Protein 5T0B (pdb70)

Solvent-accessible surface area: 61042 Å² total; per-residue (Å²): 182,38,19,68,0,3,0,0,0,18,1,32,144,26,120,54,76,6,61,5,0,40,72,122,96,2,35,1,8,78,29,60,36,3,6,21,76,120,82,59,138,58,0,0,36,14,109,123,60,54,12,11,34,0,110,65,5,28,0,20,0,6,1,0,2,4,2,55,4,55,156,13,59,22,78,38,55,5,16,0,0,0,13,46,79,124,18,145,14,11,53,14,6,8,20,54,5,43,89,39,26,2,0,33,9,22,2,8,20,3,44,78,2,59,45,33,78,6,2,59,82,99,39,10,69,50,22,39,25,96,139,9,67,10,114,7,0,38,6,154,114,102,119,38,12,14,2,65,0,3,6,19,0,6,23,50,134,66,81,90,10,41,77,4,125,5,89,48,81,3,130,35,124,60,41,0,0,0,1,7,0,0,1,1,0,60,54,89,88,41,13,82,100,38,1,5,99,59,138,17,36,0,46,5,1,3,56,53,40,38,33,32,57,61,23,31,30,3,23,2,5,53,42,77,131,33,93,5,3,0,11,0,26,30,22,38,0,107,64,58,19,18,0,28,2,23,0,28,0,0,0,0,0,0,51,55,0,2,64,2,44,71,26,126,90,75,14,5,11,3,85,15,108,33,66,52,76,147,14,75,10,97,4,0,0,33,58,0,1,4,132,49,156,76,15,1,0,43,26,5,47,44,6,4,28,139,6,16,3,45,0,120,5,154,61,3,67,1,3,17,0,0,72,13,38,51,140,154,85,185,66,28,13,14,0,8,53,31,75,3,128,24,6,40,67,39,0,143,80,12,26,0,0,4,15,27,73,11,118,113,32,77,21,91,30,16,18,122,119,24,2,74,139,6,60,82,9,5,70,26,4,18,73,12,1,60,78,54,1,92,48,56,31,60,5,25,34,33,40,60,39,120,76,35,98,16,18,16,50,4,11,118,24,0,28,51,4,0,25,24,1,6,15,12,11,0,36,18,10,12,20,9,0,0,13,24,0,24,25,15,0,2,0,27,0,28,34,9,21,43,93,1,98,39,31,0,83,64,0,11,46,38,67,51,71,2,22,8,53,8,56,8,169,0,73,70,152,4,2,81,21,1,32,103,35,93,22,64,53,96,141,26,41,167,62,0,74,128,72,74,100,68,168,85,23,70,0,1,0,0,0,18,1,35,143,23,119,56,81,6,54,6,0,38,70,121,100,4,32,1,7,79,29,63,34,4,6,23,90,127,76,54,139,56,0,0,48,8,164,119,69,53,13,14,32,0,106,57,6,29,1,20,0,6,0,0,2,6,3,62,5,60,137,6,51,42,71,35,56,5,20,0,0,0,11,41,82,118,16,146,9,12,51,14,4,7,20,55,5,41,87,40,25,3,0,34,9,22,1,9,32,5,75,72,0,51,46,37,72,7,3,58,70,103,40,9,74,54,20,27,40,86,176,11,78,12,84,7,0,36,12,153,128,91,123,42,8,13,3,57,0,3,6,19,0,20,46,45,149,69,85,90,6,48,77,3,125,6,96,46,82,1,122,31,122,46,39,0,0,0,1,6,0,0,2,2,0,40,58,91,89,40,13,73,95,45,0,6,98,55,139,15,36,0,46,1,1,4,61,52,34,45,26,35,56,58,21,28,32,7,34,8,12,50,38,86,99,24,119,7,3,0,12,0,29,30,23,40,1,99,68,58,16,22,0,26,2,24,0,21,0,0,0,0,0,0,54,54,0,2,47,1,41,94,139,29,6,8,3,84,12,115,33,68,56,74,146,14,59,10,85,2,0,0,35,50,0,1,1,122,47,145,68,15,2,0,41,24,4,49,45,9,10,30,147,8,15,3,42,0,128,5,157,62,2,64,1,2,16,0,0,61,15,38,51,135,163,98,178,64,27,14,13,0,8,44,38,73,5,127,18,1,33,67,51,0,142,103,13,25,0,0,2,9,29,82,13,96,98,35,72,20,87,35,22,23,180,116,25,10,84,140,5,68,79,9,5,66,22,3,17,73,12,3,60,89,54,1,105,35,55,32,64,8,28,47,40,43,58,41,112,74,34,105,15,16,16,52,4,10,114,24,0,25,49,3,0,26,24,0,5,16,13,9,0,37,17,10,13,16,10,0,0,9,25,1,21,23,17,0,3,0,27,0,26,33,13,17,47,72,0,77,35,19,0,75,70,0,9,62,33,76,54,77,2,25,6,50,5,69,9,109,1,48,52,120,4,3,93,20,0,31,97,37,95,20,63,30,98,146,28,66,171,75,0,129,143,80,57,107,102,176,26,14,66,0,8,1,0,0,11,1,32,149,24,121,53,79,5,60,4,0,38,67,137,97,4,35,1,8,78,27,60,35,4,6,24,76,125,72,56,140,56,0,0,59,10,160,122,80,48,14,12,34,0,114,70,3,31,2,21,0,7,0,0,2,6,2,56,3,57,122,6,65,25,77,37,61,6,20,1,0,0,16,39,88,124,14,145,15,11,49,14,5,8,19,55,7,43,85,37,27,2,0,34,8,18,2,10,38,8,59,74,3,49,48,28,72,5,2,61,69,106,38,8,77,51,19,30,28,91,142,10,76,12,94,7,0,37,10,155,126,88,121,43,5,12,3,60,0,3,6,18,0,11,46,48,148,78,90,81,12,52,78,2,115,6,89,50,99,4,130,41,124,52,41,1,0,1,1,7,0,0,2,4,0,40,57,104,96,40,18,78,100,32,1,3,93,55,144,14,30,0,44,1,0,5,64,54,42,39,26,30,46,57,26,35,30,4,27,2,11,63,41,81,120,25,125,5,2,1,15,0,30,29,22,39,0,116,62,57,14,20,0,14,2,24,0,26,0,0,1,0,0,0,51,52,0,4,67,2,46,85,234,69,34,11,36,7,83,13,115,28,66,59,74,137,19,60,11,70,2,0,0,30,54,0,0,1,120,43,159,75,15,2,0,42,26,5,49,30,6,12,29,142,6,15,5,44,0,118,4,150,64,4,67,0,2,18,0,0,55,14,34,65,177,64,31,15,10,0,7,52,32,63,8,147,13,2,38,69,38,0,130,109,10,24,0,0,3,42,26,92,11,101,115,33,72,18,98,23,24,18,171,99,26,12,51,133,5,68,80,10,4,67,24,4,19,68,10,3,56,89,56,2,101,56,48,31,57,7,34,72,44,38,57,39,112,76,34,107,14,16,14,44,5,11,117,18,0,29,62,4,0,27,19,1,6,16,12,10,1,36,20,9,13,17,8,0,0,12,25,0,23,23,22,0,2,0,25,0,17,36,6,21,46,110,0,82,58,30,1,93,63,0,9,34,18,41,49,74,0,18,3,40,7,80,10,90,0,62,63,128,2,2,87,18,1,36,101,40,93,22,59,37,99,125,25,87,156,60,0,99,124,82,57,119,94

Secondary structure (DSSP, 8-state):
---EEEEEEB--S---EE--SS-S-EEBS-EEE-EE---BSSEEESSS---EE-TTB-HHHHHHT-GGGGGG-S-EE-SSEEE-TT--BS--S-S-BSSHHHHHHHHBTEEEEEEEESS-GGGS-SEESTT--BSSS--SS-SSB--TTEEE-EE-SSS----EEEEEE--SSS-EEEEEEEEE-S-HHHHHHHS-SS---EEEE-SS-EEEE---------BTTBSSEEEEEEEEE-TT-EEEEEESS-EEEE-EEEEEEE-SS---EEE--PPEEEEE-SEEETTEEE----SEE-S-S-EEES-PEE-S-S--EEE-S-B--PPP--/--SSTBTTTB---BTT--S-SEEEEEE-SS-EEEEE-HHHHHHHHHHHHHHHHHHHHHT------------TT-HHHHHHHHHHHHHHHHHHHHHHHHHHHHHHHHHHHHHHHHHHHHHHHHHHHHGGGEEE-STTEEEESS---HHHHHHHHHT---HHHHHHHHHHHHHH-/--EEEEEEB--S---EE--SS-SSEEBSSEEE-EE---BSSEEEETTB--EE-TTB-HHHHHHT-GGGGGG-S-EE-SSEEE-TT--BS--S-S-BTTHHHHHHHHHT-SEEEEEESS-GGGSTTSBSS---BTTS--SS-SSB--TTEEE-B--SSS----EEEEEE--SSS-EEEEEEEEE-SSHHHHHHHS-SS---EEEE-SS-EEEE-----PPPPBTTB-SEEEEEEEEE-TT-EEEEEESS-EEEE-EEEEEE----EEE--PPEEEEEESEEETTEE-----SEESS-S-EEES-PEE-S-S--EEE-S-B--PPP--/--SSTBTTTB---BTT--S-SEEEEEEETTEEEEEE-HHHHHHHHHHHHHHHHHHHHHT------------TT-HHHHHHHHHHHHHHHHHHHHHHHHHHHHHHHHHHHHHHHHHHHHHHHHHHHHGGGEEE-STTEEEESS---HHHHHHHHHT---HHHHHHHHHHHHT-/---EEEEEEB--S---EE--SS-SSEEBSSEEE-EE---BSSEEEETTBPPEE-TTB-HHHHHHT-GGGGGG-SEEE-SSEEE-TT--BS--S-EEETTHHHHHHHHHT-SEEEEEESS-GGGSTTSB-S---BTTS--SS-SSB--TTEEE-B--SSS----EEEEEE--SSS-EEEEEEEEE-SSHHHHHHHS-SS---EEEE-SS-EEEE------PPPBTTB-SEEEEEEEEE-TT-EEEEEESS-EEEE-EEEEEE-----EEE--PPEEEEEESEEETTEEE----SEESS-S-EEES-PEE-S-S--EEE-S-B----/-TTSTBTTTB-S-BTT--S-SEEEEEEETTEEEEEE-HHHHHHHHHHHHHHHHHHHHHT------------TT-HHHHHHHHHHHHHHHHHHHHHHHHHHHHHHHHHHHHHHHHHHHHHHHHHHHHGGGEEE-TTSEEEESS---HHHHHHHHHT---HHHHHHHHHHHHH-

B-factor: mean 40.56, std 9.71, range [7.39, 92.95]

Radius of gyration: 42.12 Å; Cα contacts (8 Å, |Δi|>4): 3521; chains: 6; bounding box: 135×70×84 Å

Sequence (1498 aa):
PGDKICIGYHANNSTTQVDTLLEKNVTVTHSVELLENQKEKRFCKIMNKAPLDLKDCTIEGWILGNPKCDLLLGDQSWSYIVERPNAQNGICYPGVLNELEELKAFIGSGERVERFEMFPKSTWAGVDTSRGVTNACPSYTIDSSFYRNLVWIVKTDSATYPVIKGTYNNTGTQPILYFWGVHHPLDTTVQDNLYGSGDKYVRMGTESMNFAKSPEIAARPAVNDQRSRIDYYWSVLRPGETLNVESNGNLIAPWYAYKFVSTNKKGAVFKSDLPIENCDATCQTITGVLRTNKTFQNVSPLWIGECPKYVKSESLRLATGLRNVPQIATGIFGAIAGFIEGGWTGMIDGWYGYHHENSQGSGYAADRESTQKAIDGITNKVNSIINKMNTQFEAVDHEFSNLERRIGNLNKRMEDGFLDVWTYNAELLVLLENERTLDLHDANVKNLYEKVKSQLRDNANDLGNGCFEFWHKCDNECMESVKNGTYDYPKYQKESKLNRQGIGDKICIGYHANNSTTQVDTLLEKNVTVTHSVELLENQKEKRFCKIMNKAPLDLKDCTIEGWILGNPKCDLLLGDQSWSYIVERPNAQNGICYPGVLNELEELKAFIGSGERVERFEMFPKSTWAGVDTSRGVTNACPSYTIDSSFYRNLVWIVKTDSATYPVIKGTYNNTGTQPILYFWGVHHPLDTTVQDNLYGSGDKYVRMGTESMNFAKSPEIAARPAVNDQRSRIDYYWSVLRPGETLNVESNGNLIAPWYAYKFVSKGAVFKSDLPIENCDATCQTITGVLRTNKTFQNVSPLWIGECPKYVKSESLRLATGLRNVPQIATGIFGAIAGFIEGGWTGMIDGWYGYHHENSQGSGYAADRESTQKAIDGITNKVNSIINKMNTQFEAVDHEFSNLERRIGNLNKRMEDGFLDVWTYNAELLVLLENERTLDLHDANVKNLYEKVKSQLRDNANDLGNGCFEFWHKCDNECMESVKNGTYDYPKYQKESKLNRQGPGDKICIGYHANNSTTQVDTLLEKNVTVTHSVELLENQKEKRFCKIMNKAPLDLKDCTIEGWILGNPKCDLLLGDQSWSYIVERPNAQNGICYPGVLNELEELKAFIGSGERVERFEMFPKSTWAGVDTSRGVTNACPSYTIDSSFYRNLVWIVKTDSATYPVIKGTYNNTGTQPILYFWGVHHPLDTTVQDNLYGSGDKYVRMGTESMNFAKSPEIAARPAVNDQRSRIDYYWSVLRPGETLNVESNGNLIAPWYAYKFVSKKGAVFKSDLPIENCDATCQTITGVLRTNKTFQNVSPLWIGECPKYVKSESLRLATGLRNVPQGIFGAIAGFIEGGWTGMIDGWYGYHHENSQGSGYAADRESTQKAIDGITNKVNSIINKMNTQFEAVDHEFSNLERRIGNLNKRMEDGFLDVWTYNAELLVLLENERTLDLHDANVKNLYEKVKSQLRDNANDLGNGCFEFWHKCDNECMESVKNGTYDYPKYQKESKLNRQG

Foldseek 3Di:
DDDDDDDDDDFDPFLDFQADPVGGGFTFRDWDWQADADFDQFAEAAPLWAAAEQDLEDPQQQQQAQLQRCVNPFKDFHQEYEAEPRRDGHDQFAADAPPVVVVVVVVFQFGIKGKDWQDAPVQWPQWDQPVQWAQSRDHPPGRIGGHPFWTQIFHDPPQADDKGKGKGWAQDQFKKKWKKKFKAEQDVVVVSVTHHHDWKWKWKDKPPDTDIDTHDHHFQDADSNGRIYMHMYIDIAHHGMMMMIIIRDRIGGGTMIIGTHGDPWPGYYAHDDHYHDHHYAQKAASRRGDDDDHQEYQHDPGITHDDHHHDPDPIDMGHPGGRHDDDDDD/DVLQQDCHLQNDDDPQADPFLAWDWDQAPVGTGIYHLVVLRVVLVVVVVVVVVVVCVVLVDDDDQDDDDDDPVCPPVVVVSVCVVVVVVVVVVVVVVVVVVVVVVVSVVSSSVSRSVLLVLLCVLCPQQWDDDTNSDTHGLAHQDPVQVVCSSVSNHDCVVCVVSSVVSVVVD/DDDDDDDDDFDDFLDAQADPVGGGFTFPDWDWQEDADFDQFAEDAVNFAAAEQDLEAPQQLALAQLQSVVNPFKDFHQAYEYAPNRDGHPQFADDAPPVVVVVVVQQFFGIKGKDWQDALVQWPQWDQPPPWDCSRAYPPGSIDDGPFWTFIFHDVDAAQAKGKHKGWQQDQFKKKWKKKFKAEADPVVQCRGHHDDWKWKWKDKPPDTDIDTHDHHFCPADSHGRIHMHMYIDIAHNGMMMMIIIRDRMTGGTMIIRTHGNGYYAHDDHYYDHHYAQKAASRRGDDDDRQEYCHDPGIDGDDHHHDPDPIDMGHDGGRHDDDDDD/DVLQQDCGLQNHDDPQQDPFLEWDWDQAVVGIGTYHLCVLRVVLVVVVVVVVVVVCVVLPDDDDQDDDDDDPVCPPVVVVSVCVVVVVVVVSVVVVVVVVVVVVVVSVVSSSVSNSVLLVLLCVLCPQQWDDDINSDTHGLAHADPVQVVCSSVNNHDNVVCVVSSVVSVVD/DDDDDDDDDDFDDFQDADADPVGGRFTFRDWDWQEDADFDQFAEAAPNWAAAEQDLEAVQLQAQAQLASCVSDFKDFHPAAEDEPNRDGHPQFAADEPPVVVVVVVQLQFGIKGKDWQAAPVQWPQWDQPPQWDQSRAHPPGSIDGGPFWTQIFHDPDDFFDKTKHKGWAQDPFKKKWKKKFKAEQDVVCVPRGGNPDWKKKWKDKPPDTDIDTYDHHQCPADSHGRIYMHMYMDIAGHGMMMMIIIRHRITGGTMIIRTHGAGGYYQHDDHYHDHHYAQKAASRRGDDDPRQEYCHDPGIDGDDHHHDPDPIDMGHPGGRHDDD/DVLQADCHLQNHDDPQADPFLAWDWDQAPVGIGTDHLVVLRVVLVVVVVVVVVVVCVVLVDDDDQDPDDDDPVCPPVVVVSVCVVVVVVVVVVVVVVVCVVVVVVVSVVVSSVSNVVLLVLLCVLCPQQWDDDSHSDTHGLAHADPVQVVCSSVSNHDCVVCVVSSVVSVPD

CATH classification: 2.10.77.10 (+1 more: 3.90.209.20)

Organism: NCBI:txid119212

Nearest PDB structures (foldseek):
  4yya-assembly1_B  TM=9.988E-01  e=2.240E-27  H6N1 subtype
  5bny-assembly1_F  TM=9.929E-01  e=6.220E-26  Influenza A virus (A/chicken/Guangdong/S1311/2010(H6N6))
  3ku3-assembly1_B  TM=9.770E-01  e=2.039E-25  Influenza A virus (A/Japan/305-/1957(H2N2))
  4mhi-assembly1_B  TM=9.736E-01  e=5.271E-25  Influenza A virus (A/goose/Guangdong/1/1996(H5N1))
  3s11-assembly1_D  TM=9.728E-01  e=1.728E-24  Influenza A virus

Structure (mmCIF, N/CA/C/O backbone):
data_5T0B
#
_entry.id   5T0B
#
_cell.length_a   185.522
_cell.length_b   98.927
_cell.length_c   133.664
_cell.angle_alpha   90.00
_cell.angle_beta   126.63
_cell.angle_gamma   90.00
#
_symmetry.space_group_name_H-M   'C 1 2 1'
#
loop_
_entity.id
_entity.type
_entity.pdbx_description
1 polymer Hemagglutinin
2 polymer 'Hemagglutinin HA2 chain'
3 branched 'N-acetyl-alpha-neuraminic acid-(2-6)-beta-D-galactopyranose-(1-4)-2-acetamido-2-deoxy-beta-D-glucopyranose'
4 non-polymer 2-acetamido-2-deoxy-beta-D-glucopyranose
5 water water
#
loop_
_atom_site.group_PDB
_atom_site.id
_atom_site.type_symbol
_atom_site.label_atom_id
_atom_site.label_alt_id
_atom_site.label_comp_id
_atom_site.label_asym_id
_atom_site.label_entity_id
_atom_site.label_seq_id
_atom_site.pdbx_PDB_ins_code
_atom_site.Cartn_x
_atom_site.Cartn_y
_atom_site.Cartn_z
_atom_site.occupancy
_atom_site.B_iso_or_equiv
_atom_site.auth_seq_id
_atom_site.auth_comp_id
_atom_site.auth_asym_id
_atom_site.auth_atom_id
_atom_site.pdbx_PDB_model_num
ATOM 1 N N . PRO A 1 3 ? 228.190 7.056 128.569 1.00 68.75 1 PRO A N 1
ATOM 2 C CA . PRO A 1 3 ? 226.755 6.908 128.861 1.00 70.50 1 PRO A CA 1
ATOM 3 C C . PRO A 1 3 ? 226.394 5.456 129.203 1.00 61.23 1 PRO A C 1
ATOM 4 O O . PRO A 1 3 ? 226.877 4.532 128.546 1.00 60.18 1 PRO A O 1
ATOM 8 N N . GLY A 1 4 ? 225.562 5.265 130.224 1.00 53.05 2 GLY A N 1
ATOM 9 C CA . GLY A 1 4 ? 225.210 3.936 130.700 1.00 46.52 2 GLY A CA 1
ATOM 10 C C . GLY A 1 4 ? 224.036 3.285 129.972 1.00 39.99 2 GLY A C 1
ATOM 11 O O . GLY A 1 4 ? 223.095 3.966 129.589 1.00 41.81 2 GLY A O 1
ATOM 12 N N . ASP A 1 5 ? 224.108 1.969 129.763 1.00 36.91 3 ASP A N 1
ATOM 13 C CA . ASP A 1 5 ? 223.057 1.229 129.054 1.00 36.55 3 ASP A CA 1
ATOM 14 C C . ASP A 1 5 ? 221.695 1.355 129.755 1.00 36.26 3 ASP A C 1
ATOM 15 O O . ASP A 1 5 ? 221.644 1.263 130.986 1.00 35.12 3 ASP A O 1
ATOM 20 N N . LYS A 1 6 ? 220.608 1.564 128.985 1.00 33.79 4 LYS A N 1
ATOM 21 C CA . LYS A 1 6 ? 219.248 1.851 129.539 1.00 32.58 4 LYS A CA 1
ATOM 22 C C . LYS A 1 6 ? 218.288 0.778 129.031 1.00 31.98 4 LYS A C 1
ATOM 23 O O . LYS A 1 6 ? 218.406 0.298 127.910 1.00 28.36 4 LYS A O 1
ATOM 29 N N . ILE A 1 7 ? 217.346 0.386 129.874 1.00 28.89 5 ILE A N 1
ATOM 30 C CA . ILE A 1 7 ? 216.106 -0.229 129.377 1.00 27.30 5 ILE A CA 1
ATOM 31 C C . ILE A 1 7 ? 214.929 0.430 130.097 1.00 29.74 5 ILE A C 1
ATOM 32 O O . ILE A 1 7 ? 214.984 0.677 131.310 1.00 29.03 5 ILE A O 1
ATOM 37 N N . CYS A 1 8 ? 213.901 0.777 129.311 1.00 29.16 6 CYS A N 1
ATOM 38 C CA . CYS A 1 8 ? 212.724 1.508 129.787 1.00 31.66 6 CYS A CA 1
ATOM 39 C C . CYS A 1 8 ? 211.462 0.710 129.482 1.00 33.83 6 CYS A C 1
ATOM 40 O O . CYS A 1 8 ? 211.398 0.002 128.484 1.00 32.43 6 CYS A O 1
ATOM 43 N N . ILE A 1 9 ? 210.458 0.856 130.332 1.00 33.74 7 ILE A N 1
ATOM 44 C CA . ILE A 1 9 ? 209.181 0.195 130.124 1.00 29.84 7 ILE A CA 1
ATOM 45 C C . ILE A 1 9 ? 208.150 1.270 129.781 1.00 33.34 7 ILE A C 1
ATOM 46 O O . ILE A 1 9 ? 208.147 2.337 130.400 1.00 32.87 7 ILE A O 1
ATOM 51 N N . GLY A 1 10 ? 207.306 1.014 128.778 1.00 31.51 8 GLY A N 1
ATOM 52 C CA . GLY A 1 10 ? 206.386 2.030 128.298 1.00 31.12 8 GLY A CA 1
ATOM 53 C C . GLY A 1 10 ? 205.246 1.489 127.449 1.00 34.17 8 GLY A C 1
ATOM 54 O O . GLY A 1 10 ? 204.976 0.290 127.462 1.00 32.41 8 GLY A O 1
ATOM 55 N N . TYR A 1 11 ? 204.552 2.380 126.751 1.00 30.88 9 TYR A N 1
ATOM 56 C CA . TYR A 1 11 ? 203.348 1.995 126.035 1.00 30.99 9 TYR A CA 1
ATOM 57 C C . TYR A 1 11 ? 203.215 2.695 124.698 1.00 31.26 9 TYR A C 1
ATOM 58 O O . TYR A 1 11 ? 203.847 3.711 124.435 1.00 31.79 9 TYR A O 1
ATOM 67 N N . HIS A 1 12 ? 202.391 2.092 123.852 1.00 33.14 10 HIS A N 1
ATOM 68 C CA . HIS A 1 12 ? 202.093 2.578 122.531 1.00 32.20 10 HIS A CA 1
ATOM 69 C C . HIS A 1 12 ? 201.379 3.926 122.555 1.00 31.26 10 HIS A C 1
ATOM 70 O O . HIS A 1 12 ? 200.536 4.161 123.410 1.00 29.01 10 HIS A O 1
ATOM 77 N N . ALA A 1 13 ? 201.738 4.786 121.605 1.00 31.39 11 ALA A N 1
ATOM 78 C CA . ALA A 1 13 ? 201.002 6.002 121.305 1.00 33.78 11 ALA A CA 1
ATOM 79 C C . ALA A 1 13 ? 200.941 6.088 119.786 1.00 32.69 11 ALA A C 1
ATOM 80 O O . ALA A 1 13 ? 201.728 5.452 119.102 1.00 35.00 11 ALA A O 1
ATOM 82 N N . ASN A 1 14 ? 199.990 6.842 119.263 1.00 34.25 12 ASN A N 1
ATOM 83 C CA . ASN A 1 14 ? 199.838 7.013 117.821 1.00 35.12 12 ASN A CA 1
ATOM 84 C C . ASN A 1 14 ? 199.203 8.378 117.491 1.00 35.35 12 ASN A C 1
ATOM 85 O O . ASN A 1 14 ? 199.141 9.261 118.353 1.00 33.22 12 ASN A O 1
ATOM 90 N N . ASN A 1 15 ? 198.857 8.604 116.229 1.00 38.41 13 ASN A N 1
ATOM 91 C CA . ASN A 1 15 ? 198.303 9.906 115.830 1.00 39.89 13 ASN A CA 1
ATOM 92 C C . ASN A 1 15 ? 196.782 9.988 116.007 1.00 41.55 13 ASN A C 1
ATOM 93 O O . ASN A 1 15 ? 196.158 10.955 115.558 1.00 41.41 13 ASN A O 1
ATOM 98 N N . SER A 1 16 ? 196.171 8.949 116.583 1.00 39.98 14 SER A N 1
ATOM 99 C CA . SER A 1 16 ? 194.718 8.988 116.772 1.00 38.76 14 SER A CA 1
ATOM 100 C C . SER A 1 16 ? 194.277 10.238 117.535 1.00 37.86 14 SER A C 1
ATOM 101 O O . SER A 1 16 ? 194.895 10.617 118.541 1.00 37.11 14 SER A O 1
ATOM 104 N N . THR A 1 17 ? 193.231 10.889 117.030 1.00 35.74 15 THR A N 1
ATOM 105 C CA . THR A 1 17 ? 192.572 11.981 117.730 1.00 37.60 15 THR A CA 1
ATOM 106 C C . THR A 1 17 ? 191.162 11.571 118.208 1.00 34.48 15 THR A C 1
ATOM 107 O O . THR A 1 17 ? 190.389 12.400 118.672 1.00 34.28 15 THR A O 1
ATOM 111 N N . THR A 1 18 ? 190.824 10.295 118.070 1.00 37.28 16 THR A N 1
ATOM 112 C CA . THR A 1 18 ? 189.488 9.803 118.454 1.00 33.82 16 THR A CA 1
ATOM 113 C C . THR A 1 18 ? 189.359 9.712 119.968 1.00 34.16 16 THR A C 1
ATOM 114 O O . THR A 1 18 ? 190.266 9.206 120.650 1.00 33.57 16 THR A O 1
ATOM 118 N N . GLN A 1 19 ? 188.262 10.247 120.495 1.00 32.52 17 GLN A N 1
ATOM 119 C CA . GLN A 1 19 ? 188.042 10.292 121.939 1.00 32.98 17 GLN A CA 1
ATOM 120 C C . GLN A 1 19 ? 186.905 9.399 122.432 1.00 33.49 17 GLN A C 1
ATOM 121 O O . GLN A 1 19 ? 186.015 9.037 121.662 1.00 29.51 17 GLN A O 1
ATOM 127 N N . VAL A 1 20 ? 186.941 9.077 123.723 1.00 30.59 18 VAL A N 1
ATOM 128 C CA . VAL A 1 20 ? 185.836 8.406 124.396 1.00 29.75 18 VAL A CA 1
ATOM 129 C C . VAL A 1 20 ? 185.526 9.115 125.713 1.00 29.91 18 VAL A C 1
ATOM 130 O O . VAL A 1 20 ? 186.298 9.973 126.169 1.00 32.76 18 VAL A O 1
ATOM 134 N N . ASP A 1 21 ? 184.397 8.765 126.314 1.00 29.88 19 ASP A N 1
ATOM 135 C CA . ASP A 1 21 ? 184.059 9.216 127.653 1.00 32.15 19 ASP A CA 1
ATOM 136 C C . ASP A 1 21 ? 184.092 8.020 128.601 1.00 27.49 19 ASP A C 1
ATOM 137 O O . ASP A 1 21 ? 183.815 6.907 128.195 1.00 29.03 19 ASP A O 1
ATOM 142 N N . THR A 1 22 ? 184.441 8.256 129.854 1.00 30.20 20 THR A N 1
ATOM 143 C CA . THR A 1 22 ? 184.304 7.266 130.912 1.00 28.44 20 THR A CA 1
ATOM 144 C C . THR A 1 22 ? 183.509 7.868 132.051 1.00 30.94 20 THR A C 1
ATOM 145 O O . THR A 1 22 ? 183.227 9.074 132.045 1.00 30.36 20 THR A O 1
ATOM 149 N N . LEU A 1 23 ? 183.192 7.052 133.058 1.00 29.03 21 LEU A N 1
ATOM 150 C CA . LEU A 1 23 ? 182.513 7.558 134.252 1.00 29.64 21 LEU A CA 1
ATOM 151 C C . LEU A 1 23 ? 183.309 8.705 134.933 1.00 31.26 21 LEU A C 1
ATOM 152 O O . LEU A 1 23 ? 182.701 9.665 135.433 1.00 30.35 21 LEU A O 1
ATOM 157 N N . LEU A 1 24 ? 184.646 8.629 134.891 1.00 28.34 22 LEU A N 1
ATOM 158 C CA . LEU A 1 24 ? 185.523 9.556 135.626 1.00 32.04 22 LEU A CA 1
ATOM 159 C C . LEU A 1 24 ? 185.951 10.760 134.785 1.00 34.17 22 LEU A C 1
ATOM 160 O O . LEU A 1 24 ? 186.340 11.798 135.331 1.00 30.71 22 LEU A O 1
ATOM 165 N N . GLU A 1 25 ? 185.891 10.624 133.463 1.00 31.63 23 GLU A N 1
ATOM 166 C CA . GLU A 1 25 ? 186.533 11.601 132.580 1.00 34.42 23 GLU A CA 1
ATOM 167 C C . GLU A 1 25 ? 185.935 11.646 131.173 1.00 36.27 23 GLU A C 1
ATOM 168 O O . GLU A 1 25 ? 185.682 10.604 130.570 1.00 32.65 23 GLU A O 1
ATOM 174 N N . LYS A 1 26 ? 185.667 12.860 130.682 1.00 33.92 24 LYS A N 1
ATOM 175 C CA . LYS A 1 26 ? 185.144 13.050 129.333 1.00 35.89 24 LYS A CA 1
ATOM 176 C C . LYS A 1 26 ? 186.299 13.299 128.376 1.00 34.27 24 LYS A C 1
ATOM 177 O O . LYS A 1 26 ? 187.358 13.750 128.812 1.00 34.51 24 LYS A O 1
ATOM 183 N N . ASN A 1 27 ? 186.101 13.022 127.086 1.00 36.01 25 ASN A N 1
ATOM 184 C CA . ASN A 1 27 ? 187.092 13.366 126.064 1.00 38.71 25 ASN A CA 1
ATOM 185 C C . ASN A 1 27 ? 188.486 12.822 126.264 1.00 34.90 25 ASN A C 1
ATOM 186 O O . ASN A 1 27 ? 189.469 13.563 126.199 1.00 35.73 25 ASN A O 1
ATOM 191 N N . VAL A 1 28 ? 188.562 11.525 126.500 1.00 30.67 26 VAL A N 1
ATOM 192 C CA . VAL A 1 28 ? 189.848 10.853 126.564 1.00 31.14 26 VAL A CA 1
ATOM 193 C C . VAL A 1 28 ? 190.253 10.365 125.190 1.00 29.57 26 VAL A C 1
ATOM 194 O O . VAL A 1 28 ? 189.569 9.529 124.612 1.00 32.41 26 VAL A O 1
ATOM 198 N N . THR A 1 29 ? 191.343 10.891 124.645 1.00 29.36 27 THR A N 1
ATOM 199 C CA . THR A 1 29 ? 191.875 10.384 123.370 1.00 29.96 27 THR A CA 1
ATOM 200 C C . THR A 1 29 ? 192.510 9.010 123.556 1.00 28.56 27 THR A C 1
ATOM 201 O O . THR A 1 29 ? 193.346 8.823 124.450 1.00 26.69 27 THR A O 1
ATOM 205 N N . VAL A 1 30 ? 192.129 8.046 122.722 1.00 24.83 28 VAL A N 1
ATOM 206 C CA . VAL A 1 30 ? 192.636 6.687 122.892 1.00 26.61 28 VAL A CA 1
ATOM 207 C C . VAL A 1 30 ? 193.208 6.181 121.585 1.00 29.93 28 VAL A C 1
ATOM 208 O O . VAL A 1 30 ? 192.908 6.705 120.519 1.00 31.17 28 VAL A O 1
ATOM 212 N N . THR A 1 31 ? 194.064 5.171 121.670 1.00 29.13 29 THR A N 1
ATOM 213 C CA . THR A 1 31 ? 194.816 4.717 120.515 1.00 31.79 29 THR A CA 1
ATOM 214 C C . THR A 1 31 ? 193.968 3.872 119.578 1.00 33.49 29 THR A C 1
ATOM 215 O O . THR A 1 31 ? 194.177 3.889 118.367 1.00 33.56 29 THR A O 1
ATOM 219 N N . HIS A 1 32 ? 193.051 3.093 120.155 1.00 31.76 30 HIS A N 1
ATOM 220 C CA . HIS A 1 32 ? 192.114 2.255 119.404 1.00 31.96 30 HIS A CA 1
ATOM 221 C C . HIS A 1 32 ? 190.737 2.270 120.057 1.00 32.73 30 HIS A C 1
ATOM 222 O O . HIS A 1 32 ? 190.631 2.300 121.286 1.00 29.81 30 HIS A O 1
ATOM 229 N N . SER A 1 33 ? 189.691 2.253 119.231 1.00 31.82 31 SER A N 1
ATOM 230 C CA . SER A 1 33 ? 188.318 2.266 119.726 1.00 32.40 31 SER A CA 1
ATOM 231 C C . SER A 1 33 ? 187.374 1.702 118.653 1.00 33.49 31 SER A C 1
ATOM 232 O O . SER A 1 33 ? 187.769 1.573 117.491 1.00 30.25 31 SER A O 1
ATOM 235 N N . VAL A 1 34 ? 186.159 1.322 119.067 1.00 29.47 32 VAL A N 1
ATOM 236 C CA . VAL A 1 34 ? 185.119 0.824 118.156 1.00 30.40 32 VAL A CA 1
ATOM 237 C C . VAL A 1 34 ? 183.849 1.679 118.318 1.00 35.59 32 VAL A C 1
ATOM 238 O O . VAL A 1 34 ? 183.368 1.863 119.430 1.00 35.87 32 VAL A O 1
ATOM 242 N N . GLU A 1 35 ? 183.312 2.217 117.230 1.00 33.64 33 GLU A N 1
ATOM 243 C CA . GLU A 1 35 ? 181.983 2.818 117.293 1.00 34.24 33 GLU A CA 1
ATOM 244 C C . GLU A 1 35 ? 180.932 1.716 117.177 1.00 34.37 33 GLU A C 1
ATOM 245 O O . GLU A 1 35 ? 180.922 0.959 116.207 1.00 36.62 33 GLU A O 1
ATOM 251 N N . LEU A 1 36 ? 180.063 1.613 118.179 1.00 31.55 34 LEU A N 1
ATOM 252 C CA . LEU A 1 36 ? 179.074 0.527 118.242 1.00 29.22 34 LEU A CA 1
ATOM 253 C C . LEU A 1 36 ? 177.725 0.915 117.608 1.00 33.46 34 LEU A C 1
ATOM 254 O O . LEU A 1 36 ? 176.869 0.064 117.382 1.00 35.63 34 LEU A O 1
ATOM 259 N N . LEU A 1 37 ? 177.548 2.201 117.328 1.00 32.52 35 LEU A N 1
ATOM 260 C CA . LEU A 1 37 ? 176.265 2.743 116.880 1.00 32.75 35 LEU A CA 1
ATOM 261 C C . LEU A 1 37 ? 176.323 3.252 115.453 1.00 37.90 35 LEU A C 1
ATOM 262 O O . LEU A 1 37 ? 177.246 4.008 115.085 1.00 37.91 35 LEU A O 1
ATOM 267 N N . GLU A 1 38 ? 175.274 2.921 114.707 1.00 33.10 36 GLU A N 1
ATOM 268 C CA . GLU A 1 38 ? 175.111 3.308 113.313 1.00 34.66 36 GLU A CA 1
ATOM 269 C C . GLU A 1 38 ? 174.108 4.461 113.204 1.00 32.71 36 GLU A C 1
ATOM 270 O O . GLU A 1 38 ? 172.989 4.363 113.720 1.00 29.78 36 GLU A O 1
ATOM 276 N N . ASN A 1 39 ? 174.509 5.561 112.581 1.00 32.52 37 ASN A N 1
ATOM 277 C CA . ASN A 1 39 ? 173.606 6.676 112.336 1.00 33.90 37 ASN A CA 1
ATOM 278 C C . ASN A 1 39 ? 173.326 6.948 110.852 1.00 35.70 37 ASN A C 1
ATOM 279 O O . ASN A 1 39 ? 172.672 7.940 110.517 1.00 34.20 37 ASN A O 1
ATOM 284 N N . GLN A 1 40 ? 173.808 6.064 109.985 1.00 34.56 38 GLN A N 1
ATOM 285 C CA . GLN A 1 40 ? 173.671 6.238 108.547 1.00 37.74 38 GLN A CA 1
ATOM 286 C C . GLN A 1 40 ? 172.617 5.287 107.954 1.00 35.65 38 GLN A C 1
ATOM 287 O O . GLN A 1 40 ? 172.451 4.149 108.421 1.00 34.20 38 GLN A O 1
ATOM 293 N N . LYS A 1 41 ? 171.910 5.776 106.941 1.00 33.73 39 LYS A N 1
ATOM 294 C CA . LYS A 1 41 ? 170.802 5.064 106.315 1.00 34.72 39 LYS A CA 1
ATOM 295 C C . LYS A 1 41 ? 170.739 5.415 104.823 1.00 39.56 39 LYS A C 1
ATOM 296 O O . LYS A 1 41 ? 171.160 6.505 104.412 1.00 35.16 39 LYS A O 1
ATOM 302 N N . GLU A 1 42 ? 170.173 4.516 104.019 1.00 37.79 40 GLU A N 1
ATOM 303 C CA . GLU A 1 42 ? 169.837 4.841 102.634 1.00 36.39 40 GLU A CA 1
ATOM 304 C C . GLU A 1 42 ? 168.372 5.236 102.614 1.00 35.54 40 GLU A C 1
ATOM 305 O O . GLU A 1 42 ? 167.524 4.464 103.050 1.00 39.54 40 GLU A O 1
ATOM 311 N N . LYS A 1 43 ? 168.066 6.419 102.108 1.00 34.23 41 LYS A N 1
ATOM 312 C CA . LYS A 1 43 ? 166.715 6.928 102.188 1.00 35.78 41 LYS A CA 1
ATOM 313 C C . LYS A 1 43 ? 165.832 6.377 101.074 1.00 36.65 41 LYS A C 1
ATOM 314 O O . LYS A 1 43 ? 165.492 7.077 100.117 1.00 37.08 41 LYS A O 1
ATOM 320 N N . ARG A 1 44 ? 165.457 5.111 101.227 1.00 37.88 42 ARG A N 1
ATOM 321 C CA . ARG A 1 44 ? 164.687 4.412 100.218 1.00 38.67 42 ARG A CA 1
ATOM 322 C C . ARG A 1 44 ? 164.163 3.081 100.764 1.00 37.06 42 ARG A C 1
ATOM 323 O O . ARG A 1 44 ? 164.604 2.620 101.825 1.00 34.95 42 ARG A O 1
ATOM 331 N N . PHE A 1 45 ? 163.216 2.478 100.048 1.00 36.46 43 PHE A N 1
ATOM 332 C CA . PHE A 1 45 ? 162.721 1.158 100.413 1.00 37.86 43 PHE A CA 1
ATOM 333 C C . PHE A 1 45 ? 163.276 0.096 99.457 1.00 37.96 43 PHE A C 1
ATOM 334 O O . PHE A 1 45 ? 163.289 0.295 98.246 1.00 39.54 43 PHE A O 1
ATOM 342 N N . CYS A 1 46 ? 163.742 -1.021 100.012 1.00 35.54 44 CYS A N 1
ATOM 343 C CA . CYS A 1 46 ? 164.350 -2.097 99.225 1.00 37.09 44 CYS A CA 1
ATOM 344 C C . CYS A 1 46 ? 163.608 -3.409 99.450 1.00 38.29 44 CYS A C 1
ATOM 345 O O . CYS A 1 46 ? 162.741 -3.488 100.321 1.00 35.39 44 CYS A O 1
ATOM 348 N N . LYS A 1 47 ? 163.982 -4.438 98.688 1.00 37.95 45 LYS A N 1
ATOM 349 C CA . LYS A 1 47 ? 163.399 -5.778 98.820 1.00 40.96 45 LYS A CA 1
ATOM 350 C C . LYS A 1 47 ? 163.948 -6.474 100.044 1.00 44.71 45 LYS A C 1
ATOM 351 O O . LYS A 1 47 ? 165.092 -6.239 100.441 1.00 45.21 45 LYS A O 1
ATOM 357 N N . ILE A 1 48 ? 163.127 -7.282 100.700 1.00 43.14 46 ILE A N 1
ATOM 358 C CA . ILE A 1 48 ? 163.566 -7.825 101.975 1.00 47.52 46 ILE A CA 1
ATOM 359 C C . ILE A 1 48 ? 163.881 -9.329 101.987 1.00 54.83 46 ILE A C 1
ATOM 360 O O . ILE A 1 48 ? 164.959 -9.720 102.433 1.00 65.17 46 ILE A O 1
ATOM 365 N N . MET A 1 49 ? 162.988 -10.193 101.540 1.00 59.52 47 MET A N 1
ATOM 366 C CA . MET A 1 49 ? 163.426 -11.594 101.436 1.00 63.32 47 MET A CA 1
ATOM 367 C C . MET A 1 49 ? 163.555 -11.908 99.957 1.00 61.42 47 MET A C 1
ATOM 368 O O . MET A 1 49 ? 163.068 -12.930 99.477 1.00 63.73 47 MET A O 1
ATOM 373 N N . ASN A 1 50 ? 164.202 -10.981 99.251 1.00 56.02 48 ASN A N 1
ATOM 374 C CA . ASN A 1 50 ? 164.181 -10.935 97.797 1.00 56.02 48 ASN A CA 1
ATOM 375 C C . ASN A 1 50 ? 162.747 -10.720 97.331 1.00 54.90 48 ASN A C 1
ATOM 376 O O . ASN A 1 50 ? 162.389 -11.052 96.206 1.00 53.97 48 ASN A O 1
ATOM 381 N N . LYS A 1 51 ? 161.958 -10.100 98.202 1.00 47.25 49 LYS A N 1
ATOM 382 C CA . LYS A 1 51 ? 160.560 -9.813 97.944 1.00 47.19 49 LYS A CA 1
ATOM 383 C C . LYS A 1 51 ? 160.310 -8.332 97.939 1.00 45.60 49 LYS A C 1
ATOM 384 O O . LYS A 1 51 ? 160.615 -7.631 98.907 1.00 44.92 49 LYS A O 1
ATOM 390 N N . ALA A 1 52 ? 159.715 -7.869 96.852 1.00 42.87 50 ALA A N 1
ATOM 391 C CA . ALA A 1 52 ? 159.378 -6.473 96.711 1.00 43.15 50 ALA A CA 1
ATOM 392 C C . ALA A 1 52 ? 158.221 -6.122 97.632 1.00 45.88 50 ALA A C 1
ATOM 393 O O . ALA A 1 52 ? 157.358 -6.970 97.900 1.00 41.80 50 ALA A O 1
ATOM 395 N N . PRO A 1 53 ? 158.248 -4.893 98.178 1.00 42.05 51 PRO A N 1
ATOM 396 C CA . PRO A 1 53 ? 157.125 -4.364 98.945 1.00 39.99 51 PRO A CA 1
ATOM 397 C C . PRO A 1 53 ? 156.013 -3.925 98.005 1.00 47.25 51 PRO A C 1
ATOM 398 O O . PRO A 1 53 ? 156.247 -3.693 96.818 1.00 44.49 51 PRO A O 1
ATOM 402 N N . LEU A 1 54 ? 154.819 -3.783 98.554 1.00 40.22 52 LEU A N 1
ATOM 403 C CA . LEU A 1 54 ? 153.681 -3.345 97.798 1.00 40.16 52 LEU A CA 1
ATOM 404 C C . LEU A 1 54 ? 153.584 -1.825 97.860 1.00 38.89 52 LEU A C 1
ATOM 405 O O . LEU A 1 54 ? 153.386 -1.262 98.936 1.00 36.04 52 LEU A O 1
ATOM 410 N N . ASP A 1 55 ? 153.739 -1.164 96.714 1.00 38.85 53 ASP A N 1
ATOM 411 C CA . ASP A 1 55 ? 153.573 0.292 96.624 1.00 38.61 53 ASP A CA 1
ATOM 412 C C . ASP A 1 55 ? 152.105 0.619 96.338 1.00 41.65 53 ASP A C 1
ATOM 413 O O . ASP A 1 55 ? 151.593 0.297 95.269 1.00 41.25 53 ASP A O 1
ATOM 418 N N . LEU A 1 56 ? 151.428 1.262 97.281 1.00 38.11 54 LEU A N 1
ATOM 419 C CA . LEU A 1 56 ? 150.006 1.540 97.096 1.00 40.01 54 LEU A CA 1
ATOM 420 C C . LEU A 1 56 ? 149.786 2.843 96.315 1.00 39.85 54 LEU A C 1
ATOM 421 O O . LEU A 1 56 ? 148.681 3.101 95.847 1.00 43.25 54 LEU A O 1
ATOM 426 N N . LYS A 1 57 ? 150.843 3.649 96.175 1.00 41.59 55 LYS A N 1
ATOM 427 C CA . LYS A 1 57 ? 150.839 4.829 95.298 1.00 36.70 55 LYS A CA 1
ATOM 428 C C . LYS A 1 57 ? 149.813 5.904 95.657 1.00 38.55 55 LYS A C 1
ATOM 429 O O . LYS A 1 57 ? 149.910 6.515 96.716 1.00 38.53 55 LYS A O 1
ATOM 435 N N . ASP A 1 58 ? 148.832 6.151 94.789 1.00 38.29 56 ASP A N 1
ATOM 436 C CA . ASP A 1 58 ? 147.841 7.177 95.108 1.00 40.83 56 ASP A CA 1
ATOM 437 C C . ASP A 1 58 ? 146.606 6.558 95.789 1.00 42.51 56 ASP A C 1
ATOM 438 O O . ASP A 1 58 ? 145.588 7.228 95.926 1.00 42.41 56 ASP A O 1
ATOM 443 N N . CYS A 1 59 ? 146.699 5.288 96.196 1.00 40.99 57 CYS A N 1
ATOM 444 C CA . CYS A 1 59 ? 145.616 4.628 96.938 1.00 43.91 57 CYS A CA 1
ATOM 445 C C . CYS A 1 59 ? 145.952 4.359 98.398 1.00 40.63 57 CYS A C 1
ATOM 446 O O . CYS A 1 59 ? 147.082 4.042 98.728 1.00 43.34 57 CYS A O 1
ATOM 449 N N . THR A 1 60 ? 144.956 4.483 99.266 1.00 41.19 58 THR A N 1
ATOM 450 C CA . THR A 1 60 ? 145.096 4.083 100.660 1.00 41.32 58 THR A CA 1
ATOM 451 C C . THR A 1 60 ? 144.860 2.588 100.820 1.00 40.86 58 THR A C 1
ATOM 452 O O . THR A 1 60 ? 144.402 1.929 99.885 1.00 38.85 58 THR A O 1
ATOM 456 N N . ILE A 1 61 ? 145.159 2.040 101.996 1.00 40.36 59 ILE A N 1
ATOM 457 C CA . ILE A 1 61 ? 144.809 0.642 102.254 1.00 38.36 59 ILE A CA 1
ATOM 458 C C . ILE A 1 61 ? 143.308 0.377 102.004 1.00 36.65 59 ILE A C 1
ATOM 459 O O . ILE A 1 61 ? 142.957 -0.631 101.405 1.00 36.51 59 ILE A O 1
ATOM 464 N N . GLU A 1 62 ? 142.436 1.279 102.436 1.00 39.41 60 GLU A N 1
ATOM 465 C CA . GLU A 1 62 ? 141.001 1.117 102.172 1.00 37.09 60 GLU A CA 1
ATOM 466 C C . GLU A 1 62 ? 140.712 1.059 100.657 1.00 40.52 60 GLU A C 1
ATOM 467 O O . GLU A 1 62 ? 140.066 0.121 100.179 1.00 40.94 60 GLU A O 1
ATOM 473 N N . GLY A 1 63 ? 141.193 2.060 99.919 1.00 38.87 61 GLY A N 1
ATOM 474 C CA . GLY A 1 63 ? 140.977 2.171 98.488 1.00 35.22 61 GLY A CA 1
ATOM 475 C C . GLY A 1 63 ? 141.402 0.917 97.772 1.00 36.76 61 GLY A C 1
ATOM 476 O O . GLY A 1 63 ? 140.678 0.411 96.897 1.00 40.37 61 GLY A O 1
ATOM 477 N N . TRP A 1 64 ? 142.565 0.399 98.170 1.00 34.94 62 TRP A N 1
ATOM 478 C CA . TRP A 1 64 ? 143.101 -0.852 97.645 1.00 37.28 62 TRP A CA 1
ATOM 479 C C . TRP A 1 64 ? 142.167 -2.065 97.853 1.00 39.06 62 TRP A C 1
ATOM 480 O O . TRP A 1 64 ? 141.709 -2.655 96.876 1.00 41.85 62 TRP A O 1
ATOM 491 N N . ILE A 1 65 ? 141.920 -2.491 99.093 1.00 41.40 63 ILE A N 1
ATOM 492 C CA . ILE A 1 65 ? 141.231 -3.779 99.264 1.00 42.57 63 ILE A CA 1
ATOM 493 C C . ILE A 1 65 ? 139.728 -3.742 99.053 1.00 37.65 63 ILE A C 1
ATOM 494 O O . ILE A 1 65 ? 139.131 -4.798 98.979 1.00 42.66 63 ILE A O 1
ATOM 499 N N . LEU A 1 66 ? 139.129 -2.549 98.999 1.00 40.26 64 LEU A N 1
ATOM 500 C CA . LEU A 1 66 ? 137.712 -2.363 98.634 1.00 42.75 64 LEU A CA 1
ATOM 501 C C . LEU A 1 66 ? 137.548 -2.354 97.114 1.00 43.70 64 LEU A C 1
ATOM 502 O O . LEU A 1 66 ? 136.430 -2.471 96.585 1.00 42.02 64 LEU A O 1
ATOM 507 N N . GLY A 1 67 ? 138.660 -2.114 96.422 1.00 40.89 65 GLY A N 1
ATOM 508 C CA . GLY A 1 67 ? 138.661 -1.982 94.974 1.00 38.98 65 GLY A CA 1
ATOM 509 C C . GLY A 1 67 ? 138.079 -0.658 94.491 1.00 43.28 65 GLY A C 1
ATOM 510 O O . GLY A 1 67 ? 137.297 -0.656 93.530 1.00 49.60 65 GLY A O 1
ATOM 511 N N . ASN A 1 68 ? 138.408 0.455 95.156 1.00 42.47 66 ASN A N 1
ATOM 512 C CA . ASN A 1 68 ? 138.185 1.798 94.586 1.00 42.28 66 ASN A CA 1
ATOM 513 C C . ASN A 1 68 ? 138.493 1.752 93.091 1.00 45.44 66 ASN A C 1
ATOM 514 O O . ASN A 1 68 ? 139.556 1.272 92.712 1.00 44.26 66 ASN A O 1
ATOM 519 N N . PRO A 1 69 ? 137.544 2.194 92.233 1.00 49.89 67 PRO A N 1
ATOM 520 C CA . PRO A 1 69 ? 137.746 2.055 90.780 1.00 49.12 67 PRO A CA 1
ATOM 521 C C . PRO A 1 69 ? 139.066 2.700 90.302 1.00 50.30 67 PRO A C 1
ATOM 522 O O . PRO A 1 69 ? 139.728 2.161 89.417 1.00 53.48 67 PRO A O 1
ATOM 526 N N . LYS A 1 70 ? 139.451 3.828 90.891 1.00 49.11 68 LYS A N 1
ATOM 527 C CA . LYS A 1 70 ? 140.717 4.483 90.531 1.00 50.19 68 LYS A CA 1
ATOM 528 C C . LYS A 1 70 ? 141.966 3.715 90.989 1.00 50.27 68 LYS A C 1
ATOM 529 O O . LYS A 1 70 ? 143.093 4.160 90.764 1.00 46.01 68 LYS A O 1
ATOM 535 N N . CYS A 1 71 ? 141.766 2.581 91.654 1.00 46.28 69 CYS A N 1
ATOM 536 C CA . CYS A 1 71 ? 142.887 1.792 92.142 1.00 44.88 69 CYS A CA 1
ATOM 537 C C . CYS A 1 71 ? 143.122 0.518 91.327 1.00 47.90 69 CYS A C 1
ATOM 538 O O . CYS A 1 71 ? 143.740 -0.424 91.835 1.00 48.73 69 CYS A O 1
ATOM 541 N N . ASP A 1 72 ? 142.670 0.474 90.076 1.00 46.65 70 ASP A N 1
ATOM 542 C CA . ASP A 1 72 ? 142.766 -0.784 89.317 1.00 51.35 70 ASP A CA 1
ATOM 543 C C . ASP A 1 72 ? 144.190 -1.228 89.002 1.00 46.66 70 ASP A C 1
ATOM 544 O O . ASP A 1 72 ? 144.397 -2.350 88.565 1.00 47.95 70 ASP A O 1
ATOM 549 N N . LEU A 1 73 ? 145.159 -0.363 89.259 1.00 50.90 71 LEU A N 1
ATOM 550 C CA . LEU A 1 73 ? 146.554 -0.701 89.045 1.00 50.86 71 LEU A CA 1
ATOM 551 C C . LEU A 1 73 ? 146.932 -1.836 89.982 1.00 51.52 71 LEU A C 1
ATOM 552 O O . LEU A 1 73 ? 147.691 -2.727 89.623 1.00 51.33 71 LEU A O 1
ATOM 557 N N . LEU A 1 74 ? 146.397 -1.776 91.196 1.00 49.14 72 LEU A N 1
ATOM 558 C CA . LEU A 1 74 ? 146.655 -2.771 92.231 1.00 49.25 72 LEU A CA 1
ATOM 559 C C . LEU A 1 74 ? 145.707 -3.968 92.210 1.00 48.94 72 LEU A C 1
ATOM 560 O O . LEU A 1 74 ? 145.874 -4.901 92.977 1.00 45.24 72 LEU A O 1
ATOM 565 N N . LEU A 1 75 ? 144.723 -3.941 91.322 1.00 50.10 73 LEU A N 1
ATOM 566 C CA . LEU A 1 75 ? 143.735 -5.007 91.239 1.00 48.47 73 LEU A CA 1
ATOM 567 C C . LEU A 1 75 ? 144.355 -6.358 90.948 1.00 49.76 73 LEU A C 1
ATOM 568 O O . LEU A 1 75 ? 145.301 -6.466 90.182 1.00 53.19 73 LEU A O 1
ATOM 573 N N . GLY A 1 76 ? 143.803 -7.393 91.568 1.00 45.67 74 GLY A N 1
ATOM 574 C CA . GLY A 1 76 ? 144.303 -8.734 91.367 1.00 46.59 74 GLY A CA 1
ATOM 575 C C . GLY A 1 76 ? 145.164 -9.279 92.484 1.00 50.04 74 GLY A C 1
ATOM 576 O O . GLY A 1 76 ? 145.143 -8.794 93.606 1.00 51.14 74 GLY A O 1
ATOM 577 N N . ASP A 1 77 ? 145.899 -10.331 92.166 1.00 47.82 75 ASP A N 1
ATOM 578 C CA . ASP A 1 77 ? 146.776 -10.974 93.118 1.00 46.98 75 ASP A CA 1
ATOM 579 C C . ASP A 1 77 ? 147.944 -10.078 93.486 1.00 51.11 75 ASP A C 1
ATOM 580 O O . ASP A 1 77 ? 148.455 -9.334 92.658 1.00 51.05 75 ASP A O 1
ATOM 585 N N . GLN A 1 78 ? 148.350 -10.148 94.745 1.00 48.20 76 GLN A N 1
ATOM 586 C CA . GLN A 1 78 ? 149.468 -9.362 95.223 1.00 48.59 76 GLN A CA 1
ATOM 587 C C . GLN A 1 78 ? 150.301 -10.140 96.229 1.00 45.51 76 GLN A C 1
ATOM 588 O O . GLN A 1 78 ? 149.765 -10.859 97.056 1.00 44.50 76 GLN A O 1
ATOM 594 N N . SER A 1 79 ? 151.614 -9.977 96.156 1.00 43.43 77 SER A N 1
ATOM 595 C CA . SER A 1 79 ? 152.541 -10.587 97.101 1.00 42.64 77 SER A CA 1
ATOM 596 C C . SER A 1 79 ? 153.513 -9.497 97.561 1.00 44.70 77 SER A C 1
ATOM 597 O O . SER A 1 79 ? 153.896 -8.649 96.761 1.00 46.92 77 SER A O 1
ATOM 600 N N . TRP A 1 80 ? 153.888 -9.495 98.840 1.00 43.77 78 TRP A N 1
ATOM 601 C CA . TRP A 1 80 ? 154.725 -8.423 99.386 1.00 42.04 78 TRP A CA 1
ATOM 602 C C . TRP A 1 80 ? 155.400 -8.828 100.685 1.00 42.36 78 TRP A C 1
ATOM 603 O O . TRP A 1 80 ? 154.898 -9.682 101.421 1.00 42.37 78 TRP A O 1
ATOM 614 N N . SER A 1 81 ? 156.528 -8.180 100.954 1.00 39.93 79 SER A N 1
ATOM 615 C CA . SER A 1 81 ? 157.310 -8.357 102.172 1.00 40.28 79 SER A CA 1
ATOM 616 C C . SER A 1 81 ? 156.909 -7.301 103.197 1.00 41.95 79 SER A C 1
ATOM 617 O O . SER A 1 81 ? 157.042 -7.494 104.401 1.00 45.74 79 SER A O 1
ATOM 620 N N . TYR A 1 82 ? 156.484 -6.153 102.690 1.00 37.06 80 TYR A N 1
ATOM 621 C CA . TYR A 1 82 ? 155.842 -5.121 103.489 1.00 40.44 80 TYR A CA 1
ATOM 622 C C . TYR A 1 82 ? 155.047 -4.191 102.589 1.00 38.52 80 TYR A C 1
ATOM 623 O O . TYR A 1 82 ? 155.164 -4.259 101.376 1.00 38.01 80 TYR A O 1
ATOM 632 N N . ILE A 1 83 ? 154.223 -3.346 103.196 1.00 34.31 81 ILE A N 1
ATOM 633 C CA . ILE A 1 83 ? 153.406 -2.400 102.463 1.00 38.66 81 ILE A CA 1
ATOM 634 C C . ILE A 1 83 ? 153.851 -0.938 102.666 1.00 35.91 81 ILE A C 1
ATOM 635 O O . ILE A 1 83 ? 154.088 -0.519 103.793 1.00 37.80 81 ILE A O 1
ATOM 640 N N . VAL A 1 84 ? 153.950 -0.162 101.585 1.00 34.02 82 VAL A N 1
ATOM 641 C CA . VAL A 1 84 ? 154.205 1.275 101.713 1.00 31.68 82 VAL A CA 1
ATOM 642 C C . VAL A 1 84 ? 153.001 2.120 101.297 1.00 39.82 82 VAL A C 1
ATOM 643 O O . VAL A 1 84 ? 152.513 2.035 100.161 1.00 36.99 82 VAL A O 1
ATOM 647 N N . GLU A 1 85 ? 152.511 2.934 102.230 1.00 36.95 83 GLU A N 1
ATOM 648 C CA . GLU A 1 85 ? 151.339 3.768 101.972 1.00 39.52 83 GLU A CA 1
ATOM 649 C C . GLU A 1 85 ? 151.738 5.239 101.965 1.00 36.89 83 GLU A C 1
ATOM 650 O O . GLU A 1 85 ? 152.298 5.725 102.945 1.00 36.85 83 GLU A O 1
ATOM 656 N N . ARG A 1 86 ? 151.448 5.945 100.869 1.00 36.76 84 ARG A N 1
ATOM 657 C CA . ARG A 1 86 ? 151.860 7.347 100.739 1.00 38.37 84 ARG A CA 1
ATOM 658 C C . ARG A 1 86 ? 150.967 8.260 101.563 1.00 42.85 84 ARG A C 1
ATOM 659 O O . ARG A 1 86 ? 149.756 8.118 101.548 1.00 41.85 84 ARG A O 1
ATOM 667 N N . PRO A 1 87 ? 151.573 9.191 102.313 1.00 46.04 85 PRO A N 1
ATOM 668 C CA . PRO A 1 87 ? 150.852 10.072 103.238 1.00 45.91 85 PRO A CA 1
ATOM 669 C C . PRO A 1 87 ? 149.785 10.935 102.570 1.00 50.85 85 PRO A C 1
ATOM 670 O O . PRO A 1 87 ? 148.900 11.437 103.261 1.00 50.86 85 PRO A O 1
ATOM 674 N N . ASN A 1 88 ? 149.841 11.105 101.255 1.00 47.30 86 ASN A N 1
ATOM 675 C CA . ASN A 1 88 ? 148.833 11.949 100.636 1.00 53.20 86 ASN A CA 1
ATOM 676 C C . ASN A 1 88 ? 148.032 11.268 99.522 1.00 48.26 86 ASN A C 1
ATOM 677 O O . ASN A 1 88 ? 147.423 11.941 98.692 1.00 48.44 86 ASN A O 1
ATOM 682 N N . ALA A 1 89 ? 147.998 9.935 99.546 1.00 45.16 87 ALA A N 1
ATOM 683 C CA . ALA A 1 89 ? 147.145 9.163 98.638 1.00 45.85 87 ALA A CA 1
ATOM 684 C C . ALA A 1 89 ? 145.730 9.722 98.691 1.00 42.51 87 ALA A C 1
ATOM 685 O O . ALA A 1 89 ? 145.262 10.096 99.755 1.00 43.63 87 ALA A O 1
ATOM 687 N N . GLN A 1 90 ? 145.080 9.826 97.534 1.00 45.81 88 GLN A N 1
ATOM 688 C CA . GLN A 1 90 ? 143.791 10.509 97.421 1.00 46.04 88 GLN A CA 1
ATOM 689 C C . GLN A 1 90 ? 142.605 9.536 97.407 1.00 46.42 88 GLN A C 1
ATOM 690 O O . GLN A 1 90 ? 141.515 9.854 97.868 1.00 46.25 88 GLN A O 1
ATOM 696 N N . ASN A 1 91 ? 142.841 8.351 96.864 1.00 46.85 89 ASN A N 1
ATOM 697 C CA . ASN A 1 91 ? 141.789 7.384 96.599 1.00 47.64 89 ASN A CA 1
ATOM 698 C C . ASN A 1 91 ? 141.606 6.387 97.712 1.00 44.12 89 ASN A C 1
ATOM 699 O O . ASN A 1 91 ? 142.299 5.359 97.782 1.00 40.44 89 ASN A O 1
ATOM 704 N N . GLY A 1 92 ? 140.649 6.683 98.575 1.00 40.33 90 GLY A N 1
ATOM 705 C CA . GLY A 1 92 ? 140.340 5.783 99.661 1.00 44.19 90 GLY A CA 1
ATOM 706 C C . GLY A 1 92 ? 138.892 5.361 99.586 1.00 40.75 90 GLY A C 1
ATOM 707 O O . GLY A 1 92 ? 138.467 4.703 98.647 1.00 36.50 90 GLY A O 1
ATOM 708 N N . ILE A 1 93 ? 138.145 5.718 100.614 1.00 43.50 91 ILE A N 1
ATOM 709 C CA . ILE A 1 93 ? 136.714 5.480 100.632 1.00 43.23 91 ILE A CA 1
ATOM 710 C C . ILE A 1 93 ? 136.085 6.630 99.881 1.00 42.66 91 ILE A C 1
ATOM 711 O O . ILE A 1 93 ? 136.190 7.779 100.314 1.00 44.16 91 ILE A O 1
ATOM 716 N N . CYS A 1 94 ? 135.461 6.335 98.743 1.00 45.21 92 CYS A N 1
ATOM 717 C CA . CYS A 1 94 ? 134.955 7.391 97.858 1.00 42.64 92 CYS A CA 1
ATOM 718 C C . CYS A 1 94 ? 133.480 7.720 98.116 1.00 43.58 92 CYS A C 1
ATOM 719 O O . CYS A 1 94 ? 133.079 8.890 98.057 1.00 43.29 92 CYS A O 1
ATOM 722 N N . TYR A 1 95 ? 132.679 6.701 98.424 1.00 43.39 93 TYR A N 1
ATOM 723 C CA . TYR A 1 95 ? 131.328 6.941 98.905 1.00 43.22 93 TYR A CA 1
ATOM 724 C C . TYR A 1 95 ? 131.398 7.062 100.420 1.00 38.88 93 TYR A C 1
ATOM 725 O O . TYR A 1 95 ? 131.832 6.122 101.080 1.00 40.74 93 TYR A O 1
ATOM 734 N N . PRO A 1 96 ? 130.980 8.210 100.976 1.00 40.49 94 PRO A N 1
ATOM 735 C CA . PRO A 1 96 ? 131.284 8.490 102.387 1.00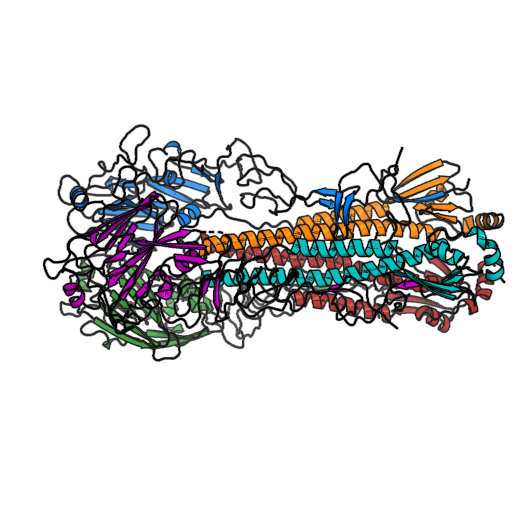 42.06 94 PRO A CA 1
ATOM 736 C C . PRO A 1 96 ? 130.649 7.493 103.349 1.00 46.37 94 PRO A C 1
ATOM 737 O O . PRO A 1 96 ? 129.538 6.964 103.090 1.00 40.63 94 PRO A O 1
ATOM 741 N N . GLY A 1 97 ? 131.347 7.263 104.460 1.00 39.26 95 GLY A N 1
ATOM 742 C CA . GLY A 1 97 ? 130.947 6.273 105.438 1.00 38.46 95 GLY A CA 1
ATOM 743 C C . GLY A 1 97 ? 132.148 5.720 106.162 1.00 38.90 95 GLY A C 1
ATOM 744 O O . GLY A 1 97 ? 133.271 6.072 105.840 1.00 44.08 95 GLY A O 1
ATOM 745 N N . VAL A 1 98 ? 131.897 4.897 107.167 1.00 35.71 96 VAL A N 1
ATOM 746 C CA . VAL A 1 98 ? 132.931 4.309 108.027 1.00 40.98 96 VAL A CA 1
ATOM 747 C C . VAL A 1 98 ? 133.288 2.866 107.660 1.00 40.41 96 VAL A C 1
ATOM 748 O O . VAL A 1 98 ? 132.395 2.034 107.476 1.00 38.53 96 VAL A O 1
ATOM 752 N N . LEU A 1 99 ? 134.582 2.558 107.557 1.00 39.70 97 LEU A N 1
ATOM 753 C CA . LEU A 1 99 ? 135.008 1.160 107.480 1.00 36.57 97 LEU A CA 1
ATOM 754 C C . LEU A 1 99 ? 135.167 0.630 108.912 1.00 39.31 97 LEU A C 1
ATOM 755 O O . LEU A 1 99 ? 136.164 0.913 109.574 1.00 35.55 97 LEU A O 1
ATOM 760 N N . ASN A 1 100 ? 134.199 -0.163 109.387 1.00 38.56 98 ASN A N 1
ATOM 761 C CA . ASN A 1 100 ? 134.179 -0.537 110.800 1.00 36.31 98 ASN A CA 1
ATOM 762 C C . ASN A 1 100 ? 135.358 -1.433 111.205 1.00 31.81 98 ASN A C 1
ATOM 763 O O . ASN A 1 100 ? 135.861 -2.211 110.401 1.00 33.84 98 ASN A O 1
ATOM 768 N N . GLU A 1 101 ? 135.828 -1.238 112.437 1.00 30.79 99 GLU A N 1
ATOM 769 C CA . GLU A 1 101 ? 137.041 -1.881 112.966 1.00 30.27 99 GLU A CA 1
ATOM 770 C C . GLU A 1 101 ? 138.214 -1.727 111.983 1.00 30.00 99 GLU A C 1
ATOM 771 O O . GLU A 1 101 ? 138.836 -2.701 111.549 1.00 26.70 99 GLU A O 1
ATOM 777 N N . LEU A 1 102 ? 138.521 -0.476 111.650 1.00 32.36 100 LEU A N 1
ATOM 778 C CA . LEU A 1 102 ? 139.514 -0.185 110.620 1.00 31.24 100 LEU A CA 1
ATOM 779 C C . LEU A 1 102 ? 140.910 -0.517 111.097 1.00 30.46 100 LEU A C 1
ATOM 780 O O . LEU A 1 102 ? 141.742 -1.031 110.336 1.00 31.26 100 LEU A O 1
ATOM 785 N N . GLU A 1 103 ? 141.176 -0.228 112.366 1.00 28.53 101 GLU A N 1
ATOM 786 C CA . GLU A 1 103 ? 142.546 -0.330 112.863 1.00 30.42 101 GLU A CA 1
ATOM 787 C C . GLU A 1 103 ? 142.909 -1.788 112.902 1.00 29.94 101 GLU A C 1
ATOM 788 O O . GLU A 1 103 ? 144.024 -2.214 112.617 1.00 26.72 101 GLU A O 1
ATOM 794 N N . GLU A 1 104 ? 141.920 -2.575 113.277 1.00 29.66 102 GLU A N 1
ATOM 795 C CA . GLU A 1 104 ? 142.151 -3.976 113.408 1.00 29.89 102 GLU A CA 1
ATOM 796 C C . GLU A 1 104 ? 142.220 -4.664 112.014 1.00 29.41 102 GLU A C 1
ATOM 797 O O . GLU A 1 104 ? 142.912 -5.654 111.837 1.00 32.28 102 GLU A O 1
ATOM 803 N N . LEU A 1 105 ? 141.588 -4.087 110.997 1.00 31.65 103 LEU A N 1
ATOM 804 C CA . LEU A 1 105 ? 141.770 -4.550 109.611 1.00 29.74 103 LEU A CA 1
ATOM 805 C C . LEU A 1 105 ? 143.175 -4.203 109.089 1.00 32.31 103 LEU A C 1
ATOM 806 O O . LEU A 1 105 ? 143.834 -5.024 108.437 1.00 31.44 103 LEU A O 1
ATOM 811 N N . LYS A 1 106 ? 143.634 -2.986 109.354 1.00 29.97 104 LYS A N 1
ATOM 812 C CA . LYS A 1 106 ? 144.964 -2.572 108.906 1.00 33.06 104 LYS A CA 1
ATOM 813 C C . LYS A 1 106 ? 146.002 -3.521 109.593 1.00 34.48 104 LYS A C 1
ATOM 814 O O . LYS A 1 106 ? 146.916 -4.047 108.945 1.00 31.61 104 LYS A O 1
ATOM 820 N N . ALA A 1 107 ? 145.794 -3.817 110.872 1.00 31.73 105 ALA A N 1
ATOM 821 C CA . ALA A 1 107 ? 146.650 -4.780 111.588 1.00 34.61 105 ALA A CA 1
ATOM 822 C C . ALA A 1 107 ? 146.596 -6.190 110.973 1.00 39.25 105 ALA A C 1
ATOM 823 O O . ALA A 1 107 ? 147.604 -6.885 110.956 1.00 33.95 105 ALA A O 1
ATOM 825 N N . PHE A 1 108 ? 145.408 -6.637 110.551 1.00 33.25 106 PHE A N 1
ATOM 826 C CA . PHE A 1 108 ? 145.289 -7.942 109.897 1.00 37.59 106 PHE A CA 1
ATOM 827 C C . PHE A 1 108 ? 145.997 -7.968 108.538 1.00 37.88 106 PHE A C 1
ATOM 828 O O . PHE A 1 108 ? 146.728 -8.921 108.230 1.00 36.67 106 PHE A O 1
ATOM 836 N N . ILE A 1 109 ? 145.823 -6.917 107.737 1.00 34.25 107 ILE A N 1
ATOM 837 C CA . ILE A 1 109 ? 146.472 -6.875 106.417 1.00 34.85 107 ILE A CA 1
ATOM 838 C C . ILE A 1 109 ? 148.016 -6.847 106.517 1.00 38.32 107 ILE A C 1
ATOM 839 O O . ILE A 1 109 ? 148.699 -7.590 105.795 1.00 35.63 107 ILE A O 1
ATOM 844 N N . GLY A 1 110 ? 148.574 -6.050 107.433 1.00 38.45 108 GLY A N 1
ATOM 845 C CA . GLY A 1 110 ? 149.983 -6.227 107.778 1.00 38.30 108 GLY A CA 1
ATOM 846 C C . GLY A 1 110 ? 149.894 -7.574 108.474 1.00 48.10 108 GLY A C 1
ATOM 847 O O . GLY A 1 110 ? 148.894 -7.820 109.105 1.00 51.22 108 GLY A O 1
ATOM 848 N N . SER A 1 111 ? 150.918 -8.405 108.406 1.00 50.57 109 SER A N 1
ATOM 849 C CA . SER A 1 111 ? 150.888 -9.827 108.873 1.00 54.19 109 SER A CA 1
ATOM 850 C C . SER A 1 111 ? 150.361 -10.758 107.794 1.00 46.79 109 SER A C 1
ATOM 851 O O . SER A 1 111 ? 150.311 -11.957 107.994 1.00 49.17 109 SER A O 1
ATOM 854 N N . GLY A 1 112 ? 150.064 -10.209 106.624 1.00 45.75 110 GLY A N 1
ATOM 855 C CA . GLY A 1 112 ? 149.752 -11.006 105.455 1.00 44.64 110 GLY A CA 1
ATOM 856 C C . GLY A 1 112 ? 150.931 -10.855 104.506 1.00 47.79 110 GLY A C 1
ATOM 857 O O . GLY A 1 112 ? 151.631 -9.856 104.574 1.00 43.07 110 GLY A O 1
ATOM 858 N N . GLU A 1 113 ? 151.236 -11.884 103.726 1.00 47.20 111 GLU A N 1
ATOM 859 C CA . GLU A 1 113 ? 152.301 -11.771 102.727 1.00 45.57 111 GLU A CA 1
ATOM 860 C C . GLU A 1 113 ? 151.791 -11.883 101.283 1.00 47.21 111 GLU A C 1
ATOM 861 O O . GLU A 1 113 ? 152.541 -11.655 100.334 1.00 45.64 111 GLU A O 1
ATOM 867 N N . ARG A 1 114 ? 150.515 -12.223 101.123 1.00 42.31 112 ARG A N 1
ATOM 868 C CA . ARG A 1 114 ? 149.941 -12.429 99.792 1.00 47.32 112 ARG A CA 1
ATOM 869 C C . ARG A 1 114 ? 148.411 -12.587 99.798 1.00 43.92 112 ARG A C 1
ATOM 870 O O . ARG A 1 114 ? 147.852 -13.170 100.724 1.00 41.20 112 ARG A O 1
ATOM 878 N N . VAL A 1 115 ? 147.751 -12.063 98.763 1.00 44.61 113 VAL A N 1
ATOM 879 C CA . VAL A 1 115 ? 146.316 -12.264 98.559 1.00 44.68 113 VAL A CA 1
ATOM 880 C C . VAL A 1 115 ? 145.997 -12.697 97.128 1.00 48.33 113 VAL A C 1
ATOM 881 O O . VAL A 1 115 ? 146.677 -12.279 96.177 1.00 44.30 113 VAL A O 1
ATOM 885 N N . GLU A 1 116 ? 144.985 -13.559 96.989 1.00 44.12 114 GLU A N 1
ATOM 886 C CA . GLU A 1 116 ? 144.462 -13.936 95.669 1.00 44.86 114 GLU A CA 1
ATOM 887 C C . GLU A 1 116 ? 143.036 -13.441 95.515 1.00 44.42 114 GLU A C 1
ATOM 888 O O . GLU A 1 116 ? 142.143 -13.871 96.252 1.00 41.23 114 GLU A O 1
ATOM 894 N N . ARG A 1 117 ? 142.813 -12.556 94.551 1.00 44.27 115 ARG A N 1
ATOM 895 C CA . ARG A 1 117 ? 141.480 -12.024 94.336 1.00 43.96 115 ARG A CA 1
ATOM 896 C C . ARG A 1 117 ? 140.650 -13.071 93.594 1.00 49.05 115 ARG A C 1
ATOM 897 O O . ARG A 1 117 ? 141.180 -13.839 92.787 1.00 51.72 115 ARG A O 1
ATOM 905 N N . PHE A 1 118 ? 139.359 -13.123 93.894 1.00 44.82 116 PHE A N 1
ATOM 906 C CA . PHE A 1 118 ? 138.482 -14.080 93.241 1.00 46.10 116 PHE A CA 1
ATOM 907 C C . PHE A 1 118 ? 137.043 -13.684 93.454 1.00 48.55 116 PHE A C 1
ATOM 908 O O . PHE A 1 118 ? 136.693 -13.001 94.428 1.00 47.78 116 PHE A O 1
ATOM 916 N N . GLU A 1 119 ? 136.198 -14.107 92.524 1.00 47.19 117 GLU A N 1
ATOM 917 C CA . GLU A 1 119 ? 134.790 -13.844 92.644 1.00 46.72 117 GLU A CA 1
ATOM 918 C C . GLU A 1 119 ? 134.187 -14.745 93.702 1.00 47.63 117 GLU A C 1
ATOM 919 O O . GLU A 1 119 ? 134.202 -15.976 93.572 1.00 45.47 117 GLU A O 1
ATOM 925 N N . MET A 1 120 ? 133.655 -14.138 94.757 1.00 45.79 118 MET A N 1
ATOM 926 C CA . MET A 1 120 ? 133.097 -14.928 95.850 1.00 50.73 118 MET A CA 1
ATOM 927 C C . MET A 1 120 ? 131.591 -15.127 95.650 1.00 48.90 118 MET A C 1
ATOM 928 O O . MET A 1 120 ? 131.104 -16.245 95.709 1.00 48.89 118 MET A O 1
ATOM 933 N N . PHE A 1 121 ? 130.870 -14.035 95.412 1.00 48.03 119 PHE A N 1
ATOM 934 C CA . PHE A 1 121 ? 129.451 -14.102 95.086 1.00 51.61 119 PHE A CA 1
ATOM 935 C C . PHE A 1 121 ? 129.183 -13.533 93.692 1.00 50.73 119 PHE A C 1
ATOM 936 O O . PHE A 1 121 ? 129.251 -12.315 93.492 1.00 46.83 119 PHE A O 1
ATOM 944 N N . PRO A 1 122 ? 128.814 -14.412 92.735 1.00 53.53 120 PRO A N 1
ATOM 945 C CA . PRO A 1 122 ? 128.468 -13.965 91.378 1.00 49.77 120 PRO A CA 1
ATOM 946 C C . PRO A 1 122 ? 127.229 -13.090 91.416 1.00 49.78 120 PRO A C 1
ATOM 947 O O . PRO A 1 122 ? 126.408 -13.266 92.312 1.00 50.56 120 PRO A O 1
ATOM 951 N N . LYS A 1 123 ? 127.085 -12.163 90.476 1.00 47.83 121 LYS A N 1
ATOM 952 C CA . LYS A 1 123 ? 125.918 -11.289 90.477 1.00 52.61 121 LYS A CA 1
ATOM 953 C C . LYS A 1 123 ? 124.592 -12.065 90.418 1.00 55.04 121 LYS A C 1
ATOM 954 O O . LYS A 1 123 ? 123.569 -11.605 90.929 1.00 52.35 121 LYS A O 1
ATOM 960 N N . SER A 1 124 ? 124.647 -13.258 89.838 1.00 50.20 122 SER A N 1
ATOM 961 C CA . SER A 1 124 ? 123.496 -14.138 89.697 1.00 53.15 122 SER A CA 1
ATOM 962 C C . SER A 1 124 ? 122.938 -14.622 91.040 1.00 52.35 122 SER A C 1
ATOM 963 O O . SER A 1 124 ? 121.785 -15.042 91.121 1.00 54.79 122 SER A O 1
ATOM 966 N N . THR A 1 125 ? 123.766 -14.556 92.082 1.00 52.83 123 THR A N 1
ATOM 967 C CA . THR A 1 125 ? 123.455 -15.097 93.404 1.00 46.64 123 THR A CA 1
ATOM 968 C C . THR A 1 125 ? 122.181 -14.479 93.943 1.00 46.10 123 THR A C 1
ATOM 969 O O . THR A 1 125 ? 121.376 -15.136 94.597 1.00 47.52 123 THR A O 1
ATOM 973 N N . TRP A 1 126 ? 122.008 -13.200 93.663 1.00 44.14 124 TRP A N 1
ATOM 974 C CA . TRP A 1 126 ? 120.884 -12.462 94.192 1.00 46.13 124 TRP A CA 1
ATOM 975 C C . TRP A 1 126 ? 119.777 -12.463 93.152 1.00 52.61 124 TRP A C 1
ATOM 976 O O . TRP A 1 126 ? 120.018 -12.165 91.980 1.00 47.50 124 TRP A O 1
ATOM 987 N N . ALA A 1 127 ? 118.575 -12.822 93.600 1.00 53.36 125 ALA A N 1
ATOM 988 C CA . ALA A 1 127 ? 117.460 -13.089 92.710 1.00 49.42 125 ALA A CA 1
ATOM 989 C C . ALA A 1 127 ? 116.366 -12.043 92.859 1.00 49.39 125 ALA A C 1
ATOM 990 O O . ALA A 1 127 ? 115.952 -11.714 93.973 1.00 50.59 125 ALA A O 1
ATOM 992 N N . GLY A 1 128 ? 115.873 -11.547 91.733 1.00 52.10 126 GLY A N 1
ATOM 993 C CA . GLY A 1 128 ? 114.781 -10.595 91.763 1.00 54.55 126 GLY A CA 1
ATOM 994 C C . GLY A 1 128 ? 115.193 -9.173 92.053 1.00 53.06 126 GLY A C 1
ATOM 995 O O . GLY A 1 128 ? 114.356 -8.347 92.423 1.00 53.48 126 GLY A O 1
ATOM 996 N N . VAL A 1 129 ? 116.484 -8.885 91.904 1.00 53.94 127 VAL A N 1
ATOM 997 C CA . VAL A 1 129 ? 116.984 -7.537 92.151 1.00 51.24 127 VAL A CA 1
ATOM 998 C C . VAL A 1 129 ? 117.897 -7.084 91.015 1.00 52.04 127 VAL A C 1
ATOM 999 O O . VAL A 1 129 ? 118.395 -7.906 90.243 1.00 49.48 127 VAL A O 1
ATOM 1003 N N . ASP A 1 130 ? 118.115 -5.774 90.916 1.00 49.00 128 ASP A N 1
ATOM 1004 C CA . ASP A 1 130 ? 118.938 -5.230 89.845 1.00 49.33 128 ASP A CA 1
ATOM 1005 C C . ASP A 1 130 ? 120.395 -5.067 90.315 1.00 52.83 128 ASP A C 1
ATOM 1006 O O . ASP A 1 130 ? 120.688 -4.327 91.246 1.00 47.66 128 ASP A O 1
ATOM 1011 N N . THR A 1 131 ? 121.282 -5.834 89.702 1.00 52.26 129 THR A N 1
ATOM 1012 C CA . THR A 1 131 ? 122.703 -5.706 89.940 1.00 54.57 129 THR A CA 1
ATOM 1013 C C . THR A 1 131 ? 123.401 -4.470 89.363 1.00 56.92 129 THR A C 1
ATOM 1014 O O . THR A 1 131 ? 124.328 -3.933 89.969 1.00 58.81 129 THR A O 1
ATOM 1018 N N . SER A 1 132 ? 122.910 -3.973 88.237 1.00 54.01 130 SER A N 1
ATOM 1019 C CA . SER A 1 132 ? 123.740 -3.135 87.371 1.00 50.80 130 SER A CA 1
ATOM 1020 C C . SER A 1 132 ? 123.503 -1.634 87.454 1.00 53.12 130 SER A C 1
ATOM 1021 O O . SER A 1 132 ? 124.062 -0.907 86.650 1.00 54.69 130 SER A O 1
ATOM 1024 N N . ARG A 1 133 ? 122.589 -1.186 88.315 1.00 51.46 131 ARG A N 1
ATOM 1025 C CA . ARG A 1 133 ? 122.342 0.245 88.504 1.00 55.45 131 ARG A CA 1
ATOM 1026 C C . ARG A 1 133 ? 123.219 0.785 89.674 1.00 53.55 131 ARG A C 1
ATOM 1027 O O . ARG A 1 133 ? 123.245 1.986 89.949 1.00 51.87 131 ARG A O 1
ATOM 1035 N N . GLY A 1 134 ? 123.990 -0.098 90.312 1.00 53.98 132 GLY A N 1
ATOM 1036 C CA . GLY A 1 134 ? 124.714 0.246 91.538 1.00 48.15 132 GLY A CA 1
ATOM 1037 C C . GLY A 1 134 ? 126.024 0.984 91.336 1.00 48.64 132 GLY A C 1
ATOM 1038 O O . GLY A 1 134 ? 127.128 0.437 91.502 1.00 52.03 132 GLY A O 1
ATOM 1039 N N . VAL A 1 135 ? 125.882 2.258 91.000 1.00 49.47 133 VAL A N 1
ATOM 1040 C CA . VAL A 1 135 ? 126.980 3.140 90.655 1.00 47.84 133 VAL A CA 1
ATOM 1041 C C . VAL A 1 135 ? 126.806 4.581 91.191 1.00 54.40 133 VAL A C 1
ATOM 1042 O O . VAL A 1 135 ? 125.675 5.010 91.462 1.00 53.87 133 VAL A O 1
ATOM 1046 N N . THR A 1 136 ? 127.905 5.331 91.354 1.00 50.75 134 THR A N 1
ATOM 1047 C CA . THR A 1 136 ? 127.788 6.687 91.897 1.00 49.93 134 THR A CA 1
ATOM 1048 C C . THR A 1 136 ? 128.803 7.699 91.357 1.00 50.36 134 THR A C 1
ATOM 1049 O O . THR A 1 136 ? 129.877 7.339 90.880 1.00 47.23 134 THR A O 1
ATOM 1053 N N . ASN A 1 137 ? 128.410 8.970 91.432 1.00 50.82 135 ASN A N 1
ATOM 1054 C CA . ASN A 1 137 ? 129.244 10.129 91.109 1.00 53.57 135 ASN A CA 1
ATOM 1055 C C . ASN A 1 137 ? 130.424 10.276 92.070 1.00 53.59 135 ASN A C 1
ATOM 1056 O O . ASN A 1 137 ? 131.438 10.888 91.734 1.00 51.06 135 ASN A O 1
ATOM 1061 N N . ALA A 1 138 ? 130.236 9.785 93.291 1.00 50.49 136 ALA A N 1
ATOM 1062 C CA . ALA A 1 138 ? 131.279 9.785 94.302 1.00 50.37 136 ALA A CA 1
ATOM 1063 C C . ALA A 1 138 ? 132.471 8.902 93.904 1.00 50.37 136 ALA A C 1
ATOM 1064 O O . ALA A 1 138 ? 133.606 9.244 94.225 1.00 50.72 136 ALA A O 1
ATOM 1066 N N . CYS A 1 139 ? 132.203 7.727 93.329 1.00 45.31 137 CYS A N 1
ATOM 1067 C CA . CYS A 1 139 ? 133.244 6.790 92.895 1.00 46.03 137 CYS A CA 1
ATOM 1068 C C . CYS A 1 139 ? 133.626 6.711 91.412 1.00 47.54 137 CYS A C 1
ATOM 1069 O O . CYS A 1 139 ? 133.466 5.657 90.794 1.00 47.00 137 CYS A O 1
ATOM 1072 N N . PRO A 1 140 ? 134.179 7.788 90.839 1.00 45.98 138 PRO A N 1
ATOM 1073 C CA . PRO A 1 140 ? 134.561 7.600 89.443 1.00 46.64 138 PRO A CA 1
ATOM 1074 C C . PRO A 1 140 ? 135.740 6.681 89.254 1.00 51.85 138 PRO A C 1
ATOM 1075 O O . PRO A 1 140 ? 136.605 6.565 90.122 1.00 52.34 138 PRO A O 1
ATOM 1079 N N . SER A 1 141 ? 135.729 5.949 88.153 1.00 51.75 139 SER A N 1
ATOM 1080 C CA . SER A 1 141 ? 136.956 5.372 87.643 1.00 51.17 139 SER A CA 1
ATOM 1081 C C . SER A 1 141 ? 137.689 6.501 86.925 1.00 54.67 139 SER A C 1
ATOM 1082 O O . SER A 1 141 ? 137.201 7.639 86.878 1.00 53.62 139 SER A O 1
ATOM 1085 N N . TYR A 1 142 ? 138.851 6.208 86.360 1.00 55.83 140 TYR A N 1
ATOM 1086 C CA . TYR A 1 142 ? 139.550 7.229 85.591 1.00 58.16 140 TYR A CA 1
ATOM 1087 C C . TYR A 1 142 ? 138.822 7.402 84.262 1.00 63.09 140 TYR A C 1
ATOM 1088 O O . TYR A 1 142 ? 138.662 8.516 83.767 1.00 67.94 140 TYR A O 1
ATOM 1097 N N . THR A 1 143 ? 138.419 6.286 83.673 1.00 61.76 141 THR A N 1
ATOM 1098 C CA . THR A 1 143 ? 137.624 6.295 82.455 1.00 59.87 141 THR A CA 1
ATOM 1099 C C . THR A 1 143 ? 136.148 6.742 82.577 1.00 63.77 141 THR A C 1
ATOM 1100 O O . THR A 1 143 ? 135.667 7.480 81.724 1.00 65.74 141 THR A O 1
ATOM 1104 N N . ILE A 1 144 ? 135.429 6.310 83.611 1.00 60.15 142 ILE A N 1
ATOM 1105 C CA . ILE A 1 144 ? 133.971 6.492 83.657 1.00 56.63 142 ILE A CA 1
ATOM 1106 C C . ILE A 1 144 ? 133.570 7.340 84.872 1.00 55.79 142 ILE A C 1
ATOM 1107 O O . ILE A 1 144 ? 134.057 7.130 85.975 1.00 57.00 142 ILE A O 1
ATOM 1112 N N . ASP A 1 145 ? 132.699 8.320 84.661 1.00 52.30 143 ASP A N 1
ATOM 1113 C CA . ASP A 1 145 ? 132.321 9.261 85.722 1.00 54.18 143 ASP A CA 1
ATOM 1114 C C . ASP A 1 145 ? 131.597 8.640 86.900 1.00 57.08 143 ASP A C 1
ATOM 1115 O O . ASP A 1 145 ? 131.743 9.069 88.047 1.00 56.47 143 ASP A O 1
ATOM 1120 N N . SER A 1 146 ? 130.747 7.680 86.601 1.00 54.42 144 SER A N 1
ATOM 1121 C CA . SER A 1 146 ? 130.002 7.019 87.637 1.00 54.46 144 SER A CA 1
ATOM 1122 C C . SER A 1 146 ? 130.362 5.541 87.659 1.00 56.32 144 SER A C 1
ATOM 1123 O O . SER A 1 146 ? 130.209 4.849 86.651 1.00 57.38 144 SER A O 1
ATOM 1126 N N . SER A 1 147 ? 130.809 5.056 88.817 1.00 52.25 145 SER A N 1
ATOM 1127 C CA . SER A 1 147 ? 131.319 3.691 88.969 1.00 49.63 145 SER A CA 1
ATOM 1128 C C . SER A 1 147 ? 131.161 3.265 90.433 1.00 46.94 145 SER A C 1
ATOM 1129 O O . SER A 1 147 ? 130.471 3.938 91.208 1.00 44.55 145 SER A O 1
ATOM 1132 N N . PHE A 1 148 ? 131.693 2.095 90.781 1.00 45.35 146 PHE A N 1
ATOM 1133 C CA . PHE A 1 148 ? 131.619 1.608 92.157 1.00 45.43 146 PHE A CA 1
ATOM 1134 C C . PHE A 1 148 ? 132.808 0.718 92.453 1.00 44.26 146 PHE A C 1
ATOM 1135 O O . PHE A 1 148 ? 133.494 0.287 91.533 1.00 47.10 146 PHE A O 1
ATOM 1143 N N . TYR A 1 149 ? 133.031 0.420 93.732 1.00 39.92 147 TYR A N 1
ATOM 1144 C CA . TYR A 1 149 ? 134.134 -0.457 94.146 1.00 43.90 147 TYR A CA 1
ATOM 1145 C C . TYR A 1 149 ? 134.109 -1.784 93.403 1.00 43.33 147 TYR A C 1
ATOM 1146 O O . TYR A 1 149 ? 133.042 -2.368 93.218 1.00 45.69 147 TYR A O 1
ATOM 1155 N N . ARG A 1 150 ? 135.278 -2.268 93.000 1.00 38.15 148 ARG A N 1
ATOM 1156 C CA . ARG A 1 150 ? 135.368 -3.505 92.245 1.00 40.48 148 ARG A CA 1
ATOM 1157 C C . ARG A 1 150 ? 134.975 -4.740 93.065 1.00 46.83 148 ARG A C 1
ATOM 1158 O O . ARG A 1 150 ? 134.723 -5.806 92.503 1.00 47.43 148 ARG A O 1
ATOM 1166 N N . ASN A 1 151 ? 134.946 -4.621 94.390 1.00 44.16 149 ASN A N 1
ATOM 1167 C CA . ASN A 1 151 ? 134.745 -5.807 95.232 1.00 44.75 149 ASN A CA 1
ATOM 1168 C C . ASN A 1 151 ? 133.360 -5.912 95.864 1.00 43.64 149 ASN A C 1
ATOM 1169 O O . ASN A 1 151 ? 133.090 -6.828 96.651 1.00 42.87 149 ASN A O 1
ATOM 1174 N N . LEU A 1 152 ? 132.489 -4.975 95.513 1.00 42.42 150 LEU A N 1
ATOM 1175 C CA . LEU A 1 152 ? 131.173 -4.881 96.109 1.00 43.83 150 LEU A CA 1
ATOM 1176 C C . LEU A 1 152 ? 130.121 -4.663 95.005 1.00 46.17 150 LEU A C 1
ATOM 1177 O O . LEU A 1 152 ? 130.416 -4.076 93.962 1.00 43.26 150 LEU A O 1
ATOM 1182 N N . VAL A 1 153 ? 128.912 -5.167 95.226 1.00 46.98 151 VAL A N 1
ATOM 1183 C CA . VAL A 1 153 ? 127.784 -4.835 94.356 1.00 45.35 151 VAL A CA 1
ATOM 1184 C C . VAL A 1 153 ? 126.758 -4.053 95.153 1.00 44.29 151 VAL A C 1
ATOM 1185 O O . VAL A 1 153 ? 126.299 -4.514 96.200 1.00 43.48 151 VAL A O 1
ATOM 1189 N N . TRP A 1 154 ? 126.447 -2.849 94.683 1.00 37.51 152 TRP A N 1
ATOM 1190 C CA . TRP A 1 154 ? 125.376 -2.054 95.241 1.00 39.06 152 TRP A CA 1
ATOM 1191 C C . TRP A 1 154 ? 124.050 -2.508 94.637 1.00 45.71 152 TRP A C 1
ATOM 1192 O O . TRP A 1 154 ? 123.688 -2.073 93.543 1.00 43.64 152 TRP A O 1
ATOM 1203 N N . ILE A 1 155 ? 123.334 -3.367 95.353 1.00 44.18 153 ILE A N 1
ATOM 1204 C CA . ILE A 1 155 ? 122.088 -3.937 94.842 1.00 46.16 153 ILE A CA 1
ATOM 1205 C C . ILE A 1 155 ? 120.889 -2.999 95.012 1.00 46.98 153 ILE A C 1
ATOM 1206 O O . ILE A 1 155 ? 120.723 -2.324 96.039 1.00 42.82 153 ILE A O 1
ATOM 1211 N N . VAL A 1 156 ? 120.079 -2.932 93.964 1.00 48.18 154 VAL A N 1
ATOM 1212 C CA . VAL A 1 156 ? 118.919 -2.060 93.922 1.00 48.92 154 VAL A CA 1
ATOM 1213 C C . VAL A 1 156 ? 117.672 -2.864 93.517 1.00 53.80 154 VAL A C 1
ATOM 1214 O O . VAL A 1 156 ? 117.763 -3.864 92.803 1.00 54.67 154 VAL A O 1
ATOM 1218 N N . LYS A 1 157 ? 116.522 -2.459 94.036 1.00 56.03 155 LYS A N 1
ATOM 1219 C CA . LYS A 1 157 ? 115.239 -3.024 93.630 1.00 54.21 155 LYS A CA 1
ATOM 1220 C C . LYS A 1 157 ? 115.023 -2.818 92.128 1.00 56.24 155 LYS A C 1
ATOM 1221 O O . LYS A 1 157 ? 115.456 -1.815 91.561 1.00 52.93 155 LYS A O 1
ATOM 1227 N N . THR A 1 158 ? 114.375 -3.778 91.478 1.00 63.16 156 THR A N 1
ATOM 1228 C CA . THR A 1 158 ? 114.064 -3.658 90.054 1.00 63.66 156 THR A CA 1
ATOM 1229 C C . THR A 1 158 ? 112.830 -2.769 89.823 1.00 64.31 156 THR A C 1
ATOM 1230 O O . THR A 1 158 ? 112.333 -2.151 90.761 1.00 61.38 156 THR A O 1
ATOM 1234 N N . ASP A 1 159 ? 112.337 -2.706 88.585 1.00 70.47 157 ASP A N 1
ATOM 1235 C CA . ASP A 1 159 ? 111.167 -1.875 88.272 1.00 70.41 157 ASP A CA 1
ATOM 1236 C C . ASP A 1 159 ? 109.969 -2.354 89.081 1.00 70.06 157 ASP A C 1
ATOM 1237 O O . ASP A 1 159 ? 109.101 -1.557 89.447 1.00 73.51 157 ASP A O 1
ATOM 1242 N N . SER A 1 160 ? 109.912 -3.661 89.327 1.00 68.86 158 SER A N 1
ATOM 1243 C CA . SER A 1 160 ? 108.936 -4.208 90.258 1.00 69.91 158 SER A CA 1
ATOM 1244 C C . SER A 1 160 ? 109.109 -3.584 91.626 1.00 72.08 158 SER A C 1
ATOM 1245 O O . SER A 1 160 ? 110.231 -3.441 92.109 1.00 70.76 158 SER A O 1
ATOM 1248 N N . ALA A 1 161 ? 107.988 -3.268 92.268 1.00 71.46 159 ALA A N 1
ATOM 1249 C CA . ALA A 1 161 ? 107.989 -2.472 93.490 1.00 67.92 159 ALA A CA 1
ATOM 1250 C C . ALA A 1 161 ? 108.808 -3.144 94.573 1.00 69.57 159 ALA A C 1
ATOM 1251 O O . ALA A 1 161 ? 109.401 -2.465 95.405 1.00 72.03 159 ALA A O 1
ATOM 1253 N N . THR A 1 162 ? 108.790 -4.474 94.605 1.00 65.81 160 THR A N 1
ATOM 1254 C CA . THR A 1 162 ? 109.353 -5.195 95.740 1.00 63.83 160 THR A CA 1
ATOM 1255 C C . THR A 1 162 ? 110.829 -5.591 95.596 1.00 60.40 160 THR A C 1
ATOM 1256 O O . THR A 1 162 ? 111.245 -6.204 94.607 1.00 58.26 160 THR A O 1
ATOM 1260 N N . TYR A 1 163 ? 111.608 -5.214 96.598 1.00 60.49 161 TYR A N 1
ATOM 1261 C CA . TYR A 1 163 ? 112.916 -5.793 96.837 1.00 56.02 161 TYR A CA 1
ATOM 1262 C C . TYR A 1 163 ? 112.649 -7.092 97.594 1.00 54.42 161 TYR A C 1
ATOM 1263 O O . TYR A 1 163 ? 112.182 -7.052 98.732 1.00 54.41 161 TYR A O 1
ATOM 1272 N N . PRO A 1 164 ? 112.898 -8.248 96.958 1.00 52.52 162 PRO A N 1
ATOM 1273 C CA . PRO A 1 164 ? 112.630 -9.542 97.600 1.00 54.41 162 PRO A CA 1
ATOM 1274 C C . PRO A 1 164 ? 113.662 -9.915 98.663 1.00 56.77 162 PRO A C 1
ATOM 1275 O O . PRO A 1 164 ? 114.662 -9.202 98.822 1.00 57.90 162 PRO A O 1
ATOM 1279 N N . VAL A 1 165 ? 113.424 -11.007 99.389 1.00 50.82 163 VAL A N 1
ATOM 1280 C CA . VAL A 1 165 ? 114.472 -11.568 100.228 1.00 53.03 163 VAL A CA 1
ATOM 1281 C C . VAL A 1 165 ? 115.484 -12.219 99.316 1.00 55.89 163 VAL A C 1
ATOM 1282 O O . VAL A 1 165 ? 115.115 -12.975 98.408 1.00 56.36 163 VAL A O 1
ATOM 1286 N N . ILE A 1 166 ? 116.758 -11.931 99.560 1.00 49.58 164 ILE A N 1
ATOM 1287 C CA . ILE A 1 166 ? 117.821 -12.515 98.777 1.00 47.65 164 ILE A CA 1
ATOM 1288 C C . ILE A 1 166 ? 118.760 -13.219 99.729 1.00 49.84 164 ILE A C 1
ATOM 1289 O O . ILE A 1 166 ? 118.937 -12.811 100.875 1.00 50.62 164 ILE A O 1
ATOM 1294 N N . LYS A 1 167 ? 119.326 -14.312 99.255 1.00 47.22 165 LYS A N 1
ATOM 1295 C CA . LYS A 1 167 ? 120.136 -15.166 100.082 1.00 47.67 165 LYS A CA 1
ATOM 1296 C C . LYS A 1 167 ? 121.358 -15.517 99.294 1.00 46.98 165 LYS A C 1
ATOM 1297 O O . LYS A 1 167 ? 121.302 -15.604 98.073 1.00 47.72 165 LYS A O 1
ATOM 1303 N N . GLY A 1 168 ? 122.452 -15.765 99.997 1.00 50.12 166 GLY A N 1
ATOM 1304 C CA . GLY A 1 168 ? 123.689 -16.156 99.354 1.00 49.29 166 GLY A CA 1
ATOM 1305 C C . GLY A 1 168 ? 124.494 -17.021 100.287 1.00 47.87 166 GLY A C 1
ATOM 1306 O O . GLY A 1 168 ? 124.552 -16.770 101.487 1.00 50.40 166 GLY A O 1
ATOM 1307 N N . THR A 1 169 ? 125.113 -18.053 99.737 1.00 45.41 167 THR A N 1
ATOM 1308 C CA . THR A 1 169 ? 125.927 -18.933 100.535 1.00 44.54 167 THR A CA 1
ATOM 1309 C C . THR A 1 169 ? 127.277 -19.062 99.858 1.00 46.10 167 THR A C 1
ATOM 1310 O O . THR A 1 169 ? 127.370 -19.050 98.635 1.00 47.68 167 THR A O 1
ATOM 1314 N N . TYR A 1 170 ? 128.324 -19.146 100.668 1.00 46.58 168 TYR A N 1
ATOM 1315 C CA . TYR A 1 170 ? 129.657 -19.460 100.180 1.00 44.62 168 TYR A CA 1
ATOM 1316 C C . TYR A 1 170 ? 130.332 -20.333 101.207 1.00 45.66 168 TYR A C 1
ATOM 1317 O O . TYR A 1 170 ? 130.390 -19.981 102.384 1.00 47.15 168 TYR A O 1
ATOM 1326 N N . ASN A 1 171 ? 130.787 -21.500 100.763 1.00 46.25 169 ASN A N 1
ATOM 1327 C CA . ASN A 1 171 ? 131.427 -22.472 101.633 1.00 45.66 169 ASN A CA 1
ATOM 1328 C C . ASN A 1 171 ? 132.915 -22.539 101.346 1.00 50.53 169 ASN A C 1
ATOM 1329 O O . ASN A 1 171 ? 133.307 -22.784 100.209 1.00 50.17 169 ASN A O 1
ATOM 1334 N N . ASN A 1 172 ? 133.744 -22.359 102.375 1.00 50.25 170 ASN A N 1
ATOM 1335 C CA . ASN A 1 172 ? 135.177 -22.363 102.166 1.00 47.67 170 ASN A CA 1
ATOM 1336 C C . ASN A 1 172 ? 135.735 -23.780 102.298 1.00 50.07 170 ASN A C 1
ATOM 1337 O O . ASN A 1 172 ? 135.996 -24.257 103.394 1.00 52.26 170 ASN A O 1
ATOM 1342 N N . THR A 1 173 ? 135.985 -24.418 101.163 1.00 51.17 171 THR A N 1
ATOM 1343 C CA . THR A 1 173 ? 136.563 -25.754 101.129 1.00 51.22 171 THR A CA 1
ATOM 1344 C C . THR A 1 173 ? 138.081 -25.675 100.945 1.00 54.26 171 THR A C 1
ATOM 1345 O O . THR A 1 173 ? 138.767 -26.685 100.845 1.00 56.62 171 THR A O 1
ATOM 1349 N N . GLY A 1 174 ? 138.578 -24.444 100.897 1.00 53.25 172 GLY A N 1
ATOM 1350 C CA . GLY A 1 174 ? 139.988 -24.132 100.743 1.00 53.61 172 GLY A CA 1
ATOM 1351 C C . GLY A 1 174 ? 140.822 -24.306 101.998 1.00 51.86 172 GLY A C 1
ATOM 1352 O O . GLY A 1 174 ? 140.299 -24.567 103.084 1.00 52.66 172 GLY A O 1
ATOM 1353 N N . THR A 1 175 ? 142.134 -24.214 101.827 1.00 50.40 173 THR A N 1
ATOM 1354 C CA . THR A 1 175 ? 143.072 -24.278 102.937 1.00 52.52 173 THR A CA 1
ATOM 1355 C C . THR A 1 175 ? 143.379 -22.893 103.523 1.00 51.70 173 THR A C 1
ATOM 1356 O O . THR A 1 175 ? 144.166 -22.776 104.458 1.00 50.58 173 THR A O 1
ATOM 1360 N N . GLN A 1 176 ? 142.790 -21.843 102.952 1.00 54.22 174 GLN A N 1
ATOM 1361 C CA . GLN A 1 176 ? 143.153 -20.479 103.337 1.00 45.80 174 GLN A CA 1
ATOM 1362 C C . GLN A 1 176 ? 141.967 -19.652 103.773 1.00 45.68 174 GLN A C 1
ATOM 1363 O O . GLN A 1 176 ? 140.851 -19.813 103.261 1.00 44.84 174 GLN A O 1
ATOM 1369 N N . PRO A 1 177 ? 142.206 -18.755 104.731 1.00 46.22 175 PRO A N 1
ATOM 1370 C CA . PRO A 1 177 ? 141.131 -17.875 105.159 1.00 39.94 175 PRO A CA 1
ATOM 1371 C C . PRO A 1 177 ? 140.821 -16.931 104.012 1.00 41.58 175 PRO A C 1
ATOM 1372 O O . PRO A 1 177 ? 141.729 -16.586 103.233 1.00 42.73 175 PRO A O 1
ATOM 1376 N N . ILE A 1 178 ? 139.566 -16.519 103.918 1.00 38.09 176 ILE A N 1
ATOM 1377 C CA . ILE A 1 178 ? 139.126 -15.547 102.942 1.00 38.77 176 ILE A CA 1
ATOM 1378 C C . ILE A 1 178 ? 138.801 -14.224 103.622 1.00 37.46 176 ILE A C 1
ATOM 1379 O O . ILE A 1 178 ? 137.968 -14.165 104.521 1.00 36.91 176 ILE A O 1
ATOM 1384 N N . LEU A 1 179 ? 139.485 -13.164 103.202 1.00 38.89 177 LEU A N 1
ATOM 1385 C CA . LEU A 1 179 ? 139.174 -11.813 103.662 1.00 35.95 177 LEU A CA 1
ATOM 1386 C C . LEU A 1 179 ? 138.101 -11.229 102.736 1.00 35.97 177 LEU A C 1
ATOM 1387 O O . LEU A 1 179 ? 138.301 -11.200 101.538 1.00 38.76 177 LEU A O 1
ATOM 1392 N N . TYR A 1 180 ? 136.952 -10.801 103.263 1.00 37.64 178 TYR A N 1
ATOM 1393 C CA . TYR A 1 180 ? 135.879 -10.280 102.411 1.00 38.32 178 TYR A CA 1
ATOM 1394 C C . TYR A 1 180 ? 135.156 -9.078 103.023 1.00 38.11 178 TYR A C 1
ATOM 1395 O O . TYR A 1 180 ? 135.238 -8.829 104.229 1.00 37.04 178 TYR A O 1
ATOM 1404 N N . PHE A 1 181 ? 134.433 -8.341 102.185 1.00 36.39 179 PHE A N 1
ATOM 1405 C CA . PHE A 1 181 ? 133.812 -7.089 102.600 1.00 38.71 179 PHE A CA 1
ATOM 1406 C C . PHE A 1 181 ? 132.353 -7.024 102.200 1.00 36.44 179 PHE A C 1
ATOM 1407 O O . PHE A 1 181 ? 131.945 -7.645 101.231 1.00 39.78 179 PHE A O 1
ATOM 1415 N N . TRP A 1 182 ? 131.578 -6.248 102.943 1.00 36.64 180 TRP A N 1
ATOM 1416 C CA . TRP A 1 182 ? 130.204 -5.957 102.556 1.00 37.08 180 TRP A CA 1
ATOM 1417 C C . TRP A 1 182 ? 129.842 -4.601 103.122 1.00 37.12 180 TRP A C 1
ATOM 1418 O O . TRP A 1 182 ? 130.692 -3.930 103.726 1.00 39.18 180 TRP A O 1
ATOM 1429 N N . GLY A 1 183 ? 128.600 -4.179 102.935 1.00 35.74 181 GLY A N 1
ATOM 1430 C CA . GLY A 1 183 ? 128.172 -2.906 103.470 1.00 37.44 181 GLY A CA 1
ATOM 1431 C C . GLY A 1 183 ? 126.682 -2.772 103.712 1.00 38.42 181 GLY A C 1
ATOM 1432 O O . GLY A 1 183 ? 125.898 -3.613 103.293 1.00 40.55 181 GLY A O 1
ATOM 1433 N N . VAL A 1 184 ? 126.303 -1.709 104.409 1.00 36.34 182 VAL A N 1
ATOM 1434 C CA . VAL A 1 184 ? 124.908 -1.363 104.610 1.00 40.76 182 VAL A CA 1
ATOM 1435 C C . VAL A 1 184 ? 124.704 0.102 104.259 1.00 42.40 182 VAL A C 1
ATOM 1436 O O . VAL A 1 184 ? 125.353 0.987 104.836 1.00 41.93 182 VAL A O 1
ATOM 1440 N N . HIS A 1 185 ? 123.819 0.359 103.303 1.00 43.82 183 HIS A N 1
ATOM 1441 C CA . HIS A 1 185 ? 123.596 1.715 102.808 1.00 40.83 183 HIS A CA 1
ATOM 1442 C C . HIS A 1 185 ? 122.552 2.448 103.646 1.00 41.60 183 HIS A C 1
ATOM 1443 O O . HIS A 1 185 ? 121.473 1.920 103.930 1.00 41.61 183 HIS A O 1
ATOM 1450 N N . HIS A 1 186 ? 122.892 3.675 104.036 1.00 42.43 184 HIS A N 1
ATOM 1451 C CA . HIS A 1 186 ? 122.033 4.556 104.820 1.00 41.23 184 HIS A CA 1
ATOM 1452 C C . HIS A 1 186 ? 121.596 5.785 104.029 1.00 41.63 184 HIS A C 1
ATOM 1453 O O . HIS A 1 186 ? 122.335 6.780 103.985 1.00 38.97 184 HIS A O 1
ATOM 1460 N N . PRO A 1 187 ? 120.418 5.727 103.374 1.00 45.11 185 PRO A N 1
ATOM 1461 C CA . PRO A 1 187 ? 119.934 6.897 102.633 1.00 39.79 185 PRO A CA 1
ATOM 1462 C C . PRO A 1 187 ? 119.741 8.133 103.499 1.00 43.17 185 PRO A C 1
ATOM 1463 O O . PRO A 1 187 ? 119.466 8.017 104.692 1.00 41.95 185 PRO A O 1
ATOM 1467 N N . LEU A 1 188 ? 119.921 9.299 102.888 1.00 41.51 186 LEU A N 1
ATOM 1468 C CA . LEU A 1 188 ? 119.634 10.586 103.507 1.00 44.96 186 LEU A CA 1
ATOM 1469 C C . LEU A 1 188 ? 118.137 10.705 103.783 1.00 47.24 186 LEU A C 1
ATOM 1470 O O . LEU A 1 188 ? 117.723 11.347 104.753 1.00 47.26 186 LEU A O 1
ATOM 1475 N N . ASP A 1 189 ? 117.354 10.090 102.891 1.00 48.01 187 ASP A N 1
ATOM 1476 C CA . ASP A 1 189 ? 115.894 10.216 102.768 1.00 50.69 187 ASP A CA 1
ATOM 1477 C C . ASP A 1 189 ? 115.072 8.939 102.882 1.00 46.00 187 ASP A C 1
ATOM 1478 O O . ASP A 1 189 ? 115.522 7.873 102.497 1.00 45.57 187 ASP A O 1
ATOM 1483 N N . THR A 1 190 ? 113.851 9.067 103.398 1.00 50.84 188 THR A N 1
ATOM 1484 C CA . THR A 1 190 ? 112.893 7.967 103.301 1.00 51.24 188 THR A CA 1
ATOM 1485 C C . THR A 1 190 ? 112.420 7.898 101.852 1.00 50.75 188 THR A C 1
ATOM 1486 O O . THR A 1 190 ? 111.955 6.859 101.381 1.00 50.07 188 THR A O 1
ATOM 1490 N N . THR A 1 191 ? 112.595 9.007 101.138 1.00 49.98 189 THR A N 1
ATOM 1491 C CA . THR A 1 191 ? 112.274 9.076 99.719 1.00 49.68 189 THR A CA 1
ATOM 1492 C C . THR A 1 191 ? 113.255 8.271 98.894 1.00 48.52 189 THR A C 1
ATOM 1493 O O . THR A 1 191 ? 112.855 7.486 98.033 1.00 50.13 189 THR A O 1
ATOM 1497 N N . VAL A 1 192 ? 114.548 8.483 99.147 1.00 49.65 190 VAL A N 1
ATOM 1498 C CA . VAL A 1 192 ? 115.593 7.718 98.479 1.00 44.46 190 VAL A CA 1
ATOM 1499 C C . VAL A 1 192 ? 115.511 6.255 98.920 1.00 44.20 190 VAL A C 1
ATOM 1500 O O . VAL A 1 192 ? 115.699 5.332 98.116 1.00 44.91 190 VAL A O 1
ATOM 1504 N N . GLN A 1 193 ? 115.216 6.044 100.199 1.00 43.23 191 GLN A N 1
ATOM 1505 C CA . GLN A 1 193 ? 114.963 4.690 100.687 1.00 45.91 191 GLN A CA 1
ATOM 1506 C C . GLN A 1 193 ? 113.829 4.019 99.893 1.00 49.87 191 GLN A C 1
ATOM 1507 O O . GLN A 1 193 ? 114.001 2.913 99.382 1.00 48.62 191 GLN A O 1
ATOM 1513 N N . ASP A 1 194 ? 112.687 4.695 99.760 1.00 49.71 192 ASP A N 1
ATOM 1514 C CA . ASP A 1 194 ? 111.577 4.101 99.002 1.00 53.49 192 ASP A CA 1
ATOM 1515 C C . ASP A 1 194 ? 111.997 3.844 97.561 1.00 51.08 192 ASP A C 1
ATOM 1516 O O . ASP A 1 194 ? 111.765 2.774 96.995 1.00 50.56 192 ASP A O 1
ATOM 1521 N N . ASN A 1 195 ? 112.668 4.834 96.994 1.00 51.02 193 ASN A N 1
ATOM 1522 C CA . ASN A 1 195 ? 113.056 4.790 95.604 1.00 50.39 193 ASN A CA 1
ATOM 1523 C C . ASN A 1 195 ? 113.962 3.596 95.268 1.00 51.40 193 ASN A C 1
ATOM 1524 O O . ASN A 1 195 ? 113.733 2.900 94.276 1.00 49.93 193 ASN A O 1
ATOM 1529 N N . LEU A 1 196 ? 114.987 3.369 96.096 1.00 51.35 194 LEU A N 1
ATOM 1530 C CA . LEU A 1 196 ? 116.017 2.336 95.856 1.00 50.19 194 LEU A CA 1
ATOM 1531 C C . LEU A 1 196 ? 115.652 0.917 96.323 1.00 51.02 194 LEU A C 1
ATOM 1532 O O . LEU A 1 196 ? 115.997 -0.070 95.682 1.00 47.05 194 LEU A O 1
ATOM 1537 N N . TYR A 1 197 ? 114.973 0.810 97.454 1.00 48.13 195 TYR A N 1
ATOM 1538 C CA . TYR A 1 197 ? 114.686 -0.505 97.992 1.00 53.59 195 TYR A CA 1
ATOM 1539 C C . TYR A 1 197 ? 113.175 -0.631 98.144 1.00 54.82 195 TYR A C 1
ATOM 1540 O O . TYR A 1 197 ? 112.429 0.169 97.580 1.00 58.61 195 TYR A O 1
ATOM 1549 N N . GLY A 1 198 ? 112.704 -1.629 98.873 1.00 53.52 196 GLY A N 1
ATOM 1550 C CA . GLY A 1 198 ? 111.267 -1.774 99.006 1.00 64.55 196 GLY A CA 1
ATOM 1551 C C . GLY A 1 198 ? 110.671 -0.680 99.873 1.00 63.47 196 GLY A C 1
ATOM 1552 O O . GLY A 1 198 ? 111.283 0.363 100.089 1.00 58.23 196 GLY A O 1
ATOM 1553 N N . SER A 1 199 ? 109.465 -0.934 100.370 1.00 63.79 197 SER A N 1
ATOM 1554 C CA . SER A 1 199 ? 108.889 -0.145 101.446 1.00 57.47 197 SER A CA 1
ATOM 1555 C C . SER A 1 199 ? 109.072 -0.998 102.707 1.00 57.01 197 SER A C 1
ATOM 1556 O O . SER A 1 199 ? 109.457 -2.164 102.605 1.00 60.28 197 SER A O 1
ATOM 1559 N N . GLY A 1 200 ? 108.815 -0.438 103.883 1.00 52.92 198 GLY A N 1
ATOM 1560 C CA . GLY A 1 200 ? 108.867 -1.209 105.115 1.00 54.05 198 GLY A CA 1
ATOM 1561 C C . GLY A 1 200 ? 110.241 -1.571 105.665 1.00 58.43 198 GLY A C 1
ATOM 1562 O O . GLY A 1 200 ? 111.274 -1.181 105.112 1.00 58.39 198 GLY A O 1
ATOM 1563 N N . ASP A 1 201 ? 110.238 -2.318 106.771 1.00 52.67 199 ASP A N 1
ATOM 1564 C CA . ASP A 1 201 ? 111.436 -2.567 107.577 1.00 54.04 199 ASP A CA 1
ATOM 1565 C C . ASP A 1 201 ? 112.491 -3.404 106.830 1.00 53.83 199 ASP A C 1
ATOM 1566 O O . ASP A 1 201 ? 112.188 -4.484 106.349 1.00 54.98 199 ASP A O 1
ATOM 1571 N N . LYS A 1 202 ? 113.736 -2.927 106.761 1.00 52.01 200 LYS A N 1
ATOM 1572 C CA . LYS A 1 202 ? 114.783 -3.668 106.048 1.00 48.80 200 LYS A CA 1
ATOM 1573 C C . LYS A 1 202 ? 115.899 -4.164 106.972 1.00 49.34 200 LYS A C 1
ATOM 1574 O O . LYS A 1 202 ? 116.072 -3.642 108.070 1.00 47.51 200 LYS A O 1
ATOM 1580 N N . TYR A 1 203 ? 116.631 -5.191 106.529 1.00 45.62 201 TYR A N 1
ATOM 1581 C CA . TYR A 1 203 ? 117.688 -5.807 107.332 1.00 45.98 201 TYR A CA 1
ATOM 1582 C C . TYR A 1 203 ? 118.780 -6.434 106.479 1.00 43.42 201 TYR A C 1
ATOM 1583 O O . TYR A 1 203 ? 118.562 -6.799 105.330 1.00 47.50 201 TYR A O 1
ATOM 1592 N N . VAL A 1 204 ? 119.956 -6.561 107.079 1.00 43.93 202 VAL A N 1
ATOM 1593 C CA . VAL A 1 204 ? 121.066 -7.296 106.518 1.00 42.36 202 VAL A CA 1
ATOM 1594 C C . VAL A 1 204 ? 121.552 -8.273 107.571 1.00 45.33 202 VAL A C 1
ATOM 1595 O O . VAL A 1 204 ? 122.019 -7.867 108.635 1.00 47.52 202 VAL A O 1
ATOM 1599 N N . ARG A 1 205 ? 121.407 -9.561 107.299 1.00 41.31 203 ARG A N 1
ATOM 1600 C CA . ARG A 1 205 ? 121.794 -10.565 108.267 1.00 45.28 203 ARG A CA 1
ATOM 1601 C C . ARG A 1 205 ? 122.820 -11.476 107.623 1.00 46.24 203 ARG A C 1
ATOM 1602 O O . ARG A 1 205 ? 122.708 -11.833 106.454 1.00 48.12 203 ARG A O 1
ATOM 1610 N N . MET A 1 206 ? 123.837 -11.834 108.389 1.00 44.58 204 MET A N 1
ATOM 1611 C CA . MET A 1 206 ? 124.901 -12.670 107.874 1.00 45.25 204 MET A CA 1
ATOM 1612 C C . MET A 1 206 ? 125.389 -13.543 109.004 1.00 45.31 204 MET A C 1
ATOM 1613 O O . MET A 1 206 ? 125.494 -13.095 110.147 1.00 45.60 204 MET A O 1
ATOM 1618 N N . GLY A 1 207 ? 125.711 -14.785 108.688 1.00 44.74 205 GLY A N 1
ATOM 1619 C CA . GLY A 1 207 ? 126.181 -15.694 109.709 1.00 45.60 205 GLY A CA 1
ATOM 1620 C C . GLY A 1 207 ? 127.159 -16.706 109.166 1.00 40.94 205 GLY A C 1
ATOM 1621 O O . GLY A 1 207 ? 127.150 -17.037 107.982 1.00 44.51 205 GLY A O 1
ATOM 1622 N N . THR A 1 208 ? 128.038 -17.156 110.045 1.00 40.87 206 THR A N 1
ATOM 1623 C CA . THR A 1 208 ? 128.925 -18.279 109.798 1.00 41.59 206 THR A CA 1
ATOM 1624 C C . THR A 1 208 ? 128.779 -19.190 111.004 1.00 37.91 206 THR A C 1
ATOM 1625 O O . THR A 1 208 ? 127.929 -18.941 111.853 1.00 42.64 206 THR A O 1
ATOM 1629 N N . GLU A 1 209 ? 129.610 -20.221 111.099 1.00 40.05 207 GLU A N 1
ATOM 1630 C CA . GLU A 1 209 ? 129.559 -21.121 112.250 1.00 43.32 207 GLU A CA 1
ATOM 1631 C C . GLU A 1 209 ? 130.098 -20.482 113.528 1.00 48.65 207 GLU A C 1
ATOM 1632 O O . GLU A 1 209 ? 129.935 -21.035 114.621 1.00 50.48 207 GLU A O 1
ATOM 1638 N N . SER A 1 210 ? 130.732 -19.320 113.390 1.00 48.43 208 SER A N 1
ATOM 1639 C CA . SER A 1 210 ? 131.366 -18.649 114.521 1.00 46.56 208 SER A CA 1
ATOM 1640 C C . SER A 1 210 ? 131.053 -17.149 114.593 1.00 48.79 208 SER A C 1
ATOM 1641 O O . SER A 1 210 ? 131.473 -16.486 115.537 1.00 49.30 208 SER A O 1
ATOM 1644 N N . MET A 1 211 ? 130.346 -16.621 113.590 1.00 44.78 209 MET A N 1
ATOM 1645 C CA . MET A 1 211 ? 130.013 -15.200 113.527 1.00 44.57 209 MET A CA 1
ATOM 1646 C C . MET A 1 211 ? 128.551 -14.929 113.182 1.00 45.42 209 MET A C 1
ATOM 1647 O O . MET A 1 211 ? 127.982 -15.576 112.313 1.00 46.73 209 MET A O 1
ATOM 1652 N N . ASN A 1 212 ? 127.961 -13.932 113.838 1.00 45.59 210 ASN A N 1
ATOM 1653 C CA . ASN A 1 212 ? 126.679 -13.385 113.421 1.00 44.24 210 ASN A CA 1
ATOM 1654 C C . ASN A 1 212 ? 126.772 -11.900 113.142 1.00 46.21 210 ASN A C 1
ATOM 1655 O O . ASN A 1 212 ? 127.567 -11.196 113.752 1.00 51.69 210 ASN A O 1
ATOM 1660 N N . PHE A 1 213 ? 125.931 -11.423 112.244 1.00 44.91 211 PHE A N 1
ATOM 1661 C CA . PHE A 1 213 ? 125.836 -10.006 111.955 1.00 47.03 211 PHE A CA 1
ATOM 1662 C C . PHE A 1 213 ? 124.424 -9.641 111.593 1.00 40.17 211 PHE A C 1
ATOM 1663 O O . PHE A 1 213 ? 123.798 -10.319 110.770 1.00 41.61 211 PHE A O 1
ATOM 1671 N N . ALA A 1 214 ? 123.941 -8.543 112.171 1.00 44.69 212 ALA A N 1
ATOM 1672 C CA . ALA A 1 214 ? 122.623 -7.988 111.831 1.00 43.04 212 ALA A CA 1
ATOM 1673 C C . ALA A 1 214 ? 122.640 -6.468 111.905 1.00 43.53 212 ALA A C 1
ATOM 1674 O O . ALA A 1 214 ? 123.024 -5.914 112.933 1.00 44.77 212 ALA A O 1
ATOM 1676 N N . LYS A 1 215 ? 122.229 -5.791 110.829 1.00 44.01 213 LYS A N 1
ATOM 1677 C CA . LYS A 1 215 ? 122.121 -4.320 110.835 1.00 43.69 213 LYS A CA 1
ATOM 1678 C C . LYS A 1 215 ? 120.935 -3.884 109.988 1.00 41.04 213 LYS A C 1
ATOM 1679 O O . LYS A 1 215 ? 120.648 -4.478 108.953 1.00 43.15 213 LYS A O 1
ATOM 1685 N N . SER A 1 216 ? 120.225 -2.868 110.456 1.00 42.08 214 SER A N 1
ATOM 1686 C CA . SER A 1 216 ? 119.155 -2.241 109.687 1.00 48.08 214 SER A CA 1
ATOM 1687 C C . SER A 1 216 ? 119.535 -0.789 109.337 1.00 48.36 214 SER A C 1
ATOM 1688 O O . SER A 1 216 ? 120.417 -0.204 109.978 1.00 47.02 214 SER A O 1
ATOM 1691 N N . PRO A 1 217 ? 118.931 -0.228 108.275 1.00 43.55 215 PRO A N 1
ATOM 1692 C CA . PRO A 1 217 ? 119.307 1.130 107.870 1.00 45.66 215 PRO A CA 1
ATOM 1693 C C . PRO A 1 217 ? 118.962 2.215 108.898 1.00 48.87 215 PRO A C 1
ATOM 1694 O O . PRO A 1 217 ? 117.991 2.123 109.646 1.00 48.39 215 PRO A O 1
ATOM 1698 N N . GLU A 1 218 ? 119.808 3.234 108.932 1.00 44.62 216 GLU A N 1
ATOM 1699 C CA . GLU A 1 218 ? 119.692 4.342 109.866 1.00 47.68 216 GLU A CA 1
ATOM 1700 C C . GLU A 1 218 ? 119.572 5.600 109.024 1.00 46.86 216 GLU A C 1
ATOM 1701 O O . GLU A 1 218 ? 120.578 6.203 108.631 1.00 48.28 216 GLU A O 1
ATOM 1707 N N . ILE A 1 219 ? 118.327 5.971 108.737 1.00 46.55 217 ILE A N 1
ATOM 1708 C CA . ILE A 1 219 ? 118.005 6.979 107.735 1.00 45.26 217 ILE A CA 1
ATOM 1709 C C . ILE A 1 219 ? 118.075 8.410 108.269 1.00 47.63 217 ILE A C 1
ATOM 1710 O O . ILE A 1 219 ? 117.313 8.794 109.155 1.00 47.99 217 ILE A O 1
ATOM 1715 N N . ALA A 1 220 ? 118.996 9.191 107.707 1.00 44.69 218 ALA A N 1
ATOM 1716 C CA . ALA A 1 220 ? 119.177 10.583 108.103 1.00 44.36 218 ALA A CA 1
ATOM 1717 C C . ALA A 1 220 ? 120.124 11.323 107.157 1.00 42.51 218 ALA A C 1
ATOM 1718 O O . ALA A 1 220 ? 121.019 10.739 106.556 1.00 39.95 218 ALA A O 1
ATOM 1720 N N . ALA A 1 221 ? 119.891 12.618 107.029 1.00 42.07 219 ALA A N 1
ATOM 1721 C CA . ALA A 1 221 ? 120.734 13.485 106.232 1.00 48.66 219 ALA A CA 1
ATOM 1722 C C . ALA A 1 221 ? 122.051 13.828 106.958 1.00 46.28 219 ALA A C 1
ATOM 1723 O O . ALA A 1 221 ? 122.050 14.434 108.026 1.00 46.67 219 ALA A O 1
ATOM 1725 N N . ARG A 1 222 ? 123.168 13.444 106.361 1.00 47.07 220 ARG A N 1
ATOM 1726 C CA . ARG A 1 222 ? 124.482 13.780 106.904 1.00 46.72 220 ARG A CA 1
ATOM 1727 C C . ARG A 1 222 ? 125.124 14.904 106.092 1.00 45.12 220 ARG A C 1
ATOM 1728 O O . ARG A 1 222 ? 124.758 15.111 104.951 1.00 45.85 220 ARG A O 1
ATOM 1736 N N . PRO A 1 223 ? 126.094 15.629 106.681 1.00 47.73 221 PRO A N 1
ATOM 1737 C CA . PRO A 1 223 ? 126.792 16.682 105.926 1.00 42.71 221 PRO A CA 1
ATOM 1738 C C . PRO A 1 223 ? 127.355 16.136 104.623 1.00 46.57 221 PRO A C 1
ATOM 1739 O O . PRO A 1 223 ? 127.824 14.994 104.599 1.00 45.57 221 PRO A O 1
ATOM 1743 N N . ALA A 1 224 ? 127.283 16.913 103.547 1.00 46.03 222 ALA A N 1
ATOM 1744 C CA . ALA A 1 224 ? 127.653 16.391 102.238 1.00 48.24 222 ALA A CA 1
ATOM 1745 C C . ALA A 1 224 ? 129.143 16.083 102.182 1.00 47.65 222 ALA A C 1
ATOM 1746 O O . ALA A 1 224 ? 129.964 16.884 102.593 1.00 43.17 222 ALA A O 1
ATOM 1748 N N . VAL A 1 225 ? 129.476 14.881 101.732 1.00 49.35 223 VAL A N 1
ATOM 1749 C CA . VAL A 1 225 ? 130.854 14.523 101.435 1.00 49.35 223 VAL A CA 1
ATOM 1750 C C . VAL A 1 225 ? 130.861 13.882 100.061 1.00 48.64 223 VAL A C 1
ATOM 1751 O O . VAL A 1 225 ? 130.077 12.971 99.827 1.00 47.28 223 VAL A O 1
ATOM 1755 N N . ASN A 1 226 ? 131.732 14.339 99.163 1.00 51.40 224 ASN A N 1
ATOM 1756 C CA . ASN A 1 226 ? 131.775 13.817 97.797 1.00 50.06 224 ASN A CA 1
ATOM 1757 C C . ASN A 1 226 ? 130.388 13.960 97.162 1.00 55.62 224 ASN A C 1
ATOM 1758 O O . ASN A 1 226 ? 129.942 13.098 96.389 1.00 55.26 224 ASN A O 1
ATOM 1763 N N . ASP A 1 227 ? 129.720 15.056 97.523 1.00 51.47 225 ASP A N 1
ATOM 1764 C CA . ASP A 1 227 ? 128.366 15.371 97.086 1.00 60.20 225 ASP A CA 1
ATOM 1765 C C . ASP A 1 227 ? 127.364 14.330 97.580 1.00 59.70 225 ASP A C 1
ATOM 1766 O O . ASP A 1 227 ? 126.365 14.055 96.915 1.00 62.22 225 ASP A O 1
ATOM 1771 N N . GLN A 1 228 ? 127.645 13.731 98.735 1.00 52.36 226 GLN A N 1
ATOM 1772 C CA . GLN A 1 228 ? 126.720 12.750 99.302 1.00 53.14 226 GLN A CA 1
ATOM 1773 C C . GLN A 1 228 ? 126.336 13.071 100.755 1.00 49.75 226 GLN A C 1
ATOM 1774 O O . GLN A 1 228 ? 127.198 13.326 101.613 1.00 44.54 226 GLN A O 1
ATOM 1780 N N . ARG A 1 229 ? 125.031 13.078 101.010 1.00 45.15 227 ARG A N 1
ATOM 1781 C CA . ARG A 1 229 ? 124.501 13.233 102.357 1.00 43.68 227 ARG A CA 1
ATOM 1782 C C . ARG A 1 229 ? 124.088 11.872 102.908 1.00 42.91 227 ARG A C 1
ATOM 1783 O O . ARG A 1 229 ? 123.733 11.752 104.076 1.00 44.06 227 ARG A O 1
ATOM 1791 N N . SER A 1 230 ? 124.127 10.852 102.056 1.00 44.92 228 SER A N 1
ATOM 1792 C CA . SER A 1 230 ? 123.892 9.474 102.495 1.00 43.18 228 SER A CA 1
ATOM 1793 C C . SER A 1 230 ? 125.225 8.890 102.951 1.00 42.60 228 SER A C 1
ATOM 1794 O O . SER A 1 230 ? 126.263 9.520 102.739 1.00 39.26 228 SER A O 1
ATOM 1797 N N . ARG A 1 231 ? 125.183 7.703 103.561 1.00 36.59 229 ARG A N 1
ATOM 1798 C CA . ARG A 1 231 ? 126.399 7.004 103.992 1.00 42.79 229 ARG A CA 1
ATOM 1799 C C . ARG A 1 231 ? 126.283 5.505 103.754 1.00 42.88 229 ARG A C 1
ATOM 1800 O O . ARG A 1 231 ? 125.185 4.947 103.651 1.00 40.74 229 ARG A O 1
ATOM 1808 N N . ILE A 1 232 ? 127.441 4.879 103.646 1.00 39.63 230 ILE A N 1
ATOM 1809 C CA . ILE A 1 232 ? 127.571 3.435 103.661 1.00 40.54 230 ILE A CA 1
ATOM 1810 C C . ILE A 1 232 ? 128.433 3.007 104.865 1.00 41.80 230 ILE A C 1
ATOM 1811 O O . ILE A 1 232 ? 129.529 3.539 105.079 1.00 37.82 230 ILE A O 1
ATOM 1816 N N . ASP A 1 233 ? 127.890 2.101 105.681 1.00 39.91 231 ASP A N 1
ATOM 1817 C CA . ASP A 1 233 ? 128.671 1.385 106.687 1.00 40.64 231 ASP A CA 1
ATOM 1818 C C . ASP A 1 233 ? 129.370 0.230 106.018 1.00 39.73 231 ASP A C 1
ATOM 1819 O O . ASP A 1 233 ? 128.718 -0.694 105.514 1.00 37.90 231 ASP A O 1
ATOM 1824 N N . TYR A 1 234 ? 130.698 0.258 106.017 1.00 35.17 232 TYR A N 1
ATOM 1825 C CA . TYR A 1 234 ? 131.437 -0.840 105.412 1.00 37.52 232 TYR A CA 1
ATOM 1826 C C . TYR A 1 234 ? 131.883 -1.808 106.510 1.00 39.26 232 TYR A C 1
ATOM 1827 O O . TYR A 1 234 ? 132.179 -1.382 107.634 1.00 38.60 232 TYR A O 1
ATOM 1836 N N . TYR A 1 235 ? 131.936 -3.099 106.184 1.00 35.34 233 TYR A N 1
ATOM 1837 C CA . TYR A 1 235 ? 132.404 -4.109 107.129 1.00 33.85 233 TYR A CA 1
ATOM 1838 C C . TYR A 1 235 ? 133.380 -5.089 106.487 1.00 32.10 233 TYR A C 1
ATOM 1839 O O . TYR A 1 235 ? 133.442 -5.219 105.268 1.00 33.37 233 TYR A O 1
ATOM 1848 N N . TRP A 1 236 ? 134.157 -5.769 107.328 1.00 31.56 234 TRP A N 1
ATOM 1849 C CA . TRP A 1 236 ? 135.091 -6.781 106.881 1.00 31.44 234 TRP A CA 1
ATOM 1850 C C . TRP A 1 236 ? 135.051 -7.984 107.830 1.00 32.72 234 TRP A C 1
ATOM 1851 O O . TRP A 1 236 ? 134.610 -7.869 108.966 1.00 33.16 234 TRP A O 1
ATOM 1862 N N . SER A 1 237 ? 135.497 -9.134 107.345 1.00 31.39 235 SER A N 1
ATOM 1863 C CA . SER A 1 237 ? 135.555 -10.338 108.157 1.00 32.94 235 SER A CA 1
ATOM 1864 C C . SER A 1 237 ? 136.426 -11.373 107.481 1.00 33.98 235 SER A C 1
ATOM 1865 O O . SER A 1 237 ? 136.778 -11.233 106.315 1.00 36.64 235 SER A O 1
ATOM 1868 N N . VAL A 1 238 ? 136.759 -12.424 108.220 1.00 31.35 236 VAL A N 1
ATOM 1869 C CA . VAL A 1 238 ? 137.616 -13.470 107.708 1.00 35.04 236 VAL A CA 1
ATOM 1870 C C . VAL A 1 238 ? 136.964 -14.848 107.867 1.00 41.70 236 VAL A C 1
ATOM 1871 O O . VAL A 1 238 ? 136.741 -15.340 108.977 1.00 41.35 236 VAL A O 1
ATOM 1875 N N . LEU A 1 239 ? 136.635 -15.439 106.727 1.00 45.44 237 LEU A N 1
ATOM 1876 C CA . LEU A 1 239 ? 135.975 -16.736 106.655 1.00 42.82 237 LEU A CA 1
ATOM 1877 C C . LEU A 1 239 ? 137.035 -17.821 106.692 1.00 41.86 237 LEU A C 1
ATOM 1878 O O . LEU A 1 239 ? 137.784 -17.999 105.733 1.00 42.64 237 LEU A O 1
ATOM 1883 N N . ARG A 1 240 ? 137.133 -18.495 107.835 1.00 44.64 238 ARG A N 1
ATOM 1884 C CA . ARG A 1 240 ? 138.181 -19.480 108.094 1.00 46.72 238 ARG A CA 1
ATOM 1885 C C . ARG A 1 240 ? 138.045 -20.710 107.198 1.00 45.04 238 ARG A C 1
ATOM 1886 O O . ARG A 1 240 ? 136.967 -20.943 106.647 1.00 46.22 238 ARG A O 1
ATOM 1894 N N . PRO A 1 241 ? 139.138 -21.477 107.025 1.00 44.59 239 PRO A N 1
ATOM 1895 C CA . PRO A 1 241 ? 139.027 -22.720 106.248 1.00 49.15 239 PRO A CA 1
ATOM 1896 C C . PRO A 1 241 ? 137.975 -23.634 106.858 1.00 47.05 239 PRO A C 1
ATOM 1897 O O . PRO A 1 241 ? 137.991 -23.849 108.065 1.00 46.88 239 PRO A O 1
ATOM 1901 N N . GLY A 1 242 ? 137.046 -24.116 106.043 1.00 46.69 240 GLY A N 1
ATOM 1902 C CA . GLY A 1 242 ? 136.059 -25.060 106.519 1.00 44.78 240 GLY A CA 1
ATOM 1903 C C . GLY A 1 242 ? 134.773 -24.366 106.894 1.00 47.15 240 GLY A C 1
ATOM 1904 O O . GLY A 1 242 ? 133.759 -25.020 107.123 1.00 44.53 240 GLY A O 1
ATOM 1905 N N . GLU A 1 243 ? 134.805 -23.036 106.960 1.00 45.78 241 GLU A N 1
ATOM 1906 C CA . GLU A 1 243 ? 133.620 -22.274 107.362 1.00 46.98 241 GLU A CA 1
ATOM 1907 C C . GLU A 1 243 ? 132.714 -21.887 106.189 1.00 46.97 241 GLU A C 1
ATOM 1908 O O . GLU A 1 243 ? 133.177 -21.766 105.054 1.00 47.22 241 GLU A O 1
ATOM 1914 N N . THR A 1 244 ? 131.427 -21.700 106.487 1.00 41.61 242 THR A N 1
ATOM 1915 C CA . THR A 1 244 ? 130.408 -21.308 105.519 1.00 43.65 242 THR A CA 1
ATOM 1916 C C . THR A 1 244 ? 129.780 -19.963 105.871 1.00 43.17 242 THR A C 1
ATOM 1917 O O . THR A 1 244 ? 129.469 -19.719 107.032 1.00 42.14 242 THR A O 1
ATOM 1921 N N . LEU A 1 245 ? 129.608 -19.088 104.880 1.00 41.55 243 LEU A N 1
ATOM 1922 C CA . LEU A 1 245 ? 128.918 -17.809 105.079 1.00 42.05 243 LEU A CA 1
ATOM 1923 C C . LEU A 1 245 ? 127.507 -17.783 104.479 1.00 47.55 243 LEU A C 1
ATOM 1924 O O . LEU A 1 245 ? 127.316 -18.108 103.309 1.00 46.91 243 LEU A O 1
ATOM 1929 N N . ASN A 1 246 ? 126.520 -17.383 105.278 1.00 45.17 244 ASN A N 1
ATOM 1930 C CA . ASN A 1 246 ? 125.161 -17.178 104.778 1.00 44.96 244 ASN A CA 1
ATOM 1931 C C . ASN A 1 246 ? 124.834 -15.703 104.803 1.00 48.14 244 ASN A C 1
ATOM 1932 O O . ASN A 1 246 ? 125.066 -15.038 105.812 1.00 44.90 244 ASN A O 1
ATOM 1937 N N . VAL A 1 247 ? 124.336 -15.197 103.676 1.00 48.28 245 VAL A N 1
ATOM 1938 C CA . VAL A 1 247 ? 123.933 -13.798 103.544 1.00 46.42 245 VAL A CA 1
ATOM 1939 C C . VAL A 1 247 ? 122.437 -13.724 103.298 1.00 49.41 245 VAL A C 1
ATOM 1940 O O . VAL A 1 247 ? 121.905 -14.441 102.465 1.00 49.08 245 VAL A O 1
ATOM 1944 N N . GLU A 1 248 ? 121.749 -12.848 104.001 1.00 46.30 246 GLU A N 1
ATOM 1945 C CA . GLU A 1 248 ? 120.332 -12.718 103.755 1.00 53.41 246 GLU A CA 1
ATOM 1946 C C . GLU A 1 248 ? 119.964 -11.276 103.879 1.00 49.77 246 GLU A C 1
ATOM 1947 O O . GLU A 1 248 ? 120.377 -10.627 104.832 1.00 48.23 246 GLU A O 1
ATOM 1953 N N . SER A 1 249 ? 119.202 -10.764 102.919 1.00 49.61 247 SER A N 1
ATOM 1954 C CA . SER A 1 249 ? 118.815 -9.365 102.987 1.00 52.08 247 SER A CA 1
ATOM 1955 C C . SER A 1 249 ? 117.463 -8.982 102.378 1.00 48.20 247 SER A C 1
ATOM 1956 O O . SER A 1 249 ? 117.062 -9.450 101.319 1.00 47.96 247 SER A O 1
ATOM 1959 N N . ASN A 1 250 ? 116.831 -8.057 103.094 1.00 53.86 248 ASN A N 1
ATOM 1960 C CA . ASN A 1 250 ? 115.577 -7.375 102.791 1.00 53.72 248 ASN A CA 1
ATOM 1961 C C . ASN A 1 250 ? 115.723 -6.158 101.863 1.00 54.27 248 ASN A C 1
ATOM 1962 O O . ASN A 1 250 ? 114.794 -5.762 101.151 1.00 48.59 248 ASN A O 1
ATOM 1967 N N . GLY A 1 251 ? 116.898 -5.542 101.932 1.00 49.52 249 GLY A N 1
ATOM 1968 C CA . GLY A 1 251 ? 117.200 -4.300 101.241 1.00 47.36 249 GLY A CA 1
ATOM 1969 C C . GLY A 1 251 ? 118.453 -3.690 101.857 1.00 47.77 249 GLY A C 1
ATOM 1970 O O . GLY A 1 251 ? 118.940 -4.170 102.888 1.00 44.40 249 GLY A O 1
ATOM 1971 N N . ASN A 1 252 ? 118.975 -2.651 101.211 1.00 48.37 250 ASN A N 1
ATOM 1972 C CA . ASN A 1 252 ? 120.107 -1.864 101.713 1.00 44.20 250 ASN A CA 1
ATOM 1973 C C . ASN A 1 252 ? 121.441 -2.610 101.801 1.00 45.30 250 ASN A C 1
ATOM 1974 O O . ASN A 1 252 ? 122.410 -2.125 102.402 1.00 41.51 250 ASN A O 1
ATOM 1979 N N . LEU A 1 253 ? 121.517 -3.760 101.150 1.00 45.20 251 LEU A N 1
ATOM 1980 C CA . LEU A 1 253 ? 122.744 -4.525 101.130 1.00 43.07 251 LEU A CA 1
ATOM 1981 C C . LEU A 1 253 ? 123.719 -4.007 100.066 1.00 44.25 251 LEU A C 1
ATOM 1982 O O . LEU A 1 253 ? 123.355 -3.862 98.903 1.00 40.65 251 LEU A O 1
ATOM 1987 N N . ILE A 1 254 ? 124.964 -3.727 100.470 1.00 43.99 252 ILE A N 1
ATOM 1988 C CA . ILE A 1 254 ? 126.048 -3.619 99.497 1.00 41.30 252 ILE A CA 1
ATOM 1989 C C . ILE A 1 254 ? 126.746 -4.965 99.597 1.00 42.04 252 ILE A C 1
ATOM 1990 O O . ILE A 1 254 ? 127.431 -5.262 100.575 1.00 40.76 252 ILE A O 1
ATOM 1995 N N . ALA A 1 255 ? 126.577 -5.784 98.574 1.00 45.19 253 ALA A N 1
ATOM 1996 C CA . ALA A 1 255 ? 126.908 -7.199 98.685 1.00 44.49 253 ALA A CA 1
ATOM 1997 C C . ALA A 1 255 ? 128.374 -7.446 98.411 1.00 42.09 253 ALA A C 1
ATOM 1998 O O . ALA A 1 255 ? 128.973 -6.710 97.642 1.00 41.76 253 ALA A O 1
ATOM 2000 N N . PRO A 1 256 ? 128.940 -8.505 99.027 1.00 43.04 254 PRO A N 1
ATOM 2001 C CA . PRO A 1 256 ? 130.280 -8.979 98.689 1.00 44.22 254 PRO A CA 1
ATOM 2002 C C . PRO A 1 256 ? 130.285 -9.508 97.271 1.00 45.40 254 PRO A C 1
ATOM 2003 O O . PRO A 1 256 ? 129.398 -10.282 96.951 1.00 45.53 254 PRO A O 1
ATOM 2007 N N . TRP A 1 257 ? 131.255 -9.109 96.455 1.00 44.89 255 TRP A 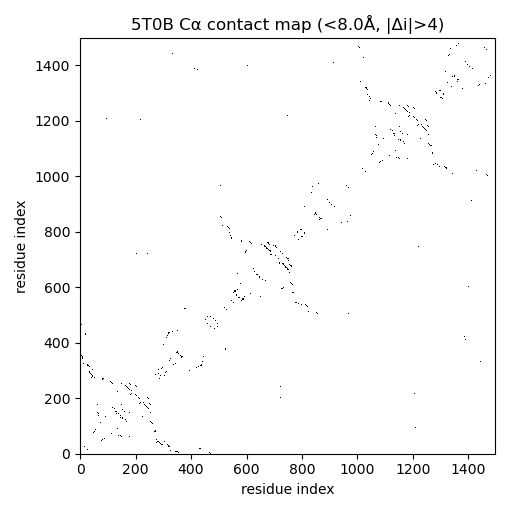N 1
ATOM 2008 C CA . TRP A 1 257 ? 131.364 -9.572 95.077 1.00 46.09 255 TRP A CA 1
ATOM 2009 C C . TRP A 1 257 ? 132.672 -10.336 94.910 1.00 44.56 255 TRP A C 1
ATOM 2010 O O . TRP A 1 257 ? 132.666 -11.566 94.821 1.00 47.05 255 TRP A O 1
ATOM 2021 N N . TYR A 1 258 ? 133.797 -9.628 94.931 1.00 43.81 256 TYR A N 1
ATOM 2022 C CA . TYR A 1 258 ? 135.105 -10.285 94.934 1.00 45.42 256 TYR A CA 1
ATOM 2023 C C . TYR A 1 258 ? 135.695 -10.246 96.334 1.00 42.26 256 TYR A C 1
ATOM 2024 O O . TYR A 1 258 ? 135.338 -9.383 97.134 1.00 43.36 256 TYR A O 1
ATOM 2033 N N . ALA A 1 259 ? 136.537 -11.226 96.645 1.00 41.60 257 ALA A N 1
ATOM 2034 C CA . ALA A 1 259 ? 137.144 -11.349 97.961 1.00 40.01 257 ALA A CA 1
ATOM 2035 C C . ALA A 1 259 ? 138.565 -11.870 97.819 1.00 42.88 257 ALA A C 1
ATOM 2036 O O . ALA A 1 259 ? 139.041 -12.088 96.705 1.00 43.84 257 ALA A O 1
ATOM 2038 N N . TYR A 1 260 ? 139.232 -12.101 98.946 1.00 36.47 258 TYR A N 1
ATOM 2039 C CA . TYR A 1 260 ? 140.636 -12.459 98.900 1.00 41.42 258 TYR A CA 1
ATOM 2040 C C . TYR A 1 260 ? 140.974 -13.696 99.697 1.00 41.39 258 TYR A C 1
ATOM 2041 O O . TYR A 1 260 ? 140.688 -13.777 100.895 1.00 40.79 258 TYR A O 1
ATOM 2050 N N . LYS A 1 261 ? 141.563 -14.670 99.020 1.00 39.88 259 LYS A N 1
ATOM 2051 C CA . LYS A 1 261 ? 142.218 -15.748 99.719 1.00 39.72 259 LYS A CA 1
ATOM 2052 C C . LYS A 1 261 ? 143.487 -15.180 100.314 1.00 42.99 259 LYS A C 1
ATOM 2053 O O . LYS A 1 261 ? 144.288 -14.544 99.623 1.00 40.29 259 LYS A O 1
ATOM 2059 N N . PHE A 1 262 ? 143.645 -15.386 101.610 1.00 41.03 260 PHE A N 1
ATOM 2060 C CA . PHE A 1 262 ? 144.644 -14.664 102.379 1.00 41.87 260 PHE A CA 1
ATOM 2061 C C . PHE A 1 262 ? 145.717 -15.586 102.904 1.00 41.20 260 PHE A C 1
ATOM 2062 O O . PHE A 1 262 ? 145.423 -16.575 103.552 1.00 44.48 260 PHE A O 1
ATOM 2070 N N . VAL A 1 263 ? 146.977 -15.266 102.653 1.00 42.62 261 VAL A N 1
ATOM 2071 C CA . VAL A 1 263 ? 148.008 -16.065 103.289 1.00 46.07 261 VAL A CA 1
ATOM 2072 C C . VAL A 1 263 ? 148.746 -15.217 104.306 1.00 47.61 261 VAL A C 1
ATOM 2073 O O . VAL A 1 263 ? 149.316 -14.167 104.000 1.00 46.92 261 VAL A O 1
ATOM 2077 N N . SER A 1 264 ? 148.719 -15.699 105.540 1.00 48.27 262 SER A N 1
ATOM 2078 C CA . SER A 1 264 ? 149.366 -15.002 106.630 1.00 50.58 262 SER A CA 1
ATOM 2079 C C . SER A 1 264 ? 150.852 -15.269 106.587 1.00 55.85 262 SER A C 1
ATOM 2080 O O . SER A 1 264 ? 151.295 -16.268 106.023 1.00 56.28 262 SER A O 1
ATOM 2083 N N . THR A 1 265 ? 151.636 -14.395 107.199 1.00 55.72 263 THR A N 1
ATOM 2084 C CA . THR A 1 265 ? 153.060 -14.498 106.989 1.00 61.07 263 THR A CA 1
ATOM 2085 C C . THR A 1 265 ? 153.767 -14.917 108.248 1.00 63.30 263 THR A C 1
ATOM 2086 O O . THR A 1 265 ? 153.288 -14.731 109.363 1.00 66.18 263 THR A O 1
ATOM 2090 N N . ASN A 1 266 ? 154.901 -15.549 108.013 1.00 66.81 264 ASN A N 1
ATOM 2091 C CA . ASN A 1 266 ? 155.853 -15.948 109.027 1.00 71.39 264 ASN A CA 1
ATOM 2092 C C . ASN A 1 266 ? 156.820 -14.826 109.463 1.00 70.78 264 ASN A C 1
ATOM 2093 O O . ASN A 1 266 ? 157.387 -14.890 110.553 1.00 73.94 264 ASN A O 1
ATOM 2098 N N . LYS A 1 267 ? 156.985 -13.803 108.626 1.00 70.61 265 LYS A N 1
ATOM 2099 C CA . LYS A 1 267 ? 157.645 -12.545 109.016 1.00 71.06 265 LYS A CA 1
ATOM 2100 C C . LYS A 1 267 ? 156.742 -11.617 109.833 1.00 71.89 265 LYS A C 1
ATOM 2101 O O . LYS A 1 267 ? 155.574 -11.925 110.069 1.00 69.86 265 LYS A O 1
ATOM 2107 N N . LYS A 1 268 ? 157.320 -10.510 110.320 1.00 73.23 266 LYS A N 1
ATOM 2108 C CA . LYS A 1 268 ? 156.630 -9.550 111.218 1.00 68.77 266 LYS A CA 1
ATOM 2109 C C . LYS A 1 268 ? 155.117 -9.233 110.947 1.00 68.88 266 LYS A C 1
ATOM 2110 O O . LYS A 1 268 ? 154.330 -9.444 111.865 1.00 72.20 266 LYS A O 1
ATOM 2116 N N . GLY A 1 269 ? 154.654 -8.799 109.765 1.00 64.18 267 GLY A N 1
ATOM 2117 C CA . GLY A 1 269 ? 155.291 -7.906 108.792 1.00 58.22 267 GLY A CA 1
ATOM 2118 C C . GLY A 1 269 ? 154.922 -6.440 109.062 1.00 54.61 267 GLY A C 1
ATOM 2119 O O . GLY A 1 269 ? 154.542 -6.105 110.179 1.00 59.49 267 GLY A O 1
ATOM 2120 N N . ALA A 1 270 ? 155.083 -5.557 108.075 1.00 51.65 268 ALA A N 1
ATOM 2121 C CA . ALA A 1 270 ? 154.964 -4.108 108.330 1.00 44.82 268 ALA A CA 1
ATOM 2122 C C . ALA A 1 270 ? 154.122 -3.280 107.325 1.00 43.07 268 ALA A C 1
ATOM 2123 O O . ALA A 1 270 ? 154.067 -3.583 106.138 1.00 41.78 268 ALA A O 1
ATOM 2125 N N . VAL A 1 271 ? 153.49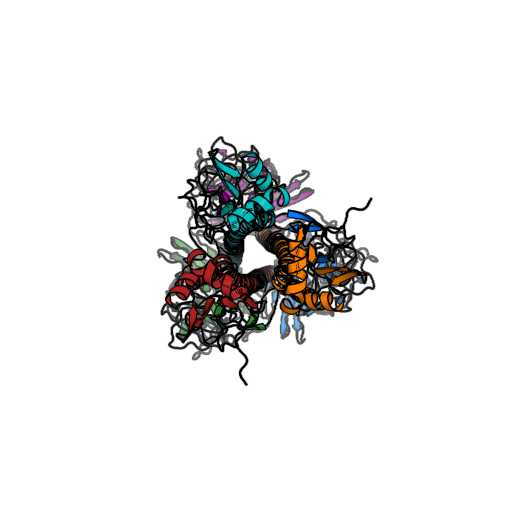0 -2.218 107.825 1.00 40.12 269 VAL A N 1
ATOM 2126 C CA . VAL A 1 271 ? 152.897 -1.167 106.988 1.00 43.13 269 VAL A CA 1
ATOM 2127 C C . VAL A 1 271 ? 153.596 0.169 107.243 1.00 40.24 269 VAL A C 1
ATOM 2128 O O . VAL A 1 271 ? 153.410 0.758 108.303 1.00 40.41 269 VAL A O 1
ATOM 2132 N N . PHE A 1 272 ? 154.392 0.655 106.283 1.00 40.13 270 PHE A N 1
ATOM 2133 C CA . PHE A 1 272 ? 155.078 1.943 106.439 1.00 39.47 270 PHE A CA 1
ATOM 2134 C C . PHE A 1 272 ? 154.339 3.102 105.757 1.00 38.78 270 PHE A C 1
ATOM 2135 O O . PHE A 1 272 ? 154.101 3.073 104.555 1.00 40.57 270 PHE A O 1
ATOM 2143 N N . LYS A 1 273 ? 154.021 4.137 106.518 1.00 37.59 271 LYS A N 1
ATOM 2144 C CA . LYS A 1 273 ? 153.460 5.356 105.950 1.00 37.43 271 LYS A CA 1
ATOM 2145 C C . LYS A 1 273 ? 154.605 6.314 105.652 1.00 38.21 271 LYS A C 1
ATOM 2146 O O . LYS A 1 273 ? 155.235 6.838 106.569 1.00 37.75 271 LYS A O 1
ATOM 2152 N N . SER A 1 274 ? 154.906 6.502 104.371 1.00 36.90 272 SER A N 1
ATOM 2153 C CA . SER A 1 274 ? 156.098 7.265 103.981 1.00 37.98 272 SER A CA 1
ATOM 2154 C C . SER A 1 274 ? 156.132 7.615 102.501 1.00 39.26 272 SER A C 1
ATOM 2155 O O . SER A 1 274 ? 155.490 6.951 101.683 1.00 40.04 272 SER A O 1
ATOM 2158 N N . ASP A 1 275 ? 156.890 8.656 102.160 1.00 40.49 273 ASP A N 1
ATOM 2159 C CA . ASP A 1 275 ? 157.041 9.052 100.761 1.00 38.51 273 ASP A CA 1
ATOM 2160 C C . ASP A 1 275 ? 158.395 8.717 100.120 1.00 42.59 273 ASP A C 1
ATOM 2161 O O . ASP A 1 275 ? 158.687 9.208 99.030 1.00 41.97 273 ASP A O 1
ATOM 2166 N N . LEU A 1 276 ? 159.210 7.888 100.777 1.00 38.29 274 LEU A N 1
ATOM 2167 C CA . LEU A 1 276 ? 160.515 7.501 100.228 1.00 37.39 274 LEU A CA 1
ATOM 2168 C C . LEU A 1 276 ? 160.358 6.617 98.983 1.00 39.31 274 LEU A C 1
ATOM 2169 O O . LEU A 1 276 ? 159.407 5.838 98.872 1.00 38.61 274 LEU A O 1
ATOM 2174 N N . PRO A 1 277 ? 161.287 6.747 98.027 1.00 40.12 275 PRO A N 1
ATOM 2175 C CA . PRO A 1 277 ? 161.294 5.909 96.817 1.00 40.12 275 PRO A CA 1
ATOM 2176 C C . PRO A 1 277 ? 161.489 4.413 97.094 1.00 37.49 275 PRO A C 1
ATOM 2177 O O . PRO A 1 277 ? 162.236 4.050 97.997 1.00 38.63 275 PRO A O 1
ATOM 2181 N N . ILE A 1 278 ? 160.805 3.568 96.329 1.00 39.51 276 ILE A N 1
ATOM 2182 C CA . ILE A 1 278 ? 161.055 2.129 96.299 1.00 42.81 276 ILE A CA 1
ATOM 2183 C C . ILE A 1 278 ? 161.924 1.846 95.087 1.00 43.26 276 ILE A C 1
ATOM 2184 O O . ILE A 1 278 ? 161.558 2.220 93.977 1.00 41.13 276 ILE A O 1
ATOM 2189 N N . GLU A 1 279 ? 163.060 1.184 95.289 1.00 40.32 277 GLU A N 1
ATOM 2190 C CA . GLU A 1 279 ? 163.994 0.933 94.188 1.00 43.79 277 GLU A CA 1
ATOM 2191 C C . GLU A 1 279 ? 164.357 -0.553 94.060 1.00 44.72 277 GLU A C 1
ATOM 2192 O O . GLU A 1 279 ? 164.041 -1.378 94.938 1.00 41.58 277 GLU A O 1
ATOM 2198 N N . ASN A 1 280 ? 164.985 -0.898 92.938 1.00 41.75 278 ASN A N 1
ATOM 2199 C CA . ASN A 1 280 ? 165.336 -2.277 92.663 1.00 44.76 278 ASN A CA 1
ATOM 2200 C C . ASN A 1 280 ? 166.621 -2.634 93.428 1.00 52.15 278 ASN A C 1
ATOM 2201 O O . ASN A 1 280 ? 167.692 -2.814 92.842 1.00 47.22 278 ASN A O 1
ATOM 2206 N N . CYS A 1 281 ? 166.503 -2.701 94.749 1.00 49.42 279 CYS A N 1
ATOM 2207 C CA . CYS A 1 281 ? 167.645 -2.974 95.615 1.00 45.56 279 CYS A CA 1
ATOM 2208 C C . CYS A 1 281 ? 167.283 -4.028 96.651 1.00 46.44 279 CYS A C 1
ATOM 2209 O O . CYS A 1 281 ? 166.095 -4.276 96.901 1.00 45.33 279 CYS A O 1
ATOM 2212 N N . ASP A 1 282 ? 168.298 -4.660 97.236 1.00 45.19 280 ASP A N 1
ATOM 2213 C CA . ASP A 1 282 ? 168.067 -5.634 98.287 1.00 48.01 280 ASP A CA 1
ATOM 2214 C C . ASP A 1 282 ? 168.545 -5.110 99.639 1.00 48.26 280 ASP A C 1
ATOM 2215 O O . ASP A 1 282 ? 169.553 -4.384 99.729 1.00 43.31 280 ASP A O 1
ATOM 2220 N N . ALA A 1 283 ? 167.811 -5.481 100.686 1.00 42.38 281 ALA A N 1
ATOM 2221 C CA . ALA A 1 283 ? 168.176 -5.109 102.044 1.00 43.93 281 ALA A CA 1
ATOM 2222 C C . ALA A 1 283 ? 167.964 -6.243 103.062 1.00 46.20 281 ALA A C 1
ATOM 2223 O O . ALA A 1 283 ? 167.164 -7.152 102.857 1.00 42.06 281 ALA A O 1
ATOM 2225 N N . THR A 1 284 ? 168.711 -6.166 104.156 1.00 41.22 282 THR A N 1
ATOM 2226 C CA . THR A 1 284 ? 168.582 -7.066 105.299 1.00 45.35 282 THR A CA 1
ATOM 2227 C C . THR A 1 284 ? 167.786 -6.374 106.410 1.00 42.67 282 THR A C 1
ATOM 2228 O O . THR A 1 284 ? 167.042 -7.007 107.169 1.00 41.35 282 THR A O 1
ATOM 2232 N N . CYS A 1 285 ? 167.961 -5.058 106.484 1.00 38.31 283 CYS A N 1
ATOM 2233 C CA . CYS A 1 285 ? 167.346 -4.224 107.510 1.00 36.23 283 CYS A CA 1
ATOM 2234 C C . CYS A 1 285 ? 166.635 -3.053 106.857 1.00 36.29 283 CYS A C 1
ATOM 2235 O O . CYS A 1 285 ? 167.275 -2.199 106.254 1.00 36.72 283 CYS A O 1
ATOM 2238 N N . GLN A 1 286 ? 165.311 -3.018 106.957 1.00 33.09 284 GLN A N 1
ATOM 2239 C CA . GLN A 1 286 ? 164.555 -1.895 106.407 1.00 33.97 284 GLN A CA 1
ATOM 2240 C C . GLN A 1 286 ? 163.809 -1.143 107.507 1.00 35.66 284 GLN A C 1
ATOM 2241 O O . GLN A 1 286 ? 162.829 -1.663 108.065 1.00 34.73 284 GLN A O 1
ATOM 2247 N N . THR A 1 287 ? 164.234 0.088 107.790 1.00 35.34 285 THR A N 1
ATOM 2248 C CA . THR A 1 287 ? 163.483 0.964 108.690 1.00 34.00 285 THR A CA 1
ATOM 2249 C C . THR A 1 287 ? 162.521 1.841 107.886 1.00 34.05 285 THR A C 1
ATOM 2250 O O . THR A 1 287 ? 162.600 1.913 106.652 1.00 34.17 285 THR A O 1
ATOM 2254 N N . ILE A 1 288 ? 161.608 2.498 108.591 1.00 33.81 286 ILE A N 1
ATOM 2255 C CA . ILE A 1 288 ? 160.608 3.330 107.932 1.00 36.52 286 ILE A CA 1
ATOM 2256 C C . ILE A 1 288 ? 161.252 4.575 107.314 1.00 36.40 286 ILE A C 1
ATOM 2257 O O . ILE A 1 288 ? 160.731 5.141 106.347 1.00 36.91 286 ILE A O 1
ATOM 2262 N N . THR A 1 289 ? 162.395 5.002 107.851 1.00 35.98 287 THR A N 1
ATOM 2263 C CA . THR A 1 289 ? 163.099 6.122 107.233 1.00 35.92 287 THR A CA 1
ATOM 2264 C C . THR A 1 289 ? 164.308 5.680 106.394 1.00 37.35 287 THR A C 1
ATOM 2265 O O . THR A 1 289 ? 165.070 6.511 105.932 1.00 35.57 287 THR A O 1
ATOM 2269 N N . GLY A 1 290 ? 164.509 4.378 106.218 1.00 36.95 288 GLY A N 1
ATOM 2270 C CA . GLY A 1 290 ? 165.563 3.945 105.324 1.00 34.70 288 GLY A CA 1
ATOM 2271 C C . GLY A 1 290 ? 166.234 2.617 105.622 1.00 36.11 288 GLY A C 1
ATOM 2272 O O . GLY A 1 290 ? 166.026 1.993 106.675 1.00 37.03 288 GLY A O 1
ATOM 2273 N N . VAL A 1 291 ? 167.046 2.174 104.666 1.00 33.67 289 VAL A N 1
ATOM 2274 C CA . VAL A 1 291 ? 167.839 0.961 104.820 1.00 35.69 289 VAL A CA 1
ATOM 2275 C C . VAL A 1 291 ? 169.041 1.178 105.717 1.00 38.40 289 VAL A C 1
ATOM 2276 O O . VAL A 1 291 ? 169.771 2.152 105.544 1.00 37.91 289 VAL A O 1
ATOM 2280 N N . LEU A 1 292 ? 169.262 0.270 106.661 1.00 38.00 290 LEU A N 1
ATOM 2281 C CA . LEU A 1 292 ? 170.561 0.218 107.321 1.00 38.18 290 LEU A CA 1
ATOM 2282 C C . LEU A 1 292 ? 171.351 -0.917 106.708 1.00 39.74 290 LEU A C 1
ATOM 2283 O O . LEU A 1 292 ? 170.848 -2.039 106.558 1.00 38.45 290 LEU A O 1
ATOM 2288 N N . ARG A 1 293 ? 172.585 -0.607 106.337 1.00 39.05 291 ARG A N 1
ATOM 2289 C CA . ARG A 1 293 ? 173.496 -1.584 105.773 1.00 44.17 291 ARG A CA 1
ATOM 2290 C C . ARG A 1 293 ? 174.723 -1.590 106.669 1.00 41.95 291 ARG A C 1
ATOM 2291 O O . ARG A 1 293 ? 175.682 -0.886 106.393 1.00 42.26 291 ARG A O 1
ATOM 2299 N N . THR A 1 294 ? 174.705 -2.377 107.741 1.00 39.06 292 THR A N 1
ATOM 2300 C CA . THR A 1 294 ? 175.719 -2.203 108.781 1.00 39.47 292 THR A CA 1
ATOM 2301 C C . THR A 1 294 ? 176.022 -3.455 109.591 1.00 41.29 292 THR A C 1
ATOM 2302 O O . THR A 1 294 ? 175.226 -4.395 109.616 1.00 39.20 292 THR A O 1
ATOM 2306 N N . ASN A 1 295 ? 177.175 -3.421 110.270 1.00 43.12 293 ASN A N 1
ATOM 2307 C CA . ASN A 1 295 ? 177.605 -4.442 111.203 1.00 43.14 293 ASN A CA 1
ATOM 2308 C C . ASN A 1 295 ? 177.369 -4.010 112.652 1.00 41.74 293 ASN A C 1
ATOM 2309 O O . ASN A 1 295 ? 177.450 -4.831 113.561 1.00 40.58 293 ASN A O 1
ATOM 2314 N N . LYS A 1 296 ? 177.087 -2.727 112.870 1.00 38.10 294 LYS A N 1
ATOM 2315 C CA . LYS A 1 296 ? 177.058 -2.202 114.230 1.00 34.98 294 LYS A CA 1
ATOM 2316 C C . LYS A 1 296 ? 175.940 -2.824 115.067 1.00 33.70 294 LYS A C 1
ATOM 2317 O O . LYS A 1 296 ? 174.998 -3.416 114.556 1.00 34.74 294 LYS A O 1
ATOM 2323 N N . THR A 1 297 ? 176.060 -2.650 116.369 1.00 33.57 295 THR A N 1
ATOM 2324 C CA . THR A 1 297 ? 175.180 -3.259 117.351 1.00 33.15 295 THR A CA 1
ATOM 2325 C C . THR A 1 297 ? 173.933 -2.450 117.647 1.00 29.92 295 THR A C 1
ATOM 2326 O O . THR A 1 297 ? 172.899 -2.993 118.021 1.00 28.59 295 THR A O 1
ATOM 2330 N N . PHE A 1 298 ? 174.073 -1.138 117.512 1.00 30.89 296 PHE A N 1
ATOM 2331 C CA . PHE A 1 298 ? 173.049 -0.174 117.877 1.00 29.91 296 PHE A CA 1
ATOM 2332 C C . PHE A 1 298 ? 172.808 0.698 116.667 1.00 31.81 296 PHE A C 1
ATOM 2333 O O . PHE A 1 298 ? 173.638 0.764 115.761 1.00 31.54 296 PHE A O 1
ATOM 2341 N N . GLN A 1 299 ? 171.652 1.336 116.628 1.00 31.95 297 GLN A N 1
ATOM 2342 C CA . GLN A 1 299 ? 171.377 2.342 115.622 1.00 30.56 297 GLN A CA 1
ATOM 2343 C C . GLN A 1 299 ? 170.469 3.400 116.242 1.00 30.09 297 GLN A C 1
ATOM 2344 O O . GLN A 1 299 ? 169.697 3.122 117.163 1.00 30.53 297 GLN A O 1
ATOM 2350 N N . ASN A 1 300 ? 170.576 4.624 115.749 1.00 32.17 298 ASN A N 1
ATOM 2351 C CA . ASN A 1 300 ? 169.697 5.711 116.163 1.00 31.10 298 ASN A CA 1
ATOM 2352 C C . ASN A 1 300 ? 168.750 6.215 115.068 1.00 32.31 298 ASN A C 1
ATOM 2353 O O . ASN A 1 300 ? 168.284 7.355 115.131 1.00 31.22 298 ASN A O 1
ATOM 2358 N N . VAL A 1 301 ? 168.642 5.462 113.978 1.00 29.97 299 VAL A N 1
ATOM 2359 C CA . VAL A 1 301 ? 167.743 5.818 112.868 1.00 33.05 299 VAL A CA 1
ATOM 2360 C C . VAL A 1 301 ? 166.216 5.735 113.057 1.00 33.33 299 VAL A C 1
ATOM 2361 O O . VAL A 1 301 ? 165.512 6.724 112.799 1.00 35.69 299 VAL A O 1
ATOM 2365 N N . SER A 1 302 ? 165.719 4.604 113.563 1.00 30.74 300 SER A N 1
ATOM 2366 C CA . SER A 1 302 ? 164.293 4.442 113.841 1.00 33.96 300 SER A CA 1
ATOM 2367 C C . SER A 1 302 ? 164.036 3.168 114.645 1.00 31.61 300 SER A C 1
ATOM 2368 O O . SER A 1 302 ? 164.689 2.150 114.430 1.00 32.53 300 SER A O 1
ATOM 2371 N N . PRO A 1 303 ? 162.987 3.183 115.476 1.00 31.60 301 PRO A N 1
ATOM 2372 C CA . PRO A 1 303 ? 162.453 2.026 116.204 1.00 34.15 301 PRO A CA 1
ATOM 2373 C C . PRO A 1 303 ? 161.550 1.147 115.340 1.00 31.66 301 PRO A C 1
ATOM 2374 O O . PRO A 1 303 ? 161.282 0.012 115.716 1.00 35.33 301 PRO A O 1
ATOM 2378 N N . LEU A 1 304 ? 161.118 1.653 114.190 1.00 32.17 302 LEU A N 1
ATOM 2379 C CA . LEU A 1 304 ? 160.179 0.917 113.329 1.00 33.43 302 LEU A CA 1
ATOM 2380 C C . LEU A 1 304 ? 160.883 0.269 112.159 1.00 35.14 302 LEU A C 1
ATOM 2381 O O . LEU A 1 304 ? 161.468 0.955 111.315 1.00 35.59 302 LEU A O 1
ATOM 2386 N N . TRP A 1 305 ? 160.833 -1.052 112.100 1.00 33.25 303 TRP A N 1
ATOM 2387 C CA . TRP A 1 305 ? 161.532 -1.746 111.038 1.00 34.43 303 TRP A CA 1
ATOM 2388 C C . TRP A 1 305 ? 161.012 -3.147 110.799 1.00 38.40 303 TRP A C 1
ATOM 2389 O O . TRP A 1 305 ? 160.267 -3.706 111.597 1.00 39.58 303 TRP A O 1
ATOM 2400 N N . ILE A 1 306 ? 161.417 -3.688 109.665 1.00 37.12 304 ILE A N 1
ATOM 2401 C CA . ILE A 1 306 ? 161.206 -5.080 109.331 1.00 41.05 304 ILE A CA 1
ATOM 2402 C C . ILE A 1 306 ? 162.562 -5.657 108.919 1.00 43.11 304 ILE A C 1
ATOM 2403 O O . ILE A 1 306 ? 163.443 -4.914 108.438 1.00 41.10 304 ILE A O 1
ATOM 2408 N N . GLY A 1 307 ? 162.759 -6.952 109.179 1.00 38.97 305 GLY A N 1
ATOM 2409 C CA . GLY A 1 307 ? 164.044 -7.601 108.978 1.00 40.77 305 GLY A CA 1
ATOM 2410 C C . GLY A 1 307 ? 164.927 -7.570 110.228 1.00 45.33 305 GLY A C 1
ATOM 2411 O O . GLY A 1 307 ? 164.453 -7.257 111.322 1.00 46.90 305 GLY A O 1
ATOM 2412 N N . GLU A 1 308 ? 166.204 -7.912 110.071 1.00 40.16 306 GLU A N 1
ATOM 2413 C CA . GLU A 1 308 ? 167.134 -7.948 111.198 1.00 39.74 306 GLU A CA 1
ATOM 2414 C C . GLU A 1 308 ? 167.889 -6.634 111.316 1.00 41.40 306 GLU A C 1
ATOM 2415 O O . GLU A 1 308 ? 168.749 -6.315 110.495 1.00 41.30 306 GLU A O 1
ATOM 2421 N N . CYS A 1 309 ? 167.569 -5.882 112.364 1.00 40.59 307 CYS A N 1
ATOM 2422 C CA . CYS A 1 309 ? 168.155 -4.576 112.562 1.00 39.87 307 CYS A CA 1
ATOM 2423 C C . CYS A 1 309 ? 168.885 -4.501 113.898 1.00 37.21 307 CYS A C 1
ATOM 2424 O O . CYS A 1 309 ? 168.599 -5.254 114.825 1.00 36.40 307 CYS A O 1
ATOM 2427 N N . PRO A 1 310 ? 169.846 -3.588 114.000 1.00 36.39 308 PRO A N 1
ATOM 2428 C CA . PRO A 1 310 ? 170.429 -3.387 115.329 1.00 33.14 308 PRO A CA 1
ATOM 2429 C C . PRO A 1 310 ? 169.421 -2.702 116.274 1.00 34.46 308 PRO A C 1
ATOM 2430 O O . PRO A 1 310 ? 168.385 -2.162 115.853 1.00 32.48 308 PRO A O 1
ATOM 2434 N N . LYS A 1 311 ? 169.716 -2.784 117.560 1.00 34.00 309 LYS A N 1
ATOM 2435 C CA . LYS A 1 311 ? 168.873 -2.211 118.590 1.00 32.88 309 LYS A CA 1
ATOM 2436 C C . LYS A 1 311 ? 168.838 -0.698 118.447 1.00 31.14 309 LYS A C 1
ATOM 2437 O O . LYS A 1 311 ? 169.882 -0.062 118.228 1.00 30.06 309 LYS A O 1
ATOM 2443 N N . TYR A 1 312 ? 167.646 -0.132 118.606 1.00 31.51 310 TYR A N 1
ATOM 2444 C CA . TYR A 1 312 ? 167.423 1.306 118.540 1.00 31.00 310 TYR A CA 1
ATOM 2445 C C . TYR A 1 312 ? 167.667 1.955 119.893 1.00 30.02 310 TYR A C 1
ATOM 2446 O O . TYR A 1 312 ? 167.178 1.481 120.917 1.00 30.52 310 TYR A O 1
ATOM 2455 N N . VAL A 1 313 ? 168.458 3.018 119.895 1.00 30.91 311 VAL A N 1
ATOM 2456 C CA . VAL A 1 313 ? 168.685 3.828 121.090 1.00 27.84 311 VAL A CA 1
ATOM 2457 C C . VAL A 1 313 ? 168.725 5.294 120.715 1.00 29.93 311 VAL A C 1
ATOM 2458 O O . VAL A 1 313 ? 168.941 5.644 119.551 1.00 31.03 311 VAL A O 1
ATOM 2462 N N . LYS A 1 314 ? 168.539 6.149 121.704 1.00 27.69 312 LYS A N 1
ATOM 2463 C CA . LYS A 1 314 ? 168.518 7.574 121.444 1.00 30.96 312 LYS A CA 1
ATOM 2464 C C . LYS A 1 314 ? 169.925 8.154 121.317 1.00 32.89 312 LYS A C 1
ATOM 2465 O O . LYS A 1 314 ? 170.076 9.295 120.902 1.00 34.16 312 LYS A O 1
ATOM 2471 N N . SER A 1 315 ? 170.940 7.356 121.653 1.00 30.67 313 SER A N 1
ATOM 2472 C CA . SER A 1 315 ? 172.319 7.841 121.701 1.00 32.37 313 SER A CA 1
ATOM 2473 C C . SER A 1 315 ? 172.814 8.444 120.397 1.00 34.72 313 SER A C 1
ATOM 2474 O O . SER A 1 315 ? 172.402 8.020 119.324 1.00 34.19 313 SER A O 1
ATOM 2477 N N . GLU A 1 316 ? 173.733 9.400 120.502 1.00 32.10 314 GLU A N 1
ATOM 2478 C CA . GLU A 1 316 ? 174.437 9.970 119.348 1.00 37.96 314 GLU A CA 1
ATOM 2479 C C . GLU A 1 316 ? 175.636 9.110 118.904 1.00 36.06 314 GLU A C 1
ATOM 2480 O O . GLU A 1 316 ? 175.938 9.010 117.719 1.00 33.59 314 GLU A O 1
ATOM 2486 N N . SER A 1 317 ? 176.308 8.506 119.883 1.00 31.86 315 SER A N 1
ATOM 2487 C CA . SER A 1 317 ? 177.530 7.717 119.664 1.00 32.66 315 SER A CA 1
ATOM 2488 C C . SER A 1 317 ? 177.737 6.772 120.828 1.00 30.20 315 SER A C 1
ATOM 2489 O O . SER A 1 317 ? 177.431 7.118 121.962 1.00 30.83 315 SER A O 1
ATOM 2492 N N . LEU A 1 318 ? 178.231 5.571 120.547 1.00 32.59 316 LEU A N 1
ATOM 2493 C CA . LEU A 1 318 ? 178.534 4.596 121.597 1.00 32.35 316 LEU A CA 1
ATOM 2494 C C . LEU A 1 318 ? 179.914 4.029 121.303 1.00 31.10 316 LEU A C 1
ATOM 2495 O O . LEU A 1 318 ? 180.060 2.919 120.831 1.00 33.02 316 LEU A O 1
ATOM 2500 N N . ARG A 1 319 ? 180.937 4.820 121.554 1.00 32.26 317 ARG A N 1
ATOM 2501 C CA . ARG A 1 319 ? 182.286 4.389 121.228 1.00 32.33 317 ARG A CA 1
ATOM 2502 C C . ARG A 1 319 ? 183.000 3.752 122.424 1.00 26.87 317 ARG A C 1
ATOM 2503 O O . ARG A 1 319 ? 183.119 4.365 123.484 1.00 25.39 317 ARG A O 1
ATOM 2511 N N . LEU A 1 320 ? 183.435 2.506 122.244 1.00 28.41 318 LEU A N 1
ATOM 2512 C CA . LEU A 1 320 ? 184.145 1.771 123.281 1.00 27.88 318 LEU A CA 1
ATOM 2513 C C . LEU A 1 320 ? 185.619 1.893 123.074 1.00 29.50 318 LEU A C 1
ATOM 2514 O O . LEU A 1 320 ? 186.105 1.618 121.981 1.00 29.83 318 LEU A O 1
ATOM 2519 N N . ALA A 1 321 ? 186.338 2.293 124.116 1.00 29.19 319 ALA A N 1
ATOM 2520 C CA . ALA A 1 321 ? 187.792 2.177 124.117 1.00 27.60 319 ALA A CA 1
ATOM 2521 C C . ALA A 1 321 ? 188.213 0.696 124.016 1.00 30.62 319 ALA A C 1
ATOM 2522 O O . ALA A 1 321 ? 187.620 -0.166 124.676 1.00 28.64 319 ALA A O 1
ATOM 2524 N N . THR A 1 322 ? 189.186 0.397 123.157 1.00 26.90 320 THR A N 1
ATOM 2525 C CA . THR A 1 322 ? 189.813 -0.928 123.115 1.00 30.22 320 THR A CA 1
ATOM 2526 C C . THR A 1 322 ? 191.319 -0.789 123.381 1.00 30.40 320 THR A C 1
ATOM 2527 O O . THR A 1 322 ? 191.928 -1.595 124.099 1.00 27.93 320 THR A O 1
ATOM 2531 N N . GLY A 1 323 ? 191.878 0.296 122.845 1.00 31.38 321 GLY A N 1
ATOM 2532 C CA . GLY A 1 323 ? 193.240 0.714 123.101 1.00 27.12 321 GLY A CA 1
ATOM 2533 C C . GLY A 1 323 ? 193.371 1.505 124.398 1.00 28.53 321 GLY A C 1
ATOM 2534 O O . GLY A 1 323 ? 192.482 1.508 125.236 1.00 27.18 321 GLY A O 1
ATOM 2535 N N . LEU A 1 324 ? 194.558 2.047 124.631 1.00 29.31 322 LEU A N 1
ATOM 2536 C CA . LEU A 1 324 ? 194.855 2.811 125.834 1.00 30.23 322 LEU A CA 1
ATOM 2537 C C . LEU A 1 324 ? 194.833 4.328 125.648 1.00 31.52 322 LEU A C 1
ATOM 2538 O O . LEU A 1 324 ? 194.631 4.844 124.546 1.00 30.78 322 LEU A O 1
ATOM 2543 N N . ARG A 1 325 ? 194.975 5.045 126.750 1.00 30.64 323 ARG A N 1
ATOM 2544 C CA . ARG A 1 325 ? 195.034 6.495 126.674 1.00 31.70 323 ARG A CA 1
ATOM 2545 C C . ARG A 1 325 ? 196.208 6.901 125.778 1.00 31.39 323 ARG A C 1
ATOM 2546 O O . ARG A 1 325 ? 197.339 6.458 125.974 1.00 32.61 323 ARG A O 1
ATOM 2554 N N . ASN A 1 326 ? 195.957 7.792 124.831 1.00 31.88 324 ASN A N 1
ATOM 2555 C CA . ASN A 1 326 ? 196.946 8.109 123.805 1.00 33.31 324 ASN A CA 1
ATOM 2556 C C . ASN A 1 326 ? 197.743 9.350 124.193 1.00 34.24 324 ASN A C 1
ATOM 2557 O O . ASN A 1 326 ? 197.209 10.446 124.227 1.00 32.78 324 ASN A O 1
ATOM 2562 N N . VAL A 1 327 ? 199.024 9.160 124.492 1.00 33.99 325 VAL A N 1
ATOM 2563 C CA . VAL A 1 327 ? 199.849 10.257 125.009 1.00 31.00 325 VAL A CA 1
ATOM 2564 C C . VAL A 1 327 ? 201.080 10.397 124.131 1.00 33.84 325 VAL A C 1
ATOM 2565 O O . VAL A 1 327 ? 202.211 10.108 124.582 1.00 31.61 325 VAL A O 1
ATOM 2569 N N . PRO A 1 328 ? 200.873 10.830 122.873 1.00 29.13 326 PRO A N 1
ATOM 2570 C CA . PRO A 1 328 ? 202.007 10.905 121.954 1.00 35.60 326 PRO A CA 1
ATOM 2571 C C . PRO A 1 328 ? 202.986 12.008 122.362 1.00 37.49 326 PRO A C 1
ATOM 2572 O O . PRO A 1 328 ? 202.623 12.923 123.096 1.00 39.91 326 PRO A O 1
ATOM 2576 N N . GLN A 1 329 ? 204.228 11.871 121.926 1.00 33.93 327 GLN A N 1
ATOM 2577 C CA . GLN A 1 329 ? 205.253 12.881 122.179 1.00 42.67 327 GLN A CA 1
ATOM 2578 C C . GLN A 1 329 ? 204.922 14.212 121.526 1.00 42.02 327 GLN A C 1
ATOM 2579 O O . GLN A 1 329 ? 204.559 14.269 120.351 1.00 45.35 327 GLN A O 1
ATOM 2585 N N . ILE A 1 330 ? 205.062 15.293 122.286 1.00 45.74 328 ILE A N 1
ATOM 2586 C CA . ILE A 1 330 ? 204.958 16.621 121.694 1.00 47.26 328 ILE A CA 1
ATOM 2587 C C . ILE A 1 330 ? 206.176 16.870 120.829 1.00 48.85 328 ILE A C 1
ATOM 2588 O O . ILE A 1 330 ? 207.312 16.786 121.304 1.00 47.78 328 ILE A O 1
ATOM 2593 N N . ALA A 1 331 ? 205.953 17.240 119.578 1.00 47.15 329 ALA A N 1
ATOM 2594 C CA . ALA A 1 331 ? 207.077 17.512 118.707 1.00 46.37 329 ALA A CA 1
ATOM 2595 C C . ALA A 1 331 ? 206.973 18.972 118.361 1.00 49.53 329 ALA A C 1
ATOM 2596 O O . ALA A 1 331 ? 205.929 19.596 118.563 1.00 45.46 329 ALA A O 1
ATOM 2598 N N . THR A 1 332 ? 208.055 19.529 117.856 1.00 47.44 330 THR A N 1
ATOM 2599 C CA . THR A 1 332 ? 208.021 20.945 117.629 1.00 48.56 330 THR A CA 1
ATOM 2600 C C . THR A 1 332 ? 208.819 21.276 116.356 1.00 45.08 330 THR A C 1
ATOM 2601 O O . THR A 1 332 ? 208.526 22.252 115.652 1.00 47.69 330 THR A O 1
ATOM 2605 N N . GLY B 2 1 ? 196.319 7.367 136.459 1.00 7.39 1 GLY B N 1
ATOM 2606 C CA . GLY B 2 1 ? 195.278 6.394 136.089 1.00 37.28 1 GLY B CA 1
ATOM 2607 C C . GLY B 2 1 ? 195.116 5.569 137.355 1.00 32.83 1 GLY B C 1
ATOM 2608 O O . GLY B 2 1 ? 195.757 5.941 138.319 1.00 36.70 1 GLY B O 1
ATOM 2609 N N . ILE B 2 2 ? 194.262 4.548 137.455 1.00 32.59 2 ILE B N 1
ATOM 2610 C CA . ILE B 2 2 ? 194.172 3.901 138.784 1.00 31.10 2 ILE B CA 1
ATOM 2611 C C . ILE B 2 2 ? 195.497 3.211 139.242 1.00 36.13 2 ILE B C 1
ATOM 2612 O O . ILE B 2 2 ? 195.795 3.144 140.438 1.00 34.33 2 ILE B O 1
ATOM 2617 N N . PHE B 2 3 ? 196.227 2.594 138.313 1.00 30.18 3 PHE B N 1
ATOM 2618 C CA . PHE B 2 3 ? 197.476 1.949 138.680 1.00 30.66 3 PHE B CA 1
ATOM 2619 C C . PHE B 2 3 ? 198.679 2.915 138.596 1.00 31.87 3 PHE B C 1
ATOM 2620 O O . PHE B 2 3 ? 199.771 2.551 139.006 1.00 35.21 3 PHE B O 1
ATOM 2628 N N . GLY B 2 4 ? 198.464 4.120 138.067 1.00 31.84 4 GLY B N 1
ATOM 2629 C CA . GLY B 2 4 ? 199.444 5.213 138.157 1.00 32.37 4 GLY B CA 1
ATOM 2630 C C . GLY B 2 4 ? 200.625 5.199 137.199 1.00 32.16 4 GLY B C 1
ATOM 2631 O O . GLY B 2 4 ? 201.554 5.993 137.347 1.00 36.71 4 GLY B O 1
ATOM 2632 N N . ALA B 2 5 ? 200.579 4.330 136.200 1.00 30.27 5 ALA B N 1
ATOM 2633 C CA . ALA B 2 5 ? 201.661 4.192 135.253 1.00 27.52 5 ALA B CA 1
ATOM 2634 C C . ALA B 2 5 ? 201.431 5.022 134.004 1.00 32.79 5 ALA B C 1
ATOM 2635 O O . ALA B 2 5 ? 202.239 5.901 133.710 1.00 29.51 5 ALA B O 1
ATOM 2637 N N . ILE B 2 6 ? 200.341 4.741 133.275 1.00 29.51 6 ILE B N 1
ATOM 2638 C CA . ILE B 2 6 ? 200.022 5.494 132.069 1.00 28.03 6 ILE B CA 1
ATOM 2639 C C . ILE B 2 6 ? 199.636 6.922 132.458 1.00 31.26 6 ILE B C 1
ATOM 2640 O O . ILE B 2 6 ? 198.834 7.143 133.376 1.00 28.08 6 ILE B O 1
ATOM 2645 N N . ALA B 2 7 ? 200.259 7.884 131.780 1.00 31.33 7 ALA B N 1
ATOM 2646 C CA . ALA B 2 7 ? 200.113 9.302 132.091 1.00 32.34 7 ALA B CA 1
ATOM 2647 C C . ALA B 2 7 ? 200.391 9.545 133.569 1.00 33.95 7 ALA B C 1
ATOM 2648 O O . ALA B 2 7 ? 199.743 10.380 134.209 1.00 33.68 7 ALA B O 1
ATOM 2650 N N . GLY B 2 8 ? 201.387 8.832 134.092 1.00 28.24 8 GLY B N 1
ATOM 2651 C CA . GLY B 2 8 ? 201.657 8.807 135.519 1.00 29.79 8 GLY B CA 1
ATOM 2652 C C . GLY B 2 8 ? 203.150 8.805 135.731 1.00 30.59 8 GLY B C 1
ATOM 2653 O O . GLY B 2 8 ? 203.817 9.714 135.249 1.00 31.20 8 GLY B O 1
ATOM 2654 N N . PHE B 2 9 ? 203.698 7.789 136.392 1.00 29.73 9 PHE B N 1
ATOM 2655 C CA . PHE B 2 9 ? 205.152 7.761 136.616 1.00 31.63 9 PHE B CA 1
ATOM 2656 C C . PHE B 2 9 ? 205.887 7.485 135.301 1.00 34.41 9 PHE B C 1
ATOM 2657 O O . PHE B 2 9 ? 207.095 7.760 135.179 1.00 33.72 9 PHE B O 1
ATOM 2665 N N . ILE B 2 10 ? 205.158 6.974 134.311 1.00 28.96 10 ILE B N 1
ATOM 2666 C CA . ILE B 2 10 ? 205.650 6.965 132.931 1.00 31.67 10 ILE B CA 1
ATOM 2667 C C . ILE B 2 10 ? 204.826 8.000 132.148 1.00 31.87 10 ILE B C 1
ATOM 2668 O O . ILE B 2 10 ? 203.670 7.755 131.792 1.00 27.99 10 ILE B O 1
ATOM 2673 N N . GLU B 2 11 ? 205.434 9.161 131.899 1.00 29.00 11 GLU B N 1
ATOM 2674 C CA . GLU B 2 11 ? 204.737 10.362 131.438 1.00 33.15 11 GLU B CA 1
ATOM 2675 C C . GLU B 2 11 ? 204.050 10.239 130.096 1.00 32.90 11 GLU B C 1
ATOM 2676 O O . GLU B 2 11 ? 202.951 10.773 129.909 1.00 35.92 11 GLU B O 1
ATOM 2682 N N . GLY B 2 12 ? 204.729 9.630 129.132 1.00 29.23 12 GLY B N 1
ATOM 2683 C CA . GLY B 2 12 ? 204.232 9.640 127.764 1.00 31.64 12 GLY B CA 1
ATOM 2684 C C . GLY B 2 12 ? 204.240 8.284 127.079 1.00 34.50 12 GLY B C 1
ATOM 2685 O O . GLY B 2 12 ? 204.920 7.354 127.539 1.00 31.72 12 GLY B O 1
ATOM 2686 N N . GLY B 2 13 ? 203.510 8.173 125.966 1.00 29.94 13 GLY B N 1
ATOM 2687 C CA . GLY B 2 13 ? 203.552 6.957 125.159 1.00 31.41 13 GLY B CA 1
ATOM 2688 C C . GLY B 2 13 ? 204.652 6.989 124.079 1.00 33.20 13 GLY B C 1
ATOM 2689 O O . GLY B 2 13 ? 205.310 8.018 123.884 1.00 35.95 13 GLY B O 1
ATOM 2690 N N . TRP B 2 14 ? 204.891 5.859 123.409 1.00 33.18 14 TRP B N 1
ATOM 2691 C CA . TRP B 2 14 ? 205.880 5.795 122.323 1.00 33.52 14 TRP B CA 1
ATOM 2692 C C . TRP B 2 14 ? 205.241 5.568 120.951 1.00 35.53 14 TRP B C 1
ATOM 2693 O O . TRP B 2 14 ? 204.767 4.470 120.668 1.00 34.71 14 TRP B O 1
ATOM 2704 N N . THR B 2 15 ? 205.268 6.580 120.087 1.00 36.59 15 THR B N 1
ATOM 2705 C CA . THR B 2 15 ? 204.815 6.413 118.703 1.00 39.21 15 THR B CA 1
ATOM 2706 C C . THR B 2 15 ? 205.765 5.502 117.929 1.00 40.87 15 THR B C 1
ATOM 2707 O O . THR B 2 15 ? 205.399 4.946 116.887 1.00 39.82 15 THR B O 1
ATOM 2711 N N . GLY B 2 16 ? 206.979 5.341 118.441 1.00 39.32 16 GLY B N 1
ATOM 2712 C CA . GLY B 2 16 ? 207.965 4.517 117.764 1.00 39.12 16 GLY B CA 1
ATOM 2713 C C . GLY B 2 16 ? 207.780 3.030 118.041 1.00 41.97 16 GLY B C 1
ATOM 2714 O O . GLY B 2 16 ? 208.335 2.175 117.348 1.00 42.84 16 GLY B O 1
ATOM 2715 N N . MET B 2 17 ? 207.012 2.702 119.074 1.00 38.61 17 MET B N 1
ATOM 2716 C CA . MET B 2 17 ? 206.729 1.302 119.353 1.00 37.45 17 MET B CA 1
ATOM 2717 C C . MET B 2 17 ? 205.445 0.842 118.663 1.00 43.34 17 MET B C 1
ATOM 2718 O O . MET B 2 17 ? 204.359 0.961 119.221 1.00 41.85 17 MET B O 1
ATOM 2723 N N . ILE B 2 18 ? 205.597 0.277 117.468 1.00 47.41 18 ILE B N 1
ATOM 2724 C CA . ILE B 2 18 ? 204.503 0.085 116.499 1.00 46.65 18 ILE B CA 1
ATOM 2725 C C . ILE B 2 18 ? 203.871 -1.301 116.516 1.00 42.99 18 ILE B C 1
ATOM 2726 O O . ILE B 2 18 ? 202.866 -1.519 115.859 1.00 49.03 18 ILE B O 1
ATOM 2731 N N . ASP B 2 19 ? 204.501 -2.253 117.199 1.00 43.15 19 ASP B N 1
ATOM 2732 C CA . ASP B 2 19 ? 204.104 -3.651 117.100 1.00 42.54 19 ASP B CA 1
ATOM 2733 C C . ASP B 2 19 ? 203.397 -4.206 118.337 1.00 39.30 19 ASP B C 1
ATOM 2734 O O . ASP B 2 19 ? 203.272 -5.417 118.480 1.00 41.86 19 ASP B O 1
ATOM 2739 N N . GLY B 2 20 ? 203.022 -3.348 119.277 1.00 40.79 20 GLY B N 1
ATOM 2740 C CA . GLY B 2 20 ? 202.339 -3.824 120.471 1.00 37.36 20 GLY B CA 1
ATOM 2741 C C . GLY B 2 20 ? 201.801 -2.661 121.273 1.00 34.57 20 GLY B C 1
ATOM 2742 O O . GLY B 2 20 ? 202.160 -1.533 120.985 1.00 34.47 20 GLY B O 1
ATOM 2743 N N . TRP B 2 21 ? 200.887 -2.932 122.201 1.00 34.45 21 TRP B N 1
ATOM 2744 C CA . TRP B 2 21 ? 200.448 -1.967 123.224 1.00 33.17 21 TRP B CA 1
ATOM 2745 C C . TRP B 2 21 ? 201.472 -1.614 124.322 1.00 34.40 21 TRP B C 1
ATOM 2746 O O . TRP B 2 21 ? 201.568 -0.446 124.746 1.00 32.62 21 TRP B O 1
ATOM 2757 N N . TYR B 2 22 ? 202.195 -2.623 124.808 1.00 30.28 22 TYR B N 1
ATOM 2758 C CA . TYR B 2 22 ? 203.148 -2.456 125.891 1.00 30.03 22 TYR B CA 1
ATOM 2759 C C . TYR B 2 22 ? 204.502 -3.038 125.499 1.00 33.56 22 TYR B C 1
ATOM 2760 O O . TYR B 2 22 ? 204.580 -4.056 124.821 1.00 30.02 22 TYR B O 1
ATOM 2769 N N . GLY B 2 23 ? 205.567 -2.388 125.930 1.00 32.15 23 GLY B N 1
ATOM 2770 C CA . GLY B 2 23 ? 206.877 -2.684 125.393 1.00 32.10 23 GLY B CA 1
ATOM 2771 C C . GLY B 2 23 ? 208.066 -2.153 126.154 1.00 32.16 23 GLY B C 1
ATOM 2772 O O . GLY B 2 23 ? 207.967 -1.552 127.235 1.00 29.09 23 GLY B O 1
ATOM 2773 N N . TYR B 2 24 ? 209.219 -2.407 125.559 1.00 32.70 24 TYR B N 1
ATOM 2774 C CA . TYR B 2 24 ? 210.479 -1.893 126.063 1.00 28.54 24 TYR B CA 1
ATOM 2775 C C . TYR B 2 24 ? 211.178 -0.971 125.109 1.00 28.44 24 TYR B C 1
ATOM 2776 O O . TYR B 2 24 ? 211.153 -1.168 123.907 1.00 29.52 24 TYR B O 1
ATOM 2785 N N . HIS B 2 25 ? 211.805 0.050 125.675 1.00 31.88 25 HIS B N 1
ATOM 2786 C CA . HIS B 2 25 ? 212.801 0.825 124.963 1.00 30.30 25 HIS B CA 1
ATOM 2787 C C . HIS B 2 25 ? 214.193 0.571 125.544 1.00 32.19 25 HIS B C 1
ATOM 2788 O O . HIS B 2 25 ? 214.371 0.621 126.770 1.00 32.78 25 HIS B O 1
ATOM 2795 N N . HIS B 2 26 ? 215.191 0.342 124.690 1.00 27.64 26 HIS B N 1
ATOM 2796 C CA . HIS B 2 26 ? 216.510 0.024 125.218 1.00 31.53 26 HIS B CA 1
ATOM 2797 C C . HIS B 2 26 ? 217.571 0.871 124.525 1.00 33.75 26 HIS B C 1
ATOM 2798 O O . HIS B 2 26 ? 217.374 1.335 123.396 1.00 30.11 26 HIS B O 1
ATOM 2805 N N . GLU B 2 27 ? 218.691 1.083 125.219 1.00 30.13 27 GLU B N 1
ATOM 2806 C CA . GLU B 2 27 ? 219.863 1.679 124.614 1.00 30.42 27 GLU B CA 1
ATOM 2807 C C . GLU B 2 27 ? 221.151 1.078 125.210 1.00 33.57 27 GLU B C 1
ATOM 2808 O O . GLU B 2 27 ? 221.348 1.026 126.421 1.00 31.43 27 GLU B O 1
ATOM 2814 N N . ASN B 2 28 ? 222.001 0.601 124.328 1.00 31.58 28 ASN B N 1
ATOM 2815 C CA . ASN B 2 28 ? 223.313 0.072 124.678 1.00 35.89 28 ASN B CA 1
ATOM 2816 C C . ASN B 2 28 ? 224.364 0.401 123.610 1.00 37.05 28 ASN B C 1
ATOM 2817 O O . ASN B 2 28 ? 224.062 1.092 122.641 1.00 34.24 28 ASN B O 1
ATOM 2822 N N . SER B 2 29 ? 225.619 0.024 123.852 1.00 38.41 29 SER B N 1
ATOM 2823 C CA . SER B 2 29 ? 226.700 0.366 122.927 1.00 42.39 29 SER B CA 1
ATOM 2824 C C . SER B 2 29 ? 226.358 -0.144 121.519 1.00 39.56 29 SER B C 1
ATOM 2825 O O . SER B 2 29 ? 226.624 0.515 120.521 1.00 42.18 29 SER B O 1
ATOM 2828 N N . GLN B 2 30 ? 225.730 -1.309 121.463 1.00 36.92 30 GLN B N 1
ATOM 2829 C CA . GLN B 2 30 ? 225.259 -1.891 120.209 1.00 41.60 30 GLN B CA 1
ATOM 2830 C C . GLN B 2 30 ? 224.255 -1.002 119.467 1.00 43.14 30 GLN B C 1
ATOM 2831 O O . GLN B 2 30 ? 224.359 -0.830 118.256 1.00 43.38 30 GLN B O 1
ATOM 2837 N N . GLY B 2 31 ? 223.283 -0.446 120.180 1.00 39.13 31 GLY B N 1
ATOM 2838 C CA . GLY B 2 31 ? 222.287 0.384 119.523 1.00 39.44 31 GLY B CA 1
ATOM 2839 C C . GLY B 2 31 ? 221.091 0.686 120.402 1.00 35.72 31 GLY B C 1
ATOM 2840 O O . GLY B 2 31 ? 221.144 0.521 121.620 1.00 37.59 31 GLY B O 1
ATOM 2841 N N . SER B 2 32 ? 220.022 1.170 119.779 1.00 35.89 32 SER B N 1
ATOM 2842 C CA . SER B 2 32 ? 218.779 1.500 120.477 1.00 33.45 32 SER B CA 1
ATOM 2843 C C . SER B 2 32 ? 217.536 1.106 119.659 1.00 35.90 32 SER B C 1
ATOM 2844 O O . SER B 2 32 ? 217.596 0.982 118.442 1.00 34.40 32 SER B O 1
ATOM 2847 N N . GLY B 2 33 ? 216.413 0.892 120.336 1.00 34.01 33 GLY B N 1
ATOM 2848 C CA . GLY B 2 33 ? 215.174 0.606 119.637 1.00 34.31 33 GLY B CA 1
ATOM 2849 C C . GLY B 2 33 ? 213.989 0.384 120.564 1.00 35.31 33 GLY B C 1
ATOM 2850 O O . GLY B 2 33 ? 214.105 0.510 121.801 1.00 32.96 33 GLY B O 1
ATOM 2851 N N . TYR B 2 34 ? 212.854 0.071 119.944 1.00 33.26 34 TYR B N 1
ATOM 2852 C CA . TYR B 2 34 ? 211.623 -0.270 120.641 1.00 35.53 34 TYR B CA 1
ATOM 2853 C C . TYR B 2 34 ? 211.286 -1.722 120.335 1.00 40.29 34 TYR B C 1
ATOM 2854 O O . TYR B 2 34 ? 211.686 -2.242 119.296 1.00 38.14 34 TYR B O 1
ATOM 2863 N N . ALA B 2 35 ? 210.608 -2.391 121.258 1.00 35.71 35 ALA B N 1
ATOM 2864 C CA . ALA B 2 35 ? 210.067 -3.718 120.994 1.00 38.68 35 ALA B CA 1
ATOM 2865 C C . ALA B 2 35 ? 208.906 -4.001 121.935 1.00 38.02 35 ALA B C 1
ATOM 2866 O O . ALA B 2 35 ? 209.012 -3.808 123.149 1.00 38.08 35 ALA B O 1
ATOM 2868 N N . ALA B 2 36 ? 207.798 -4.454 121.369 1.00 38.64 36 ALA B N 1
ATOM 2869 C CA . ALA B 2 36 ? 206.610 -4.762 122.147 1.00 35.55 36 ALA B CA 1
ATOM 2870 C C . ALA B 2 36 ? 206.862 -5.953 123.018 1.00 37.36 36 ALA B C 1
ATOM 2871 O O . ALA B 2 36 ? 207.591 -6.876 122.628 1.00 33.89 36 ALA B O 1
ATOM 2873 N N . ASP B 2 37 ? 206.267 -5.952 124.200 1.00 32.90 37 ASP B N 1
ATOM 2874 C CA . ASP B 2 37 ? 206.168 -7.192 124.928 1.00 33.89 37 ASP B CA 1
ATOM 2875 C C . ASP B 2 37 ? 204.982 -7.988 124.328 1.00 38.87 37 ASP B C 1
ATOM 2876 O O . ASP B 2 37 ? 203.799 -7.640 124.523 1.00 34.07 37 ASP B O 1
ATOM 2881 N N . ARG B 2 38 ? 205.324 -9.038 123.583 1.00 37.85 38 ARG B N 1
ATOM 2882 C CA . ARG B 2 38 ? 204.363 -9.838 122.820 1.00 40.35 38 ARG B CA 1
ATOM 2883 C C . ARG B 2 38 ? 203.333 -10.509 123.713 1.00 39.58 38 ARG B C 1
ATOM 2884 O O . ARG B 2 38 ? 202.124 -10.452 123.451 1.00 38.98 38 ARG B O 1
ATOM 2892 N N . GLU B 2 39 ? 203.815 -11.131 124.779 1.00 37.96 39 GLU B N 1
ATOM 2893 C CA . GLU B 2 39 ? 202.950 -11.914 125.645 1.00 44.12 39 GLU B CA 1
ATOM 2894 C C . GLU B 2 39 ? 201.856 -11.070 126.332 1.00 39.81 39 GLU B C 1
ATOM 2895 O O . GLU B 2 39 ? 200.699 -11.466 126.324 1.00 33.38 39 GLU B O 1
ATOM 2901 N N . SER B 2 40 ? 202.214 -9.924 126.918 1.00 36.17 40 SER B N 1
ATOM 2902 C CA . SER B 2 40 ? 201.222 -9.137 127.637 1.00 37.49 40 SER B CA 1
ATOM 2903 C C . SER B 2 40 ? 200.284 -8.432 126.659 1.00 33.54 40 SER B C 1
ATOM 2904 O O . SER B 2 40 ? 199.086 -8.329 126.927 1.00 30.84 40 SER B O 1
ATOM 2907 N N . THR B 2 41 ? 200.825 -8.002 125.523 1.00 32.46 41 THR B N 1
ATOM 2908 C CA . THR B 2 41 ? 200.023 -7.371 124.478 1.00 31.45 41 THR B CA 1
ATOM 2909 C C . THR B 2 41 ? 198.964 -8.334 123.948 1.00 31.60 41 THR B C 1
ATOM 2910 O O . THR B 2 41 ? 197.803 -7.973 123.837 1.00 30.85 41 THR B O 1
ATOM 2914 N N . GLN B 2 42 ? 199.350 -9.572 123.676 1.00 32.69 42 GLN B N 1
ATOM 2915 C CA . GLN B 2 42 ? 198.412 -10.507 123.097 1.00 32.94 42 GLN B CA 1
ATOM 2916 C C . GLN B 2 42 ? 197.333 -10.965 124.088 1.00 31.50 42 GLN B C 1
ATOM 2917 O O . GLN B 2 42 ? 196.174 -11.157 123.694 1.00 31.88 42 GLN B O 1
ATOM 2923 N N . LYS B 2 43 ? 197.695 -11.086 125.360 1.00 29.88 43 LYS B N 1
ATOM 2924 C CA . LYS B 2 43 ? 196.710 -11.395 126.393 1.00 31.00 43 LYS B CA 1
ATOM 2925 C C . LYS B 2 43 ? 195.709 -10.246 126.545 1.00 29.79 43 LYS B C 1
ATOM 2926 O O . LYS B 2 43 ? 194.523 -10.490 126.728 1.00 29.15 43 LYS B O 1
ATOM 2932 N N . ALA B 2 44 ? 196.179 -9.003 126.440 1.00 27.03 44 ALA B N 1
ATOM 2933 C CA . ALA B 2 44 ? 195.260 -7.866 126.537 1.00 26.19 44 ALA B CA 1
ATOM 2934 C C . ALA B 2 44 ? 194.324 -7.810 125.332 1.00 28.50 44 ALA B C 1
ATOM 2935 O O . ALA B 2 44 ? 193.128 -7.563 125.491 1.00 28.48 44 ALA B O 1
ATOM 2937 N N . ILE B 2 45 ? 194.874 -8.021 124.139 1.00 27.75 45 ILE B N 1
ATOM 2938 C CA . ILE B 2 45 ? 194.084 -8.076 122.915 1.00 29.94 45 ILE B CA 1
ATOM 2939 C C . ILE B 2 45 ? 192.973 -9.149 123.019 1.00 32.01 45 ILE B C 1
ATOM 2940 O O . ILE B 2 45 ? 191.814 -8.874 122.717 1.00 29.02 45 ILE B O 1
ATOM 2945 N N . ASP B 2 46 ? 193.333 -10.360 123.454 1.00 31.40 46 ASP B N 1
ATOM 2946 C CA . ASP B 2 46 ? 192.329 -11.423 123.630 1.00 31.47 46 ASP B CA 1
ATOM 2947 C C . ASP B 2 46 ? 191.234 -10.994 124.638 1.00 32.83 46 ASP B C 1
ATOM 2948 O O . ASP B 2 46 ? 190.040 -11.146 124.376 1.00 28.02 46 ASP B O 1
ATOM 2953 N N . GLY B 2 47 ? 191.660 -10.463 125.786 1.00 29.88 47 GLY B N 1
ATOM 2954 C CA . GLY B 2 47 ? 190.739 -10.082 126.838 1.00 27.22 47 GLY B CA 1
ATOM 2955 C C . GLY B 2 47 ? 189.796 -8.987 126.349 1.00 31.43 47 GLY B C 1
ATOM 2956 O O . GLY B 2 47 ? 188.588 -9.066 126.544 1.00 28.19 47 GLY B O 1
ATOM 2957 N N . ILE B 2 48 ? 190.352 -7.982 125.686 1.00 29.28 48 ILE B N 1
ATOM 2958 C CA . ILE B 2 48 ? 189.548 -6.844 125.198 1.00 28.01 48 ILE B CA 1
ATOM 2959 C C . ILE B 2 48 ? 188.624 -7.280 124.057 1.00 29.34 48 ILE B C 1
ATOM 2960 O O . ILE B 2 48 ? 187.493 -6.834 123.961 1.00 27.58 48 ILE B O 1
ATOM 2965 N N . THR B 2 49 ? 189.105 -8.165 123.195 1.00 28.99 49 THR B N 1
ATOM 2966 C CA . THR B 2 49 ? 188.254 -8.672 122.115 1.00 29.24 49 THR B CA 1
ATOM 2967 C C . THR B 2 49 ? 187.075 -9.468 122.724 1.00 30.65 49 THR B C 1
ATOM 2968 O O . THR B 2 49 ? 185.925 -9.321 122.281 1.00 28.09 49 THR B O 1
ATOM 2972 N N . ASN B 2 50 ? 187.355 -10.310 123.721 1.00 28.52 50 ASN B N 1
ATOM 2973 C CA . ASN B 2 50 ? 186.283 -11.030 124.433 1.00 29.55 50 ASN B CA 1
ATOM 2974 C C . ASN B 2 50 ? 185.267 -10.052 125.026 1.00 31.56 50 ASN B C 1
ATOM 2975 O O . ASN B 2 50 ? 184.070 -10.279 124.937 1.00 30.90 50 ASN B O 1
ATOM 2980 N N . LYS B 2 51 ? 185.753 -8.961 125.630 1.00 30.44 51 LYS B N 1
ATOM 2981 C CA . LYS B 2 51 ? 184.855 -7.985 126.209 1.00 28.24 51 LYS B CA 1
ATOM 2982 C C . LYS B 2 51 ? 183.962 -7.405 125.129 1.00 29.33 51 LYS B C 1
ATOM 2983 O O . LYS B 2 51 ? 182.742 -7.319 125.290 1.00 24.93 51 LYS B O 1
ATOM 2989 N N . VAL B 2 52 ? 184.569 -7.001 124.021 1.00 28.58 52 VAL B N 1
ATOM 2990 C CA . VAL B 2 52 ? 183.762 -6.388 122.975 1.00 29.30 52 VAL B CA 1
ATOM 2991 C C . VAL B 2 52 ? 182.679 -7.373 122.457 1.00 29.60 52 VAL B C 1
ATOM 2992 O O . VAL B 2 52 ? 181.514 -6.989 122.290 1.00 28.34 52 VAL B O 1
ATOM 2996 N N . ASN B 2 53 ? 183.053 -8.635 122.242 1.00 28.39 53 ASN B N 1
ATOM 2997 C CA . ASN B 2 53 ? 182.131 -9.626 121.705 1.00 30.95 53 ASN B CA 1
ATOM 2998 C C . ASN B 2 53 ? 181.066 -10.019 122.720 1.00 31.51 53 ASN B C 1
ATOM 2999 O O . ASN B 2 53 ? 179.945 -10.309 122.350 1.00 32.54 53 ASN B O 1
ATOM 3004 N N . SER B 2 54 ? 181.420 -10.016 123.998 1.00 30.58 54 SER B N 1
ATOM 3005 C CA . SER B 2 54 ? 180.442 -10.286 125.045 1.00 34.13 54 SER B CA 1
ATOM 3006 C C . SER B 2 54 ? 179.401 -9.171 125.082 1.00 31.21 54 SER B C 1
ATOM 3007 O O . SER B 2 54 ? 178.245 -9.444 125.278 1.00 30.75 54 SER B O 1
ATOM 3010 N N . ILE B 2 55 ? 179.828 -7.918 124.943 1.00 29.83 55 ILE B N 1
ATOM 3011 C CA . ILE B 2 55 ? 178.897 -6.804 124.976 1.00 31.45 55 ILE B CA 1
ATOM 3012 C C . ILE B 2 55 ? 177.960 -6.892 123.774 1.00 31.90 55 ILE B C 1
ATOM 3013 O O . ILE B 2 55 ? 176.738 -6.798 123.906 1.00 33.74 55 ILE B O 1
ATOM 3018 N N . ILE B 2 56 ? 178.545 -7.138 122.611 1.00 29.86 56 ILE B N 1
ATOM 3019 C CA . ILE B 2 56 ? 177.780 -7.253 121.388 1.00 32.40 56 ILE B CA 1
ATOM 3020 C C . ILE B 2 56 ? 176.786 -8.403 121.506 1.00 35.53 56 ILE B C 1
ATOM 3021 O O . ILE B 2 56 ? 175.604 -8.263 121.174 1.00 29.13 56 ILE B O 1
ATOM 3026 N N . ASN B 2 57 ? 177.244 -9.517 122.058 1.00 34.45 57 ASN B N 1
ATOM 3027 C CA . ASN B 2 57 ? 176.352 -10.670 122.222 1.00 35.26 57 ASN B CA 1
ATOM 3028 C C . ASN B 2 57 ? 175.201 -10.417 123.183 1.00 34.80 57 ASN B C 1
ATOM 3029 O O . ASN B 2 57 ? 174.079 -10.811 122.909 1.00 36.49 57 ASN B O 1
ATOM 3034 N N . LYS B 2 58 ? 175.474 -9.784 124.316 1.00 30.17 58 LYS B N 1
ATOM 3035 C CA . LYS B 2 58 ? 174.418 -9.552 125.299 1.00 34.34 58 LYS B CA 1
ATOM 3036 C C . LYS B 2 58 ? 173.411 -8.502 124.811 1.00 36.84 58 LYS B C 1
ATOM 3037 O O . LYS B 2 58 ? 172.243 -8.482 125.227 1.00 36.43 58 LYS B O 1
ATOM 3043 N N . MET B 2 59 ? 173.861 -7.666 123.890 1.00 34.07 59 MET B N 1
ATOM 3044 C CA . MET B 2 59 ? 173.033 -6.596 123.336 1.00 34.83 59 MET B CA 1
ATOM 3045 C C . MET B 2 59 ? 172.321 -6.992 122.053 1.00 37.20 59 MET B C 1
ATOM 3046 O O . MET B 2 59 ? 171.781 -6.127 121.344 1.00 37.66 59 MET B O 1
ATOM 3051 N N . ASN B 2 60 ? 172.314 -8.284 121.743 1.00 34.58 60 ASN B N 1
ATOM 3052 C CA . ASN B 2 60 ? 171.870 -8.712 120.428 1.00 38.30 60 ASN B CA 1
ATOM 3053 C C . ASN B 2 60 ? 170.387 -9.093 120.366 1.00 42.52 60 ASN B C 1
ATOM 3054 O O . ASN B 2 60 ? 170.008 -9.918 119.544 1.00 43.75 60 ASN B O 1
ATOM 3059 N N . THR B 2 61 ? 169.568 -8.530 121.256 1.00 39.80 61 THR B N 1
ATOM 3060 C CA . THR B 2 61 ? 168.105 -8.627 121.140 1.00 36.49 61 THR B CA 1
ATOM 3061 C C . THR B 2 61 ? 167.527 -7.263 120.846 1.00 39.11 61 THR B C 1
ATOM 3062 O O . THR B 2 61 ? 168.127 -6.252 121.190 1.00 37.99 61 THR B O 1
ATOM 3066 N N . GLN B 2 62 ? 166.354 -7.219 120.230 1.00 39.62 62 GLN B N 1
ATOM 3067 C CA . GLN B 2 62 ? 165.759 -5.919 119.925 1.00 42.02 62 GLN B CA 1
ATOM 3068 C C . GLN B 2 62 ? 164.338 -5.796 120.432 1.00 39.88 62 GLN B C 1
ATOM 3069 O O . GLN B 2 62 ? 163.564 -6.745 120.351 1.00 42.78 62 GLN B O 1
ATOM 3075 N N . PHE B 2 63 ? 164.012 -4.639 120.994 1.00 34.92 63 PHE B N 1
ATOM 3076 C CA . PHE B 2 63 ? 162.635 -4.366 121.281 1.00 37.56 63 PHE B CA 1
ATOM 3077 C C . PHE B 2 63 ? 162.040 -3.998 119.937 1.00 42.30 63 PHE B C 1
ATOM 3078 O O . PHE B 2 63 ? 162.696 -3.355 119.113 1.00 42.00 63 PHE B O 1
ATOM 3086 N N . GLU B 2 64 ? 160.777 -4.319 119.733 1.00 39.54 64 GLU B N 1
ATOM 3087 C CA . GLU B 2 64 ? 160.183 -4.028 118.446 1.00 44.87 64 GLU B CA 1
ATOM 3088 C C . GLU B 2 64 ? 158.993 -3.105 118.600 1.00 37.78 64 GLU B C 1
ATOM 3089 O O . GLU B 2 64 ? 158.001 -3.473 119.213 1.00 38.98 64 GLU B O 1
ATOM 3095 N N . ALA B 2 65 ? 159.111 -1.904 118.068 1.00 35.97 65 ALA B N 1
ATOM 3096 C CA . ALA B 2 65 ? 157.976 -0.993 118.027 1.00 32.93 65 ALA B CA 1
ATOM 3097 C C . ALA B 2 65 ? 157.077 -1.379 116.843 1.00 35.57 65 ALA B C 1
ATOM 3098 O O . ALA B 2 65 ? 157.504 -2.091 115.930 1.00 36.18 65 ALA B O 1
ATOM 3100 N N . VAL B 2 66 ? 155.817 -0.982 116.876 1.00 32.73 66 VAL B N 1
ATOM 3101 C CA . VAL B 2 66 ? 154.940 -1.419 115.795 1.00 37.48 66 VAL B CA 1
ATOM 3102 C C . VAL B 2 66 ? 154.106 -0.270 115.238 1.00 39.23 66 VAL B C 1
ATOM 3103 O O . VAL B 2 66 ? 153.841 0.702 115.917 1.00 37.31 66 VAL B O 1
ATOM 3107 N N . ASP B 2 67 ? 153.621 -0.459 114.019 1.00 47.61 67 ASP B N 1
ATOM 3108 C CA . ASP B 2 67 ? 153.014 0.572 113.199 1.00 48.84 67 ASP B CA 1
ATOM 3109 C C . ASP B 2 67 ? 151.498 0.735 113.416 1.00 47.10 67 ASP B C 1
ATOM 3110 O O . ASP B 2 67 ? 150.832 1.396 112.621 1.00 46.01 67 ASP B O 1
ATOM 3115 N N . HIS B 2 68 ? 150.952 0.113 114.460 1.00 41.08 68 HIS B N 1
ATOM 3116 C CA . HIS B 2 68 ? 149.503 0.012 114.603 1.00 40.82 68 HIS B CA 1
ATOM 3117 C C . HIS B 2 68 ? 148.802 1.351 114.777 1.00 43.80 68 HIS B C 1
ATOM 3118 O O . HIS B 2 68 ? 149.287 2.230 115.473 1.00 37.99 68 HIS B O 1
ATOM 3125 N N . GLU B 2 69 ? 147.643 1.480 114.134 1.00 41.45 69 GLU B N 1
ATOM 3126 C CA . GLU B 2 69 ? 146.817 2.667 114.241 1.00 36.65 69 GLU B CA 1
ATOM 3127 C C . GLU B 2 69 ? 145.826 2.501 115.377 1.00 31.45 69 GLU B C 1
ATOM 3128 O O . GLU B 2 69 ? 145.441 1.364 115.721 1.00 31.18 69 GLU B O 1
ATOM 3134 N N . PHE B 2 70 ? 145.461 3.624 115.983 1.00 28.80 70 PHE B N 1
ATOM 3135 C CA . PHE B 2 70 ? 144.436 3.697 117.031 1.00 32.43 70 PHE B CA 1
ATOM 3136 C C . PHE B 2 70 ? 143.372 4.759 116.709 1.00 34.54 70 PHE B C 1
ATOM 3137 O O . PHE B 2 70 ? 143.698 5.821 116.186 1.00 34.86 70 PHE B O 1
ATOM 3145 N N . SER B 2 71 ? 142.116 4.493 117.067 1.00 32.17 71 SER B N 1
ATOM 3146 C CA . SER B 2 71 ? 141.004 5.382 116.704 1.00 32.48 71 SER B CA 1
ATOM 3147 C C . SER B 2 71 ? 140.762 6.429 117.788 1.00 31.88 71 SER B C 1
ATOM 3148 O O . SER B 2 71 ? 141.395 6.380 118.839 1.00 29.69 71 SER B O 1
ATOM 3151 N N . ASN B 2 72 ? 139.815 7.343 117.550 1.00 35.16 72 ASN B N 1
ATOM 3152 C CA . ASN B 2 72 ? 139.524 8.407 118.512 1.00 34.71 72 ASN B CA 1
ATOM 3153 C C . ASN B 2 72 ? 138.814 7.918 119.788 1.00 33.10 72 ASN B C 1
ATOM 3154 O O . ASN B 2 72 ? 138.578 8.708 120.693 1.00 36.34 72 ASN B O 1
ATOM 3159 N N . LEU B 2 73 ? 138.466 6.631 119.871 1.00 30.45 73 LEU B N 1
ATOM 3160 C CA . LEU B 2 73 ? 138.052 6.060 121.160 1.00 30.16 73 LEU B CA 1
ATOM 3161 C C . LEU B 2 73 ? 139.125 5.125 121.734 1.00 30.34 73 LEU B C 1
ATOM 3162 O O . LEU B 2 73 ? 138.820 4.253 122.565 1.00 31.84 73 LEU B O 1
ATOM 3167 N N . GLU B 2 74 ? 140.352 5.257 121.249 1.00 27.63 74 GLU B N 1
ATOM 3168 C CA . GLU B 2 74 ? 141.439 4.415 121.753 1.00 31.23 74 GLU B CA 1
ATOM 3169 C C . GLU B 2 74 ? 142.621 5.245 122.287 1.00 29.97 74 GLU B C 1
ATOM 3170 O O . GLU B 2 74 ? 143.778 4.839 122.174 1.00 31.15 74 GLU B O 1
ATOM 3176 N N . ARG B 2 75 ? 142.319 6.402 122.874 1.00 28.79 75 ARG B N 1
ATOM 3177 C CA . ARG B 2 75 ? 143.354 7.269 123.443 1.00 29.83 75 ARG B CA 1
ATOM 3178 C C . ARG B 2 75 ? 144.177 6.573 124.525 1.00 29.79 75 ARG B C 1
ATOM 3179 O O . ARG B 2 75 ? 145.407 6.671 124.537 1.00 29.48 75 ARG B O 1
ATOM 3187 N N . ARG B 2 76 ? 143.503 5.874 125.430 1.00 27.90 76 ARG B N 1
ATOM 3188 C CA . ARG B 2 76 ? 144.186 5.215 126.539 1.00 30.06 76 ARG B CA 1
ATOM 3189 C C . ARG B 2 76 ? 145.135 4.098 126.039 1.00 31.26 76 ARG B C 1
ATOM 3190 O O . ARG B 2 76 ? 146.294 4.045 126.450 1.00 28.53 76 ARG B O 1
ATOM 3198 N N . ILE B 2 77 ? 144.650 3.194 125.182 1.00 28.73 77 ILE B N 1
ATOM 3199 C CA . ILE B 2 77 ? 145.523 2.112 124.716 1.00 30.36 77 ILE B CA 1
ATOM 3200 C C . ILE B 2 77 ? 146.578 2.625 123.729 1.00 30.89 77 ILE B C 1
ATOM 3201 O O . ILE B 2 77 ? 147.670 2.071 123.664 1.00 31.73 77 ILE B O 1
ATOM 3206 N N . GLY B 2 78 ? 146.246 3.651 122.942 1.00 31.48 78 GLY B N 1
ATOM 3207 C CA . GLY B 2 78 ? 147.251 4.314 122.115 1.00 29.92 78 GLY B CA 1
ATOM 3208 C C . GLY B 2 78 ? 148.377 4.896 122.962 1.00 29.97 78 GLY B C 1
ATOM 3209 O O . GLY B 2 78 ? 149.558 4.728 122.654 1.00 31.55 78 GLY B O 1
ATOM 3210 N N . ASN B 2 79 ? 148.025 5.550 124.059 1.00 28.74 79 ASN B N 1
ATOM 3211 C CA . ASN B 2 79 ? 149.028 6.100 124.954 1.00 30.14 79 ASN B CA 1
ATOM 3212 C C . ASN B 2 79 ? 149.789 5.000 125.720 1.00 31.37 79 ASN B C 1
ATOM 3213 O O . ASN B 2 79 ? 150.967 5.158 126.061 1.00 29.73 79 ASN B O 1
ATOM 3218 N N . LEU B 2 80 ? 149.100 3.894 126.006 1.00 30.26 80 LEU B N 1
ATOM 3219 C CA . LEU B 2 80 ? 149.707 2.758 126.686 1.00 28.35 80 LEU B CA 1
ATOM 3220 C C . LEU B 2 80 ? 150.809 2.217 125.757 1.00 28.14 80 LEU B C 1
ATOM 3221 O O . LEU B 2 80 ? 151.931 1.988 126.196 1.00 31.71 80 LEU B O 1
ATOM 3226 N N . ASN B 2 81 ? 150.507 2.067 124.473 1.00 27.81 81 ASN B N 1
ATOM 3227 C CA . ASN B 2 81 ? 151.510 1.613 123.527 1.00 28.77 81 ASN B CA 1
ATOM 3228 C C . ASN B 2 81 ? 152.713 2.544 123.520 1.00 31.65 81 ASN B C 1
ATOM 3229 O O . ASN B 2 81 ? 153.863 2.094 123.545 1.00 28.25 81 ASN B O 1
ATOM 3234 N N . LYS B 2 82 ? 152.428 3.839 123.481 1.00 29.08 82 LYS B N 1
ATOM 3235 C CA . LYS B 2 82 ? 153.470 4.866 123.412 1.00 29.31 82 LYS B CA 1
ATOM 3236 C C . LYS B 2 82 ? 154.382 4.857 124.643 1.00 30.42 82 LYS B C 1
ATOM 3237 O O . LYS B 2 82 ? 155.601 4.854 124.518 1.00 31.83 82 LYS B O 1
ATOM 3243 N N . ARG B 2 83 ? 153.788 4.823 125.827 1.00 29.35 83 ARG B N 1
ATOM 3244 C CA . ARG B 2 83 ? 154.543 4.847 127.059 1.00 31.04 83 ARG B CA 1
ATOM 3245 C C . ARG B 2 83 ? 155.347 3.569 127.241 1.00 31.58 83 ARG B C 1
ATOM 3246 O O . ARG B 2 83 ? 156.431 3.583 127.823 1.00 31.48 83 ARG B O 1
ATOM 3254 N N . MET B 2 84 ? 154.821 2.473 126.707 1.00 29.56 84 MET B N 1
ATOM 3255 C CA . MET B 2 84 ? 155.493 1.194 126.764 1.00 31.57 84 MET B CA 1
ATOM 3256 C C . MET B 2 84 ? 156.722 1.195 125.848 1.00 30.99 84 MET B C 1
ATOM 3257 O O . MET B 2 84 ? 157.798 0.827 126.276 1.00 29.96 84 MET B O 1
ATOM 3262 N N . GLU B 2 85 ? 156.555 1.586 124.585 1.00 29.41 85 GLU B N 1
ATOM 3263 C CA . GLU B 2 85 ? 157.669 1.570 123.646 1.00 29.70 85 GLU B CA 1
ATOM 3264 C C . GLU B 2 85 ? 158.808 2.529 124.032 1.00 34.62 85 GLU B C 1
ATOM 3265 O O . GLU B 2 85 ? 159.980 2.172 123.903 1.00 28.27 85 GLU B O 1
ATOM 3271 N N . ASP B 2 86 ? 158.433 3.733 124.471 1.00 32.28 86 ASP B N 1
ATOM 3272 C CA . ASP B 2 86 ? 159.333 4.756 124.979 1.00 32.37 86 ASP B CA 1
ATOM 3273 C C . ASP B 2 86 ? 160.015 4.285 126.251 1.00 33.57 86 ASP B C 1
ATOM 3274 O O . ASP B 2 86 ? 161.171 4.650 126.533 1.00 32.96 86 ASP B O 1
ATOM 3279 N N . GLY B 2 87 ? 159.266 3.539 127.060 1.00 30.84 87 GLY B N 1
ATOM 3280 C CA . GLY B 2 87 ? 159.790 2.999 128.303 1.00 27.80 87 GLY B CA 1
ATOM 3281 C C . GLY B 2 87 ? 160.949 2.053 128.024 1.00 28.94 87 GLY B C 1
ATOM 3282 O O . GLY B 2 87 ? 162.011 2.183 128.629 1.00 27.59 87 GLY B O 1
ATOM 3283 N N . PHE B 2 88 ? 160.762 1.111 127.101 1.00 25.73 88 PHE B N 1
ATOM 3284 C CA . PHE B 2 88 ? 161.849 0.212 126.720 1.00 29.88 88 PHE B CA 1
ATOM 3285 C C . PHE B 2 88 ? 162.988 0.943 125.993 1.00 28.20 88 PHE B C 1
ATOM 3286 O O . PHE B 2 88 ? 164.165 0.630 126.195 1.00 26.74 88 PHE B O 1
ATOM 3294 N N . LEU B 2 89 ? 162.648 1.925 125.166 1.00 30.73 89 LEU B N 1
ATOM 3295 C CA . LEU B 2 89 ? 163.674 2.785 124.548 1.00 31.87 89 LEU B CA 1
ATOM 3296 C C . LEU B 2 89 ? 164.566 3.457 125.602 1.00 28.92 89 LEU B C 1
ATOM 3297 O O . LEU B 2 89 ? 165.795 3.478 125.473 1.00 30.82 89 LEU B O 1
ATOM 3302 N N . ASP B 2 90 ? 163.956 3.990 126.653 1.00 27.60 90 ASP B N 1
ATOM 3303 C CA . ASP B 2 90 ? 164.717 4.688 127.674 1.00 30.61 90 ASP B CA 1
ATOM 3304 C C . ASP B 2 90 ? 165.589 3.735 128.493 1.00 29.16 90 ASP B C 1
ATOM 3305 O O . ASP B 2 90 ? 166.707 4.070 128.870 1.00 26.35 90 ASP B O 1
ATOM 3310 N N . VAL B 2 91 ? 165.054 2.560 128.790 1.00 27.66 91 VAL B N 1
ATOM 3311 C CA . VAL B 2 91 ? 165.813 1.523 129.495 1.00 26.74 91 VAL B CA 1
ATOM 3312 C C . VAL B 2 91 ? 167.031 1.092 128.696 1.00 28.38 91 VAL B C 1
ATOM 3313 O O . VAL B 2 91 ? 168.134 1.045 129.229 1.00 26.55 91 VAL B O 1
ATOM 3317 N N . TRP B 2 92 ? 166.849 0.792 127.411 1.00 27.47 92 TRP B N 1
ATOM 3318 C CA . TRP B 2 92 ? 167.999 0.338 126.615 1.00 26.85 92 TRP B CA 1
ATOM 3319 C C . TRP B 2 92 ? 169.012 1.430 126.289 1.00 27.66 92 TRP B C 1
ATOM 3320 O O . TRP B 2 92 ? 170.220 1.169 126.193 1.00 29.73 92 TRP B O 1
ATOM 3331 N N . THR B 2 93 ? 168.538 2.657 126.101 1.00 28.32 93 THR B N 1
ATOM 3332 C CA . THR B 2 93 ? 169.451 3.784 125.945 1.00 26.68 93 THR B CA 1
ATOM 3333 C C . THR B 2 93 ? 170.311 3.940 127.215 1.00 27.13 93 THR B C 1
ATOM 3334 O O . THR B 2 93 ? 171.525 4.113 127.145 1.00 27.25 93 THR B O 1
ATOM 3338 N N . TYR B 2 94 ? 169.656 3.863 128.371 1.00 26.75 94 TYR B N 1
ATOM 3339 C CA . TYR B 2 94 ? 170.341 3.909 129.638 1.00 26.50 94 TYR B CA 1
ATOM 3340 C C . TYR B 2 94 ? 171.365 2.761 129.772 1.00 29.83 94 TYR B C 1
ATOM 3341 O O . TYR B 2 94 ? 172.537 2.987 130.124 1.00 26.23 94 TYR B O 1
ATOM 3350 N N . ASN B 2 95 ? 170.940 1.536 129.497 1.00 27.94 95 ASN B N 1
ATOM 3351 C CA . ASN B 2 95 ? 171.863 0.392 129.611 1.00 26.83 95 ASN B CA 1
ATOM 3352 C C . ASN B 2 95 ? 173.133 0.568 128.752 1.00 27.52 95 ASN B C 1
ATOM 3353 O O . ASN B 2 95 ? 174.243 0.405 129.223 1.00 27.91 95 ASN B O 1
ATOM 3358 N N . ALA B 2 96 ? 172.939 0.910 127.490 1.00 27.00 96 ALA B N 1
ATOM 3359 C CA . ALA B 2 96 ? 174.024 1.044 126.546 1.00 28.35 96 ALA B CA 1
ATOM 3360 C C . ALA B 2 96 ? 174.975 2.177 126.937 1.00 27.89 96 ALA B C 1
ATOM 3361 O O . ALA B 2 96 ? 176.195 1.970 127.004 1.00 25.75 96 ALA B O 1
ATOM 3363 N N . GLU B 2 97 ? 174.433 3.371 127.182 1.00 26.58 97 GLU B N 1
ATOM 3364 C CA . GLU B 2 97 ? 175.275 4.508 127.519 1.00 28.92 97 GLU B CA 1
ATOM 3365 C C . GLU B 2 97 ? 176.025 4.326 128.846 1.00 30.14 97 GLU B C 1
ATOM 3366 O O . GLU B 2 97 ? 177.197 4.705 128.943 1.00 29.66 97 GLU B O 1
ATOM 3372 N N . LEU B 2 98 ? 175.356 3.777 129.861 1.00 28.40 98 LEU B N 1
ATOM 3373 C CA . LEU B 2 98 ? 176.004 3.574 131.152 1.00 30.06 98 LEU B CA 1
ATOM 3374 C C . LEU B 2 98 ? 177.080 2.510 131.056 1.00 29.79 98 LEU B C 1
ATOM 3375 O O . LEU B 2 98 ? 178.206 2.711 131.562 1.00 28.93 98 LEU B O 1
ATOM 3380 N N . LEU B 2 99 ? 176.759 1.413 130.364 1.00 28.79 99 LEU B N 1
ATOM 3381 C CA . LEU B 2 99 ? 177.723 0.331 130.129 1.00 29.72 99 LEU B CA 1
ATOM 3382 C C . LEU B 2 99 ? 178.990 0.859 129.437 1.00 28.17 99 LEU B C 1
ATOM 3383 O O . LEU B 2 99 ? 180.107 0.536 129.844 1.00 28.06 99 LEU B O 1
ATOM 3388 N N . VAL B 2 100 ? 178.826 1.657 128.389 1.00 28.28 100 VAL B N 1
ATOM 3389 C CA . VAL B 2 100 ? 179.996 2.182 127.662 1.00 29.07 100 VAL B CA 1
ATOM 3390 C C . VAL B 2 100 ? 180.909 3.078 128.539 1.00 31.13 100 VAL B C 1
ATOM 3391 O O . VAL B 2 100 ? 182.128 2.929 128.507 1.00 28.62 100 VAL B O 1
ATOM 3395 N N . LEU B 2 101 ? 180.317 3.933 129.375 1.00 26.92 101 LEU B N 1
ATOM 3396 C CA . LEU B 2 101 ? 181.088 4.788 130.287 1.00 30.23 101 LEU B CA 1
ATOM 3397 C C . LEU B 2 101 ? 181.889 3.973 131.311 1.00 30.20 101 LEU B C 1
ATOM 3398 O O . LEU B 2 101 ? 183.046 4.294 131.636 1.00 26.97 101 LEU B O 1
ATOM 3403 N N . LEU B 2 102 ? 181.234 2.960 131.863 1.00 27.38 102 LEU B N 1
ATOM 3404 C CA . LEU B 2 102 ? 181.831 2.078 132.864 1.00 26.19 102 LEU B CA 1
ATOM 3405 C C . LEU B 2 102 ? 182.957 1.196 132.278 1.00 29.29 102 LEU B C 1
ATOM 3406 O O . LEU B 2 102 ? 184.061 1.076 132.845 1.00 27.98 102 LEU B O 1
ATOM 3411 N N . GLU B 2 103 ? 182.692 0.590 131.135 1.00 27.20 103 GLU B N 1
ATOM 3412 C CA . GLU B 2 103 ? 183.676 -0.309 130.548 1.00 29.55 103 GLU B CA 1
ATOM 3413 C C . GLU B 2 103 ? 184.876 0.460 130.007 1.00 27.99 103 GLU B C 1
ATOM 3414 O O . GLU B 2 103 ? 185.980 -0.045 130.030 1.00 27.45 103 GLU B O 1
ATOM 3420 N N . ASN B 2 104 ? 184.646 1.672 129.523 1.00 28.44 104 ASN B N 1
ATOM 3421 C CA . ASN B 2 104 ? 185.747 2.525 129.086 1.00 29.72 104 ASN B CA 1
ATOM 3422 C C . ASN B 2 104 ? 186.692 2.886 130.226 1.00 28.30 104 ASN B C 1
ATOM 3423 O O . ASN B 2 104 ? 187.900 2.807 130.063 1.00 28.39 104 ASN B O 1
ATOM 3428 N N . GLU B 2 105 ? 186.125 3.224 131.381 1.00 27.81 105 GLU B N 1
ATOM 3429 C CA . GLU B 2 105 ? 186.894 3.451 132.584 1.00 26.11 105 GLU B CA 1
ATOM 3430 C C . GLU B 2 105 ? 187.722 2.199 132.915 1.00 29.42 105 GLU B C 1
ATOM 3431 O O . GLU B 2 105 ? 188.924 2.283 133.179 1.00 24.33 105 GLU B O 1
ATOM 3437 N N . ARG B 2 106 ? 187.069 1.039 132.916 1.00 26.52 106 ARG B N 1
ATOM 3438 C CA . ARG B 2 106 ? 187.751 -0.196 133.320 1.00 27.21 106 ARG B CA 1
ATOM 3439 C C . ARG B 2 106 ? 188.772 -0.676 132.279 1.00 25.10 106 ARG B C 1
ATOM 3440 O O . ARG B 2 106 ? 189.803 -1.249 132.627 1.00 27.52 106 ARG B O 1
ATOM 3448 N N . THR B 2 107 ? 188.510 -0.429 131.005 1.00 25.58 107 THR B N 1
ATOM 3449 C CA . THR B 2 107 ? 189.452 -0.820 129.960 1.00 25.83 107 THR B CA 1
ATOM 3450 C C . THR B 2 107 ? 190.732 0.006 130.040 1.00 26.76 107 THR B C 1
ATOM 3451 O O . THR B 2 107 ? 191.846 -0.544 129.882 1.00 25.54 107 THR B O 1
ATOM 3455 N N . LEU B 2 108 ? 190.587 1.301 130.321 1.00 24.87 108 LEU B N 1
ATOM 3456 C CA . LEU B 2 108 ? 191.773 2.155 130.476 1.00 26.51 108 LEU B CA 1
ATOM 3457 C C . LEU B 2 108 ? 192.586 1.710 131.701 1.00 24.99 108 LEU B C 1
ATOM 3458 O O . LEU B 2 108 ? 193.806 1.691 131.655 1.00 23.35 108 LEU B O 1
ATOM 3463 N N . ASP B 2 109 ? 191.902 1.316 132.778 1.00 27.53 109 ASP B N 1
ATOM 3464 C CA . ASP B 2 109 ? 192.583 0.830 133.985 1.00 26.54 109 ASP B CA 1
ATOM 3465 C C . ASP B 2 109 ? 193.349 -0.458 133.716 1.00 27.98 109 ASP B C 1
ATOM 3466 O O . ASP B 2 109 ? 194.472 -0.668 134.214 1.00 29.03 109 ASP B O 1
ATOM 3471 N N . LEU B 2 110 ? 192.729 -1.349 132.953 1.00 27.13 110 LEU B N 1
ATOM 3472 C CA . LEU B 2 110 ? 193.375 -2.624 132.606 1.00 29.45 110 LEU B CA 1
ATOM 3473 C C . LEU B 2 110 ? 194.731 -2.421 131.874 1.00 26.85 110 LEU B C 1
ATOM 3474 O O . LEU B 2 110 ? 195.698 -3.103 132.134 1.00 26.84 110 LEU B O 1
ATOM 3479 N N . HIS B 2 111 ? 194.762 -1.500 130.925 1.00 24.69 111 HIS B N 1
ATOM 3480 C CA . HIS B 2 111 ? 195.994 -1.143 130.247 1.00 28.47 111 HIS B CA 1
ATOM 3481 C C . HIS B 2 111 ? 197.042 -0.598 131.224 1.00 27.80 111 HIS B C 1
ATOM 3482 O O . HIS B 2 111 ? 198.225 -0.911 131.139 1.00 27.19 111 HIS B O 1
ATOM 3489 N N . ASP B 2 112 ? 196.580 0.248 132.136 1.00 26.06 112 ASP B N 1
ATOM 3490 C CA . ASP B 2 112 ? 197.438 0.893 133.128 1.00 27.59 112 ASP B CA 1
ATOM 3491 C C . ASP B 2 112 ? 198.104 -0.185 133.991 1.00 30.34 112 ASP B C 1
ATOM 3492 O O . ASP B 2 112 ? 199.316 -0.143 134.282 1.00 26.53 112 ASP B O 1
ATOM 3497 N N . ALA B 2 113 ? 197.293 -1.167 134.383 1.00 29.87 113 ALA B N 1
ATOM 3498 C CA . ALA B 2 113 ? 197.752 -2.316 135.140 1.00 27.25 113 ALA B CA 1
ATOM 3499 C C . ALA B 2 113 ? 198.798 -3.127 134.394 1.00 27.68 113 ALA B C 1
ATOM 3500 O O . ALA B 2 113 ? 199.773 -3.559 134.978 1.00 30.62 113 ALA B O 1
ATOM 3502 N N . ASN B 2 114 ? 198.571 -3.382 133.118 1.00 29.07 114 ASN B N 1
ATOM 3503 C CA . ASN B 2 114 ? 199.504 -4.209 132.359 1.00 31.79 114 ASN B CA 1
ATOM 3504 C C . ASN B 2 114 ? 200.868 -3.530 132.205 1.00 29.27 114 ASN B C 1
ATOM 3505 O O . ASN B 2 114 ? 201.910 -4.181 132.237 1.00 28.09 114 ASN B O 1
ATOM 3510 N N . VAL B 2 115 ? 200.859 -2.214 132.061 1.00 27.10 115 VAL B N 1
ATOM 3511 C CA . VAL B 2 115 ? 202.117 -1.444 132.022 1.00 25.11 115 VAL B CA 1
ATOM 3512 C C . VAL B 2 115 ? 202.855 -1.515 133.372 1.00 28.55 115 VAL B C 1
ATOM 3513 O O . VAL B 2 115 ? 204.049 -1.798 133.437 1.00 30.86 115 VAL B O 1
ATOM 3517 N N . LYS B 2 116 ? 202.129 -1.254 134.449 1.00 29.08 116 LYS B N 1
ATOM 3518 C CA . LYS B 2 116 ? 202.698 -1.307 135.781 1.00 29.32 116 LYS B CA 1
ATOM 3519 C C . LYS B 2 116 ? 203.311 -2.663 136.144 1.00 28.47 116 LYS B C 1
ATOM 3520 O O . LYS B 2 116 ? 204.370 -2.731 136.761 1.00 29.11 116 LYS B O 1
ATOM 3526 N N . ASN B 2 117 ? 202.616 -3.735 135.778 1.00 28.42 117 ASN B N 1
ATOM 3527 C CA . ASN B 2 117 ? 203.061 -5.089 136.036 1.00 30.68 117 ASN B CA 1
ATOM 3528 C C . ASN B 2 117 ? 204.300 -5.414 135.207 1.00 30.43 117 ASN B C 1
ATOM 3529 O O . ASN B 2 117 ? 205.196 -6.099 135.671 1.00 31.07 117 ASN B O 1
ATOM 3534 N N . LEU B 2 118 ? 204.344 -4.908 133.978 1.00 30.62 118 LEU B N 1
ATOM 3535 C CA . LEU B 2 118 ? 205.513 -5.087 133.140 1.00 31.94 118 LEU B CA 1
ATOM 3536 C C . LEU B 2 118 ? 206.703 -4.349 133.768 1.00 32.75 118 LEU B C 1
ATOM 3537 O O . LEU B 2 118 ? 207.827 -4.851 133.763 1.00 32.40 118 LEU B O 1
ATOM 3542 N N . TYR B 2 119 ? 206.445 -3.155 134.301 1.00 29.85 119 TYR B N 1
ATOM 3543 C CA . TYR B 2 119 ? 207.498 -2.391 134.949 1.00 30.73 119 TYR B CA 1
ATOM 3544 C C . TYR B 2 119 ? 207.984 -3.126 136.202 1.00 33.86 119 TYR B C 1
ATOM 3545 O O . TYR B 2 119 ? 209.176 -3.222 136.429 1.00 31.53 119 TYR B O 1
ATOM 3554 N N . GLU B 2 120 ? 207.059 -3.644 137.005 1.00 32.25 120 GLU B N 1
ATOM 3555 C CA . GLU B 2 120 ? 207.430 -4.328 138.233 1.00 31.29 120 GLU B CA 1
ATOM 3556 C C . GLU B 2 120 ? 208.151 -5.637 137.960 1.00 35.71 120 GLU B C 1
ATOM 3557 O O . GLU B 2 120 ? 209.007 -6.043 138.746 1.00 36.67 120 GLU B O 1
ATOM 3563 N N . LYS B 2 121 ? 207.843 -6.262 136.825 1.00 33.03 121 LYS B N 1
ATOM 3564 C CA . LYS B 2 121 ? 208.500 -7.493 136.426 1.00 35.95 121 LYS B CA 1
ATOM 3565 C C . LYS B 2 121 ? 209.999 -7.255 136.164 1.00 40.78 121 LYS B C 1
ATOM 3566 O O . LYS B 2 121 ? 210.849 -8.054 136.577 1.00 36.54 121 LYS B O 1
ATOM 3572 N N . VAL B 2 122 ? 210.313 -6.146 135.494 1.00 36.79 122 VAL B N 1
ATOM 3573 C CA . VAL B 2 122 ? 211.705 -5.811 135.180 1.00 38.06 122 VAL B CA 1
ATOM 3574 C C . VAL B 2 122 ? 212.428 -5.393 136.438 1.00 38.28 122 VAL B C 1
ATOM 3575 O O . VAL B 2 122 ? 213.512 -5.910 136.762 1.00 33.85 122 VAL B O 1
ATOM 3579 N N . LYS B 2 123 ? 211.798 -4.468 137.156 1.00 35.34 123 LYS B N 1
ATOM 3580 C CA . LYS B 2 123 ? 212.346 -3.938 138.391 1.00 38.50 123 LYS B CA 1
ATOM 3581 C C . LYS B 2 123 ? 212.826 -5.049 139.324 1.00 41.90 123 LYS B C 1
ATOM 3582 O O . LYS B 2 123 ? 213.928 -4.976 139.883 1.00 41.21 123 LYS B O 1
ATOM 3588 N N . SER B 2 124 ? 212.017 -6.087 139.477 1.00 42.10 124 SER B N 1
ATOM 3589 C CA . SER B 2 124 ? 212.358 -7.148 140.425 1.00 46.01 124 SER B CA 1
ATOM 3590 C C . SER B 2 124 ? 213.438 -8.139 139.914 1.00 44.05 124 SER B C 1
ATOM 3591 O O . SER B 2 124 ? 214.131 -8.771 140.720 1.00 48.90 124 SER B O 1
ATOM 3594 N N . GLN B 2 125 ? 213.623 -8.242 138.597 1.00 40.97 125 GLN B N 1
ATOM 3595 C CA . GLN B 2 125 ? 214.758 -8.994 138.021 1.00 41.52 125 GLN B CA 1
ATOM 3596 C C . GLN B 2 125 ? 216.089 -8.254 138.226 1.00 42.42 125 GLN B C 1
ATOM 3597 O O . GLN B 2 125 ? 217.135 -8.860 138.513 1.00 37.33 125 GLN B O 1
ATOM 3603 N N . LEU B 2 126 ? 216.050 -6.943 138.018 1.00 37.38 126 LEU B N 1
ATOM 3604 C CA . LEU B 2 126 ? 217.268 -6.140 138.003 1.00 37.55 126 LEU B CA 1
ATOM 3605 C C . LEU B 2 126 ? 217.806 -5.845 139.403 1.00 44.36 126 LEU B C 1
ATOM 3606 O O . LEU B 2 126 ? 219.008 -5.617 139.559 1.00 34.82 126 LEU B O 1
ATOM 3611 N N . ARG B 2 127 ? 216.920 -5.822 140.401 1.00 43.32 127 ARG B N 1
ATOM 3612 C CA . ARG B 2 127 ? 217.352 -5.565 141.765 1.00 42.63 127 ARG B CA 1
ATOM 3613 C C . ARG B 2 127 ? 218.244 -4.340 141.783 1.00 42.63 127 ARG B C 1
ATOM 3614 O O . ARG B 2 127 ? 217.893 -3.307 141.220 1.00 40.06 127 ARG B O 1
ATOM 3622 N N . ASP B 2 128 ? 219.438 -4.468 142.369 1.00 44.55 128 ASP B N 1
ATOM 3623 C CA . ASP B 2 128 ? 220.349 -3.331 142.398 1.00 43.31 128 ASP B CA 1
ATOM 3624 C C . ASP B 2 128 ? 221.483 -3.424 141.361 1.00 40.21 128 ASP B C 1
ATOM 3625 O O . ASP B 2 128 ? 222.458 -2.696 141.457 1.00 42.64 128 ASP B O 1
ATOM 3630 N N . ASN B 2 129 ? 221.350 -4.293 140.364 1.00 38.40 129 ASN B N 1
ATOM 3631 C CA . ASN B 2 129 ? 222.242 -4.234 139.205 1.00 39.08 129 ASN B CA 1
ATOM 3632 C C . ASN B 2 129 ? 221.905 -3.066 138.284 1.00 41.27 129 ASN B C 1
ATOM 3633 O O . ASN B 2 129 ? 222.618 -2.807 137.309 1.00 38.18 129 ASN B O 1
ATOM 3638 N N . ALA B 2 130 ? 220.821 -2.360 138.601 1.00 39.11 130 ALA B N 1
ATOM 3639 C CA . ALA B 2 130 ? 220.443 -1.183 137.838 1.00 35.81 130 ALA B CA 1
ATOM 3640 C C . ALA B 2 130 ? 219.898 -0.057 138.726 1.00 38.26 130 ALA B C 1
ATOM 3641 O O . ALA B 2 130 ? 219.453 -0.262 139.862 1.00 39.53 130 ALA B O 1
ATOM 3643 N N . ASN B 2 131 ? 219.981 1.152 138.202 1.00 33.69 131 ASN B N 1
ATOM 3644 C CA . ASN B 2 131 ? 219.560 2.323 138.931 1.00 36.39 131 ASN B CA 1
ATOM 3645 C C . ASN B 2 131 ? 218.247 2.852 138.357 1.00 38.51 131 ASN B C 1
ATOM 3646 O O . ASN B 2 131 ? 218.109 2.965 137.141 1.00 37.20 131 ASN B O 1
ATOM 3651 N N . ASP B 2 132 ? 217.310 3.236 139.213 1.00 37.12 132 ASP B N 1
ATOM 3652 C CA . ASP B 2 132 ? 216.096 3.823 138.681 1.00 41.74 132 ASP B CA 1
ATOM 3653 C C . ASP B 2 132 ? 216.411 5.260 138.292 1.00 44.66 132 ASP B C 1
ATOM 3654 O O . ASP B 2 132 ? 216.748 6.100 139.130 1.00 40.55 132 ASP B O 1
ATOM 3659 N N . LEU B 2 133 ? 216.332 5.519 136.994 1.00 40.07 133 LEU B N 1
ATOM 3660 C CA . LEU B 2 133 ? 216.194 6.866 136.508 1.00 40.57 133 LEU B CA 1
ATOM 3661 C C . LEU B 2 133 ? 214.701 7.083 136.642 1.00 43.26 133 LEU B C 1
ATOM 3662 O O . LEU B 2 133 ? 213.959 6.177 136.965 1.00 52.38 133 LEU B O 1
ATOM 3667 N N . GLY B 2 134 ? 214.214 8.260 136.408 1.00 48.26 134 GLY B N 1
ATOM 3668 C CA . GLY B 2 134 ? 212.768 8.381 136.466 1.00 40.68 134 GLY B CA 1
ATOM 3669 C C . GLY B 2 134 ? 212.082 7.812 135.225 1.00 35.87 134 GLY B C 1
ATOM 3670 O O . GLY B 2 134 ? 212.709 7.166 134.376 1.00 32.97 134 GLY B O 1
ATOM 3671 N N . ASN B 2 135 ? 210.758 7.909 135.211 1.00 33.81 135 ASN B N 1
ATOM 3672 C CA . ASN B 2 135 ? 209.986 7.644 133.998 1.00 33.28 135 ASN B CA 1
ATOM 3673 C C . ASN B 2 135 ? 210.011 6.212 133.483 1.00 33.60 135 ASN B C 1
ATOM 3674 O O . ASN B 2 135 ? 209.921 5.981 132.276 1.00 35.42 135 ASN B O 1
ATOM 3679 N N . GLY B 2 136 ? 210.120 5.260 134.400 1.00 32.33 136 GLY B N 1
ATOM 3680 C CA . GLY B 2 136 ? 210.064 3.850 134.045 1.00 32.89 136 GLY B CA 1
ATOM 3681 C C . GLY B 2 136 ? 211.337 3.340 133.372 1.00 33.00 136 GLY B C 1
ATOM 3682 O O . GLY B 2 136 ? 211.338 2.247 132.796 1.00 29.91 136 GLY B O 1
ATOM 3683 N N . CYS B 2 137 ? 212.423 4.109 133.499 1.00 34.05 137 CYS B N 1
ATOM 3684 C CA . CYS B 2 137 ? 213.718 3.784 132.903 1.00 29.91 137 CYS B CA 1
ATOM 3685 C C . CYS B 2 137 ? 214.731 3.309 133.952 1.00 37.02 137 CYS B C 1
ATOM 3686 O O . CYS B 2 137 ? 214.829 3.878 135.050 1.00 34.59 137 CYS B O 1
ATOM 3689 N N . PHE B 2 138 ? 215.488 2.278 133.584 1.00 33.88 138 PHE B N 1
ATOM 3690 C CA . PHE B 2 138 ? 216.612 1.765 134.380 1.00 34.71 138 PHE B CA 1
ATOM 3691 C C . PHE B 2 138 ? 217.953 1.917 133.675 1.00 32.70 138 PHE B C 1
ATOM 3692 O O . PHE B 2 138 ? 218.117 1.482 132.541 1.00 29.49 138 PHE B O 1
ATOM 3700 N N . GLU B 2 139 ? 218.921 2.536 134.341 1.00 35.18 139 GLU B N 1
ATOM 3701 C CA . GLU B 2 139 ? 220.293 2.497 133.844 1.00 34.57 139 GLU B CA 1
ATOM 3702 C C . GLU B 2 139 ? 221.084 1.356 134.500 1.00 32.00 139 GLU B C 1
ATOM 3703 O O . GLU B 2 139 ? 221.168 1.278 135.719 1.00 35.01 139 GLU B O 1
ATOM 3709 N N . PHE B 2 140 ? 221.638 0.462 133.691 1.00 30.55 140 PHE B N 1
ATOM 3710 C CA . PHE B 2 140 ? 222.338 -0.695 134.237 1.00 33.63 140 PHE B CA 1
ATOM 3711 C C . PHE B 2 140 ? 223.640 -0.251 134.884 1.00 35.98 140 PHE B C 1
ATOM 3712 O O . PHE B 2 140 ? 224.269 0.696 134.416 1.00 32.21 140 PHE B O 1
ATOM 3720 N N . TRP B 2 141 ? 224.031 -0.944 135.949 1.00 35.87 141 TRP B N 1
ATOM 3721 C CA . TRP B 2 141 ? 225.315 -0.682 136.583 1.00 42.38 141 TRP B CA 1
ATOM 3722 C C . TRP B 2 141 ? 226.420 -1.517 135.926 1.00 41.14 141 TRP B C 1
ATOM 3723 O O . TRP B 2 141 ? 227.553 -1.523 136.378 1.00 42.09 141 TRP B O 1
ATOM 3734 N N . HIS B 2 142 ? 226.074 -2.216 134.851 1.00 37.52 142 HIS B N 1
ATOM 3735 C CA . HIS B 2 142 ? 227.032 -3.044 134.124 1.00 37.78 142 HIS B CA 1
ATOM 3736 C C . HIS B 2 142 ? 226.785 -2.915 132.630 1.00 38.25 142 HIS B C 1
ATOM 3737 O O . HIS B 2 142 ? 225.794 -2.303 132.225 1.00 35.48 142 HIS B O 1
ATOM 3744 N N . LYS B 2 143 ? 227.680 -3.463 131.809 1.00 37.33 143 LYS B N 1
ATOM 3745 C CA . LYS B 2 143 ? 227.428 -3.481 130.371 1.00 35.25 143 LYS B CA 1
ATOM 3746 C C . LYS B 2 143 ? 226.332 -4.485 130.064 1.00 37.55 143 LYS B C 1
ATOM 3747 O O . LYS B 2 143 ? 226.374 -5.629 130.510 1.00 37.07 143 LYS B O 1
ATOM 3753 N N . CYS B 2 144 ? 225.353 -4.063 129.281 1.00 36.96 144 CYS B N 1
ATOM 3754 C CA . CYS B 2 144 ? 224.237 -4.930 128.978 1.00 36.55 144 CYS B CA 1
ATOM 3755 C C . CYS B 2 144 ? 224.061 -5.002 127.473 1.00 34.20 144 CYS B C 1
ATOM 3756 O O . CYS B 2 144 ? 223.446 -4.131 126.879 1.00 35.55 144 CYS B O 1
ATOM 3759 N N . ASP B 2 145 ? 224.616 -6.030 126.844 1.00 35.53 145 ASP B N 1
ATOM 3760 C CA . ASP B 2 145 ? 224.504 -6.126 125.406 1.00 37.69 145 ASP B CA 1
ATOM 3761 C C . ASP B 2 145 ? 223.115 -6.638 125.006 1.00 39.35 145 ASP B C 1
ATOM 3762 O O . ASP B 2 145 ? 222.247 -6.834 125.861 1.00 40.77 145 ASP B O 1
ATOM 3767 N N . ASN B 2 146 ? 222.932 -6.890 123.716 1.00 38.84 146 ASN B N 1
ATOM 3768 C CA . ASN B 2 146 ? 221.648 -7.315 123.180 1.00 41.30 146 ASN B CA 1
ATOM 3769 C C . ASN B 2 146 ? 221.114 -8.616 123.815 1.00 44.65 146 ASN B C 1
ATOM 3770 O O . ASN B 2 146 ? 219.906 -8.744 124.049 1.00 40.89 146 ASN B O 1
ATOM 3775 N N . GLU B 2 147 ? 222.000 -9.571 124.101 1.00 39.32 147 GLU B N 1
ATOM 3776 C CA . GLU B 2 147 ? 221.557 -10.834 124.696 1.00 45.06 147 GLU B CA 1
ATOM 3777 C C . GLU B 2 147 ? 221.135 -10.615 126.144 1.00 41.39 147 GLU B C 1
ATOM 3778 O O . GLU B 2 147 ? 220.232 -11.284 126.656 1.00 42.40 147 GLU B O 1
ATOM 3784 N N . CYS B 2 148 ? 221.796 -9.677 126.805 1.00 38.10 148 CYS B N 1
ATOM 3785 C CA . CYS B 2 148 ? 221.416 -9.301 128.154 1.00 39.33 148 CYS B CA 1
ATOM 3786 C C . CYS B 2 148 ? 220.065 -8.563 128.162 1.00 37.00 148 CYS B C 1
ATOM 3787 O O . CYS B 2 148 ? 219.207 -8.843 129.000 1.00 36.40 148 CYS B O 1
ATOM 3790 N N . MET B 2 149 ? 219.880 -7.650 127.214 1.00 37.16 149 MET B N 1
ATOM 3791 C CA . MET B 2 149 ? 218.595 -6.949 127.062 1.00 36.30 149 MET B CA 1
ATOM 3792 C C . MET B 2 149 ? 217.461 -7.940 126.833 1.00 39.97 149 MET B C 1
ATOM 3793 O O . MET B 2 149 ? 216.405 -7.865 127.463 1.00 35.40 149 MET B O 1
ATOM 3798 N N . GLU B 2 150 ? 217.684 -8.860 125.911 1.00 39.45 150 GLU B N 1
ATOM 3799 C CA . GLU B 2 150 ? 216.660 -9.835 125.584 1.00 44.09 150 GLU B CA 1
ATOM 3800 C C . GLU B 2 150 ? 216.314 -10.672 126.819 1.00 39.31 150 GLU B C 1
ATOM 3801 O O . GLU B 2 150 ? 215.148 -10.979 127.054 1.00 40.27 150 GLU B O 1
ATOM 3807 N N . SER B 2 151 ? 217.315 -11.006 127.626 1.00 40.77 151 SER B N 1
ATOM 3808 C CA . SER B 2 151 ? 217.071 -11.830 128.807 1.00 39.84 151 SER B CA 1
ATOM 3809 C C . SER B 2 151 ? 216.169 -11.088 129.796 1.00 38.56 151 SER B C 1
ATOM 3810 O O . SER B 2 151 ? 215.340 -11.709 130.453 1.00 38.83 151 SER B O 1
ATOM 3813 N N . VAL B 2 152 ? 216.318 -9.764 129.892 1.00 35.80 152 VAL B N 1
ATOM 3814 C CA . VAL B 2 152 ? 215.421 -8.951 130.718 1.00 33.19 152 VAL B CA 1
ATOM 3815 C C . VAL B 2 152 ? 213.987 -9.054 130.170 1.00 36.22 152 VAL B C 1
ATOM 3816 O O . VAL B 2 152 ? 213.034 -9.304 130.924 1.00 35.67 152 VAL B O 1
ATOM 3820 N N . LYS B 2 153 ? 213.846 -8.875 128.856 1.00 34.33 153 LYS B N 1
ATOM 3821 C CA . LYS B 2 153 ? 212.541 -8.921 128.224 1.00 36.52 153 LYS B CA 1
ATOM 3822 C C . LYS B 2 153 ? 211.956 -10.333 128.333 1.00 39.27 153 LYS B C 1
ATOM 3823 O O . LYS B 2 153 ? 210.753 -10.476 128.487 1.00 41.70 153 LYS B O 1
ATOM 3829 N N . ASN B 2 154 ? 212.816 -11.355 128.249 1.00 40.15 154 ASN B N 1
ATOM 3830 C CA . ASN B 2 154 ? 212.413 -12.761 128.333 1.00 38.51 154 ASN B CA 1
ATOM 3831 C C . ASN B 2 154 ? 212.012 -13.209 129.715 1.00 39.53 154 ASN B C 1
ATOM 3832 O O . ASN B 2 154 ? 211.325 -14.201 129.865 1.00 43.40 154 ASN B O 1
ATOM 3837 N N . GLY B 2 155 ? 212.479 -12.506 130.733 1.00 36.49 155 GLY B N 1
ATOM 3838 C CA . GLY B 2 155 ? 212.283 -12.955 132.102 1.00 37.55 155 GLY B CA 1
ATOM 3839 C C . GLY B 2 155 ? 213.450 -13.818 132.601 1.00 46.43 155 GLY B C 1
ATOM 3840 O O . GLY B 2 155 ? 213.397 -14.389 133.707 1.00 41.41 155 GLY B O 1
ATOM 3841 N N . THR B 2 156 ? 214.515 -13.908 131.804 1.00 38.96 156 THR B N 1
ATOM 3842 C CA . THR B 2 156 ? 215.618 -14.812 132.143 1.00 43.78 156 THR B CA 1
ATOM 3843 C C . THR B 2 156 ? 216.877 -14.082 132.625 1.00 45.45 156 THR B C 1
ATOM 3844 O O . THR B 2 156 ? 217.968 -14.657 132.611 1.00 43.80 156 THR B O 1
ATOM 3848 N N . TYR B 2 157 ? 216.735 -12.834 133.083 1.00 42.81 157 TYR B N 1
ATOM 3849 C CA . TYR B 2 157 ? 217.908 -12.038 133.452 1.00 39.71 157 TYR B CA 1
ATOM 3850 C C . TYR B 2 157 ? 218.728 -12.660 134.592 1.00 40.62 157 TYR B C 1
ATOM 3851 O O . TYR B 2 157 ? 218.194 -13.100 135.613 1.00 36.72 157 TYR B O 1
ATOM 3860 N N . ASP B 2 158 ? 220.044 -12.667 134.409 1.00 39.35 158 ASP B N 1
ATOM 3861 C CA . ASP B 2 158 ? 220.952 -13.336 135.350 1.00 38.53 158 ASP B CA 1
ATOM 3862 C C . ASP B 2 158 ? 221.642 -12.374 136.291 1.00 40.52 158 ASP B C 1
ATOM 3863 O O . ASP B 2 158 ? 222.743 -11.891 136.007 1.00 43.30 158 ASP B O 1
ATOM 3868 N N . TYR B 2 159 ? 220.994 -12.080 137.414 1.00 38.45 159 TYR B N 1
ATOM 3869 C CA . TYR B 2 159 ? 221.541 -11.129 138.386 1.00 38.72 159 TYR B CA 1
ATOM 3870 C C . TYR B 2 159 ? 222.905 -11.544 139.005 1.00 45.78 159 TYR B C 1
ATOM 3871 O O . TYR B 2 159 ? 223.798 -10.697 139.122 1.00 40.40 159 TYR B O 1
ATOM 3880 N N . PRO B 2 160 ? 223.069 -12.830 139.409 1.00 45.08 160 PRO B N 1
ATOM 3881 C CA . PRO B 2 160 ? 224.388 -13.222 139.937 1.00 45.01 160 PRO B CA 1
ATOM 3882 C C . PRO B 2 160 ? 225.515 -12.986 138.935 1.00 42.33 160 PRO B C 1
ATOM 3883 O O . PRO B 2 160 ? 226.567 -12.481 139.320 1.00 42.83 160 PRO B O 1
ATOM 3887 N N . LYS B 2 161 ? 225.270 -13.320 137.670 1.00 40.67 161 LYS B N 1
ATOM 3888 C CA . LYS B 2 161 ? 226.250 -13.131 136.610 1.00 41.64 161 LYS B CA 1
ATOM 3889 C C . LYS B 2 161 ? 226.847 -11.720 136.584 1.00 46.28 161 LYS B C 1
ATOM 3890 O O . LYS B 2 161 ? 228.040 -11.558 136.327 1.00 44.43 161 LYS B O 1
ATOM 3896 N N . TYR B 2 162 ? 226.027 -10.704 136.861 1.00 43.64 162 TYR B N 1
ATOM 3897 C CA . TYR B 2 162 ? 226.482 -9.323 136.760 1.00 42.50 162 TYR B CA 1
ATOM 3898 C C . TYR B 2 162 ? 226.688 -8.624 138.107 1.00 43.95 162 TYR B C 1
ATOM 3899 O O . TYR B 2 162 ? 227.048 -7.442 138.160 1.00 39.59 162 TYR B O 1
ATOM 3908 N N . GLN B 2 163 ? 226.473 -9.346 139.199 1.00 43.52 163 GLN B N 1
ATOM 3909 C CA . GLN B 2 163 ? 226.437 -8.683 140.501 1.00 45.29 163 GLN B CA 1
ATOM 3910 C C . GLN B 2 163 ? 227.783 -8.086 140.919 1.00 47.24 163 GLN B C 1
ATOM 3911 O O . GLN B 2 163 ? 227.817 -7.021 141.548 1.00 47.36 163 GLN B O 1
ATOM 3917 N N . LYS B 2 164 ? 228.888 -8.745 140.563 1.00 50.08 164 LYS B N 1
ATOM 3918 C CA . LYS B 2 164 ? 230.220 -8.209 140.899 1.00 52.51 164 LYS B CA 1
ATOM 3919 C C . LYS B 2 164 ? 230.500 -6.916 140.118 1.00 47.79 164 LYS B C 1
ATOM 3920 O O . LYS B 2 164 ? 230.810 -5.889 140.720 1.00 49.83 164 LYS B O 1
ATOM 3926 N N . GLU B 2 165 ? 230.352 -6.965 138.794 1.00 44.81 165 GLU B N 1
ATOM 3927 C CA . GLU B 2 165 ? 230.570 -5.798 137.934 1.00 46.95 165 GLU B CA 1
ATOM 3928 C C . GLU B 2 165 ? 229.730 -4.593 138.372 1.00 47.65 165 GLU B C 1
ATOM 3929 O O . GLU B 2 165 ? 230.244 -3.476 138.498 1.00 47.32 165 GLU B O 1
ATOM 3935 N N . SER B 2 166 ? 228.450 -4.819 138.651 1.00 42.01 166 SER B N 1
ATOM 3936 C CA . SER B 2 166 ? 227.570 -3.702 138.992 1.00 43.31 166 SER B CA 1
ATOM 3937 C C . SER B 2 166 ? 227.906 -3.144 140.390 1.00 48.37 166 SER B C 1
ATOM 3938 O O . SER B 2 166 ? 227.805 -1.934 140.635 1.00 46.20 166 SER B O 1
ATOM 3941 N N . LYS B 2 167 ? 228.359 -4.007 141.296 1.00 51.45 167 LYS B N 1
ATOM 3942 C CA . LYS B 2 167 ? 228.721 -3.534 142.630 1.00 52.45 167 LYS B CA 1
ATOM 3943 C C . LYS B 2 167 ? 229.954 -2.619 142.598 1.00 53.31 167 LYS B C 1
ATOM 3944 O O . LYS B 2 167 ? 229.973 -1.585 143.263 1.00 53.25 167 LYS B O 1
ATOM 3950 N N . LEU B 2 168 ? 230.952 -2.971 141.792 1.00 51.10 168 LEU B N 1
ATOM 3951 C CA . LEU B 2 168 ? 232.162 -2.162 141.696 1.00 52.88 168 LEU B CA 1
ATOM 3952 C C . LEU B 2 168 ? 231.863 -0.784 141.130 1.00 57.05 168 LEU B C 1
ATOM 3953 O O . LEU B 2 168 ? 232.359 0.222 141.637 1.00 56.84 168 LEU B O 1
ATOM 3958 N N . ASN B 2 169 ? 231.041 -0.742 140.081 1.00 58.26 169 ASN B N 1
ATOM 3959 C CA . ASN B 2 169 ? 230.681 0.516 139.438 1.00 53.22 169 ASN B CA 1
ATOM 3960 C C . ASN B 2 169 ? 229.815 1.396 140.318 1.00 55.34 169 ASN B C 1
ATOM 3961 O O . ASN B 2 169 ? 229.960 2.621 140.325 1.00 61.82 169 ASN B O 1
ATOM 3966 N N . ARG B 2 170 ? 228.920 0.763 141.066 1.00 55.92 170 ARG B N 1
ATOM 3967 C CA . ARG B 2 170 ? 228.040 1.469 141.990 1.00 54.40 170 ARG B CA 1
ATOM 3968 C C . ARG B 2 170 ? 228.838 2.171 143.084 1.00 60.37 170 ARG B C 1
ATOM 3969 O O . ARG B 2 170 ? 228.432 3.225 143.570 1.00 67.37 170 ARG B O 1
ATOM 3977 N N . GLN B 2 171 ? 229.974 1.586 143.462 1.00 64.52 171 GLN B N 1
ATOM 3978 C CA . GLN B 2 171 ? 230.866 2.195 144.450 1.00 66.31 171 GLN B CA 1
ATOM 3979 C C . GLN B 2 171 ? 231.477 3.476 143.917 1.00 69.89 171 GLN B C 1
ATOM 3980 O O . GLN B 2 171 ? 231.317 4.548 144.506 1.00 76.93 171 GLN B O 1
ATOM 3986 N N . GLY B 2 172 ? 232.176 3.342 142.789 1.00 70.57 172 GLY B N 1
ATOM 3987 C CA . GLY B 2 172 ? 232.970 4.410 142.200 1.00 70.24 172 GLY B CA 1
ATOM 3988 C C . GLY B 2 172 ? 232.296 5.757 142.014 1.00 75.45 172 GLY B C 1
ATOM 3989 O O . GLY B 2 172 ? 232.972 6.778 141.852 1.00 79.97 172 GLY B O 1
ATOM 3990 N N . ILE B 2 173 ? 230.968 5.773 142.027 1.00 71.56 173 ILE B N 1
ATOM 3991 C CA . ILE B 2 173 ? 230.242 7.024 141.865 1.00 74.27 173 ILE B CA 1
ATOM 3992 C C . ILE B 2 173 ? 230.017 7.678 143.227 1.00 77.99 173 ILE B C 1
ATOM 3993 O O . ILE B 2 173 ? 230.970 7.955 143.965 1.00 80.77 173 ILE B O 1
ATOM 3998 N N . GLY C 1 4 ? 218.638 -21.746 152.069 1.00 51.96 2 GLY C N 1
ATOM 3999 C CA . GLY C 1 4 ? 218.166 -21.162 153.316 1.00 47.04 2 GLY C CA 1
ATOM 4000 C C . GLY C 1 4 ? 216.681 -21.399 153.518 1.00 38.01 2 GLY C C 1
ATOM 4001 O O . GLY C 1 4 ? 216.015 -21.916 152.642 1.00 42.32 2 GLY C O 1
ATOM 4002 N N . ASP C 1 5 ? 216.186 -21.022 154.689 1.00 36.61 3 ASP C N 1
ATOM 4003 C CA . ASP C 1 5 ? 214.771 -21.065 155.014 1.00 40.64 3 ASP C CA 1
ATOM 4004 C C . ASP C 1 5 ? 213.962 -20.251 153.969 1.00 38.35 3 ASP C C 1
ATOM 4005 O O . ASP C 1 5 ? 214.456 -19.208 153.511 1.00 39.39 3 ASP C O 1
ATOM 4010 N N . LYS C 1 6 ? 212.814 -20.786 153.508 1.00 39.78 4 LYS C N 1
ATOM 4011 C CA . LYS C 1 6 ? 211.862 -20.090 152.571 1.00 35.32 4 LYS C CA 1
ATOM 4012 C C . LYS C 1 6 ? 210.616 -19.597 153.333 1.00 36.59 4 LYS C C 1
ATOM 4013 O O . LYS C 1 6 ? 210.163 -20.217 154.287 1.00 35.93 4 LYS C O 1
ATOM 4019 N N . ILE C 1 7 ? 210.088 -18.440 152.953 1.00 35.85 5 ILE C N 1
ATOM 4020 C CA . ILE C 1 7 ? 208.667 -18.170 153.190 1.00 34.53 5 ILE C CA 1
ATOM 4021 C C . ILE C 1 7 ? 208.111 -17.685 151.841 1.00 34.81 5 ILE C C 1
ATOM 4022 O O . ILE C 1 7 ? 208.791 -16.939 151.110 1.00 32.32 5 ILE C O 1
ATOM 4027 N N . CYS C 1 8 ? 206.938 -18.200 151.473 1.00 32.11 6 CYS C N 1
ATOM 4028 C CA . CYS C 1 8 ? 206.329 -17.927 150.171 1.00 31.52 6 CYS C CA 1
ATOM 4029 C C . CYS C 1 8 ? 204.895 -17.466 150.395 1.00 34.81 6 CYS C C 1
ATOM 4030 O O . CYS C 1 8 ? 204.270 -17.809 151.396 1.00 32.93 6 CYS C O 1
ATOM 4033 N N . ILE C 1 9 ? 204.366 -16.692 149.460 1.00 31.04 7 ILE C N 1
ATOM 4034 C CA . ILE C 1 9 ? 202.978 -16.269 149.552 1.00 31.21 7 ILE C CA 1
ATOM 4035 C C . ILE C 1 9 ? 202.239 -16.943 148.419 1.00 32.87 7 ILE C C 1
ATOM 4036 O O . ILE C 1 9 ? 202.794 -17.112 147.337 1.00 33.68 7 ILE C O 1
ATOM 4041 N N . GLY C 1 10 ? 201.004 -17.364 148.660 1.00 32.69 8 GLY C N 1
ATOM 4042 C CA . GLY C 1 10 ? 200.250 -17.970 147.588 1.00 32.82 8 GLY C CA 1
ATOM 4043 C C . GLY C 1 10 ? 198.788 -18.154 147.868 1.00 30.44 8 GLY C C 1
ATOM 4044 O O . GLY C 1 10 ? 198.231 -17.582 148.801 1.00 29.24 8 GLY C O 1
ATOM 4045 N N . TYR C 1 11 ? 198.178 -18.972 147.028 1.00 30.96 9 TYR C N 1
ATOM 4046 C CA . TYR C 1 11 ? 196.748 -19.131 147.020 1.00 29.19 9 TYR C CA 1
ATOM 4047 C C . TYR C 1 11 ? 196.291 -20.571 146.868 1.00 30.50 9 TYR C C 1
ATOM 4048 O O . TYR C 1 11 ? 197.009 -21.419 146.337 1.00 34.45 9 TYR C O 1
ATOM 4057 N N . HIS C 1 12 ? 195.073 -20.796 147.342 1.00 30.46 10 HIS C N 1
ATOM 4058 C CA . HIS C 1 12 ? 194.380 -22.071 147.322 1.00 34.35 10 HIS C CA 1
ATOM 4059 C C . HIS C 1 12 ? 194.098 -22.625 145.912 1.00 35.83 10 HIS C C 1
ATOM 4060 O O . HIS C 1 12 ? 193.786 -21.871 144.968 1.00 33.43 10 HIS C O 1
ATOM 4067 N N . ALA C 1 13 ? 194.246 -23.939 145.774 1.00 30.61 11 ALA C N 1
ATOM 4068 C CA . ALA C 1 13 ? 193.822 -24.662 144.588 1.00 32.50 11 ALA C CA 1
ATOM 4069 C C . ALA C 1 13 ? 193.112 -25.954 145.031 1.00 34.93 11 ALA C C 1
ATOM 4070 O O . ALA C 1 13 ? 193.245 -26.383 146.174 1.00 36.67 11 ALA C O 1
ATOM 4072 N N . ASN C 1 14 ? 192.334 -26.538 144.134 1.00 32.47 12 ASN C N 1
ATOM 4073 C CA . ASN C 1 14 ? 191.592 -27.764 144.424 1.00 31.73 12 ASN C CA 1
ATOM 4074 C C . ASN C 1 14 ? 191.258 -28.500 143.138 1.00 34.88 12 ASN C C 1
ATOM 4075 O O . ASN C 1 14 ? 191.805 -28.168 142.089 1.00 37.97 12 ASN C O 1
ATOM 4080 N N . ASN C 1 15 ? 190.489 -29.579 143.229 1.00 32.53 13 ASN C N 1
ATOM 4081 C CA . ASN C 1 15 ? 190.228 -30.413 142.067 1.00 33.94 13 ASN C CA 1
ATOM 4082 C C . ASN C 1 15 ? 188.954 -29.992 141.309 1.00 39.69 13 ASN C C 1
ATOM 4083 O O . ASN C 1 15 ? 188.458 -30.739 140.473 1.00 39.50 13 ASN C O 1
ATOM 4088 N N . SER C 1 16 ? 188.423 -28.802 141.608 1.00 36.13 14 SER C N 1
ATOM 4089 C CA . SER C 1 16 ? 187.258 -28.308 140.873 1.00 32.77 14 SER C CA 1
ATOM 4090 C C . SER C 1 16 ? 187.544 -28.274 139.373 1.00 31.68 14 SER C C 1
ATOM 4091 O O . SER C 1 16 ? 188.625 -27.880 138.966 1.00 33.34 14 SER C O 1
ATOM 4094 N N . THR C 1 17 ? 186.586 -28.699 138.557 1.00 34.48 15 THR C N 1
ATOM 4095 C CA . THR C 1 17 ? 186.670 -28.542 137.104 1.00 31.20 15 THR C CA 1
ATOM 4096 C C . THR C 1 17 ? 185.504 -27.673 136.610 1.00 34.16 15 THR C C 1
ATOM 4097 O O . THR C 1 17 ? 185.233 -27.605 135.417 1.00 37.18 15 THR C O 1
ATOM 4101 N N . THR C 1 18 ? 184.833 -27.005 137.545 1.00 36.00 16 THR C N 1
ATOM 4102 C CA . THR C 1 18 ? 183.688 -26.125 137.271 1.00 35.80 16 THR C CA 1
ATOM 4103 C C . THR C 1 18 ? 184.121 -24.738 136.790 1.00 34.73 16 THR C C 1
ATOM 4104 O O . THR C 1 18 ? 184.974 -24.092 137.431 1.00 30.82 16 THR C O 1
ATOM 4108 N N . GLN C 1 19 ? 183.547 -24.285 135.674 1.00 32.26 17 GLN C N 1
ATOM 4109 C CA . GLN C 1 19 ? 184.020 -23.063 135.010 1.00 32.78 17 GLN C CA 1
ATOM 4110 C C . GLN C 1 19 ? 182.974 -21.917 135.046 1.00 31.64 17 GLN C C 1
ATOM 4111 O O . GLN C 1 19 ? 181.782 -22.161 135.212 1.00 27.35 17 GLN C O 1
ATOM 4117 N N . VAL C 1 20 ? 183.452 -20.679 134.929 1.00 28.30 18 VAL C N 1
ATOM 4118 C CA . VAL C 1 20 ? 182.582 -19.514 134.789 1.00 29.38 18 VAL C CA 1
ATOM 4119 C C . VAL C 1 20 ? 183.052 -18.760 133.553 1.00 29.98 18 VAL C C 1
ATOM 4120 O O . VAL C 1 20 ? 184.140 -19.035 133.060 1.00 28.84 18 VAL C O 1
ATOM 4124 N N . ASP C 1 21 ? 182.233 -17.836 133.040 1.00 29.50 19 ASP C N 1
ATOM 4125 C CA . ASP C 1 21 ? 182.698 -16.903 132.026 1.00 29.46 19 ASP C CA 1
ATOM 4126 C C . ASP C 1 21 ? 182.823 -15.511 132.650 1.00 31.67 19 ASP C C 1
ATOM 4127 O O . ASP C 1 21 ? 182.151 -15.183 133.632 1.00 27.87 19 ASP C O 1
ATOM 4132 N N . THR C 1 22 ? 183.637 -14.694 132.008 1.00 27.87 20 THR C N 1
ATOM 4133 C CA . THR C 1 22 ? 184.000 -13.387 132.480 1.00 31.25 20 THR C CA 1
ATOM 4134 C C . THR C 1 22 ? 183.904 -12.443 131.270 1.00 30.23 20 THR C C 1
ATOM 4135 O O . THR C 1 22 ? 183.965 -12.935 130.143 1.00 29.61 20 THR C O 1
ATOM 4139 N N . LEU C 1 23 ? 183.761 -11.121 131.461 1.00 28.72 21 LEU C N 1
ATOM 4140 C CA . LEU C 1 23 ? 183.852 -10.223 130.295 1.00 31.50 21 LEU C CA 1
ATOM 4141 C C . LEU C 1 23 ? 185.165 -10.421 129.527 1.00 31.86 21 LEU C C 1
ATOM 4142 O O . LEU C 1 23 ? 185.174 -10.366 128.302 1.00 32.30 21 LEU C O 1
ATOM 4147 N N . LEU C 1 24 ? 186.267 -10.670 130.246 1.00 29.76 22 LEU C N 1
ATOM 4148 C CA . LEU C 1 24 ? 187.564 -10.812 129.605 1.00 26.72 22 LEU C CA 1
ATOM 4149 C C . LEU C 1 24 ? 187.865 -12.218 129.103 1.00 33.63 22 LEU C C 1
ATOM 4150 O O . LEU C 1 24 ? 188.679 -12.404 128.176 1.00 28.95 22 LEU C O 1
ATOM 4155 N N . GLU C 1 25 ? 187.281 -13.212 129.763 1.00 27.16 23 GLU C N 1
ATOM 4156 C CA . GLU C 1 25 ? 187.667 -14.573 129.474 1.00 29.43 23 GLU C CA 1
ATOM 4157 C C . GLU C 1 25 ? 186.523 -15.570 129.648 1.00 30.42 23 GLU C C 1
ATOM 4158 O O . GLU C 1 25 ? 185.752 -15.469 130.587 1.00 33.07 23 GLU C O 1
ATOM 4164 N N . LYS C 1 26 ? 186.517 -16.610 128.841 1.00 28.95 24 LYS C N 1
ATOM 4165 C CA . LYS C 1 26 ? 185.488 -17.632 128.934 1.00 33.41 24 LYS C CA 1
ATOM 4166 C C . LYS C 1 26 ? 186.121 -18.912 129.451 1.00 32.30 24 LYS C C 1
ATOM 4167 O O . LYS C 1 26 ? 187.325 -19.091 129.311 1.00 33.04 24 LYS C O 1
ATOM 4173 N N . ASN C 1 27 ? 185.310 -19.792 130.032 1.00 34.16 25 ASN C N 1
ATOM 4174 C CA . ASN C 1 27 ? 185.781 -21.106 130.479 1.00 36.27 25 ASN C CA 1
ATOM 4175 C C . ASN C 1 27 ? 186.918 -21.083 131.476 1.00 35.94 25 ASN C C 1
ATOM 4176 O O . ASN C 1 27 ? 187.910 -21.821 131.346 1.00 37.60 25 ASN C O 1
ATOM 4181 N N . VAL C 1 28 ? 186.749 -20.251 132.494 1.00 32.47 26 VAL C N 1
ATOM 4182 C CA . VAL C 1 28 ? 187.714 -20.141 133.565 1.00 29.84 26 VAL C CA 1
ATOM 4183 C C . VAL C 1 28 ? 187.333 -21.038 134.732 1.00 30.84 26 VAL C C 1
ATOM 4184 O O . VAL C 1 28 ? 186.333 -20.806 135.392 1.00 26.90 26 VAL C O 1
ATOM 4188 N N . THR C 1 29 ? 188.158 -22.047 134.991 1.00 29.99 27 THR C N 1
ATOM 4189 C CA . THR C 1 29 ? 187.969 -22.928 136.135 1.00 31.02 27 THR C CA 1
ATOM 4190 C C . THR C 1 29 ? 188.241 -22.188 137.442 1.00 29.06 27 THR C C 1
ATOM 4191 O O . THR C 1 29 ? 189.288 -21.555 137.586 1.00 26.64 27 THR C O 1
ATOM 4195 N N . VAL C 1 30 ? 187.299 -22.283 138.377 1.00 29.24 28 VAL C N 1
ATOM 4196 C CA . VAL C 1 30 ? 187.416 -21.633 139.669 1.00 30.45 28 VAL C CA 1
ATOM 4197 C C . VAL C 1 30 ? 187.217 -22.605 140.833 1.00 33.43 28 VAL C C 1
ATOM 4198 O O . VAL C 1 30 ? 186.489 -23.611 140.730 1.00 28.26 28 VAL C O 1
ATOM 4202 N N . THR C 1 31 ? 187.862 -22.285 141.950 1.00 30.30 29 THR C N 1
ATOM 4203 C CA . THR C 1 31 ? 187.835 -23.170 143.124 1.00 34.85 29 THR C CA 1
ATOM 4204 C C . THR C 1 31 ? 186.441 -23.350 143.722 1.00 36.45 29 THR C C 1
ATOM 4205 O O . THR C 1 31 ? 186.094 -24.444 144.177 1.00 35.38 29 THR C O 1
ATOM 4209 N N . HIS C 1 32 ? 185.682 -22.256 143.765 1.00 30.70 30 HIS C N 1
ATOM 4210 C CA . HIS C 1 32 ? 184.330 -22.241 144.313 1.00 33.09 30 HIS C CA 1
ATOM 4211 C C . HIS C 1 32 ? 183.409 -21.383 143.439 1.00 33.04 30 HIS C C 1
ATOM 4212 O O . HIS C 1 32 ? 183.853 -20.413 142.818 1.00 30.58 30 HIS C O 1
ATOM 4219 N N . SER C 1 33 ? 182.151 -21.785 143.317 1.00 32.72 31 SER C N 1
ATOM 4220 C CA . SER C 1 33 ? 181.163 -21.003 142.563 1.00 31.99 31 SER C CA 1
ATOM 4221 C C . SER C 1 33 ? 179.721 -21.390 142.947 1.00 37.87 31 SER C C 1
ATOM 4222 O O . SER C 1 33 ? 179.500 -22.467 143.510 1.00 35.84 31 SER C O 1
ATOM 4225 N N . VAL C 1 34 ? 178.758 -20.516 142.643 1.00 31.25 32 VAL C N 1
ATOM 4226 C CA . VAL C 1 34 ? 177.342 -20.796 142.863 1.00 33.15 32 VAL C CA 1
ATOM 4227 C C . VAL C 1 34 ? 176.518 -20.635 141.590 1.00 34.29 32 VAL C C 1
ATOM 4228 O O . VAL C 1 34 ? 176.507 -19.561 140.969 1.00 30.83 32 VAL C O 1
ATOM 4232 N N . GLU C 1 35 ? 175.792 -21.682 141.226 1.00 35.47 33 GLU C N 1
ATOM 4233 C CA . GLU C 1 35 ? 174.800 -21.593 140.146 1.00 35.08 33 GLU C CA 1
ATOM 4234 C C . GLU C 1 35 ? 173.536 -20.909 140.673 1.00 33.06 33 GLU C C 1
ATOM 4235 O O . GLU C 1 35 ? 172.965 -21.347 141.674 1.00 33.85 33 GLU C O 1
ATOM 4241 N N . LEU C 1 36 ? 173.090 -19.825 140.037 1.00 33.92 34 LEU C N 1
ATOM 4242 C CA . LEU C 1 36 ? 171.927 -19.091 140.555 1.00 31.21 34 LEU C CA 1
ATOM 4243 C C . LEU C 1 36 ? 170.644 -19.478 139.822 1.00 32.83 34 LEU C C 1
ATOM 4244 O O . LEU C 1 36 ? 169.562 -19.019 140.212 1.00 33.97 34 LEU C O 1
ATOM 4249 N N . LEU C 1 37 ? 170.758 -20.287 138.762 1.00 30.44 35 LEU C N 1
ATOM 4250 C CA . LEU C 1 37 ? 169.588 -20.601 137.910 1.00 29.39 35 LEU C CA 1
ATOM 4251 C C . LEU C 1 37 ? 169.097 -22.059 138.048 1.00 33.13 35 LEU C C 1
ATOM 4252 O O . LEU C 1 37 ? 169.885 -23.002 138.038 1.00 31.36 35 LEU C O 1
ATOM 4257 N N . GLU C 1 38 ? 167.779 -22.207 138.103 1.00 32.07 36 GLU C N 1
ATOM 4258 C CA . GLU C 1 38 ? 167.110 -23.498 138.156 1.00 32.43 36 GLU C CA 1
ATOM 4259 C C . GLU C 1 38 ? 166.535 -23.864 136.776 1.00 32.44 36 GLU C C 1
ATOM 4260 O O . GLU C 1 38 ? 165.794 -23.076 136.195 1.00 29.57 36 GLU C O 1
ATOM 4266 N N . ASN C 1 39 ? 166.948 -25.010 136.234 1.00 29.90 37 ASN C N 1
ATOM 4267 C CA . ASN C 1 39 ? 166.449 -25.527 134.966 1.00 33.81 37 ASN C CA 1
ATOM 4268 C C . ASN C 1 39 ? 165.626 -26.828 135.099 1.00 37.00 37 ASN C C 1
ATOM 4269 O O . ASN C 1 39 ? 165.290 -27.432 134.102 1.00 37.48 37 ASN C O 1
ATOM 4274 N N . GLN C 1 40 ? 165.323 -27.239 136.319 1.00 35.58 38 GLN C N 1
ATOM 4275 C CA . GLN C 1 40 ? 164.648 -28.511 136.571 1.00 40.96 38 GLN C CA 1
ATOM 4276 C C . GLN C 1 40 ? 163.243 -28.320 137.154 1.00 38.64 38 GLN C C 1
ATOM 4277 O O . GLN C 1 40 ? 163.021 -27.442 138.003 1.00 34.82 38 GLN C O 1
ATOM 4283 N N . LYS C 1 41 ? 162.288 -29.110 136.647 1.00 38.18 39 LYS C N 1
ATOM 4284 C CA . LYS C 1 41 ? 160.896 -29.039 137.090 1.00 37.40 39 LYS C CA 1
ATOM 4285 C C . LYS C 1 41 ? 160.238 -30.431 137.276 1.00 37.27 39 LYS C C 1
ATOM 4286 O O . LYS C 1 41 ? 160.609 -31.386 136.614 1.00 38.12 39 LYS C O 1
ATOM 4292 N N . GLU C 1 42 ? 159.243 -30.509 138.153 1.00 39.44 40 GLU C N 1
ATOM 4293 C CA . GLU C 1 42 ? 158.397 -31.707 138.322 1.00 39.96 40 GLU C CA 1
ATOM 4294 C C . GLU C 1 42 ? 157.212 -31.587 137.376 1.00 38.94 40 GLU C C 1
ATOM 4295 O O . GLU C 1 42 ? 156.376 -30.698 137.558 1.00 39.37 40 GLU C O 1
ATOM 4301 N N . LYS C 1 43 ? 157.165 -32.394 136.326 1.00 38.60 41 LYS C N 1
ATOM 4302 C CA . LYS C 1 43 ? 156.102 -32.259 135.338 1.00 39.90 41 LYS C CA 1
ATOM 4303 C C . LYS C 1 43 ? 154.712 -32.702 135.838 1.00 42.67 41 LYS C C 1
ATOM 4304 O O . LYS C 1 43 ? 154.132 -33.676 135.335 1.00 40.26 41 LYS C O 1
ATOM 4310 N N . ARG C 1 44 ? 154.191 -31.991 136.832 1.00 39.14 42 ARG C N 1
ATOM 4311 C CA . ARG C 1 44 ? 152.830 -32.223 137.330 1.00 40.50 42 ARG C CA 1
ATOM 4312 C C . ARG C 1 44 ? 152.283 -30.939 137.945 1.00 40.63 42 ARG C C 1
ATOM 4313 O O . ARG C 1 44 ? 153.041 -29.972 138.172 1.00 37.40 42 ARG C O 1
ATOM 4321 N N . PHE C 1 45 ? 150.984 -30.944 138.230 1.00 36.26 43 PHE C N 1
ATOM 4322 C CA . PHE C 1 45 ? 150.315 -29.891 138.995 1.00 38.37 43 PHE C CA 1
ATOM 4323 C C . PHE C 1 45 ? 150.128 -30.336 140.451 1.00 40.01 43 PHE C C 1
ATOM 4324 O O . PHE C 1 45 ? 149.703 -31.474 140.717 1.00 42.98 43 PHE C O 1
ATOM 4332 N N . CYS C 1 46 ? 150.446 -29.444 141.381 1.00 40.95 44 CYS C N 1
ATOM 4333 C CA . CYS C 1 46 ? 150.331 -29.705 142.811 1.00 40.77 44 CYS C CA 1
ATOM 4334 C C . CYS C 1 46 ? 149.395 -28.728 143.509 1.00 40.57 44 CYS C C 1
ATOM 4335 O O . CYS C 1 46 ? 148.877 -27.792 142.891 1.00 38.25 44 CYS C O 1
ATOM 4338 N N . LYS C 1 47 ? 149.179 -28.951 144.803 1.00 42.29 45 LYS C N 1
ATOM 4339 C CA . LYS C 1 47 ? 148.451 -28.003 145.634 1.00 40.28 45 LYS C CA 1
ATOM 4340 C C . LYS C 1 47 ? 149.321 -26.771 145.873 1.00 44.99 45 LYS C C 1
ATOM 4341 O O . LYS C 1 47 ? 150.546 -26.869 145.975 1.00 44.69 45 LYS C O 1
ATOM 4347 N N . ILE C 1 48 ? 148.680 -25.614 145.935 1.00 43.88 46 ILE C N 1
ATOM 4348 C CA . ILE C 1 48 ? 149.345 -24.380 146.301 1.00 47.70 46 ILE C CA 1
ATOM 4349 C C . ILE C 1 48 ? 148.657 -23.847 147.549 1.00 50.28 46 ILE C C 1
ATOM 4350 O O . ILE C 1 48 ? 147.447 -23.647 147.534 1.00 50.03 46 ILE C O 1
ATOM 4355 N N . MET C 1 49 ? 149.429 -23.601 148.612 1.00 56.03 47 MET C N 1
ATOM 4356 C CA . MET C 1 49 ? 148.884 -23.220 149.924 1.00 58.32 47 MET C CA 1
ATOM 4357 C C . MET C 1 49 ? 147.945 -24.313 150.454 1.00 56.88 47 MET C C 1
ATOM 4358 O O . MET C 1 49 ? 146.924 -24.021 151.074 1.00 55.94 47 MET C O 1
ATOM 4363 N N . ASN C 1 50 ? 148.280 -25.564 150.161 1.00 56.46 48 ASN C N 1
ATOM 4364 C CA . ASN C 1 50 ? 147.478 -26.718 150.567 1.00 59.81 48 ASN C CA 1
ATOM 4365 C C . ASN C 1 50 ? 146.027 -26.630 150.068 1.00 56.79 48 ASN C C 1
ATOM 4366 O O . ASN C 1 50 ? 145.093 -27.056 150.746 1.00 60.80 48 ASN C O 1
ATOM 4371 N N . LYS C 1 51 ? 145.869 -26.077 148.869 1.00 55.47 49 LYS C N 1
ATOM 4372 C CA . LYS C 1 51 ? 144.587 -25.931 148.189 1.00 43.42 49 LYS C CA 1
ATOM 4373 C C . LYS C 1 51 ? 144.690 -26.538 146.785 1.00 42.79 49 LYS C C 1
ATOM 4374 O O . LYS C 1 51 ? 145.571 -26.186 145.998 1.00 41.20 49 LYS C O 1
ATOM 4380 N N . ALA C 1 52 ? 143.788 -27.458 146.466 1.00 43.99 50 ALA C N 1
ATOM 4381 C CA . ALA C 1 52 ? 143.831 -28.157 145.176 1.00 41.85 50 ALA C CA 1
ATOM 4382 C C . ALA C 1 52 ? 143.428 -27.250 144.019 1.00 39.21 50 ALA C C 1
ATOM 4383 O O . ALA C 1 52 ? 142.694 -26.289 144.215 1.00 38.07 50 ALA C O 1
ATOM 4385 N N . PRO C 1 53 ? 143.960 -27.516 142.817 1.00 37.92 51 PRO C N 1
ATOM 4386 C CA . PRO C 1 53 ? 143.451 -26.808 141.643 1.00 36.90 51 PRO C CA 1
ATOM 4387 C C . PRO C 1 53 ? 142.129 -27.418 141.180 1.00 40.64 51 PRO C C 1
ATOM 4388 O O . PRO C 1 53 ? 141.821 -28.563 141.536 1.00 38.94 51 PRO C O 1
ATOM 4392 N N . LEU C 1 54 ? 141.370 -26.671 140.391 1.00 35.65 52 LEU C N 1
ATOM 4393 C CA . LEU C 1 54 ? 140.166 -27.211 139.765 1.00 34.44 52 LEU C CA 1
ATOM 4394 C C . LEU C 1 54 ? 140.511 -27.787 138.396 1.00 37.43 52 LEU C C 1
ATOM 4395 O O . LEU C 1 54 ? 140.934 -27.061 137.500 1.00 33.51 52 LEU C O 1
ATOM 4400 N N . ASP C 1 55 ? 140.352 -29.102 138.248 1.00 34.66 53 ASP C N 1
ATOM 4401 C CA . ASP C 1 55 ? 140.505 -29.761 136.961 1.00 33.85 53 ASP C CA 1
ATOM 4402 C C . ASP C 1 55 ? 139.170 -29.695 136.165 1.00 37.56 53 ASP C C 1
ATOM 4403 O O . ASP C 1 55 ? 138.193 -30.347 136.522 1.00 35.68 53 ASP C O 1
ATOM 4408 N N . LEU C 1 56 ? 139.141 -28.947 135.069 1.00 33.93 54 LEU C N 1
ATOM 4409 C CA . LEU C 1 56 ? 137.917 -28.867 134.258 1.00 38.43 54 LEU C CA 1
ATOM 4410 C C . LEU C 1 56 ? 137.646 -30.143 133.434 1.00 36.24 54 LEU C C 1
ATOM 4411 O O . LEU C 1 56 ? 136.559 -30.285 132.877 1.00 35.78 54 LEU C O 1
ATOM 4416 N N . LYS C 1 57 ? 138.651 -31.025 133.330 1.00 33.71 55 LYS C N 1
ATOM 4417 C CA . LYS C 1 57 ? 138.506 -32.339 132.673 1.00 36.76 55 LYS C CA 1
ATOM 4418 C C . LYS C 1 57 ? 138.107 -32.228 131.208 1.00 37.14 55 LYS C C 1
ATOM 4419 O O . LYS C 1 57 ? 138.860 -31.703 130.388 1.00 38.68 55 LYS C O 1
ATOM 4425 N N . ASP C 1 58 ? 136.950 -32.790 130.864 1.00 36.83 56 ASP C N 1
ATOM 4426 C CA . ASP C 1 58 ? 136.482 -32.774 129.484 1.00 33.68 56 ASP C CA 1
ATOM 4427 C C . ASP C 1 58 ? 135.686 -31.498 129.175 1.00 37.99 56 ASP C C 1
ATOM 4428 O O . ASP C 1 58 ? 135.126 -31.364 128.090 1.00 37.63 56 ASP C O 1
ATOM 4433 N N . CYS C 1 59 ? 135.612 -30.580 130.141 1.00 34.98 57 CYS C N 1
ATOM 4434 C CA . CYS C 1 59 ? 134.854 -29.348 129.969 1.00 33.16 57 CYS C CA 1
ATOM 4435 C C . CYS C 1 59 ? 135.744 -28.110 129.791 1.00 34.22 57 CYS C C 1
ATOM 4436 O O . CYS C 1 59 ? 136.824 -28.027 130.363 1.00 34.55 57 CYS C O 1
ATOM 4439 N N . THR C 1 60 ? 135.289 -27.157 128.991 1.00 34.78 58 THR C N 1
ATOM 4440 C CA . THR C 1 60 ? 135.954 -25.859 128.922 1.00 33.86 58 THR C CA 1
ATOM 4441 C C . THR C 1 60 ? 135.372 -24.967 130.012 1.00 33.32 58 THR C C 1
ATOM 4442 O O . THR C 1 60 ? 134.380 -25.339 130.667 1.00 30.01 58 THR C O 1
ATOM 4446 N N . ILE C 1 61 ? 135.939 -23.773 130.170 1.00 31.29 59 ILE C N 1
ATOM 4447 C CA . ILE C 1 61 ? 135.411 -22.823 131.134 1.00 27.31 59 ILE C CA 1
ATOM 4448 C C . ILE C 1 61 ? 133.952 -22.481 130.806 1.00 27.95 59 ILE C C 1
ATOM 4449 O O . ILE C 1 61 ? 133.140 -22.372 131.713 1.00 28.63 59 ILE C O 1
ATOM 4454 N N . GLU C 1 62 ? 133.629 -22.324 129.525 1.00 28.27 60 GLU C N 1
ATOM 4455 C CA . GLU C 1 62 ? 132.252 -22.060 129.075 1.00 29.43 60 GLU C CA 1
ATOM 4456 C C . GLU C 1 62 ? 131.259 -23.175 129.469 1.00 32.19 60 GLU C C 1
ATOM 4457 O O . GLU C 1 62 ? 130.154 -22.889 129.955 1.00 27.14 60 GLU C O 1
ATOM 4463 N N . GLY C 1 63 ? 131.671 -24.433 129.248 1.00 27.79 61 GLY C N 1
ATOM 4464 C CA . GLY C 1 63 ? 130.834 -25.603 129.502 1.00 29.29 61 GLY C CA 1
ATOM 4465 C C . GLY C 1 63 ? 130.588 -25.731 130.989 1.00 31.19 61 GLY C C 1
ATOM 4466 O O . GLY C 1 63 ? 129.494 -26.013 131.413 1.00 29.05 61 GLY C O 1
ATOM 4467 N N . TRP C 1 64 ? 131.630 -25.506 131.788 1.00 29.08 62 TRP C N 1
ATOM 4468 C CA . TRP C 1 64 ? 131.493 -25.480 133.242 1.00 28.52 62 TRP C CA 1
ATOM 4469 C C . TRP C 1 64 ? 130.500 -24.443 133.752 1.00 33.74 62 TRP C C 1
ATOM 4470 O O . TRP C 1 64 ? 129.501 -24.753 134.423 1.00 32.63 62 TRP C O 1
ATOM 4481 N N . ILE C 1 65 ? 130.781 -23.187 133.429 1.00 28.78 63 ILE C N 1
ATOM 4482 C CA . ILE C 1 65 ? 130.114 -22.092 134.111 1.00 30.76 63 ILE C CA 1
ATOM 4483 C C . ILE C 1 65 ? 128.712 -21.814 133.520 1.00 28.55 63 ILE C C 1
ATOM 4484 O O . ILE C 1 65 ? 127.851 -21.244 134.203 1.00 30.12 63 ILE C O 1
ATOM 4489 N N . LEU C 1 66 ? 128.468 -22.203 132.272 1.00 26.29 64 LEU C N 1
ATOM 4490 C CA . LEU C 1 66 ? 127.081 -22.149 131.772 1.00 30.70 64 LEU C CA 1
ATOM 4491 C C . LEU C 1 66 ? 126.295 -23.375 132.238 1.00 31.37 64 LEU C C 1
ATOM 4492 O O . LEU C 1 66 ? 125.065 -23.343 132.305 1.00 32.20 64 LEU C O 1
ATOM 4497 N N . GLY C 1 67 ? 127.015 -24.429 132.605 1.00 29.80 65 GLY C N 1
ATOM 4498 C CA . GLY C 1 67 ? 126.381 -25.660 133.063 1.00 29.56 65 GLY C CA 1
ATOM 4499 C C . GLY C 1 67 ? 125.919 -26.548 131.925 1.00 29.60 65 GLY C C 1
ATOM 4500 O O . GLY C 1 67 ? 124.778 -27.039 131.920 1.00 35.45 65 GLY C O 1
ATOM 4501 N N . ASN C 1 68 ? 126.790 -26.724 130.939 1.00 28.12 66 ASN C N 1
ATOM 4502 C CA . ASN C 1 68 ? 126.613 -27.755 129.925 1.00 32.89 66 ASN C CA 1
ATOM 4503 C C . ASN C 1 68 ? 126.202 -29.068 130.649 1.00 30.73 66 ASN C C 1
ATOM 4504 O O . ASN C 1 68 ? 126.817 -29.428 131.645 1.00 31.31 66 ASN C O 1
ATOM 4509 N N . PRO C 1 69 ? 125.134 -29.742 130.174 1.00 31.63 67 PRO C N 1
ATOM 4510 C CA . PRO C 1 69 ? 124.617 -30.961 130.822 1.00 34.10 67 PRO C CA 1
ATOM 4511 C C . PRO C 1 69 ? 125.678 -32.047 130.987 1.00 33.48 67 PRO C C 1
ATOM 4512 O O . PRO C 1 69 ? 125.635 -32.823 131.940 1.00 39.06 67 PRO C O 1
ATOM 4516 N N . LYS C 1 70 ? 126.642 -32.091 130.085 1.00 31.76 68 LYS C N 1
ATOM 4517 C CA . LYS C 1 70 ? 127.718 -33.073 130.217 1.00 34.94 68 LYS C CA 1
ATOM 4518 C C . LYS C 1 70 ? 128.821 -32.664 131.206 1.00 38.36 68 LYS C C 1
ATOM 4519 O O . LYS C 1 70 ? 129.790 -33.400 131.396 1.00 34.33 68 LYS C O 1
ATOM 4525 N N . CYS C 1 71 ? 128.671 -31.505 131.848 1.00 34.57 69 CYS C N 1
ATOM 4526 C CA . CYS C 1 71 ? 129.667 -31.059 132.825 1.00 31.35 69 CYS C CA 1
ATOM 4527 C C . CYS C 1 71 ? 129.148 -31.194 134.258 1.00 34.49 69 CYS C C 1
ATOM 4528 O O . CYS C 1 71 ? 129.601 -30.493 135.159 1.00 32.68 69 CYS C O 1
ATOM 4531 N N . ASP C 1 72 ? 128.175 -32.080 134.474 1.00 35.11 70 ASP C N 1
ATOM 4532 C CA . ASP C 1 72 ? 127.513 -32.123 135.775 1.00 36.15 70 ASP C CA 1
ATOM 4533 C C . ASP C 1 72 ? 128.457 -32.502 136.911 1.00 34.16 70 ASP C C 1
ATOM 4534 O O . ASP C 1 72 ? 128.169 -32.223 138.070 1.00 38.41 70 ASP C O 1
ATOM 4539 N N . LEU C 1 73 ? 129.607 -33.064 136.560 1.00 39.31 71 LEU C N 1
ATOM 4540 C CA . LEU C 1 73 ? 130.642 -33.453 137.521 1.00 46.82 71 LEU C CA 1
ATOM 4541 C C . LEU C 1 73 ? 131.115 -32.222 138.290 1.00 44.53 71 LEU C C 1
ATOM 4542 O O . LEU C 1 73 ? 131.585 -32.317 139.423 1.00 45.25 71 LEU C O 1
ATOM 4547 N N . LEU C 1 74 ? 131.076 -31.073 137.620 1.00 43.93 72 LEU C N 1
ATOM 4548 C CA . LEU C 1 74 ? 131.570 -29.817 138.194 1.00 39.15 72 LEU C CA 1
ATOM 4549 C C . LEU C 1 74 ? 130.485 -28.964 138.847 1.00 38.57 72 LEU C C 1
ATOM 4550 O O . LEU C 1 74 ? 130.778 -27.879 139.348 1.00 41.81 72 LEU C O 1
ATOM 4555 N N . LEU C 1 75 ? 129.254 -29.469 138.897 1.00 36.18 73 LEU C N 1
ATOM 4556 C CA . LEU C 1 75 ? 128.075 -28.604 139.090 1.00 40.13 73 LEU C CA 1
ATOM 4557 C C . LEU C 1 75 ? 127.959 -27.765 140.395 1.00 48.92 73 LEU C C 1
ATOM 4558 O O . LEU C 1 75 ? 127.430 -26.654 140.374 1.00 53.22 73 LEU C O 1
ATOM 4563 N N . GLY C 1 76 ? 128.417 -28.244 141.532 1.00 49.87 74 GLY C N 1
ATOM 4564 C CA . GLY C 1 76 ? 128.143 -27.492 142.761 1.00 48.81 74 GLY C CA 1
ATOM 4565 C C . GLY C 1 76 ? 129.054 -26.281 143.005 1.00 50.55 74 GLY C C 1
ATOM 4566 O O . GLY C 1 76 ? 129.362 -25.505 142.084 1.00 47.83 74 GLY C O 1
ATOM 4567 N N . ASP C 1 77 ? 129.322 -26.013 144.281 1.00 40.84 75 ASP C N 1
ATOM 4568 C CA . ASP C 1 77 ? 130.314 -25.041 144.679 1.00 44.71 75 ASP C CA 1
ATOM 4569 C C . ASP C 1 77 ? 131.728 -25.517 144.304 1.00 42.22 75 ASP C C 1
ATOM 4570 O O . ASP C 1 77 ? 131.966 -26.712 144.174 1.00 41.53 75 ASP C O 1
ATOM 4575 N N . GLN C 1 78 ? 132.654 -24.580 144.103 1.00 37.77 76 GLN C N 1
ATOM 4576 C CA . GLN C 1 78 ? 134.049 -24.912 143.825 1.00 38.03 76 GLN C CA 1
ATOM 4577 C C . GLN C 1 78 ? 134.984 -23.925 144.545 1.00 41.02 76 GLN C C 1
ATOM 4578 O O . GLN C 1 78 ? 134.696 -22.736 144.571 1.00 38.17 76 GLN C O 1
ATOM 4584 N N . SER C 1 79 ? 136.066 -24.431 145.152 1.00 39.24 77 SER C N 1
ATOM 4585 C CA . SER C 1 79 ? 137.174 -23.607 145.703 1.00 38.46 77 SER C CA 1
ATOM 4586 C C . SER C 1 79 ? 138.455 -24.015 145.029 1.00 38.22 77 SER C C 1
ATOM 4587 O O . SER C 1 79 ? 138.720 -25.193 144.950 1.00 39.32 77 SER C O 1
ATOM 4590 N N . TRP C 1 80 ? 139.252 -23.072 144.532 1.00 36.44 78 TRP C N 1
ATOM 4591 C CA . TRP C 1 80 ? 140.442 -23.473 143.797 1.00 36.44 78 TRP C CA 1
ATOM 4592 C C . TRP C 1 80 ? 141.627 -22.541 144.041 1.00 38.95 78 TRP C C 1
ATOM 4593 O O . TRP C 1 80 ? 141.464 -21.370 144.372 1.00 34.96 78 TRP C O 1
ATOM 4604 N N . SER C 1 81 ? 142.822 -23.089 143.898 1.00 37.13 79 SER C N 1
ATOM 4605 C CA . SER C 1 81 ? 144.025 -22.280 144.022 1.00 37.01 79 SER C CA 1
ATOM 4606 C C . SER C 1 81 ? 144.440 -21.801 142.646 1.00 35.98 79 SER C C 1
ATOM 4607 O O . SER C 1 81 ? 145.063 -20.748 142.500 1.00 43.15 79 SER C O 1
ATOM 4610 N N . TYR C 1 82 ? 144.081 -22.591 141.647 1.00 32.87 80 TYR C N 1
ATOM 4611 C CA . TYR C 1 82 ? 144.175 -22.226 140.240 1.00 34.74 80 TYR C CA 1
ATOM 4612 C C . TYR C 1 82 ? 143.315 -23.195 139.428 1.00 37.49 80 TYR C C 1
ATOM 4613 O O . TYR C 1 82 ? 142.861 -24.214 139.953 1.00 35.21 80 TYR C O 1
ATOM 4622 N N . ILE C 1 83 ? 143.078 -22.857 138.161 1.00 36.23 81 ILE C N 1
ATOM 4623 C CA . ILE C 1 83 ? 142.239 -23.657 137.278 1.00 34.48 81 ILE C CA 1
ATOM 4624 C C . ILE C 1 83 ? 143.070 -24.379 136.219 1.00 37.74 81 ILE C C 1
ATOM 4625 O O . ILE C 1 83 ? 143.982 -23.793 135.641 1.00 34.51 81 ILE C O 1
ATOM 4630 N N . VAL C 1 84 ? 142.786 -25.660 135.985 1.00 35.31 82 VAL C N 1
ATOM 4631 C CA . VAL C 1 84 ? 143.433 -26.371 134.895 1.00 33.27 82 VAL C CA 1
ATOM 4632 C C . VAL C 1 84 ? 142.431 -26.711 133.799 1.00 38.15 82 VAL C C 1
ATOM 4633 O O . VAL C 1 84 ? 141.475 -27.452 134.031 1.00 36.04 82 VAL C O 1
ATOM 4637 N N . GLU C 1 85 ? 142.626 -26.136 132.613 1.00 36.85 83 GLU C N 1
ATOM 4638 C CA . GLU C 1 85 ? 141.742 -26.421 131.492 1.00 37.40 83 GLU C CA 1
ATOM 4639 C C . GLU C 1 85 ? 142.465 -27.287 130.471 1.00 39.36 83 GLU C C 1
ATOM 4640 O O . GLU C 1 85 ? 143.561 -26.939 130.020 1.00 37.10 83 GLU C O 1
ATOM 4646 N N . ARG C 1 86 ? 141.863 -28.430 130.132 1.00 36.45 84 ARG C N 1
ATOM 4647 C CA . ARG C 1 86 ? 142.496 -29.383 129.232 1.00 39.85 84 ARG C CA 1
ATOM 4648 C C . ARG C 1 86 ? 142.293 -28.938 127.795 1.00 38.98 84 ARG C C 1
ATOM 4649 O O . ARG C 1 86 ? 141.195 -28.532 127.423 1.00 41.42 84 ARG C O 1
ATOM 4657 N N . PRO C 1 87 ? 143.360 -28.982 126.983 1.00 42.59 85 PRO C N 1
ATOM 4658 C CA . PRO C 1 87 ? 143.303 -28.392 125.636 1.00 43.97 85 PRO C CA 1
ATOM 4659 C C . PRO C 1 87 ? 142.241 -29.042 124.764 1.00 49.58 85 PRO C C 1
ATOM 4660 O O . PRO C 1 87 ? 141.634 -28.393 123.909 1.00 51.33 85 PRO C O 1
ATOM 4664 N N . ASN C 1 88 ? 141.994 -30.318 125.009 1.00 48.20 86 ASN C N 1
ATOM 4665 C CA . ASN C 1 88 ? 141.130 -31.089 124.135 1.00 52.47 86 ASN C CA 1
ATOM 4666 C C . ASN C 1 88 ? 139.701 -31.228 124.679 1.00 51.42 86 ASN C C 1
ATOM 4667 O O . ASN C 1 88 ? 138.900 -32.029 124.178 1.00 50.31 86 ASN C O 1
ATOM 4672 N N . ALA C 1 89 ? 139.372 -30.421 125.683 1.00 46.82 87 ALA C N 1
ATOM 4673 C CA . ALA C 1 89 ? 138.061 -30.508 126.318 1.00 41.78 87 ALA C CA 1
ATOM 4674 C C . ALA C 1 89 ? 136.987 -30.280 125.262 1.00 41.53 87 ALA C C 1
ATOM 4675 O O . ALA C 1 89 ? 137.056 -29.306 124.513 1.00 40.73 87 ALA C O 1
ATOM 4677 N N . GLN C 1 90 ? 136.011 -31.177 125.169 1.00 39.88 88 GLN C N 1
ATOM 4678 C CA . GLN C 1 90 ? 135.054 -31.043 124.072 1.00 44.99 88 GLN C CA 1
ATOM 4679 C C . GLN C 1 90 ? 133.688 -30.504 124.510 1.00 36.81 88 GLN C C 1
ATOM 4680 O O . GLN C 1 90 ? 132.888 -30.125 123.669 1.00 39.23 88 GLN C O 1
ATOM 4686 N N . ASN C 1 91 ? 133.421 -30.441 125.807 1.00 34.00 89 ASN C N 1
ATOM 4687 C CA . ASN C 1 91 ? 132.143 -29.900 126.258 1.00 34.29 89 ASN C CA 1
ATOM 4688 C C . ASN C 1 91 ? 132.183 -28.411 126.616 1.00 33.66 89 ASN C C 1
ATOM 4689 O O . ASN C 1 91 ? 132.710 -28.025 127.659 1.00 32.03 89 ASN C O 1
ATOM 4694 N N . GLY C 1 92 ? 131.593 -27.592 125.754 1.00 34.31 90 GLY C N 1
ATOM 4695 C CA . GLY C 1 92 ? 131.586 -26.148 125.943 1.00 32.43 90 GLY C CA 1
ATOM 4696 C C . GLY C 1 92 ? 130.208 -25.586 125.672 1.00 32.20 90 GLY C C 1
ATOM 4697 O O . GLY C 1 92 ? 129.241 -25.925 126.352 1.00 31.06 90 GLY C O 1
ATOM 4698 N N . ILE C 1 93 ? 130.121 -24.740 124.657 1.00 31.52 91 ILE C N 1
ATOM 4699 C CA . ILE C 1 93 ? 128.862 -24.156 124.245 1.00 32.34 91 ILE C CA 1
ATOM 4700 C C . ILE C 1 93 ? 128.236 -25.146 123.305 1.00 34.66 91 ILE C C 1
ATOM 4701 O O . ILE C 1 93 ? 128.716 -25.342 122.195 1.00 36.49 91 ILE C O 1
ATOM 4706 N N . CYS C 1 94 ? 127.194 -25.826 123.779 1.00 35.65 92 CYS C N 1
ATOM 4707 C CA . CYS C 1 94 ? 126.598 -26.910 123.021 1.00 33.44 92 CYS C CA 1
ATOM 4708 C C . CYS C 1 94 ? 125.594 -26.380 121.972 1.00 34.45 92 CYS C C 1
ATOM 4709 O O . CYS C 1 94 ? 125.680 -26.751 120.793 1.00 31.83 92 CYS C O 1
ATOM 4712 N N . TYR C 1 95 ? 124.659 -25.520 122.388 1.00 33.62 93 TYR C N 1
ATOM 4713 C CA . TYR C 1 95 ? 123.779 -24.839 121.441 1.00 31.85 93 TYR C CA 1
ATOM 4714 C C . TYR C 1 95 ? 124.522 -23.624 120.840 1.00 35.54 93 TYR C C 1
ATOM 4715 O O . TYR C 1 95 ? 124.932 -22.706 121.557 1.00 34.50 93 TYR C O 1
ATOM 4724 N N . PRO C 1 96 ? 124.731 -23.633 119.520 1.00 36.29 94 PRO C N 1
ATOM 4725 C CA . PRO C 1 96 ? 125.652 -22.675 118.888 1.00 31.16 94 PRO C CA 1
ATOM 4726 C C . PRO C 1 96 ? 125.278 -21.186 119.065 1.00 33.95 94 PRO C C 1
ATOM 4727 O O . PRO C 1 96 ? 124.101 -20.789 119.151 1.00 33.76 94 PRO C O 1
ATOM 4731 N N . GLY C 1 97 ? 126.310 -20.358 119.128 1.00 33.25 95 GLY C N 1
ATOM 4732 C CA . GLY C 1 97 ? 126.122 -18.922 119.282 1.00 33.81 95 GLY C CA 1
ATOM 4733 C C . GLY C 1 97 ? 127.300 -18.385 120.071 1.00 33.68 95 GLY C C 1
ATOM 4734 O O . GLY C 1 97 ? 128.115 -19.169 120.550 1.00 35.81 95 GLY C O 1
ATOM 4735 N N . VAL C 1 98 ? 127.350 -17.073 120.248 1.00 32.57 96 VAL C N 1
ATOM 4736 C CA . VAL C 1 98 ? 128.490 -16.391 120.868 1.00 35.11 96 VAL C CA 1
ATOM 4737 C C . VAL C 1 98 ? 128.287 -16.144 122.356 1.00 30.79 96 VAL C C 1
ATOM 4738 O O . VAL C 1 98 ? 127.235 -15.697 122.760 1.00 32.08 96 VAL C O 1
ATOM 4742 N N . LEU C 1 99 ? 129.292 -16.451 123.171 1.00 33.08 97 LEU C N 1
ATOM 4743 C CA . LEU C 1 99 ? 129.300 -15.954 124.538 1.00 31.17 97 LEU C CA 1
ATOM 4744 C C . LEU C 1 99 ? 129.978 -14.563 124.494 1.00 34.34 97 LEU C C 1
ATOM 4745 O O . LEU C 1 99 ? 131.187 -14.438 124.281 1.00 32.30 97 LEU C O 1
ATOM 4750 N N . ASN C 1 100 ? 129.173 -13.522 124.625 1.00 31.95 98 ASN C N 1
ATOM 4751 C CA . ASN C 1 100 ? 129.677 -12.182 124.428 1.00 31.32 98 ASN C CA 1
ATOM 4752 C C . ASN C 1 100 ? 130.664 -11.767 125.541 1.00 30.98 98 ASN C C 1
ATOM 4753 O O . ASN C 1 100 ? 130.544 -12.188 126.700 1.00 30.02 98 ASN C O 1
ATOM 4758 N N . GLU C 1 101 ? 131.705 -11.034 125.142 1.00 30.53 99 GLU C N 1
ATOM 4759 C CA . GLU C 1 101 ? 132.833 -10.672 126.013 1.00 26.96 99 GLU C CA 1
ATOM 4760 C C . GLU C 1 101 ? 133.438 -11.889 126.726 1.00 28.97 99 GLU C C 1
ATOM 4761 O O . GLU C 1 101 ? 133.606 -11.903 127.949 1.00 26.83 99 GLU C O 1
ATOM 4767 N N . LEU C 1 102 ? 133.728 -12.914 125.927 1.00 31.20 100 LEU C N 1
ATOM 4768 C CA . LEU C 1 102 ? 134.285 -14.183 126.402 1.00 26.99 100 LEU C CA 1
ATOM 4769 C C . LEU C 1 102 ? 135.561 -13.967 127.187 1.00 29.28 100 LEU C C 1
ATOM 4770 O O . LEU C 1 102 ? 135.733 -14.520 128.274 1.00 31.35 100 LEU C O 1
ATOM 4775 N N . GLU C 1 103 ? 136.454 -13.147 126.637 1.00 27.81 101 GLU C N 1
ATOM 4776 C CA . GLU C 1 103 ? 137.800 -13.018 127.166 1.00 31.30 101 GLU C CA 1
ATOM 4777 C C . GLU C 1 103 ? 137.799 -12.349 128.545 1.00 25.75 101 GLU C C 1
ATOM 4778 O O . GLU C 1 103 ? 138.579 -12.746 129.424 1.00 30.43 101 GLU C O 1
ATOM 4784 N N . GLU C 1 104 ? 136.950 -11.333 128.724 1.00 30.45 102 GLU C N 1
ATOM 4785 C CA . GLU C 1 104 ? 136.787 -10.657 130.019 1.00 29.55 102 GLU C CA 1
ATOM 4786 C C . GLU C 1 104 ? 136.130 -11.594 131.031 1.00 29.13 102 GLU C C 1
ATOM 4787 O O . GLU C 1 104 ? 136.453 -11.551 132.210 1.00 28.38 102 GLU C O 1
ATOM 4793 N N . LEU C 1 105 ? 135.168 -12.402 130.576 1.00 29.28 103 LEU C N 1
ATOM 4794 C CA . LEU C 1 105 ? 134.624 -13.465 131.423 1.00 31.33 103 LEU C CA 1
ATOM 4795 C C . LEU C 1 105 ? 135.741 -14.388 131.946 1.00 28.45 103 LEU C C 1
ATOM 4796 O O . LEU C 1 105 ? 135.794 -14.689 133.135 1.00 28.40 103 LEU C O 1
ATOM 4801 N N . LYS C 1 106 ? 136.594 -14.866 131.042 1.00 28.25 104 LYS C N 1
ATOM 4802 C CA . LYS C 1 106 ? 137.656 -15.802 131.410 1.00 29.37 104 LYS C CA 1
ATOM 4803 C C . LYS C 1 106 ? 138.640 -15.067 132.399 1.00 33.53 104 LYS C C 1
ATOM 4804 O O . LYS C 1 106 ? 139.093 -15.642 133.396 1.00 31.03 104 LYS C O 1
ATOM 4810 N N . ALA C 1 107 ? 138.930 -13.784 132.155 1.00 31.08 105 ALA C N 1
ATOM 4811 C CA . ALA C 1 107 ? 139.817 -13.060 133.080 1.00 31.30 105 ALA C CA 1
ATOM 4812 C C . ALA C 1 107 ? 139.123 -12.842 134.425 1.00 30.90 105 ALA C C 1
ATOM 4813 O O . ALA C 1 107 ? 139.762 -12.910 135.449 1.00 33.32 105 ALA C O 1
ATOM 4815 N N . PHE C 1 108 ? 137.814 -12.572 134.425 1.00 31.72 106 PHE C N 1
ATOM 4816 C CA . PHE C 1 108 ? 137.101 -12.390 135.691 1.00 34.23 106 PHE C CA 1
ATOM 4817 C C . PHE C 1 108 ? 137.086 -13.711 136.496 1.00 35.76 106 PHE C C 1
ATOM 4818 O O . PHE C 1 108 ? 137.365 -13.724 137.698 1.00 33.06 106 PHE C O 1
ATOM 4826 N N . ILE C 1 109 ? 136.830 -14.825 135.814 1.00 31.52 107 ILE C N 1
ATOM 4827 C CA . ILE C 1 109 ? 136.754 -16.112 136.503 1.00 35.04 107 ILE C CA 1
ATOM 4828 C C . ILE C 1 109 ? 138.129 -16.474 137.090 1.00 34.99 107 ILE C C 1
ATOM 4829 O O . ILE C 1 109 ? 138.212 -16.867 138.252 1.00 36.14 107 ILE C O 1
ATOM 4834 N N . GLY C 1 110 ? 139.204 -16.269 136.325 1.00 34.80 108 GLY C N 1
ATOM 4835 C CA . GLY C 1 110 ? 140.557 -16.543 136.817 1.00 35.29 108 GLY C CA 1
ATOM 4836 C C . GLY C 1 110 ? 140.977 -15.736 138.048 1.00 37.08 108 GLY C C 1
ATOM 4837 O O . GLY C 1 110 ? 141.834 -16.152 138.802 1.00 35.29 108 GLY C O 1
ATOM 4838 N N . SER C 1 111 ? 140.383 -14.557 138.214 1.00 36.33 109 SER C N 1
ATOM 4839 C CA . SER C 1 111 ? 140.584 -13.690 139.376 1.00 38.49 109 SER C CA 1
ATOM 4840 C C . SER C 1 111 ? 139.951 -14.242 140.666 1.00 38.77 109 SER C C 1
ATOM 4841 O O . SER C 1 111 ? 140.205 -13.736 141.756 1.00 39.52 109 SER C O 1
ATOM 4844 N N . GLY C 1 112 ? 139.012 -15.170 140.526 1.00 38.87 110 GLY C N 1
ATOM 4845 C CA . GLY C 1 112 ? 138.349 -15.790 141.662 1.00 36.41 110 GLY C CA 1
ATOM 4846 C C . GLY C 1 112 ? 139.087 -16.901 142.381 1.00 36.85 110 GLY C C 1
ATOM 4847 O O . GLY C 1 112 ? 140.045 -17.444 141.853 1.00 36.05 110 GLY C O 1
ATOM 4848 N N . GLU C 1 113 ? 138.655 -17.211 143.601 1.00 36.59 111 GLU C N 1
ATOM 4849 C CA . GLU C 1 113 ? 139.118 -18.407 144.303 1.00 37.63 111 GLU C CA 1
ATOM 4850 C C . GLU C 1 113 ? 137.982 -19.358 144.703 1.00 37.52 111 GLU C C 1
ATOM 4851 O O . GLU C 1 113 ? 138.224 -20.498 145.081 1.00 37.11 111 GLU C O 1
ATOM 4857 N N . ARG C 1 114 ? 136.752 -18.867 144.660 1.00 35.23 112 ARG C N 1
ATOM 4858 C CA . ARG C 1 114 ? 135.584 -19.693 144.992 1.00 41.93 112 ARG C CA 1
ATOM 4859 C C . ARG C 1 114 ? 134.295 -19.209 144.299 1.00 40.09 112 ARG C C 1
ATOM 4860 O O . ARG C 1 114 ? 134.168 -18.022 143.973 1.00 37.08 112 ARG C O 1
ATOM 4868 N N . VAL C 1 115 ? 133.343 -20.122 144.065 1.00 36.49 113 VAL C N 1
ATOM 4869 C CA . VAL C 1 115 ? 132.000 -19.719 143.631 1.00 38.80 113 VAL C CA 1
ATOM 4870 C C . VAL C 1 115 ? 131.002 -20.593 144.372 1.00 38.94 113 VAL C C 1
ATOM 4871 O O . VAL C 1 115 ? 131.308 -21.727 144.694 1.00 38.17 113 VAL C O 1
ATOM 4875 N N . GLU C 1 116 ? 129.834 -20.045 144.677 1.00 37.02 114 GLU C N 1
ATOM 4876 C CA . GLU C 1 116 ? 128.770 -20.836 145.277 1.00 39.38 114 GLU C CA 1
ATOM 4877 C C . GLU C 1 116 ? 127.535 -20.731 144.389 1.00 38.85 114 GLU C C 1
ATOM 4878 O O . GLU C 1 116 ? 126.973 -19.641 144.215 1.00 36.01 114 GLU C O 1
ATOM 4884 N N . ARG C 1 117 ? 127.100 -21.869 143.870 1.00 40.23 115 ARG C N 1
ATOM 4885 C CA . ARG C 1 117 ? 125.970 -21.923 142.954 1.00 37.37 115 ARG C CA 1
ATOM 4886 C C . ARG C 1 117 ? 124.661 -21.803 143.740 1.00 38.06 115 ARG C C 1
ATOM 4887 O O . ARG C 1 117 ? 124.499 -22.417 144.787 1.00 38.98 115 ARG C O 1
ATOM 4895 N N . PHE C 1 118 ? 123.733 -20.995 143.255 1.00 38.27 116 PHE C N 1
ATOM 4896 C CA . PHE C 1 118 ? 122.462 -20.839 143.950 1.00 37.92 116 PHE C CA 1
ATOM 4897 C C . PHE C 1 118 ? 121.379 -20.518 142.930 1.00 36.29 116 PHE C C 1
ATOM 4898 O O . PHE C 1 118 ? 121.681 -20.018 141.844 1.00 35.75 116 PHE C O 1
ATOM 4906 N N . GLU C 1 119 ? 120.127 -20.841 143.259 1.00 36.87 117 GLU C N 1
ATOM 4907 C CA . GLU C 1 119 ? 119.016 -20.580 142.351 1.00 37.10 117 GLU C CA 1
ATOM 4908 C C . GLU C 1 119 ? 118.667 -19.103 142.414 1.00 38.20 117 GLU C C 1
ATOM 4909 O O . GLU C 1 119 ? 118.184 -18.617 143.432 1.00 40.04 117 GLU C O 1
ATOM 4915 N N . MET C 1 120 ? 118.962 -18.376 141.348 1.00 37.83 118 MET C N 1
ATOM 4916 C CA . MET C 1 120 ? 118.735 -16.941 141.349 1.00 38.16 118 MET C CA 1
ATOM 4917 C C . MET C 1 120 ? 117.277 -16.627 141.010 1.00 40.18 118 MET C C 1
ATOM 4918 O O . MET C 1 120 ? 116.605 -15.915 141.744 1.00 40.42 118 MET C O 1
ATOM 4923 N N . PHE C 1 121 ? 116.805 -17.170 139.893 1.00 39.02 119 PHE C N 1
ATOM 4924 C CA . PHE C 1 121 ? 115.421 -17.027 139.446 1.00 39.02 119 PHE C CA 1
ATOM 4925 C C . PHE C 1 121 ? 114.730 -18.389 139.338 1.00 37.49 119 PHE C C 1
ATOM 4926 O O . PHE C 1 121 ? 114.970 -19.133 138.388 1.00 34.86 119 PHE C O 1
ATOM 4934 N N . PRO C 1 122 ? 113.886 -18.726 140.320 1.00 38.74 120 PRO C N 1
ATOM 4935 C CA . PRO C 1 122 ? 113.123 -19.975 140.235 1.00 42.78 120 PRO C CA 1
ATOM 4936 C C . PRO C 1 122 ? 112.189 -19.938 139.029 1.00 40.62 120 PRO C C 1
ATOM 4937 O O . PRO C 1 122 ? 111.745 -18.852 138.638 1.00 38.38 120 PRO C O 1
ATOM 4941 N N . LYS C 1 123 ? 111.870 -21.098 138.468 1.00 39.95 121 LYS C N 1
ATOM 4942 C CA . LYS C 1 123 ? 111.055 -21.153 137.255 1.00 40.16 121 LYS C CA 1
ATOM 4943 C C . LYS C 1 123 ? 109.677 -20.476 137.423 1.00 41.83 121 LYS C C 1
ATOM 4944 O O . LYS C 1 123 ? 109.099 -19.944 136.463 1.00 40.49 121 LYS C O 1
ATOM 4950 N N . SER C 1 124 ? 109.183 -20.445 138.655 1.00 39.30 122 SER C N 1
ATOM 4951 C CA . SER C 1 124 ? 107.910 -19.813 138.958 1.00 40.30 122 SER C CA 1
ATOM 4952 C C . SER C 1 124 ? 107.917 -18.286 138.835 1.00 44.81 122 SER C C 1
ATOM 4953 O O . SER C 1 124 ? 106.870 -17.649 138.905 1.00 45.56 122 SER C O 1
ATOM 4956 N N . THR C 1 125 ? 109.094 -17.708 138.611 1.00 43.61 123 THR C N 1
ATOM 4957 C CA . THR C 1 125 ? 109.240 -16.279 138.406 1.00 37.76 123 THR C CA 1
ATOM 4958 C C . THR C 1 125 ? 108.424 -15.835 137.219 1.00 41.28 123 THR C C 1
ATOM 4959 O O . THR C 1 125 ? 107.784 -14.790 137.255 1.00 43.13 123 THR C O 1
ATOM 4963 N N . TRP C 1 126 ? 108.454 -16.643 136.164 1.00 40.39 124 TRP C N 1
ATOM 4964 C CA . TRP C 1 126 ? 107.906 -16.219 134.894 1.00 40.58 124 TRP C CA 1
ATOM 4965 C C . TRP C 1 126 ? 106.475 -16.726 134.755 1.00 44.93 124 TRP C C 1
ATOM 4966 O O . TRP C 1 126 ? 106.228 -17.902 134.503 1.00 43.98 124 TRP C O 1
ATOM 4977 N N . ALA C 1 127 ? 105.530 -15.806 134.916 1.00 42.99 125 ALA C N 1
ATOM 4978 C CA . ALA C 1 127 ? 104.122 -16.159 134.909 1.00 41.41 125 ALA C CA 1
ATOM 4979 C C . ALA C 1 127 ? 103.626 -16.465 133.519 1.00 42.65 125 ALA C C 1
ATOM 4980 O O . ALA C 1 127 ? 103.939 -15.743 132.573 1.00 43.22 125 ALA C O 1
ATOM 4982 N N . GLY C 1 128 ? 102.853 -17.539 133.398 1.00 42.26 126 GLY C N 1
ATOM 4983 C CA . GLY C 1 128 ? 102.045 -17.756 132.206 1.00 42.18 126 GLY C CA 1
ATOM 4984 C C . GLY C 1 128 ? 102.807 -18.209 130.985 1.00 43.38 126 GLY C C 1
ATOM 4985 O O . GLY C 1 128 ? 102.352 -18.014 129.862 1.00 44.71 126 GLY C O 1
ATOM 4986 N N . VAL C 1 129 ? 103.985 -18.783 131.208 1.00 45.62 127 VAL C N 1
ATOM 4987 C CA . VAL C 1 129 ? 104.802 -19.330 130.128 1.00 43.75 127 VAL C CA 1
ATOM 4988 C C . VAL C 1 129 ? 105.205 -20.751 130.455 1.00 42.06 127 VAL C C 1
ATOM 4989 O O . VAL C 1 129 ? 105.006 -21.203 131.575 1.00 40.97 127 VAL C O 1
ATOM 4993 N N . ASP C 1 130 ? 105.749 -21.463 129.475 1.00 39.73 128 ASP C N 1
ATOM 4994 C CA . ASP C 1 130 ? 106.148 -22.850 129.687 1.00 41.94 128 ASP C CA 1
ATOM 4995 C C . ASP C 1 130 ? 107.642 -22.922 130.081 1.00 41.58 128 ASP C C 1
ATOM 4996 O O . ASP C 1 130 ? 108.525 -22.508 129.336 1.00 37.33 128 ASP C O 1
ATOM 5001 N N . THR C 1 131 ? 107.893 -23.434 131.278 1.00 43.26 129 THR C N 1
ATOM 5002 C CA . THR C 1 131 ? 109.218 -23.451 131.876 1.00 41.56 129 THR C CA 1
ATOM 5003 C C . THR C 1 131 ? 109.899 -24.813 131.729 1.00 45.43 129 THR C C 1
ATOM 5004 O O . THR C 1 131 ? 111.063 -24.989 132.113 1.00 44.80 129 THR C O 1
ATOM 5008 N N . SER C 1 132 ? 109.160 -25.790 131.210 1.00 43.96 130 SER C N 1
ATOM 5009 C CA . SER C 1 132 ? 109.633 -27.163 131.186 1.00 40.06 130 SER C CA 1
ATOM 5010 C C . SER C 1 132 ? 109.885 -27.801 129.817 1.00 42.66 130 SER C C 1
ATOM 5011 O O . SER C 1 132 ? 110.232 -28.978 129.755 1.00 47.58 130 SER C O 1
ATOM 5014 N N . ARG C 1 133 ? 109.728 -27.072 128.724 1.00 41.95 131 ARG C N 1
ATOM 5015 C CA . ARG C 1 133 ? 109.921 -27.696 127.410 1.00 45.28 131 ARG C CA 1
ATOM 5016 C C . ARG C 1 133 ? 111.247 -27.289 126.754 1.00 43.51 131 ARG C C 1
ATOM 5017 O O . ARG C 1 133 ? 111.540 -27.686 125.625 1.00 45.68 131 ARG C O 1
ATOM 5025 N N . GLY C 1 134 ? 112.038 -26.478 127.445 1.00 42.05 132 GLY C N 1
ATOM 5026 C CA . GLY C 1 134 ? 113.191 -25.860 126.824 1.00 36.61 132 GLY C CA 1
ATOM 5027 C C . GLY C 1 134 ? 114.430 -26.720 126.729 1.00 35.98 132 GLY C C 1
ATOM 5028 O O . GLY C 1 134 ? 115.458 -26.417 127.370 1.00 34.27 132 GLY C O 1
ATOM 5029 N N . VAL C 1 135 ? 114.344 -27.803 125.956 1.00 33.91 133 VAL C N 1
ATOM 5030 C CA . VAL C 1 135 ? 115.514 -28.656 125.722 1.00 34.05 133 VAL C CA 1
ATOM 5031 C C . VAL C 1 135 ? 115.771 -28.801 124.232 1.00 34.87 133 VAL C C 1
ATOM 5032 O O . VAL C 1 135 ? 114.944 -28.410 123.412 1.00 33.97 133 VAL C O 1
ATOM 5036 N N . THR C 1 136 ? 116.911 -29.398 123.909 1.00 30.69 134 THR C N 1
ATOM 5037 C CA . THR C 1 136 ? 117.437 -29.476 122.551 1.00 34.16 134 THR C CA 1
ATOM 5038 C C . THR C 1 136 ? 118.351 -30.654 122.357 1.00 32.40 134 THR C C 1
ATOM 5039 O O . THR C 1 136 ? 119.135 -30.956 123.253 1.00 32.85 134 THR C O 1
ATOM 5043 N N . ASN C 1 137 ? 118.297 -31.267 121.176 1.00 32.24 135 ASN C N 1
ATOM 5044 C CA . ASN C 1 137 ? 119.246 -32.305 120.819 1.00 34.00 135 ASN C CA 1
ATOM 5045 C C . ASN C 1 137 ? 120.688 -31.797 120.685 1.00 32.74 135 ASN C C 1
ATOM 5046 O O . ASN C 1 137 ? 121.603 -32.597 120.629 1.00 32.41 135 ASN C O 1
ATOM 5051 N N . ALA C 1 138 ? 120.895 -30.479 120.657 1.00 31.56 136 ALA C N 1
ATOM 5052 C CA . ALA C 1 138 ? 122.263 -29.931 120.623 1.00 29.54 136 ALA C CA 1
ATOM 5053 C C . ALA C 1 138 ? 122.917 -30.073 121.980 1.00 29.95 136 ALA C C 1
ATOM 5054 O O . ALA C 1 138 ? 124.131 -30.006 122.097 1.00 37.23 136 ALA C O 1
ATOM 5056 N N . CYS C 1 139 ? 122.115 -30.205 123.028 1.00 31.00 137 CYS C N 1
ATOM 5057 C CA . CYS C 1 139 ? 122.671 -30.276 124.375 1.00 32.02 137 CYS C CA 1
ATOM 5058 C C . CYS C 1 139 ? 122.289 -31.546 125.128 1.00 29.88 137 CYS C C 1
ATOM 5059 O O . CYS C 1 139 ? 121.597 -31.483 126.131 1.00 28.77 137 CYS C O 1
ATOM 5062 N N . PRO C 1 140 ? 122.786 -32.696 124.661 1.00 32.88 138 PRO C N 1
ATOM 5063 C CA . PRO C 1 140 ? 122.556 -33.938 125.403 1.00 31.37 138 PRO C CA 1
ATOM 5064 C C . PRO C 1 140 ? 123.336 -33.993 126.715 1.00 36.01 138 PRO C C 1
ATOM 5065 O O . PRO C 1 140 ? 124.418 -33.407 126.825 1.00 33.73 138 PRO C O 1
ATOM 5069 N N . SER C 1 141 ? 122.783 -34.677 127.714 1.00 32.21 139 SER C N 1
ATOM 5070 C CA . SER C 1 141 ? 123.578 -35.084 128.861 1.00 32.13 139 SER C CA 1
ATOM 5071 C C . SER C 1 141 ? 124.165 -36.434 128.467 1.00 34.15 139 SER C C 1
ATOM 5072 O O . SER C 1 141 ? 124.094 -36.833 127.302 1.00 36.01 139 SER C O 1
ATOM 5075 N N . TYR C 1 142 ? 124.729 -37.163 129.408 1.00 35.51 140 TYR C N 1
ATOM 5076 C CA . TYR C 1 142 ? 125.250 -38.472 129.059 1.00 33.17 140 TYR C CA 1
ATOM 5077 C C . TYR C 1 142 ? 124.103 -39.505 129.060 1.00 36.05 140 TYR C C 1
ATOM 5078 O O . TYR C 1 142 ? 124.267 -40.616 128.567 1.00 39.59 140 TYR C O 1
ATOM 5087 N N . THR C 1 143 ? 122.934 -39.120 129.563 1.00 34.45 141 THR C N 1
ATOM 5088 C CA . THR C 1 143 ? 121.819 -40.061 129.700 1.00 38.90 141 THR C CA 1
ATOM 5089 C C . THR C 1 143 ? 120.545 -39.636 128.967 1.00 37.57 141 THR C C 1
ATOM 5090 O O . THR C 1 143 ? 119.638 -40.456 128.759 1.00 32.91 141 THR C O 1
ATOM 5094 N N . ILE C 1 144 ? 120.453 -38.357 128.624 1.00 37.24 142 ILE C N 1
ATOM 5095 C CA . ILE C 1 144 ? 119.283 -37.811 127.931 1.00 37.77 142 ILE C CA 1
ATOM 5096 C C . ILE C 1 144 ? 119.719 -37.161 126.614 1.00 43.09 142 ILE C C 1
ATOM 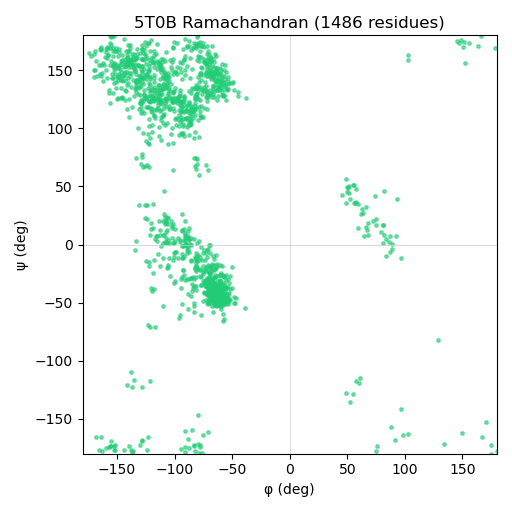5097 O O . ILE C 1 144 ? 120.668 -36.365 126.582 1.00 36.06 142 ILE C O 1
ATOM 5102 N N . ASP C 1 145 ? 119.069 -37.547 125.520 1.00 36.32 143 ASP C N 1
ATOM 5103 C CA . ASP C 1 145 ? 119.405 -37.012 124.210 1.00 37.68 143 ASP C CA 1
ATOM 5104 C C . ASP C 1 145 ? 119.090 -35.523 124.051 1.00 34.41 143 ASP C C 1
ATOM 5105 O O . ASP C 1 145 ? 119.713 -34.865 123.230 1.00 35.04 143 ASP C O 1
ATOM 5110 N N . SER C 1 146 ? 118.023 -35.050 124.695 1.00 33.33 144 SER C N 1
ATOM 5111 C CA . SER C 1 146 ? 117.691 -33.622 124.681 1.00 36.16 144 SER C CA 1
ATOM 5112 C C . SER C 1 146 ? 117.626 -33.016 126.092 1.00 34.46 144 SER C C 1
ATOM 5113 O O . SER C 1 146 ? 116.826 -33.417 126.944 1.00 33.10 144 SER C O 1
ATOM 5116 N N . SER C 1 147 ? 118.430 -31.985 126.297 1.00 31.79 145 SER C N 1
ATOM 5117 C CA . SER C 1 147 ? 118.599 -31.341 127.595 1.00 31.29 145 SER C CA 1
ATOM 5118 C C . SER C 1 147 ? 118.992 -29.869 127.350 1.00 33.50 145 SER C C 1
ATOM 5119 O O . SER C 1 147 ? 118.820 -29.364 126.239 1.00 30.90 145 SER C O 1
ATOM 5122 N N . PHE C 1 148 ? 119.327 -29.156 128.420 1.00 32.03 146 PHE C N 1
ATOM 5123 C CA . PHE C 1 148 ? 119.777 -27.779 128.324 1.00 32.12 146 PHE C CA 1
ATOM 5124 C C . PHE C 1 148 ? 120.784 -27.451 129.424 1.00 30.56 146 PHE C C 1
ATOM 5125 O O . PHE C 1 148 ? 121.016 -28.249 130.342 1.00 31.96 146 PHE C O 1
ATOM 5133 N N . TYR C 1 149 ? 121.438 -26.303 129.291 1.00 32.38 147 TYR C N 1
ATOM 5134 C CA . TYR C 1 149 ? 122.292 -25.770 130.361 1.00 28.09 147 TYR C CA 1
ATOM 5135 C C . TYR C 1 149 ? 121.575 -25.775 131.700 1.00 31.27 147 TYR C C 1
ATOM 5136 O O . TYR C 1 149 ? 120.390 -25.415 131.784 1.00 33.11 147 TYR C O 1
ATOM 5145 N N . ARG C 1 150 ? 122.302 -26.126 132.751 1.00 28.69 148 ARG C N 1
ATOM 5146 C CA . ARG C 1 150 ? 121.724 -26.221 134.077 1.00 28.34 148 ARG C CA 1
ATOM 5147 C C . ARG C 1 150 ? 121.478 -24.865 134.687 1.00 31.99 148 ARG C C 1
ATOM 5148 O O . ARG C 1 150 ? 120.738 -24.748 135.660 1.00 30.55 148 ARG C O 1
ATOM 5156 N N . ASN C 1 151 ? 122.141 -23.843 134.140 1.00 30.38 149 ASN C N 1
ATOM 5157 C CA . ASN C 1 151 ? 122.106 -22.531 134.746 1.00 30.26 149 ASN C CA 1
ATOM 5158 C C . ASN C 1 151 ? 121.134 -21.590 134.038 1.00 34.71 149 ASN C C 1
ATOM 5159 O O . ASN C 1 151 ? 121.039 -20.412 134.386 1.00 33.76 149 ASN C O 1
ATOM 5164 N N . LEU C 1 152 ? 120.456 -22.092 133.011 1.00 28.48 150 LEU C N 1
ATOM 5165 C CA . LEU C 1 152 ? 119.599 -21.254 132.195 1.00 30.40 150 LEU C CA 1
ATOM 5166 C C . LEU C 1 152 ? 118.259 -21.960 131.953 1.00 33.82 150 LEU C C 1
ATOM 5167 O O . LEU C 1 152 ? 118.198 -23.182 132.039 1.00 31.41 150 LEU C O 1
ATOM 5172 N N . VAL C 1 153 ? 117.198 -21.195 131.679 1.00 32.52 151 VAL C N 1
ATOM 5173 C CA . VAL C 1 153 ? 115.918 -21.786 131.257 1.00 33.04 151 VAL C CA 1
ATOM 5174 C C . VAL C 1 153 ? 115.497 -21.230 129.899 1.00 32.13 151 VAL C C 1
ATOM 5175 O O . VAL C 1 153 ? 115.371 -20.006 129.715 1.00 33.42 151 VAL C O 1
ATOM 5179 N N . TRP C 1 154 ? 115.277 -22.128 128.950 1.00 30.89 152 TRP C N 1
ATOM 5180 C CA . TRP C 1 154 ? 114.797 -21.762 127.635 1.00 30.87 152 TRP C CA 1
ATOM 5181 C C . TRP C 1 154 ? 113.271 -21.730 127.705 1.00 37.34 152 TRP C C 1
ATOM 5182 O O . TRP C 1 154 ? 112.590 -22.748 127.564 1.00 34.00 152 TRP C O 1
ATOM 5193 N N . ILE C 1 155 ? 112.755 -20.534 127.945 1.00 36.25 153 ILE C N 1
ATOM 5194 C CA . ILE C 1 155 ? 111.334 -20.319 128.113 1.00 31.55 153 ILE C CA 1
ATOM 5195 C C . ILE C 1 155 ? 110.644 -20.334 126.759 1.00 39.20 153 ILE C C 1
ATOM 5196 O O . ILE C 1 155 ? 111.160 -19.842 125.757 1.00 37.97 153 ILE C O 1
ATOM 5201 N N . VAL C 1 156 ? 109.457 -20.921 126.713 1.00 38.69 154 VAL C N 1
ATOM 5202 C CA . VAL C 1 156 ? 108.670 -20.964 125.487 1.00 41.42 154 VAL C CA 1
ATOM 5203 C C . VAL C 1 156 ? 107.202 -20.732 125.814 1.00 39.86 154 VAL C C 1
ATOM 5204 O O . VAL C 1 156 ? 106.773 -20.911 126.945 1.00 41.55 154 VAL C O 1
ATOM 5208 N N . LYS C 1 157 ? 106.438 -20.323 124.817 1.00 42.93 155 LYS C N 1
ATOM 5209 C CA . LYS C 1 157 ? 105.030 -20.055 125.023 1.00 46.49 155 LYS C CA 1
ATOM 5210 C C . LYS C 1 157 ? 104.232 -21.302 125.384 1.00 47.97 155 LYS C C 1
ATOM 5211 O O . LYS C 1 157 ? 104.544 -22.410 124.973 1.00 47.63 155 LYS C O 1
ATOM 5217 N N . THR C 1 158 ? 103.206 -21.081 126.187 1.00 50.29 156 THR C N 1
ATOM 5218 C CA . THR C 1 158 ? 102.311 -22.109 126.658 1.00 54.69 156 THR C CA 1
ATOM 5219 C C . THR C 1 158 ? 101.498 -22.660 125.486 1.00 59.38 156 THR C C 1
ATOM 5220 O O . THR C 1 158 ? 101.530 -22.120 124.388 1.00 50.94 156 THR C O 1
ATOM 5224 N N . ASP C 1 159 ? 100.771 -23.739 125.731 1.00 64.40 157 ASP C N 1
ATOM 5225 C CA . ASP C 1 159 ? 99.979 -24.378 124.693 1.00 68.62 157 ASP C CA 1
ATOM 5226 C C . ASP C 1 159 ? 99.029 -23.322 124.139 1.00 69.34 157 ASP C C 1
ATOM 5227 O O . ASP C 1 159 ? 98.629 -23.378 122.984 1.00 65.65 157 ASP C O 1
ATOM 5232 N N . SER C 1 160 ? 98.684 -22.353 124.978 1.00 72.95 158 SER C N 1
ATOM 5233 C CA . SER C 1 160 ? 97.828 -21.241 124.591 1.00 71.53 158 SER C CA 1
ATOM 5234 C C . SER C 1 160 ? 98.598 -20.380 123.597 1.00 71.37 158 SER C C 1
ATOM 5235 O O . SER C 1 160 ? 99.816 -20.437 123.526 1.00 71.62 158 SER C O 1
ATOM 5238 N N . ALA C 1 161 ? 97.866 -19.565 122.855 1.00 74.25 159 ALA C N 1
ATOM 5239 C CA . ALA C 1 161 ? 98.421 -18.705 121.814 1.00 69.80 159 ALA C CA 1
ATOM 5240 C C . ALA C 1 161 ? 99.427 -17.597 122.151 1.00 66.63 159 ALA C C 1
ATOM 5241 O O . ALA C 1 161 ? 100.337 -17.358 121.364 1.00 70.47 159 ALA C O 1
ATOM 5243 N N . THR C 1 162 ? 99.270 -16.899 123.269 1.00 58.80 160 THR C N 1
ATOM 5244 C CA . THR C 1 162 ? 100.174 -15.782 123.552 1.00 55.34 160 THR C CA 1
ATOM 5245 C C . THR C 1 162 ? 101.244 -15.912 124.640 1.00 53.79 160 THR C C 1
ATOM 5246 O O . THR C 1 162 ? 101.031 -16.523 125.679 1.00 53.63 160 THR C O 1
ATOM 5250 N N . TYR C 1 163 ? 102.397 -15.313 124.359 1.00 52.48 161 TYR C N 1
ATOM 5251 C CA . TYR C 1 163 ? 103.533 -15.267 125.264 1.00 49.58 161 TYR C CA 1
ATOM 5252 C C . TYR C 1 163 ? 103.414 -13.884 125.894 1.00 47.64 161 TYR C C 1
ATOM 5253 O O . TYR C 1 163 ? 103.633 -12.877 125.237 1.00 49.82 161 TYR C O 1
ATOM 5262 N N . PRO C 1 164 ? 103.033 -13.859 127.227 1.00 46.26 162 PRO C N 1
ATOM 5263 C CA . PRO C 1 164 ? 102.859 -12.515 127.800 1.00 47.72 162 PRO C CA 1
ATOM 5264 C C . PRO C 1 164 ? 104.106 -11.853 128.351 1.00 47.93 162 PRO C C 1
ATOM 5265 O O . PRO C 1 164 ? 105.112 -12.521 128.523 1.00 47.34 162 PRO C O 1
ATOM 5269 N N . VAL C 1 165 ? 104.047 -10.557 128.634 1.00 45.15 163 VAL C N 1
ATOM 5270 C CA . VAL C 1 165 ? 105.223 -9.930 129.219 1.00 43.45 163 VAL C CA 1
ATOM 5271 C C . VAL C 1 165 ? 105.545 -10.665 130.500 1.00 43.18 163 VAL C C 1
ATOM 5272 O O . VAL C 1 165 ? 104.668 -10.843 131.343 1.00 44.80 163 VAL C O 1
ATOM 5276 N N . ILE C 1 166 ? 106.792 -11.115 130.645 1.00 42.06 164 ILE C N 1
ATOM 5277 C CA . ILE C 1 166 ? 107.237 -11.748 131.884 1.00 39.38 164 ILE C CA 1
ATOM 5278 C C . ILE C 1 166 ? 108.265 -10.843 132.548 1.00 40.71 164 ILE C C 1
ATOM 5279 O O . ILE C 1 166 ? 108.948 -10.095 131.866 1.00 39.62 164 ILE C O 1
ATOM 5284 N N . LYS C 1 167 ? 108.338 -10.907 133.875 1.00 36.01 165 LYS C N 1
ATOM 5285 C CA . LYS C 1 167 ? 109.188 -10.017 134.644 1.00 43.69 165 LYS C CA 1
ATOM 5286 C C . LYS C 1 167 ? 109.798 -10.739 135.820 1.00 41.03 165 LYS C C 1
ATOM 5287 O O . LYS C 1 167 ? 109.186 -11.621 136.411 1.00 43.66 165 LYS C O 1
ATOM 5293 N N . GLY C 1 168 ? 110.998 -10.330 136.186 1.00 45.64 166 GLY C N 1
ATOM 5294 C CA . GLY C 1 168 ? 111.631 -10.898 137.348 1.00 41.58 166 GLY C CA 1
ATOM 5295 C C . GLY C 1 168 ? 112.563 -9.893 137.965 1.00 40.98 166 GLY C C 1
ATOM 5296 O O . GLY C 1 168 ? 113.186 -9.076 137.270 1.00 41.42 166 GLY C O 1
ATOM 5297 N N . THR C 1 169 ? 112.665 -9.958 139.286 1.00 37.69 167 THR C N 1
ATOM 5298 C CA . THR C 1 169 ? 113.591 -9.130 140.017 1.00 43.33 167 THR C CA 1
ATOM 5299 C C . THR C 1 169 ? 114.402 -9.993 140.986 1.00 39.92 167 THR C C 1
ATOM 5300 O O . THR C 1 169 ? 113.896 -10.949 141.573 1.00 36.50 167 THR C O 1
ATOM 5304 N N . TYR C 1 170 ? 115.686 -9.692 141.083 1.00 36.39 168 TYR C N 1
ATOM 5305 C CA . TYR C 1 170 ? 116.513 -10.253 142.145 1.00 39.72 168 TYR C CA 1
ATOM 5306 C C . TYR C 1 170 ? 117.299 -9.137 142.838 1.00 37.75 168 TYR C C 1
ATOM 5307 O O . TYR C 1 170 ? 118.004 -8.380 142.180 1.00 37.32 168 TYR C O 1
ATOM 5316 N N . ASN C 1 171 ? 117.227 -9.062 144.162 1.00 39.68 169 ASN C N 1
ATOM 5317 C CA . ASN C 1 171 ? 117.952 -8.007 144.875 1.00 39.66 169 ASN C CA 1
ATOM 5318 C C . ASN C 1 171 ? 119.140 -8.590 145.616 1.00 40.79 169 ASN C C 1
ATOM 5319 O O . ASN C 1 171 ? 118.961 -9.376 146.529 1.00 42.89 169 ASN C O 1
ATOM 5324 N N . ASN C 1 172 ? 120.355 -8.152 145.296 1.00 40.43 170 ASN C N 1
ATOM 5325 C CA . ASN C 1 172 ? 121.513 -8.775 145.924 1.00 44.93 170 ASN C CA 1
ATOM 5326 C C . ASN C 1 172 ? 121.718 -8.134 147.287 1.00 46.02 170 ASN C C 1
ATOM 5327 O O . ASN C 1 172 ? 122.424 -7.122 147.425 1.00 44.08 170 ASN C O 1
ATOM 5332 N N . THR C 1 173 ? 121.109 -8.753 148.290 1.00 45.04 171 THR C N 1
ATOM 5333 C CA . THR C 1 173 ? 121.191 -8.287 149.665 1.00 48.08 171 THR C CA 1
ATOM 5334 C C . THR C 1 173 ? 122.392 -8.931 150.358 1.00 46.36 171 THR C C 1
ATOM 5335 O O . THR C 1 173 ? 122.637 -8.719 151.541 1.00 50.27 171 THR C O 1
ATOM 5339 N N . GLY C 1 174 ? 123.108 -9.752 149.605 1.00 46.64 172 GLY C N 1
ATOM 5340 C CA . GLY C 1 174 ? 124.315 -10.427 150.057 1.00 46.87 172 GLY C CA 1
ATOM 5341 C C . GLY C 1 174 ? 125.563 -9.561 150.128 1.00 47.65 172 GLY C C 1
ATOM 5342 O O . GLY C 1 174 ? 125.556 -8.394 149.729 1.00 46.11 172 GLY C O 1
ATOM 5343 N N . THR C 1 175 ? 126.626 -10.104 150.713 1.00 44.56 173 THR C N 1
ATOM 5344 C CA . THR C 1 175 ? 127.880 -9.375 150.767 1.00 49.10 173 THR C CA 1
ATOM 5345 C C . THR C 1 175 ? 128.824 -9.706 149.594 1.00 50.71 173 THR C C 1
ATOM 5346 O O . THR C 1 175 ? 129.902 -9.120 149.478 1.00 43.19 173 THR C O 1
ATOM 5350 N N . GLN C 1 176 ? 128.404 -10.614 148.714 1.00 45.58 174 GLN C N 1
ATOM 5351 C CA . GLN C 1 176 ? 129.280 -11.111 147.659 1.00 41.02 174 GLN C CA 1
ATOM 5352 C C . GLN C 1 176 ? 128.700 -10.762 146.284 1.00 42.57 174 GLN C C 1
ATOM 5353 O O . GLN C 1 176 ? 127.487 -10.777 146.110 1.00 41.94 174 GLN C O 1
ATOM 5359 N N . PRO C 1 177 ? 129.567 -10.477 145.297 1.00 40.50 175 PRO C N 1
ATOM 5360 C CA . PRO C 1 177 ? 129.099 -10.223 143.932 1.00 38.98 175 PRO C CA 1
ATOM 5361 C C . PRO C 1 177 ? 128.529 -11.508 143.316 1.00 37.49 175 PRO C C 1
ATOM 5362 O O . PRO C 1 177 ? 128.995 -12.600 143.644 1.00 31.81 175 PRO C O 1
ATOM 5366 N N . ILE C 1 178 ? 127.565 -11.365 142.410 1.00 34.99 176 ILE C N 1
ATOM 5367 C CA . ILE C 1 178 ? 126.938 -12.515 141.767 1.00 34.12 176 ILE C CA 1
ATOM 5368 C C . ILE C 1 178 ? 127.215 -12.582 140.270 1.00 34.63 176 ILE C C 1
ATOM 5369 O O . ILE C 1 178 ? 126.868 -11.672 139.531 1.00 36.95 176 ILE C O 1
ATOM 5374 N N . LEU C 1 179 ? 127.850 -13.662 139.829 1.00 32.79 177 LEU C N 1
ATOM 5375 C CA . LEU C 1 179 ? 128.097 -13.885 138.406 1.00 30.46 177 LEU C CA 1
ATOM 5376 C C . LEU C 1 179 ? 126.940 -14.652 137.791 1.00 33.68 177 LEU C C 1
ATOM 5377 O O . LEU C 1 179 ? 126.708 -15.796 138.182 1.00 33.32 177 LEU C O 1
ATOM 5382 N N . TYR C 1 180 ? 126.264 -14.072 136.806 1.00 30.75 178 TYR C N 1
ATOM 5383 C CA . TYR C 1 180 ? 125.070 -14.685 136.223 1.00 29.14 178 TYR C CA 1
ATOM 5384 C C . TYR C 1 180 ? 125.037 -14.544 134.713 1.00 30.98 178 TYR C C 1
ATOM 5385 O O . TYR C 1 180 ? 125.824 -13.798 134.124 1.00 30.01 178 TYR C O 1
ATOM 5394 N N . PHE C 1 181 ? 124.074 -15.226 134.102 1.00 30.13 179 PHE C N 1
ATOM 5395 C CA . PHE C 1 181 ? 124.075 -15.498 132.671 1.00 30.60 179 PHE C CA 1
ATOM 5396 C C . PHE C 1 181 ? 122.670 -15.449 132.133 1.00 30.04 179 PHE C C 1
ATOM 5397 O O . PHE C 1 181 ? 121.735 -15.772 132.846 1.00 29.41 179 PHE C O 1
ATOM 5405 N N . TRP C 1 182 ? 122.528 -15.016 130.886 1.00 30.57 180 TRP C N 1
ATOM 5406 C CA . TRP C 1 182 ? 121.260 -15.111 130.174 1.00 30.04 180 TRP C CA 1
ATOM 5407 C C . TRP C 1 182 ? 121.571 -15.203 128.704 1.00 26.88 180 TRP C C 1
ATOM 5408 O O . TRP C 1 182 ? 122.744 -15.219 128.305 1.00 28.80 180 TRP C O 1
ATOM 5419 N N . GLY C 1 183 ? 120.529 -15.239 127.892 1.00 28.86 181 GLY C N 1
ATOM 5420 C CA . GLY C 1 183 ? 120.734 -15.323 126.468 1.00 30.11 181 GLY C CA 1
ATOM 5421 C C . GLY C 1 183 ? 119.548 -14.864 125.662 1.00 32.17 181 GLY C C 1
ATOM 5422 O O . GLY C 1 183 ? 118.450 -14.634 126.196 1.00 32.64 181 GLY C O 1
ATOM 5423 N N . VAL C 1 184 ? 119.772 -14.730 124.360 1.00 31.71 182 VAL C N 1
ATOM 5424 C CA . VAL C 1 184 ? 118.684 -14.393 123.455 1.00 34.07 182 VAL C CA 1
ATOM 5425 C C . VAL C 1 184 ? 118.599 -15.353 122.276 1.00 32.19 182 VAL C C 1
ATOM 5426 O O . VAL C 1 184 ? 119.547 -15.488 121.508 1.00 35.81 182 VAL C O 1
ATOM 5430 N N . HIS C 1 185 ? 117.463 -16.004 122.127 1.00 31.40 183 HIS C N 1
ATOM 5431 C CA . HIS C 1 185 ? 117.316 -16.952 121.033 1.00 36.73 183 HIS C CA 1
ATOM 5432 C C . HIS C 1 185 ? 116.979 -16.246 119.717 1.00 33.64 183 HIS C C 1
ATOM 5433 O O . HIS C 1 185 ? 116.080 -15.403 119.654 1.00 33.90 183 HIS C O 1
ATOM 5440 N N . HIS C 1 186 ? 117.743 -16.590 118.689 1.00 34.71 184 HIS C N 1
ATOM 5441 C CA . HIS C 1 186 ? 117.579 -16.112 117.319 1.00 35.69 184 HIS C CA 1
ATOM 5442 C C . HIS C 1 186 ? 117.130 -17.252 116.399 1.00 37.40 184 HIS C C 1
ATOM 5443 O O . HIS C 1 186 ? 117.987 -17.954 115.842 1.00 39.61 184 HIS C O 1
ATOM 5450 N N . PRO C 1 187 ? 115.812 -17.469 116.247 1.00 35.23 185 PRO C N 1
ATOM 5451 C CA . PRO C 1 187 ? 115.337 -18.559 115.375 1.00 40.61 185 PRO C CA 1
ATOM 5452 C C . PRO C 1 187 ? 115.861 -18.455 113.945 1.00 41.39 185 PRO C C 1
ATOM 5453 O O . PRO C 1 187 ? 116.171 -17.360 113.491 1.00 41.84 185 PRO C O 1
ATOM 5457 N N . LEU C 1 188 ? 115.950 -19.579 113.241 1.00 37.78 186 LEU C N 1
ATOM 5458 C CA . LEU C 1 188 ? 116.416 -19.542 111.858 1.00 41.96 186 LEU C CA 1
ATOM 5459 C C . LEU C 1 188 ? 115.335 -19.065 110.879 1.00 39.67 186 LEU C C 1
ATOM 5460 O O . LEU C 1 188 ? 115.637 -18.610 109.788 1.00 41.19 186 LEU C O 1
ATOM 5465 N N . ASP C 1 189 ? 114.073 -19.157 111.264 1.00 44.17 187 ASP C N 1
ATOM 5466 C CA . ASP C 1 189 ? 113.031 -18.649 110.394 1.00 43.19 187 ASP C CA 1
ATOM 5467 C C . ASP C 1 189 ? 111.831 -18.189 111.197 1.00 44.57 187 ASP C C 1
ATOM 5468 O O . ASP C 1 189 ? 111.778 -18.351 112.414 1.00 44.38 187 ASP C O 1
ATOM 5473 N N . THR C 1 190 ? 110.923 -17.512 110.517 1.00 46.55 188 THR C N 1
ATOM 5474 C CA . THR C 1 190 ? 109.772 -16.911 111.153 1.00 46.31 188 THR C CA 1
ATOM 5475 C C . THR C 1 190 ? 108.780 -17.964 111.660 1.00 49.29 188 THR C C 1
ATOM 5476 O O . THR C 1 190 ? 107.996 -17.687 112.566 1.00 49.72 188 THR C O 1
ATOM 5480 N N . THR C 1 191 ? 108.851 -19.180 111.117 1.00 44.24 189 THR C N 1
ATOM 5481 C CA . THR C 1 191 ? 107.949 -20.249 111.538 1.00 49.35 189 THR C CA 1
ATOM 5482 C C . THR C 1 191 ? 108.344 -20.799 112.909 1.00 48.10 189 THR C C 1
ATOM 5483 O O . THR C 1 191 ? 107.480 -21.056 113.750 1.00 48.43 189 THR C O 1
ATOM 5487 N N . VAL C 1 192 ? 109.644 -20.961 113.150 1.00 47.22 190 VAL C N 1
ATOM 5488 C CA . VAL C 1 192 ? 110.109 -21.310 114.495 1.00 43.29 190 VAL C CA 1
ATOM 5489 C C . VAL C 1 192 ? 109.790 -20.171 115.464 1.00 42.67 190 VAL C C 1
ATOM 5490 O O . VAL C 1 192 ? 109.339 -20.413 116.583 1.00 40.81 190 VAL C O 1
ATOM 5494 N N . GLN C 1 193 ? 109.974 -18.927 115.019 1.00 42.65 191 GLN C N 1
ATOM 5495 C CA . GLN C 1 193 ? 109.758 -17.797 115.904 1.00 41.30 191 GLN C CA 1
ATOM 5496 C C . GLN C 1 193 ? 108.318 -17.793 116.391 1.00 43.68 191 GLN C C 1
ATOM 5497 O O . GLN C 1 193 ? 108.065 -17.702 117.592 1.00 44.23 191 GLN C O 1
ATOM 5503 N N . ASP C 1 194 ? 107.380 -17.947 115.458 1.00 48.20 192 ASP C N 1
ATOM 5504 C CA . ASP C 1 194 ? 105.959 -18.027 115.792 1.00 48.23 192 ASP C CA 1
ATOM 5505 C C . ASP C 1 194 ? 105.551 -19.269 116.584 1.00 47.69 192 ASP C C 1
ATOM 5506 O O . ASP C 1 194 ? 104.690 -19.171 117.442 1.00 50.69 192 ASP C O 1
ATOM 5511 N N . ASN C 1 195 ? 106.132 -20.432 116.300 1.00 46.73 193 ASN C N 1
ATOM 5512 C CA . ASN C 1 195 ? 105.823 -21.622 117.089 1.00 45.02 193 ASN C CA 1
ATOM 5513 C C . ASN C 1 195 ? 106.203 -21.486 118.566 1.00 43.04 193 ASN C C 1
ATOM 5514 O O . ASN C 1 195 ? 105.417 -21.777 119.452 1.00 47.33 193 ASN C O 1
ATOM 5519 N N . LEU C 1 196 ? 107.452 -21.107 118.808 1.00 45.87 194 LEU C N 1
ATOM 5520 C CA . LEU C 1 196 ? 108.010 -20.925 120.155 1.00 43.12 194 LEU C CA 1
ATOM 5521 C C . LEU C 1 196 ? 107.475 -19.715 120.924 1.00 46.85 194 LEU C C 1
ATOM 5522 O O . LEU C 1 196 ? 107.211 -19.787 122.130 1.00 43.15 194 LEU C O 1
ATOM 5527 N N . TYR C 1 197 ? 107.290 -18.610 120.206 1.00 47.19 195 TYR C N 1
ATOM 5528 C CA . TYR C 1 197 ? 106.958 -17.330 120.803 1.00 45.08 195 TYR C CA 1
ATOM 5529 C C . TYR C 1 197 ? 105.756 -16.771 120.050 1.00 52.97 195 TYR C C 1
ATOM 5530 O O . TYR C 1 197 ? 105.371 -17.281 119.001 1.00 56.64 195 TYR C O 1
ATOM 5539 N N . GLY C 1 198 ? 105.104 -15.774 120.609 1.00 54.53 196 GLY C N 1
ATOM 5540 C CA . GLY C 1 198 ? 103.944 -15.214 119.932 1.00 63.80 196 GLY C CA 1
ATOM 5541 C C . GLY C 1 198 ? 104.326 -14.404 118.704 1.00 63.72 196 GLY C C 1
ATOM 5542 O O . GLY C 1 198 ? 105.517 -14.212 118.420 1.00 66.05 196 GLY C O 1
ATOM 5543 N N . SER C 1 199 ? 103.330 -14.013 117.920 1.00 62.87 197 SER C N 1
ATOM 5544 C CA . SER C 1 199 ? 103.557 -13.078 116.819 1.00 65.04 197 SER C CA 1
ATOM 5545 C C . SER C 1 199 ? 103.903 -11.684 117.376 1.00 62.61 197 SER C C 1
ATOM 5546 O O . SER C 1 199 ? 103.582 -11.372 118.527 1.00 61.70 197 SER C O 1
ATOM 5549 N N . GLY C 1 200 ? 104.557 -10.852 116.571 1.00 57.30 198 GLY C N 1
ATOM 5550 C CA . GLY C 1 200 ? 104.872 -9.495 116.983 1.00 58.65 198 GLY C CA 1
ATOM 5551 C C . GLY C 1 200 ? 106.310 -9.286 117.400 1.00 60.51 198 GLY C C 1
ATOM 5552 O O . GLY C 1 200 ? 107.046 -10.245 117.637 1.00 56.18 198 GLY C O 1
ATOM 5553 N N . ASP C 1 201 ? 106.726 -8.028 117.441 1.00 53.68 199 ASP C N 1
ATOM 5554 C CA . ASP C 1 201 ? 108.096 -7.695 117.797 1.00 60.19 199 ASP C CA 1
ATOM 5555 C C . ASP C 1 201 ? 108.387 -8.192 119.231 1.00 55.58 199 ASP C C 1
ATOM 5556 O O . ASP C 1 201 ? 107.592 -7.982 120.155 1.00 52.48 199 ASP C O 1
ATOM 5561 N N . LYS C 1 202 ? 109.518 -8.862 119.414 1.00 51.71 200 LYS C N 1
ATOM 5562 C CA . LYS C 1 202 ? 109.866 -9.392 120.730 1.00 47.46 200 LYS C CA 1
ATOM 5563 C C . LYS C 1 202 ? 111.082 -8.676 121.301 1.00 40.41 200 LYS C C 1
ATOM 5564 O O . LYS C 1 202 ? 111.907 -8.148 120.568 1.00 44.98 200 LYS C O 1
ATOM 5570 N N . TYR C 1 203 ? 111.194 -8.635 122.620 1.00 42.90 201 TYR C N 1
ATOM 5571 C CA . TYR C 1 203 ? 112.359 -7.997 123.236 1.00 39.89 201 TYR C CA 1
ATOM 5572 C C . TYR C 1 203 ? 112.846 -8.696 124.497 1.00 36.52 201 TYR C C 1
ATOM 5573 O O . TYR C 1 203 ? 112.084 -9.353 125.191 1.00 38.69 201 TYR C O 1
ATOM 5582 N N . VAL C 1 204 ? 114.133 -8.541 124.785 1.00 39.37 202 VAL C N 1
ATOM 5583 C CA . VAL C 1 204 ? 114.683 -8.921 126.081 1.00 39.16 202 VAL C CA 1
ATOM 5584 C C . VAL C 1 204 ? 115.298 -7.673 126.677 1.00 38.73 202 VAL C C 1
ATOM 5585 O O . VAL C 1 204 ? 116.168 -7.035 126.064 1.00 37.36 202 VAL C O 1
ATOM 5589 N N . ARG C 1 205 ? 114.843 -7.305 127.866 1.00 37.73 203 ARG C N 1
ATOM 5590 C CA . ARG C 1 205 ? 115.392 -6.123 128.504 1.00 39.67 203 ARG C CA 1
ATOM 5591 C C . ARG C 1 205 ? 115.793 -6.405 129.926 1.00 38.87 203 ARG C C 1
ATOM 5592 O O . ARG C 1 205 ? 115.088 -7.087 130.663 1.00 40.25 203 ARG C O 1
ATOM 5600 N N . MET C 1 206 ? 116.961 -5.899 130.303 1.00 41.02 204 MET C N 1
ATOM 5601 C CA . MET C 1 206 ? 117.419 -6.059 131.665 1.00 40.98 204 MET C CA 1
ATOM 5602 C C . MET C 1 206 ? 118.111 -4.787 132.118 1.00 41.87 204 MET C C 1
ATOM 5603 O O . MET C 1 206 ? 118.683 -4.047 131.314 1.00 42.16 204 MET C O 1
ATOM 5608 N N . GLY C 1 207 ? 118.004 -4.507 133.407 1.00 38.52 205 GLY C N 1
ATOM 5609 C CA . GLY C 1 207 ? 118.711 -3.380 133.959 1.00 38.32 205 GLY C CA 1
ATOM 5610 C C . GLY C 1 207 ? 119.005 -3.566 135.430 1.00 36.40 205 GLY C C 1
ATOM 5611 O O . GLY C 1 207 ? 118.295 -4.290 136.141 1.00 36.43 205 GLY C O 1
ATOM 5612 N N . THR C 1 208 ? 120.056 -2.892 135.881 1.00 36.00 206 THR C N 1
ATOM 5613 C CA . THR C 1 208 ? 120.374 -2.773 137.292 1.00 35.54 206 THR C CA 1
ATOM 5614 C C . THR C 1 208 ? 120.560 -1.290 137.569 1.00 38.98 206 THR C C 1
ATOM 5615 O O . THR C 1 208 ? 120.253 -0.465 136.721 1.00 43.38 206 THR C O 1
ATOM 5619 N N . GLU C 1 209 ? 121.077 -0.951 138.741 1.00 43.04 207 GLU C N 1
ATOM 5620 C CA . GLU C 1 209 ? 121.388 0.441 139.049 1.00 39.61 207 GLU C CA 1
ATOM 5621 C C . GLU C 1 209 ? 122.445 0.963 138.069 1.00 46.59 207 GLU C C 1
ATOM 5622 O O . GLU C 1 209 ? 122.377 2.112 137.649 1.00 52.42 207 GLU C O 1
ATOM 5628 N N . SER C 1 210 ? 123.441 0.137 137.742 1.00 43.73 208 SER C N 1
ATOM 5629 C CA . SER C 1 210 ? 124.526 0.553 136.854 1.00 45.66 208 SER C CA 1
ATOM 5630 C C . SER C 1 210 ? 124.534 -0.013 135.420 1.00 44.16 208 SER C C 1
ATOM 5631 O O . SER C 1 210 ? 125.183 0.559 134.551 1.00 51.61 208 SER C O 1
ATOM 5634 N N . MET C 1 211 ? 123.848 -1.126 135.184 1.00 44.12 209 MET C N 1
ATOM 5635 C CA . MET C 1 211 ? 123.679 -1.727 133.837 1.00 46.21 209 MET C CA 1
ATOM 5636 C C . MET C 1 211 ? 122.375 -1.474 133.088 1.00 41.26 209 MET C C 1
ATOM 5637 O O . MET C 1 211 ? 121.313 -1.526 133.693 1.00 42.11 209 MET C O 1
ATOM 5642 N N . ASN C 1 212 ? 122.451 -1.421 131.753 1.00 43.85 210 ASN C N 1
ATOM 5643 C CA . ASN C 1 212 ? 121.296 -1.548 130.876 1.00 41.46 210 ASN C CA 1
ATOM 5644 C C . ASN C 1 212 ? 121.543 -2.498 129.720 1.00 44.79 210 ASN C C 1
ATOM 5645 O O . ASN C 1 212 ? 122.588 -2.444 129.084 1.00 42.95 210 ASN C O 1
ATOM 5650 N N . PHE C 1 213 ? 120.551 -3.347 129.437 1.00 40.96 211 PHE C N 1
ATOM 5651 C CA . PHE C 1 213 ? 120.600 -4.269 128.310 1.00 41.01 211 PHE C CA 1
ATOM 5652 C C . PHE C 1 213 ? 119.299 -4.290 127.499 1.00 34.98 211 PHE C C 1
ATOM 5653 O O . PHE C 1 213 ? 118.229 -4.382 128.071 1.00 38.41 211 PHE C O 1
ATOM 5661 N N . ALA C 1 214 ? 119.383 -4.225 126.179 1.00 32.89 212 ALA C N 1
ATOM 5662 C CA . ALA C 1 214 ? 118.197 -4.408 125.341 1.00 41.48 212 ALA C CA 1
ATOM 5663 C C . ALA C 1 214 ? 118.556 -5.183 124.090 1.00 41.31 212 ALA C C 1
ATOM 5664 O O . ALA C 1 214 ? 119.514 -4.817 123.402 1.00 39.75 212 ALA C O 1
ATOM 5666 N N . LYS C 1 215 ? 117.765 -6.204 123.753 1.00 44.13 213 LYS C N 1
ATOM 5667 C CA . LYS C 1 215 ? 118.011 -6.941 122.513 1.00 42.29 213 LYS C CA 1
ATOM 5668 C C . LYS C 1 215 ? 116.725 -7.519 121.892 1.00 43.69 213 LYS C C 1
ATOM 5669 O O . LYS C 1 215 ? 115.719 -7.781 122.579 1.00 39.99 213 LYS C O 1
ATOM 5675 N N . SER C 1 216 ? 116.746 -7.681 120.571 1.00 41.63 214 SER C N 1
ATOM 5676 C CA . SER C 1 216 ? 115.642 -8.326 119.887 1.00 43.68 214 SER C CA 1
ATOM 5677 C C . SER C 1 216 ? 116.152 -9.437 118.987 1.00 42.24 214 SER C C 1
ATOM 5678 O O . SER C 1 216 ? 117.332 -9.462 118.649 1.00 40.46 214 SER C O 1
ATOM 5681 N N . PRO C 1 217 ? 115.268 -10.382 118.627 1.00 41.15 215 PRO C N 1
ATOM 5682 C CA . PRO C 1 217 ? 115.728 -11.519 117.818 1.00 41.87 215 PRO C CA 1
ATOM 5683 C C . PRO C 1 217 ? 116.172 -11.135 116.401 1.00 42.57 215 PRO C C 1
ATOM 5684 O O . PRO C 1 217 ? 115.534 -10.311 115.740 1.00 45.40 215 PRO C O 1
ATOM 5688 N N . GLU C 1 218 ? 117.296 -11.710 115.974 1.00 42.89 216 GLU C N 1
ATOM 5689 C CA . GLU C 1 218 ? 117.852 -11.508 114.640 1.00 43.85 216 GLU C CA 1
ATOM 5690 C C . GLU C 1 218 ? 117.588 -12.767 113.830 1.00 44.81 216 GLU C C 1
ATOM 5691 O O . GLU C 1 218 ? 118.420 -13.663 113.780 1.00 45.58 216 GLU C O 1
ATOM 5697 N N . ILE C 1 219 ? 116.416 -12.835 113.212 1.00 43.61 217 ILE C N 1
ATOM 5698 C CA . ILE C 1 219 ? 115.941 -14.065 112.579 1.00 45.45 217 ILE C CA 1
ATOM 5699 C C . ILE C 1 219 ? 116.587 -14.296 111.225 1.00 43.45 217 ILE C C 1
ATOM 5700 O O . ILE C 1 219 ? 116.442 -13.481 110.333 1.00 46.34 217 ILE C O 1
ATOM 5705 N N . ALA C 1 220 ? 117.316 -15.401 111.103 1.00 39.49 218 ALA C N 1
ATOM 5706 C CA . ALA C 1 220 ? 117.951 -15.827 109.860 1.00 42.19 218 ALA C CA 1
ATOM 5707 C C . ALA C 1 220 ? 118.558 -17.219 110.030 1.00 42.30 218 ALA C C 1
ATOM 5708 O O . ALA C 1 220 ? 118.791 -17.654 111.141 1.00 44.65 218 ALA C O 1
ATOM 5710 N N . ALA C 1 221 ? 118.840 -17.893 108.922 1.00 41.34 219 ALA C N 1
ATOM 5711 C CA . ALA C 1 221 ? 119.455 -19.214 108.948 1.00 39.05 219 ALA C CA 1
ATOM 5712 C C . ALA C 1 221 ? 120.968 -19.132 108.806 1.00 43.48 219 ALA C C 1
ATOM 5713 O O . ALA C 1 221 ? 121.488 -18.591 107.820 1.00 45.40 219 ALA C O 1
ATOM 5715 N N . ARG C 1 222 ? 121.666 -19.625 109.823 1.00 40.54 220 ARG C N 1
ATOM 5716 C CA . ARG C 1 222 ? 123.116 -19.692 109.841 1.00 39.77 220 ARG C CA 1
ATOM 5717 C C . ARG C 1 222 ? 123.506 -21.123 109.528 1.00 42.01 220 ARG C C 1
ATOM 5718 O O . ARG C 1 222 ? 122.670 -22.010 109.687 1.00 41.62 220 ARG C O 1
ATOM 5726 N N . PRO C 1 223 ? 124.756 -21.355 109.077 1.00 42.64 221 PRO C N 1
ATOM 5727 C CA . PRO C 1 223 ? 125.190 -22.716 108.749 1.00 45.85 221 PRO C CA 1
ATOM 5728 C C . PRO C 1 223 ? 124.960 -23.655 109.927 1.00 44.04 221 PRO C C 1
ATOM 5729 O O . PRO C 1 223 ? 125.097 -23.228 111.068 1.00 40.66 221 PRO C O 1
ATOM 5733 N N . ALA C 1 224 ? 124.600 -24.904 109.658 1.00 44.05 222 ALA C N 1
ATOM 5734 C CA . ALA C 1 224 ? 124.271 -25.836 110.722 1.00 39.69 222 ALA C CA 1
ATOM 5735 C C . ALA C 1 224 ? 125.462 -26.109 111.627 1.00 42.92 222 ALA C C 1
ATOM 5736 O O . ALA C 1 224 ? 126.575 -26.341 111.149 1.00 44.29 222 ALA C O 1
ATOM 5738 N N . VAL C 1 225 ? 125.230 -26.056 112.937 1.00 39.79 223 VAL C N 1
ATOM 5739 C CA . VAL C 1 225 ? 126.248 -26.401 113.942 1.00 37.63 223 VAL C CA 1
ATOM 5740 C C . VAL C 1 225 ? 125.571 -27.242 115.018 1.00 38.27 223 VAL C C 1
ATOM 5741 O O . VAL C 1 225 ? 124.635 -26.778 115.667 1.00 41.64 223 VAL C O 1
ATOM 5745 N N . ASN C 1 226 ? 126.016 -28.482 115.192 1.00 39.72 224 ASN C N 1
ATOM 5746 C CA . ASN C 1 226 ? 125.264 -29.462 115.977 1.00 38.89 224 ASN C CA 1
ATOM 5747 C C . ASN C 1 226 ? 123.814 -29.497 115.507 1.00 42.52 224 ASN C C 1
ATOM 5748 O O . ASN C 1 226 ? 122.898 -29.463 116.333 1.00 42.32 224 ASN C O 1
ATOM 5753 N N . ASP C 1 227 ? 123.622 -29.523 114.185 1.00 40.78 225 ASP C N 1
ATOM 5754 C CA . ASP C 1 227 ? 122.298 -29.642 113.574 1.00 41.19 225 ASP C CA 1
ATOM 5755 C C . ASP C 1 227 ? 121.420 -28.389 113.796 1.00 43.94 225 ASP C C 1
ATOM 5756 O O . ASP C 1 227 ? 120.235 -28.372 113.432 1.00 43.10 225 ASP C O 1
ATOM 5761 N N . GLN C 1 228 ? 121.994 -27.317 114.343 1.00 37.97 226 GLN C N 1
ATOM 5762 C CA . GLN C 1 228 ? 121.202 -26.102 114.536 1.00 37.18 226 GLN C CA 1
ATOM 5763 C C . GLN C 1 228 ? 121.563 -24.983 113.565 1.00 38.11 226 GLN C C 1
ATOM 5764 O O . GLN C 1 228 ? 122.728 -24.597 113.479 1.00 39.52 226 GLN C O 1
ATOM 5770 N N . ARG C 1 229 ? 120.575 -24.494 112.826 1.00 39.74 227 ARG C N 1
ATOM 5771 C CA . ARG C 1 229 ? 120.717 -23.276 112.026 1.00 42.43 227 ARG C CA 1
ATOM 5772 C C . ARG C 1 229 ? 120.257 -21.996 112.776 1.00 41.02 227 ARG C C 1
ATOM 5773 O O . ARG C 1 229 ? 120.469 -20.882 112.310 1.00 42.32 227 ARG C O 1
ATOM 5781 N N . SER C 1 230 ? 119.585 -22.166 113.908 1.00 38.07 228 SER C N 1
ATOM 5782 C CA . SER C 1 230 ? 119.321 -21.066 114.813 1.00 33.77 228 SER C CA 1
ATOM 5783 C C . SER C 1 230 ? 120.564 -20.750 115.679 1.00 37.54 228 SER C C 1
ATOM 5784 O O . SER C 1 230 ? 121.582 -21.456 115.622 1.00 34.29 228 SER C O 1
ATOM 5787 N N . ARG C 1 231 ? 120.486 -19.673 116.462 1.00 36.01 229 ARG C N 1
ATOM 5788 C CA . ARG C 1 231 ? 121.561 -19.311 117.380 1.00 35.27 229 ARG C CA 1
ATOM 5789 C C . ARG C 1 231 ? 121.027 -18.796 118.701 1.00 33.39 229 ARG C C 1
ATOM 5790 O O . ARG C 1 231 ? 119.891 -18.313 118.782 1.00 34.39 229 ARG C O 1
ATOM 5798 N N . ILE C 1 232 ? 121.879 -18.883 119.723 1.00 34.28 230 ILE C N 1
ATOM 5799 C CA . ILE C 1 232 ? 121.687 -18.163 120.973 1.00 35.00 230 ILE C CA 1
ATOM 5800 C C . ILE C 1 232 ? 122.852 -17.176 121.206 1.00 36.24 230 ILE C C 1
ATOM 5801 O O . ILE C 1 232 ? 124.035 -17.514 121.055 1.00 37.35 230 ILE C O 1
ATOM 5806 N N . ASP C 1 233 ? 122.493 -15.938 121.515 1.00 33.57 231 ASP C N 1
ATOM 5807 C CA . ASP C 1 233 ? 123.432 -14.933 122.007 1.00 32.95 231 ASP C CA 1
ATOM 5808 C C . ASP C 1 233 ? 123.541 -15.096 123.510 1.00 31.80 231 ASP C C 1
ATOM 5809 O O . ASP C 1 233 ? 122.533 -14.933 124.192 1.00 33.25 231 ASP C O 1
ATOM 5814 N N . TYR C 1 234 ? 124.716 -15.441 124.039 1.00 29.71 232 TYR C N 1
ATOM 5815 C CA . TYR C 1 234 ? 124.845 -15.594 125.488 1.00 28.91 232 TYR C CA 1
ATOM 5816 C C . TYR C 1 234 ? 125.454 -14.332 126.081 1.00 30.99 232 TYR C C 1
ATOM 5817 O O . TYR C 1 234 ? 126.301 -13.714 125.453 1.00 27.03 232 TYR C O 1
ATOM 5826 N N . TYR C 1 235 ? 125.068 -14.007 127.311 1.00 30.21 233 TYR C N 1
ATOM 5827 C CA . TYR C 1 235 ? 125.604 -12.831 127.997 1.00 33.68 233 TYR C CA 1
ATOM 5828 C C . TYR C 1 235 ? 125.948 -13.182 129.445 1.00 33.68 233 TYR C C 1
ATOM 5829 O O . TYR C 1 235 ? 125.467 -14.182 129.989 1.00 31.36 233 TYR C O 1
ATOM 5838 N N . TRP C 1 236 ? 126.804 -12.375 130.049 1.00 29.29 234 TRP C N 1
ATOM 5839 C CA . TRP C 1 236 ? 127.120 -12.517 131.459 1.00 30.12 234 TRP C CA 1
ATOM 5840 C C . TRP C 1 236 ? 127.262 -11.128 132.086 1.00 34.00 234 TRP C C 1
ATOM 5841 O O . TRP C 1 236 ? 127.583 -10.165 131.397 1.00 30.85 234 TRP C O 1
ATOM 5852 N N . SER C 1 237 ? 127.057 -11.039 133.392 1.00 31.50 235 SER C N 1
ATOM 5853 C CA . SER C 1 237 ? 127.286 -9.801 134.127 1.00 32.76 235 SER C CA 1
ATOM 5854 C C . SER C 1 237 ? 127.544 -10.134 135.561 1.00 35.15 235 SER C C 1
ATOM 5855 O O . SER C 1 237 ? 127.410 -11.292 135.966 1.00 33.53 235 SER C O 1
ATOM 5858 N N . VAL C 1 238 ? 127.903 -9.112 136.328 1.00 35.53 236 VAL C N 1
ATOM 5859 C CA . VAL C 1 238 ? 128.137 -9.266 137.751 1.00 33.88 236 VAL C CA 1
ATOM 5860 C C . VAL C 1 238 ? 127.253 -8.277 138.513 1.00 35.98 236 VAL C C 1
ATOM 5861 O O . VAL C 1 238 ? 127.349 -7.047 138.340 1.00 36.82 236 VAL C O 1
ATOM 5865 N N . LEU C 1 239 ? 126.378 -8.840 139.338 1.00 36.77 237 LEU C N 1
ATOM 5866 C CA . LEU C 1 239 ? 125.465 -8.082 140.171 1.00 33.62 237 LEU C CA 1
ATOM 5867 C C . LEU C 1 239 ? 126.199 -7.726 141.454 1.00 39.37 237 LEU C C 1
ATOM 5868 O O . LEU C 1 239 ? 126.595 -8.615 142.210 1.00 37.43 237 LEU C O 1
ATOM 5873 N N . ARG C 1 240 ? 126.423 -6.434 141.680 1.00 38.83 238 ARG C N 1
ATOM 5874 C CA . ARG C 1 240 ? 127.221 -5.994 142.813 1.00 42.36 238 ARG C CA 1
ATOM 5875 C C . ARG C 1 240 ? 126.428 -6.137 144.094 1.00 40.20 238 ARG C C 1
ATOM 5876 O O . ARG C 1 240 ? 125.212 -6.149 144.053 1.00 37.78 238 ARG C O 1
ATOM 5884 N N . PRO C 1 241 ? 127.122 -6.241 145.240 1.00 43.27 239 PRO C N 1
ATOM 5885 C CA . PRO C 1 241 ? 126.423 -6.227 146.532 1.00 42.85 239 PRO C CA 1
ATOM 5886 C C . PRO C 1 241 ? 125.536 -4.983 146.619 1.00 41.31 239 PRO C C 1
ATOM 5887 O O . PRO C 1 241 ? 125.964 -3.903 146.211 1.00 40.19 239 PRO C O 1
ATOM 5891 N N . GLY C 1 242 ? 124.294 -5.144 147.054 1.00 42.19 240 GLY C N 1
ATOM 5892 C CA . GLY C 1 242 ? 123.369 -4.023 147.116 1.00 42.18 240 GLY C CA 1
ATOM 5893 C C . GLY C 1 242 ? 122.633 -3.672 145.825 1.00 46.27 240 GLY C C 1
ATOM 5894 O O . GLY C 1 242 ? 121.699 -2.862 145.845 1.00 47.03 240 GLY C O 1
ATOM 5895 N N . GLU C 1 243 ? 123.031 -4.269 144.702 1.00 42.55 241 GLU C N 1
ATOM 5896 C CA . GLU C 1 243 ? 122.358 -3.993 143.425 1.00 39.06 241 GLU C CA 1
ATOM 5897 C C . GLU C 1 243 ? 121.143 -4.894 143.213 1.00 42.34 241 GLU C C 1
ATOM 5898 O O . GLU C 1 243 ? 121.019 -5.953 143.840 1.00 43.27 241 GLU C O 1
ATOM 5904 N N . THR C 1 244 ? 120.257 -4.458 142.322 1.00 39.18 242 THR C N 1
ATOM 5905 C CA . THR C 1 244 ? 119.034 -5.176 141.998 1.00 37.70 242 THR C CA 1
ATOM 5906 C C . THR C 1 244 ? 119.008 -5.415 140.491 1.00 35.91 242 THR C C 1
ATOM 5907 O O . THR C 1 244 ? 119.472 -4.588 139.716 1.00 36.47 242 THR C O 1
ATOM 5911 N N . LEU C 1 245 ? 118.520 -6.576 140.078 1.00 37.78 243 LEU C N 1
ATOM 5912 C CA . LEU C 1 245 ? 118.364 -6.877 138.662 1.00 37.06 243 LEU C CA 1
ATOM 5913 C C . LEU C 1 245 ? 116.888 -6.988 138.296 1.00 39.48 243 LEU C C 1
ATOM 5914 O O . LEU C 1 245 ? 116.145 -7.739 138.931 1.00 37.80 243 LEU C O 1
ATOM 5919 N N . ASN C 1 246 ? 116.459 -6.216 137.302 1.00 40.70 244 ASN C N 1
ATOM 5920 C CA . ASN C 1 246 ? 115.118 -6.381 136.745 1.00 38.91 244 ASN C CA 1
ATOM 5921 C C . ASN C 1 246 ? 115.215 -7.046 135.391 1.00 39.07 244 ASN C C 1
ATOM 5922 O O . ASN C 1 246 ? 116.041 -6.660 134.574 1.00 39.96 244 ASN C O 1
ATOM 5927 N N . VAL C 1 247 ? 114.376 -8.049 135.159 1.00 41.71 245 VAL C N 1
ATOM 5928 C CA . VAL C 1 247 ? 114.324 -8.722 133.865 1.00 40.45 245 VAL C CA 1
ATOM 5929 C C . VAL C 1 247 ? 112.920 -8.596 133.300 1.00 37.03 245 VAL C C 1
ATOM 5930 O O . VAL C 1 247 ? 111.961 -8.770 134.020 1.00 41.46 245 VAL C O 1
ATOM 5934 N N . GLU C 1 248 ? 112.806 -8.309 132.011 1.00 38.17 246 GLU C N 1
ATOM 5935 C CA . GLU C 1 248 ? 111.511 -8.076 131.367 1.00 41.26 246 GLU C CA 1
ATOM 5936 C C . GLU C 1 248 ? 111.608 -8.528 129.919 1.00 39.94 246 GLU C C 1
ATOM 5937 O O . GLU C 1 248 ? 112.524 -8.127 129.211 1.00 44.46 246 GLU C O 1
ATOM 5943 N N . SER C 1 249 ? 110.701 -9.398 129.491 1.00 42.67 247 SER C N 1
ATOM 5944 C CA . SER C 1 249 ? 110.728 -9.932 128.129 1.00 42.34 247 SER C CA 1
ATOM 5945 C C . SER C 1 249 ? 109.344 -10.334 127.695 1.00 39.43 247 SER C C 1
ATOM 5946 O O . SER C 1 249 ? 108.503 -10.675 128.530 1.00 41.36 247 SER C O 1
ATOM 5949 N N . ASN C 1 250 ? 109.115 -10.316 126.388 1.00 38.52 248 ASN C N 1
ATOM 5950 C CA . ASN C 1 250 ? 107.883 -10.875 125.842 1.00 42.68 248 ASN C CA 1
ATOM 5951 C C . ASN C 1 250 ? 108.185 -12.002 124.856 1.00 44.42 248 ASN C C 1
ATOM 5952 O O . ASN C 1 250 ? 107.330 -12.382 124.055 1.00 41.37 248 ASN C O 1
ATOM 5957 N N . GLY C 1 251 ? 109.405 -12.547 124.929 1.00 43.35 249 GLY C N 1
ATOM 5958 C CA . GLY C 1 251 ? 109.806 -13.620 124.038 1.00 39.66 249 GLY C CA 1
ATOM 5959 C C . GLY C 1 251 ? 111.292 -13.696 123.757 1.00 38.11 249 GLY C C 1
ATOM 5960 O O . GLY C 1 251 ? 111.997 -12.688 123.856 1.00 41.62 249 GLY C O 1
ATOM 5961 N N . ASN C 1 252 ? 111.751 -14.894 123.373 1.00 37.01 250 ASN C N 1
ATOM 5962 C CA . ASN C 1 252 ? 113.138 -15.164 122.992 1.00 35.14 250 ASN C CA 1
ATOM 5963 C C . ASN C 1 252 ? 114.146 -15.054 124.133 1.00 35.43 250 ASN C C 1
ATOM 5964 O O . ASN C 1 252 ? 115.359 -15.022 123.896 1.00 34.53 250 ASN C O 1
ATOM 5969 N N . LEU C 1 253 ? 113.658 -14.984 125.369 1.00 33.37 251 LEU C N 1
ATOM 5970 C CA . LEU C 1 253 ? 114.563 -14.907 126.511 1.00 35.46 251 LEU C CA 1
ATOM 5971 C C . LEU C 1 253 ? 115.068 -16.307 126.921 1.00 33.19 251 LEU C C 1
ATOM 5972 O O . LEU C 1 253 ? 114.266 -17.212 127.147 1.00 34.23 251 LEU C O 1
ATOM 5977 N N . ILE C 1 254 ? 116.384 -16.489 126.995 1.00 34.37 252 ILE C N 1
ATOM 5978 C CA . ILE C 1 254 ? 116.933 -17.623 127.721 1.00 30.37 252 ILE C CA 1
ATOM 5979 C C . ILE C 1 254 ? 117.279 -17.089 129.121 1.00 33.41 252 ILE C C 1
ATOM 5980 O O . ILE C 1 254 ? 118.284 -16.387 129.325 1.00 30.86 252 ILE C O 1
ATOM 5985 N N . ALA C 1 255 ? 116.413 -17.400 130.072 1.00 30.73 253 ALA C N 1
ATOM 5986 C CA . ALA C 1 255 ? 116.450 -16.811 131.396 1.00 30.71 253 ALA C CA 1
ATOM 5987 C C . ALA C 1 255 ? 117.599 -17.308 132.275 1.00 34.24 253 ALA C C 1
ATOM 5988 O O . ALA C 1 255 ? 118.005 -18.459 132.182 1.00 29.30 253 ALA C O 1
ATOM 5990 N N . PRO C 1 256 ? 118.092 -16.436 133.162 1.00 33.54 254 PRO C N 1
ATOM 5991 C CA . PRO C 1 256 ? 119.004 -16.893 134.206 1.00 31.92 254 PRO C CA 1
ATOM 5992 C C . PRO C 1 256 ? 118.240 -17.818 135.133 1.00 37.20 254 PRO C C 1
ATOM 5993 O O . PRO C 1 256 ? 117.052 -17.606 135.332 1.00 35.78 254 PRO C O 1
ATOM 5997 N N . TRP C 1 257 ? 118.875 -18.880 135.609 1.00 33.78 255 TRP C N 1
ATOM 5998 C CA . TRP C 1 257 ? 118.197 -19.791 136.516 1.00 33.08 255 TRP C CA 1
ATOM 5999 C C . TRP C 1 257 ? 119.021 -19.819 137.782 1.00 35.57 255 TRP C C 1
ATOM 6000 O O . TRP C 1 257 ? 118.634 -19.261 138.827 1.00 36.52 255 TRP C O 1
ATOM 6011 N N . TYR C 1 258 ? 120.187 -20.444 137.651 1.00 32.60 256 TYR C N 1
ATOM 6012 C CA . TYR C 1 258 ? 121.162 -20.522 138.718 1.00 36.65 256 TYR C CA 1
ATOM 6013 C C . TYR C 1 258 ? 122.324 -19.583 138.414 1.00 36.63 256 TYR C C 1
ATOM 6014 O O . TYR C 1 258 ? 122.687 -19.408 137.251 1.00 35.44 256 TYR C O 1
ATOM 6023 N N . ALA C 1 259 ? 122.922 -19.021 139.460 1.00 34.51 257 ALA C N 1
ATOM 6024 C CA . ALA C 1 259 ? 124.045 -18.101 139.332 1.00 34.12 257 ALA C CA 1
ATOM 6025 C C . ALA C 1 259 ? 125.112 -18.406 140.390 1.00 37.11 257 ALA C C 1
ATOM 6026 O O . ALA C 1 259 ? 124.994 -19.368 141.141 1.00 37.46 257 ALA C O 1
ATOM 6028 N N . TYR C 1 260 ? 126.170 -17.605 140.451 1.00 34.30 258 TYR C N 1
ATOM 6029 C CA . TYR C 1 260 ? 127.241 -17.878 141.406 1.00 34.10 258 TYR C CA 1
ATOM 6030 C C . TYR C 1 260 ? 127.602 -16.695 142.297 1.00 36.85 258 TYR C C 1
ATOM 6031 O O . TYR C 1 260 ? 127.946 -15.623 141.798 1.00 37.20 258 TYR C O 1
ATOM 6040 N N . LYS C 1 261 ? 127.533 -16.882 143.611 1.00 37.60 259 LYS C N 1
ATOM 6041 C CA . LYS C 1 261 ? 128.190 -15.950 144.512 1.00 36.06 259 LYS C CA 1
ATOM 6042 C C . LYS C 1 261 ? 129.688 -16.122 144.283 1.00 37.60 259 LYS C C 1
ATOM 6043 O O . LYS C 1 261 ? 130.199 -17.234 144.302 1.00 36.45 259 LYS C O 1
ATOM 6049 N N . PHE C 1 262 ? 130.375 -15.022 144.018 1.00 36.04 260 PHE C N 1
ATOM 6050 C CA . PHE C 1 262 ? 131.737 -15.077 143.553 1.00 35.70 260 PHE C CA 1
ATOM 6051 C C . PHE C 1 262 ? 132.701 -14.509 144.591 1.00 40.54 260 PHE C C 1
ATOM 6052 O O . PHE C 1 262 ? 132.508 -13.392 145.074 1.00 43.03 260 PHE C O 1
ATOM 6060 N N . VAL C 1 263 ? 133.744 -15.254 144.921 1.00 40.48 261 VAL C N 1
ATOM 6061 C CA . VAL C 1 263 ? 134.748 -14.763 145.859 1.00 41.44 261 VAL C CA 1
ATOM 6062 C C . VAL C 1 263 ? 136.080 -14.490 145.182 1.00 42.64 261 VAL C C 1
ATOM 6063 O O . VAL C 1 263 ? 136.674 -15.398 144.592 1.00 42.04 261 VAL C O 1
ATOM 6067 N N . SER C 1 264 ? 136.572 -13.261 145.328 1.00 40.15 262 SER C N 1
ATOM 6068 C CA . SER C 1 264 ? 137.822 -12.830 144.695 1.00 47.46 262 SER C CA 1
ATOM 6069 C C . SER C 1 264 ? 139.035 -13.038 145.603 1.00 43.99 262 SER C C 1
ATOM 6070 O O . SER C 1 264 ? 140.040 -13.621 145.168 1.00 48.83 262 SER C O 1
ATOM 6073 N N . LYS C 1 268 ? 146.875 -13.504 143.301 1.00 61.57 266 LYS C N 1
ATOM 6074 C CA . LYS C 1 268 ? 146.805 -13.640 141.852 1.00 61.90 266 LYS C CA 1
ATOM 6075 C C . LYS C 1 268 ? 146.323 -15.024 141.470 1.00 57.99 266 LYS C C 1
ATOM 6076 O O . LYS C 1 268 ? 146.764 -16.016 142.035 1.00 60.78 266 LYS C O 1
ATOM 6082 N N . GLY C 1 269 ? 145.415 -15.086 140.505 1.00 61.92 267 GLY C N 1
ATOM 6083 C CA . GLY C 1 269 ? 144.891 -16.356 140.050 1.00 53.77 267 GLY C CA 1
ATOM 6084 C C . GLY C 1 269 ? 145.420 -16.722 138.681 1.00 48.30 267 GLY C C 1
ATOM 6085 O O . GLY C 1 269 ? 145.979 -15.886 137.992 1.00 53.79 267 GLY C O 1
ATOM 6086 N N . ALA C 1 270 ? 145.241 -17.976 138.292 1.00 42.51 268 ALA C N 1
ATOM 6087 C CA . ALA C 1 270 ? 145.678 -18.454 136.990 1.00 38.66 268 ALA C CA 1
ATOM 6088 C C . ALA C 1 270 ? 144.767 -19.520 136.395 1.00 35.50 268 ALA C C 1
ATOM 6089 O O . ALA C 1 270 ? 144.168 -20.331 137.094 1.00 32.14 268 ALA C O 1
ATOM 6091 N N . VAL C 1 271 ? 144.702 -19.498 135.079 1.00 35.21 269 VAL C N 1
ATOM 6092 C CA . VAL C 1 271 ? 144.126 -20.567 134.320 1.00 40.46 269 VAL C CA 1
ATOM 6093 C C . VAL C 1 271 ? 145.226 -21.164 133.463 1.00 38.22 269 VAL C C 1
ATOM 6094 O O . VAL C 1 271 ? 145.764 -20.476 132.607 1.00 40.14 269 VAL C O 1
ATOM 6098 N N . PHE C 1 272 ? 145.565 -22.426 133.708 1.00 35.28 270 PHE C N 1
ATOM 6099 C CA . PHE C 1 272 ? 146.566 -23.136 132.913 1.00 35.08 270 PHE C CA 1
ATOM 6100 C C . PHE C 1 272 ? 145.904 -24.069 131.893 1.00 36.24 270 PHE C C 1
ATOM 6101 O O . PHE C 1 272 ? 145.162 -24.984 132.265 1.00 35.70 270 PHE C O 1
ATOM 6109 N N . LYS C 1 273 ? 146.219 -23.878 130.621 1.00 36.61 271 LYS C N 1
ATOM 6110 C CA . LYS C 1 273 ? 145.857 -24.841 129.591 1.00 36.57 271 LYS C CA 1
ATOM 6111 C C . LYS C 1 273 ? 146.998 -25.839 129.462 1.00 37.75 271 LYS C C 1
ATOM 6112 O O . LYS C 1 273 ? 148.063 -25.507 128.937 1.00 38.10 271 LYS C O 1
ATOM 6118 N N . SER C 1 274 ? 146.759 -27.062 129.923 1.00 32.56 272 SER C N 1
ATOM 6119 C CA . SER C 1 274 ? 147.813 -28.049 130.006 1.00 37.21 272 SER C CA 1
ATOM 6120 C C . SER C 1 274 ? 147.303 -29.491 130.082 1.00 40.32 272 SER C C 1
ATOM 6121 O O . SER C 1 274 ? 146.227 -29.746 130.612 1.00 39.92 272 SER C O 1
ATOM 6124 N N . ASP C 1 275 ? 148.129 -30.394 129.549 1.00 41.98 273 ASP C N 1
ATOM 6125 C CA . ASP C 1 275 ? 148.083 -31.868 129.659 1.00 46.70 273 ASP C CA 1
ATOM 6126 C C . ASP C 1 275 ? 148.392 -32.497 131.012 1.00 45.75 273 ASP C C 1
ATOM 6127 O O . ASP C 1 275 ? 147.996 -33.640 131.275 1.00 44.84 273 ASP C O 1
ATOM 6132 N N . LEU C 1 276 ? 149.166 -31.785 131.831 1.00 42.29 274 LEU C N 1
ATOM 6133 C CA . LEU C 1 276 ? 149.855 -32.404 132.964 1.00 37.26 274 LEU C CA 1
ATOM 6134 C C . LEU C 1 276 ? 148.907 -32.907 134.016 1.00 37.82 274 LEU C C 1
ATOM 6135 O O . LEU C 1 276 ? 147.869 -32.301 134.253 1.00 35.20 274 LEU C O 1
ATOM 6140 N N . PRO C 1 277 ? 149.299 -33.988 134.697 1.00 38.40 275 PRO C N 1
ATOM 6141 C CA . PRO C 1 277 ? 148.440 -34.562 135.733 1.00 37.84 275 PRO C CA 1
ATOM 6142 C C . PRO C 1 277 ? 148.502 -33.776 137.029 1.00 38.13 275 PRO C C 1
ATOM 6143 O O . PRO C 1 277 ? 149.541 -33.203 137.401 1.00 37.88 275 PRO C O 1
ATOM 6147 N N . ILE C 1 278 ? 147.375 -33.761 137.719 1.00 34.86 276 ILE C N 1
ATOM 6148 C CA . ILE C 1 278 ? 147.280 -33.232 139.066 1.00 36.14 276 ILE C CA 1
ATOM 6149 C C . ILE C 1 278 ? 147.493 -34.403 140.033 1.00 45.46 276 ILE C C 1
ATOM 6150 O O . ILE C 1 278 ? 146.768 -35.408 139.955 1.00 39.94 276 ILE C O 1
ATOM 6155 N N . GLU C 1 279 ? 148.500 -34.294 140.906 1.00 41.97 277 GLU C N 1
ATOM 6156 C CA . GLU C 1 279 ? 148.862 -35.390 141.808 1.00 47.02 277 GLU C CA 1
ATOM 6157 C C . GLU C 1 279 ? 148.695 -34.985 143.277 1.00 48.95 277 GLU C C 1
ATOM 6158 O O . GLU C 1 279 ? 148.533 -33.804 143.577 1.00 48.35 277 GLU C O 1
ATOM 6164 N N . ASN C 1 280 ? 148.718 -35.962 144.188 1.00 53.65 278 ASN C N 1
ATOM 6165 C CA . ASN C 1 280 ? 148.564 -35.683 145.625 1.00 56.86 278 ASN C CA 1
ATOM 6166 C C . ASN C 1 280 ? 149.880 -35.195 146.250 1.00 53.76 278 ASN C C 1
ATOM 6167 O O . ASN C 1 280 ? 150.595 -35.890 146.980 1.00 47.44 278 ASN C O 1
ATOM 6172 N N . CYS C 1 281 ? 150.173 -33.964 145.898 1.00 53.13 279 CYS C N 1
ATOM 6173 C CA . CYS C 1 281 ? 151.445 -33.327 146.110 1.00 46.21 279 CYS C CA 1
ATOM 6174 C C . CYS C 1 281 ? 151.281 -31.841 146.448 1.00 47.19 279 CYS C C 1
ATOM 6175 O O . CYS C 1 281 ? 150.262 -31.223 146.109 1.00 47.88 279 CYS C O 1
ATOM 6178 N N . ASP C 1 282 ? 152.280 -31.270 147.107 1.00 45.11 280 ASP C N 1
ATOM 6179 C CA . ASP C 1 282 ? 152.249 -29.874 147.526 1.00 49.18 280 ASP C CA 1
ATOM 6180 C C . ASP C 1 282 ? 153.396 -29.061 146.963 1.00 49.11 280 ASP C C 1
ATOM 6181 O O . ASP C 1 282 ? 154.513 -29.562 146.815 1.00 47.47 280 ASP C O 1
ATOM 6186 N N . ALA C 1 283 ? 153.107 -27.811 146.617 1.00 45.00 281 ALA C N 1
ATOM 6187 C CA . ALA C 1 283 ? 154.116 -26.944 146.027 1.00 40.58 281 ALA C CA 1
ATOM 6188 C C . ALA C 1 283 ? 154.033 -25.540 146.560 1.00 44.32 281 ALA C C 1
ATOM 6189 O O . ALA C 1 283 ? 153.021 -25.117 147.121 1.00 44.20 281 ALA C O 1
ATOM 6191 N N . THR C 1 284 ? 155.151 -24.837 146.464 1.00 44.10 282 THR C N 1
ATOM 6192 C CA . THR C 1 284 ? 155.177 -23.428 146.796 1.00 41.59 282 THR C CA 1
ATOM 6193 C C . THR C 1 284 ? 155.265 -22.618 145.496 1.00 39.95 282 THR C C 1
ATOM 6194 O O . THR C 1 284 ? 154.929 -21.440 145.465 1.00 41.27 282 THR C O 1
ATOM 6198 N N . CYS C 1 285 ? 155.667 -23.274 144.411 1.00 36.59 283 CYS C N 1
ATOM 6199 C CA . CYS C 1 285 ? 155.841 -22.596 143.133 1.00 36.27 283 CYS C CA 1
ATOM 6200 C C . CYS C 1 285 ? 155.367 -23.512 142.023 1.00 37.62 283 CYS C C 1
ATOM 6201 O O . CYS C 1 285 ? 155.898 -24.595 141.816 1.00 35.74 283 CYS C O 1
ATOM 6204 N N . GLN C 1 286 ? 154.331 -23.076 141.320 1.00 36.19 284 GLN C N 1
ATOM 6205 C CA . GLN C 1 286 ? 153.754 -23.897 140.266 1.00 34.78 284 GLN C CA 1
ATOM 6206 C C . GLN C 1 286 ? 153.809 -23.192 138.923 1.00 31.94 284 GLN C C 1
ATOM 6207 O O . GLN C 1 286 ? 153.175 -22.174 138.757 1.00 34.79 284 GLN C O 1
ATOM 6213 N N . THR C 1 287 ? 154.523 -23.732 137.950 1.00 34.21 285 THR C N 1
ATOM 6214 C CA . THR C 1 287 ? 154.472 -23.126 136.634 1.00 32.38 285 THR C CA 1
ATOM 6215 C C . THR C 1 287 ? 153.545 -23.955 135.756 1.00 36.32 285 THR C C 1
ATOM 6216 O O . THR C 1 287 ? 153.140 -25.058 136.130 1.00 35.90 285 THR C O 1
ATOM 6220 N N . ILE C 1 288 ? 153.216 -23.422 134.587 1.00 34.70 286 ILE C N 1
ATOM 6221 C CA . ILE C 1 288 ? 152.363 -24.139 133.654 1.00 36.57 286 ILE C CA 1
ATOM 6222 C C . ILE C 1 288 ? 153.011 -25.422 133.092 1.00 38.80 286 ILE C C 1
ATOM 6223 O O . ILE C 1 288 ? 152.308 -26.314 132.576 1.00 37.55 286 ILE C O 1
ATOM 6228 N N . THR C 1 289 ? 154.332 -25.546 133.213 1.00 35.88 287 THR C N 1
ATOM 6229 C CA . THR C 1 289 ? 155.013 -26.729 132.684 1.00 36.25 287 THR C CA 1
ATOM 6230 C C . THR C 1 289 ? 155.524 -27.608 133.805 1.00 37.45 287 THR C C 1
ATOM 6231 O O . THR C 1 289 ? 156.143 -28.657 133.561 1.00 36.51 287 THR C O 1
ATOM 6235 N N . GLY C 1 290 ? 155.254 -27.195 135.038 1.00 34.15 288 GLY C N 1
ATOM 6236 C CA . GLY C 1 290 ? 155.603 -28.026 136.172 1.00 34.82 288 GLY C CA 1
ATOM 6237 C C . GLY C 1 290 ? 155.996 -27.265 137.423 1.00 35.63 288 GLY C C 1
ATOM 6238 O O . GLY C 1 290 ? 156.127 -26.035 137.410 1.00 34.12 288 GLY C O 1
ATOM 6239 N N . VAL C 1 291 ? 156.179 -28.020 138.507 1.00 35.91 289 VAL C N 1
ATOM 6240 C CA . VAL C 1 291 ? 156.585 -27.507 139.817 1.00 34.03 289 VAL C CA 1
ATOM 6241 C C . VAL C 1 291 ? 158.095 -27.229 139.935 1.00 38.58 289 VAL C C 1
ATOM 6242 O O . VAL C 1 291 ? 158.933 -28.055 139.559 1.00 36.81 289 VAL C O 1
ATOM 6246 N N . LEU C 1 292 ? 158.413 -26.077 140.514 1.00 37.70 290 LEU C N 1
ATOM 6247 C CA . LEU C 1 292 ? 159.775 -25.724 140.866 1.00 37.53 290 LEU C CA 1
ATOM 6248 C C . LEU C 1 292 ? 159.941 -25.948 142.346 1.00 36.42 290 LEU C C 1
ATOM 6249 O O . LEU C 1 292 ? 159.203 -25.395 143.154 1.00 40.50 290 LEU C O 1
ATOM 6254 N N . ARG C 1 293 ? 160.905 -26.778 142.704 1.00 36.33 291 ARG C N 1
ATOM 6255 C CA . ARG C 1 293 ? 161.198 -27.022 144.100 1.00 42.35 291 ARG C CA 1
ATOM 6256 C C . ARG C 1 293 ? 162.659 -26.666 144.296 1.00 41.29 291 ARG C C 1
ATOM 6257 O O . ARG C 1 293 ? 163.533 -27.515 144.169 1.00 41.93 291 ARG C O 1
ATOM 6265 N N . THR C 1 294 ? 162.907 -25.393 144.577 1.00 40.53 292 THR C N 1
ATOM 6266 C CA . THR C 1 294 ? 164.238 -24.825 144.486 1.00 39.92 292 THR C CA 1
ATOM 6267 C C . THR C 1 294 ? 164.427 -23.640 145.409 1.00 42.08 292 THR C C 1
ATOM 6268 O O . THR C 1 294 ? 163.451 -23.079 145.939 1.00 41.43 292 THR C O 1
ATOM 6272 N N . ASN C 1 295 ? 165.691 -23.257 145.590 1.00 42.87 293 ASN C N 1
ATOM 6273 C CA . ASN C 1 295 ? 166.031 -22.036 146.303 1.00 42.08 293 ASN C CA 1
ATOM 6274 C C . ASN C 1 295 ? 166.847 -21.110 145.402 1.00 44.31 293 ASN C C 1
ATOM 6275 O O . ASN C 1 295 ? 167.404 -20.115 145.883 1.00 42.73 293 ASN C O 1
ATOM 6280 N N . LYS C 1 296 ? 166.957 -21.462 144.118 1.00 36.70 294 LYS C N 1
ATOM 6281 C CA . LYS C 1 296 ? 167.723 -20.654 143.160 1.00 38.25 294 LYS C CA 1
ATOM 6282 C C . LYS C 1 296 ? 166.997 -19.329 142.845 1.00 37.03 294 LYS C C 1
ATOM 6283 O O . LYS C 1 296 ? 165.788 -19.204 143.039 1.00 34.73 294 LYS C O 1
ATOM 6289 N N . THR C 1 297 ? 167.749 -18.345 142.366 1.00 35.54 295 THR C N 1
ATOM 6290 C CA . THR C 1 297 ? 167.244 -16.988 142.158 1.00 31.90 295 THR C CA 1
ATOM 6291 C C . THR C 1 297 ? 166.539 -16.824 140.807 1.00 31.55 295 THR C C 1
ATOM 6292 O O . THR C 1 297 ? 165.591 -16.045 140.668 1.00 33.70 295 THR C O 1
ATOM 6296 N N . PHE C 1 298 ? 167.033 -17.541 139.805 1.00 31.98 296 PHE C N 1
ATOM 6297 C CA . PHE C 1 298 ? 166.495 -17.479 138.454 1.00 31.45 296 PHE C CA 1
ATOM 6298 C C . PHE C 1 298 ? 165.971 -18.858 138.022 1.00 31.49 296 PHE C C 1
ATOM 6299 O O . PHE C 1 298 ? 166.291 -19.879 138.635 1.00 32.61 296 PHE C O 1
ATOM 6307 N N . GLN C 1 299 ? 165.116 -18.871 137.006 1.00 30.81 297 GLN C N 1
ATOM 6308 C CA . GLN C 1 299 ? 164.670 -20.111 136.376 1.00 31.05 297 GLN C CA 1
ATOM 6309 C C . GLN C 1 299 ? 164.372 -19.869 134.906 1.00 30.24 297 GLN C C 1
ATOM 6310 O O . GLN C 1 299 ? 163.862 -18.810 134.509 1.00 31.11 297 GLN C O 1
ATOM 6316 N N . ASN C 1 300 ? 164.683 -20.866 134.099 1.00 31.29 298 ASN C N 1
ATOM 6317 C CA . ASN C 1 300 ? 164.379 -20.830 132.685 1.00 29.47 298 ASN C CA 1
ATOM 6318 C C . ASN C 1 300 ? 163.241 -21.785 132.328 1.00 28.85 298 ASN C C 1
ATOM 6319 O O . ASN C 1 300 ? 163.113 -22.204 131.188 1.00 30.30 298 ASN C O 1
ATOM 6324 N N . VAL C 1 301 ? 162.446 -22.170 133.319 1.00 28.10 299 VAL C N 1
ATOM 6325 C CA . VAL C 1 301 ? 161.358 -23.116 133.076 1.00 29.08 299 VAL C CA 1
ATOM 6326 C C . VAL C 1 301 ? 160.168 -22.421 132.400 1.00 33.60 299 VAL C C 1
ATOM 6327 O O . VAL C 1 301 ? 159.792 -22.808 131.309 1.00 34.80 299 VAL C O 1
ATOM 6331 N N . SER C 1 302 ? 159.571 -21.413 133.035 1.00 29.68 300 SER C N 1
ATOM 6332 C CA . SER C 1 302 ? 158.429 -20.751 132.423 1.00 32.10 300 SER C CA 1
ATOM 6333 C C . SER C 1 302 ? 158.142 -19.398 133.054 1.00 29.98 300 SER C C 1
ATOM 6334 O O . SER C 1 302 ? 158.327 -19.230 134.254 1.00 30.77 300 SER C O 1
ATOM 6337 N N . PRO C 1 303 ? 157.636 -18.443 132.250 1.00 32.28 301 PRO C N 1
ATOM 6338 C CA . PRO C 1 303 ? 157.216 -17.126 132.740 1.00 35.80 301 PRO C CA 1
ATOM 6339 C C . PRO C 1 303 ? 155.824 -17.154 133.347 1.00 33.82 301 PRO C C 1
ATOM 6340 O O . PRO C 1 303 ? 155.379 -16.153 133.901 1.00 31.31 301 PRO C O 1
ATOM 6344 N N . LEU C 1 304 ? 155.145 -18.290 133.216 1.00 33.12 302 LEU C N 1
ATOM 6345 C CA . LEU C 1 304 ? 153.755 -18.397 133.629 1.00 37.17 302 LEU C CA 1
ATOM 6346 C C . LEU C 1 304 ? 153.656 -19.259 134.876 1.00 36.35 302 LEU C C 1
ATOM 6347 O O . LEU C 1 304 ? 153.912 -20.459 134.812 1.00 34.01 302 LEU C O 1
ATOM 6352 N N . TRP C 1 305 ? 153.293 -18.662 136.004 1.00 33.77 303 TRP C N 1
ATOM 6353 C CA . TRP C 1 305 ? 153.235 -19.428 137.239 1.00 34.68 303 TRP C CA 1
ATOM 6354 C C . TRP C 1 305 ? 152.278 -18.829 138.244 1.00 39.33 303 TRP C C 1
ATOM 6355 O O . TRP C 1 305 ? 151.700 -17.760 138.029 1.00 39.71 303 TRP C O 1
ATOM 6366 N N . ILE C 1 306 ? 152.174 -19.515 139.375 1.00 38.26 304 ILE C N 1
ATOM 6367 C CA . ILE C 1 306 ? 151.374 -19.078 140.505 1.00 40.59 304 ILE C CA 1
ATOM 6368 C C . ILE C 1 306 ? 152.190 -19.456 141.747 1.00 38.32 304 ILE C C 1
ATOM 6369 O O . ILE C 1 306 ? 153.057 -20.329 141.682 1.00 39.03 304 ILE C O 1
ATOM 6374 N N . GLY C 1 307 ? 151.990 -18.762 142.853 1.00 37.37 305 GLY C N 1
ATOM 6375 C CA . GLY C 1 307 ? 152.833 -18.978 144.013 1.00 39.36 305 GLY C CA 1
ATOM 6376 C C . GLY C 1 307 ? 154.083 -18.115 144.014 1.00 45.43 305 GLY C C 1
ATOM 6377 O O . GLY C 1 307 ? 154.135 -17.072 143.359 1.00 44.11 305 GLY C O 1
ATOM 6378 N N . GLU C 1 308 ? 155.101 -18.560 144.746 1.00 44.40 306 GLU C N 1
ATOM 6379 C CA . GLU C 1 308 ? 156.332 -17.800 144.885 1.00 44.48 306 GLU C CA 1
ATOM 6380 C C . GLU C 1 308 ? 157.453 -18.438 144.070 1.00 41.76 306 GLU C C 1
ATOM 6381 O O . GLU C 1 308 ? 158.005 -19.454 144.462 1.00 44.12 306 GLU C O 1
ATOM 6387 N N . CYS C 1 309 ? 157.793 -17.839 142.937 1.00 38.72 307 CYS C N 1
ATOM 6388 C CA . CYS C 1 309 ? 158.743 -18.461 142.022 1.00 36.92 307 CYS C CA 1
ATOM 6389 C C . CYS C 1 309 ? 159.929 -17.525 141.800 1.00 35.90 307 CYS C C 1
ATOM 6390 O O . CYS C 1 309 ? 159.817 -16.325 142.023 1.00 35.87 307 CYS C O 1
ATOM 6393 N N . PRO C 1 310 ? 161.063 -18.078 141.357 1.00 34.49 308 PRO C N 1
ATOM 6394 C CA . PRO C 1 310 ? 162.166 -17.195 140.986 1.00 37.27 308 PRO C CA 1
ATOM 6395 C C . PRO C 1 310 ? 161.934 -16.564 139.625 1.00 35.96 308 PRO C C 1
ATOM 6396 O O . PRO C 1 310 ? 161.026 -16.970 138.868 1.00 35.49 308 PRO C O 1
ATOM 6400 N N . LYS C 1 311 ? 162.737 -15.544 139.350 1.00 32.06 309 LYS C N 1
ATOM 6401 C CA . LYS C 1 311 ? 162.659 -14.777 138.124 1.00 34.92 309 LYS C CA 1
ATOM 6402 C C . LYS C 1 311 ? 162.890 -15.621 136.878 1.00 32.77 309 LYS C C 1
ATOM 6403 O O . LYS C 1 311 ? 163.846 -16.405 136.815 1.00 33.14 309 LYS C O 1
ATOM 6409 N N . TYR C 1 312 ? 162.028 -15.428 135.877 1.00 28.91 310 TYR C N 1
ATOM 6410 C CA . TYR C 1 312 ? 162.190 -16.114 134.603 1.00 31.25 310 TYR C CA 1
ATOM 6411 C C . TYR C 1 312 ? 163.159 -15.344 133.697 1.00 28.78 310 TYR C C 1
ATOM 6412 O O . TYR C 1 312 ? 163.050 -14.132 133.556 1.00 29.01 310 TYR C O 1
ATOM 6421 N N . VAL C 1 313 ? 164.080 -16.066 133.068 1.00 29.00 311 VAL C N 1
ATOM 6422 C CA . VAL C 1 313 ? 165.065 -15.515 132.125 1.00 28.82 311 VAL C CA 1
ATOM 6423 C C . VAL C 1 313 ? 165.315 -16.578 131.052 1.00 30.19 311 VAL C C 1
ATOM 6424 O O . VAL C 1 313 ? 164.948 -17.739 131.240 1.00 33.32 311 VAL C O 1
ATOM 6428 N N . LYS C 1 314 ? 165.899 -16.204 129.919 1.00 28.75 312 LYS C N 1
ATOM 6429 C CA . LYS C 1 314 ? 166.127 -17.192 128.863 1.00 32.94 312 LYS C CA 1
ATOM 6430 C C . LYS C 1 314 ? 167.487 -17.922 129.021 1.00 33.14 312 LYS C C 1
ATOM 6431 O O . LYS C 1 314 ? 167.774 -18.860 128.286 1.00 33.86 312 LYS C O 1
ATOM 6437 N N . SER C 1 315 ? 168.255 -17.552 130.037 1.00 29.72 313 SER C N 1
ATOM 6438 C CA . SER C 1 315 ? 169.614 -18.066 130.233 1.00 33.18 313 SER C CA 1
ATOM 6439 C C . SER C 1 315 ? 169.695 -19.582 130.501 1.00 34.41 313 SER C C 1
ATOM 6440 O O . SER C 1 315 ? 168.803 -20.156 131.142 1.00 34.26 313 SER C O 1
ATOM 6443 N N . GLU C 1 316 ? 170.765 -20.209 130.026 1.00 32.60 314 GLU C N 1
ATOM 6444 C CA . GLU C 1 316 ? 170.998 -21.637 130.277 1.00 36.67 314 GLU C CA 1
ATOM 6445 C C . GLU C 1 316 ? 171.654 -21.874 131.630 1.00 35.03 314 GLU C C 1
ATOM 6446 O O . GLU C 1 316 ? 171.449 -22.913 132.262 1.00 35.15 314 GLU C O 1
ATOM 6452 N N . SER C 1 317 ? 172.437 -20.898 132.076 1.00 30.05 315 SER C N 1
ATOM 6453 C CA . SER C 1 317 ? 173.159 -20.999 133.332 1.00 32.83 315 SER C CA 1
ATOM 6454 C C . SER C 1 317 ? 173.585 -19.615 133.786 1.00 30.25 315 SER C C 1
ATOM 6455 O O . SER C 1 317 ? 173.966 -18.803 132.963 1.00 34.39 315 SER C O 1
ATOM 6458 N N . LEU C 1 318 ? 173.510 -19.345 135.085 1.00 29.42 316 LEU C N 1
ATOM 6459 C CA . LEU C 1 318 ? 174.034 -18.091 135.641 1.00 28.83 316 LEU C CA 1
ATOM 6460 C C . LEU C 1 318 ? 174.972 -18.372 136.810 1.00 30.53 316 LEU C C 1
ATOM 6461 O O . LEU C 1 318 ? 174.604 -18.247 137.978 1.00 31.27 316 LEU C O 1
ATOM 6466 N N . ARG C 1 319 ? 176.191 -18.783 136.505 1.00 31.67 317 ARG C N 1
ATOM 6467 C CA . ARG C 1 319 ? 177.075 -19.232 137.578 1.00 29.59 317 ARG C CA 1
ATOM 6468 C C . ARG C 1 319 ? 178.042 -18.134 138.012 1.00 30.07 317 ARG C C 1
ATOM 6469 O O . ARG C 1 319 ? 178.812 -17.611 137.206 1.00 25.63 317 ARG C O 1
ATOM 6477 N N . LEU C 1 320 ? 177.978 -17.802 139.296 1.00 29.00 318 LEU C N 1
ATOM 6478 C CA . LEU C 1 320 ? 178.798 -16.762 139.894 1.00 29.48 318 LEU C CA 1
ATOM 6479 C C . LEU C 1 320 ? 180.099 -17.322 140.466 1.00 32.25 318 LEU C C 1
ATOM 6480 O O . LEU C 1 320 ? 180.039 -18.175 141.341 1.00 27.60 318 LEU C O 1
ATOM 6485 N N . ALA C 1 321 ? 181.248 -16.789 140.057 1.00 28.87 319 ALA C N 1
ATOM 6486 C CA . ALA C 1 321 ? 182.497 -17.163 140.719 1.00 28.13 319 ALA C CA 1
ATOM 6487 C C . ALA C 1 321 ? 182.416 -16.714 142.171 1.00 29.70 319 ALA C C 1
ATOM 6488 O O . ALA C 1 321 ? 181.937 -15.616 142.465 1.00 30.94 319 ALA C O 1
ATOM 6490 N N . THR C 1 322 ? 182.823 -17.570 143.097 1.00 28.09 320 THR C N 1
ATOM 6491 C CA . THR C 1 322 ? 182.986 -17.091 144.462 1.00 32.58 320 THR C CA 1
ATOM 6492 C C . THR C 1 322 ? 184.447 -17.282 144.905 1.00 28.94 320 THR C C 1
ATOM 6493 O O . THR C 1 322 ? 185.020 -16.421 145.566 1.00 29.47 320 THR C O 1
ATOM 6497 N N . GLY C 1 323 ? 185.026 -18.402 144.518 1.00 30.22 321 GLY C N 1
ATOM 6498 C CA . GLY C 1 323 ? 186.427 -18.648 144.767 1.00 29.09 321 GLY C CA 1
ATOM 6499 C C . GLY C 1 323 ? 187.285 -18.030 143.674 1.00 30.55 321 GLY C C 1
ATOM 6500 O O . GLY C 1 323 ? 186.858 -17.129 142.937 1.00 32.50 321 GLY C O 1
ATOM 6501 N N . LEU C 1 324 ? 188.501 -18.523 143.547 1.00 28.80 322 LEU C N 1
ATOM 6502 C CA . LEU C 1 324 ? 189.481 -17.872 142.682 1.00 32.62 322 LEU C CA 1
ATOM 6503 C C . LEU C 1 324 ? 189.859 -18.768 141.523 1.00 31.34 322 LEU C C 1
ATOM 6504 O O . LEU C 1 324 ? 189.375 -19.895 141.437 1.00 28.63 322 LEU C O 1
ATOM 6509 N N . ARG C 1 325 ? 190.633 -18.238 140.581 1.00 27.90 323 ARG C N 1
ATOM 6510 C CA . ARG C 1 325 ? 191.070 -19.039 139.457 1.00 27.23 323 ARG C CA 1
ATOM 6511 C C . ARG C 1 325 ? 191.803 -20.259 140.005 1.00 30.54 323 ARG C C 1
ATOM 6512 O O . ARG C 1 325 ? 192.717 -20.137 140.831 1.00 27.89 323 ARG C O 1
ATOM 6520 N N . ASN C 1 326 ? 191.376 -21.431 139.544 1.00 30.39 324 ASN C N 1
ATOM 6521 C CA . ASN C 1 326 ? 191.917 -22.712 140.010 1.00 33.47 324 ASN C CA 1
ATOM 6522 C C . ASN C 1 326 ? 193.141 -23.106 139.212 1.00 29.75 324 ASN C C 1
ATOM 6523 O O . ASN C 1 326 ? 193.010 -23.417 138.034 1.00 31.27 324 ASN C O 1
ATOM 6528 N N . VAL C 1 327 ? 194.321 -23.080 139.829 1.00 30.65 325 VAL C N 1
ATOM 6529 C CA . VAL C 1 327 ? 195.560 -23.438 139.118 1.00 31.57 325 VAL C CA 1
ATOM 6530 C C . VAL C 1 327 ? 196.332 -24.514 139.901 1.00 34.66 325 VAL C C 1
ATOM 6531 O O . VAL C 1 327 ? 197.419 -24.243 140.458 1.00 33.28 325 VAL C O 1
ATOM 6535 N N . PRO C 1 328 ? 195.765 -25.709 139.990 1.00 37.90 326 PRO C N 1
ATOM 6536 C CA . PRO C 1 328 ? 196.380 -26.805 140.746 1.00 35.71 326 PRO C CA 1
ATOM 6537 C C . PRO C 1 328 ? 197.681 -27.307 140.138 1.00 39.22 326 PRO C C 1
ATOM 6538 O O . PRO C 1 328 ? 197.837 -27.279 138.927 1.00 39.69 326 PRO C O 1
ATOM 6542 N N . GLN C 1 329 ? 198.603 -27.758 140.980 1.00 39.89 327 GLN C N 1
ATOM 6543 C CA . GLN C 1 329 ? 199.881 -28.254 140.498 1.00 48.34 327 GLN C CA 1
ATOM 6544 C C . GLN C 1 329 ? 199.663 -29.478 139.633 1.00 48.23 327 GLN C C 1
ATOM 6545 O O . GLN C 1 329 ? 198.816 -30.315 139.923 1.00 49.75 327 GLN C O 1
ATOM 6551 N N . ILE C 1 330 ? 200.436 -29.575 138.563 1.00 49.40 328 ILE C N 1
ATOM 6552 C CA . ILE C 1 330 ? 200.306 -30.701 137.664 1.00 52.23 328 ILE C CA 1
ATOM 6553 C C . ILE C 1 330 ? 201.069 -31.907 138.198 1.00 55.62 328 ILE C C 1
ATOM 6554 O O . ILE C 1 330 ? 202.261 -31.843 138.472 1.00 47.59 328 ILE C O 1
ATOM 6559 N N . ALA C 1 331 ? 200.347 -33.009 138.332 1.00 55.95 329 ALA C N 1
ATOM 6560 C CA . ALA C 1 331 ? 200.891 -34.256 138.840 1.00 56.45 329 ALA C CA 1
ATOM 6561 C C . ALA C 1 331 ? 200.873 -35.294 137.737 1.00 55.07 329 ALA C C 1
ATOM 6562 O O . ALA C 1 331 ? 199.875 -35.463 137.047 1.00 59.02 329 ALA C O 1
ATOM 6564 N N . THR C 1 332 ? 201.990 -35.982 137.572 1.00 52.85 330 THR C N 1
ATOM 6565 C CA . THR C 1 332 ? 202.116 -36.994 136.540 1.00 53.96 330 THR C CA 1
ATOM 6566 C C . THR C 1 332 ? 202.234 -38.403 137.120 1.00 48.83 330 THR C C 1
ATOM 6567 O O . THR C 1 332 ? 202.540 -38.577 138.295 1.00 44.08 330 THR C O 1
ATOM 6571 N N . GLY D 2 1 ? 196.585 -11.688 135.602 1.00 11.83 1 GLY D N 1
ATOM 6572 C CA . GLY D 2 1 ? 195.222 -11.453 136.046 1.00 37.08 1 GLY D CA 1
ATOM 6573 C C . GLY D 2 1 ? 195.545 -9.987 136.232 1.00 34.75 1 GLY D C 1
ATOM 6574 O O . GLY D 2 1 ? 196.663 -9.677 135.918 1.00 45.72 1 GLY D O 1
ATOM 6575 N N . ILE D 2 2 ? 194.672 -9.098 136.704 1.00 40.09 2 ILE D N 1
ATOM 6576 C CA . ILE D 2 2 ? 195.042 -7.661 136.649 1.00 36.99 2 ILE D CA 1
ATOM 6577 C C . ILE D 2 2 ? 196.053 -7.134 137.700 1.00 34.77 2 ILE D C 1
ATOM 6578 O O . ILE D 2 2 ? 196.817 -6.198 137.415 1.00 32.73 2 ILE D O 1
ATOM 6583 N N . PHE D 2 3 ? 196.114 -7.743 138.883 1.00 35.47 3 PHE D N 1
ATOM 6584 C CA . PHE D 2 3 ? 197.146 -7.380 139.858 1.00 32.48 3 PHE D CA 1
ATOM 6585 C C . PHE D 2 3 ? 198.401 -8.220 139.665 1.00 32.45 3 PHE D C 1
ATOM 6586 O O . PHE D 2 3 ? 199.404 -7.971 140.310 1.00 34.42 3 PHE D O 1
ATOM 6594 N N . GLY D 2 4 ? 198.346 -9.184 138.756 1.00 29.78 4 GLY D N 1
ATOM 6595 C CA . GLY D 2 4 ? 199.551 -9.835 138.276 1.00 34.06 4 GLY D CA 1
ATOM 6596 C C . GLY D 2 4 ? 200.092 -10.969 139.130 1.00 30.79 4 GLY D C 1
ATOM 6597 O O . GLY D 2 4 ? 201.129 -11.527 138.809 1.00 32.82 4 GLY D O 1
ATOM 6598 N N . ALA D 2 5 ? 199.381 -11.343 140.183 1.00 29.86 5 ALA D N 1
ATOM 6599 C CA . ALA D 2 5 ? 199.890 -12.354 141.108 1.00 32.01 5 ALA D CA 1
ATOM 6600 C C . ALA D 2 5 ? 199.362 -13.750 140.784 1.00 31.85 5 ALA D C 1
ATOM 6601 O O . ALA D 2 5 ? 200.145 -14.632 140.427 1.00 31.66 5 ALA D O 1
ATOM 6603 N N . ILE D 2 6 ? 198.044 -13.934 140.889 1.00 30.17 6 ILE D N 1
ATOM 6604 C CA . ILE D 2 6 ? 197.398 -15.207 140.573 1.00 30.97 6 ILE D CA 1
ATOM 6605 C C . ILE D 2 6 ? 197.610 -15.551 139.103 1.00 33.25 6 ILE D C 1
ATOM 6606 O O . ILE D 2 6 ? 197.344 -14.733 138.209 1.00 29.83 6 ILE D O 1
ATOM 6611 N N . ALA D 2 7 ? 198.109 -16.767 138.883 1.00 35.13 7 ALA D N 1
ATOM 6612 C CA . ALA D 2 7 ? 198.504 -17.252 137.571 1.00 34.12 7 ALA D CA 1
ATOM 6613 C C . ALA D 2 7 ? 199.305 -16.186 136.870 1.00 35.40 7 ALA D C 1
ATOM 6614 O O . ALA D 2 7 ? 199.114 -15.934 135.684 1.00 40.87 7 ALA D O 1
ATOM 6616 N N . GLY D 2 8 ? 200.201 -15.546 137.625 1.00 34.40 8 GLY D N 1
ATOM 6617 C CA . GLY D 2 8 ? 201.028 -14.485 137.094 1.00 32.55 8 GLY D CA 1
ATOM 6618 C C . GLY D 2 8 ? 202.434 -14.649 137.622 1.00 37.06 8 GLY D C 1
ATOM 6619 O O . GLY D 2 8 ? 203.095 -15.620 137.273 1.00 40.79 8 GLY D O 1
ATOM 6620 N N . PHE D 2 9 ? 202.881 -13.762 138.504 1.00 33.55 9 PHE D N 1
ATOM 6621 C CA . PHE D 2 9 ? 204.231 -13.898 139.031 1.00 38.14 9 PHE D CA 1
ATOM 6622 C C . PHE D 2 9 ? 204.279 -14.970 140.145 1.00 40.07 9 PHE D C 1
ATOM 6623 O O . PHE D 2 9 ? 205.367 -15.429 140.537 1.00 35.26 9 PHE D O 1
ATOM 6631 N N . ILE D 2 10 ? 203.096 -15.430 140.562 1.00 32.80 10 ILE D N 1
ATOM 6632 C CA . ILE D 2 10 ? 202.934 -16.673 141.336 1.00 33.68 10 ILE D CA 1
ATOM 6633 C C . ILE D 2 10 ? 202.181 -17.664 140.448 1.00 36.52 10 ILE D C 1
ATOM 6634 O O . ILE D 2 10 ? 200.968 -17.572 140.250 1.00 33.58 10 ILE D O 1
ATOM 6639 N N . GLU D 2 11 ? 202.940 -18.579 139.865 1.00 37.41 11 GLU D N 1
ATOM 6640 C CA . GLU D 2 11 ? 202.494 -19.322 138.694 1.00 39.08 11 GLU D CA 1
ATOM 6641 C C . GLU D 2 11 ? 201.316 -20.258 138.967 1.00 34.83 11 GLU D C 1
ATOM 6642 O O . GLU D 2 11 ? 200.434 -20.417 138.117 1.00 39.34 11 GLU D O 1
ATOM 6648 N N . GLY D 2 12 ? 201.265 -20.840 140.160 1.00 31.98 12 GLY D N 1
ATOM 6649 C CA . GLY D 2 12 ? 200.218 -21.807 140.468 1.00 34.69 12 GLY D CA 1
ATOM 6650 C C . GLY D 2 12 ? 199.689 -21.714 141.884 1.00 32.13 12 GLY D C 1
ATOM 6651 O O . GLY D 2 12 ? 200.287 -21.059 142.746 1.00 30.88 12 GLY D O 1
ATOM 6652 N N . GLY D 2 13 ? 198.558 -22.372 142.123 1.00 31.57 13 GLY D N 1
ATOM 6653 C CA . GLY D 2 13 ? 197.969 -22.402 143.444 1.00 31.92 13 GLY D CA 1
ATOM 6654 C C . GLY D 2 13 ? 198.486 -23.616 144.213 1.00 34.32 13 GLY D C 1
ATOM 6655 O O . GLY D 2 13 ? 199.317 -24.371 143.709 1.00 32.08 13 GLY D O 1
ATOM 6656 N N . TRP D 2 14 ? 197.991 -23.772 145.437 1.00 33.55 14 TRP D N 1
ATOM 6657 C CA . TRP D 2 14 ? 198.431 -24.810 146.366 1.00 34.99 14 TRP D CA 1
ATOM 6658 C C . TRP D 2 14 ? 197.277 -25.705 146.806 1.00 33.44 14 TRP D C 1
ATOM 6659 O O . TRP D 2 14 ? 196.425 -25.288 147.597 1.00 32.71 14 TRP D O 1
ATOM 6670 N N . THR D 2 15 ? 197.270 -26.936 146.313 1.00 35.53 15 THR D N 1
ATOM 6671 C CA . THR D 2 15 ? 196.272 -27.910 146.730 1.00 36.82 15 THR D CA 1
ATOM 6672 C C . THR D 2 15 ? 196.490 -28.351 148.171 1.00 36.08 15 THR D C 1
ATOM 6673 O O . THR D 2 15 ? 195.540 -28.758 148.837 1.00 39.83 15 THR D O 1
ATOM 6677 N N . GLY D 2 16 ? 197.721 -28.236 148.673 1.00 40.18 16 GLY D N 1
ATOM 6678 C CA . GLY D 2 16 ? 197.994 -28.578 150.059 1.00 33.15 16 GLY D CA 1
ATOM 6679 C C . GLY D 2 16 ? 197.568 -27.519 151.065 1.00 40.05 16 GLY D C 1
ATOM 6680 O O . GLY D 2 16 ? 197.545 -27.777 152.267 1.00 37.79 16 GLY D O 1
ATOM 6681 N N . MET D 2 17 ? 197.204 -26.323 150.591 1.00 40.62 17 MET D N 1
ATOM 6682 C CA . MET D 2 17 ? 196.656 -25.301 151.488 1.00 35.98 17 MET D CA 1
ATOM 6683 C C . MET D 2 17 ? 195.127 -25.373 151.502 1.00 41.43 17 MET D C 1
ATOM 6684 O O . MET D 2 17 ? 194.461 -24.777 150.646 1.00 40.48 17 MET D O 1
ATOM 6689 N N . ILE D 2 18 ? 194.558 -26.089 152.473 1.00 37.78 18 ILE D N 1
ATOM 6690 C CA . ILE D 2 18 ? 193.128 -26.398 152.420 1.00 40.75 18 ILE D CA 1
ATOM 6691 C C . ILE D 2 18 ? 192.254 -25.615 153.400 1.00 38.69 18 ILE D C 1
ATOM 6692 O O . ILE D 2 18 ? 191.051 -25.802 153.436 1.00 40.12 18 ILE D O 1
ATOM 6697 N N . ASP D 2 19 ? 192.836 -24.729 154.185 1.00 38.72 19 ASP D N 1
ATOM 6698 C CA . ASP D 2 19 ? 192.047 -24.058 155.192 1.00 40.78 19 ASP D CA 1
ATOM 6699 C C . ASP D 2 19 ? 191.878 -22.564 154.940 1.00 37.36 19 ASP D C 1
ATOM 6700 O O . ASP D 2 19 ? 191.534 -21.826 155.844 1.00 36.09 19 ASP D O 1
ATOM 6705 N N . GLY D 2 20 ? 192.082 -22.129 153.706 1.00 37.57 20 GLY D N 1
ATOM 6706 C CA . GLY D 2 20 ? 191.778 -20.748 153.354 1.00 37.98 20 GLY D CA 1
ATOM 6707 C C . GLY D 2 20 ? 192.126 -20.475 151.910 1.00 34.51 20 GLY D C 1
ATOM 6708 O O . GLY D 2 20 ? 192.727 -21.324 151.251 1.00 33.61 20 GLY D O 1
ATOM 6709 N N . TRP D 2 21 ? 191.691 -19.324 151.410 1.00 32.53 21 TRP D N 1
ATOM 6710 C CA . TRP D 2 21 ? 192.026 -18.833 150.064 1.00 33.41 21 TRP D CA 1
ATOM 6711 C C . TRP D 2 21 ? 193.453 -18.325 149.798 1.00 30.18 21 TRP D C 1
ATOM 6712 O O . TRP D 2 21 ? 193.994 -18.560 148.715 1.00 28.81 21 TRP D O 1
ATOM 6723 N N . TYR D 2 22 ? 194.002 -17.573 150.747 1.00 28.21 22 TYR D N 1
ATOM 6724 C CA . TYR D 2 22 ? 195.323 -16.956 150.613 1.00 31.44 22 TYR D CA 1
ATOM 6725 C C . TYR D 2 22 ? 196.193 -17.326 151.796 1.00 33.52 22 TYR D C 1
ATOM 6726 O O . TYR D 2 22 ? 195.700 -17.461 152.914 1.00 34.63 22 TYR D O 1
ATOM 6735 N N . GLY D 2 23 ? 197.473 -17.522 151.539 1.00 31.15 23 GLY D N 1
ATOM 6736 C CA . GLY D 2 23 ? 198.315 -18.140 152.530 1.00 35.85 23 GLY D CA 1
ATOM 6737 C C . GLY D 2 23 ? 199.810 -18.034 152.418 1.00 36.72 23 GLY D C 1
ATOM 6738 O O . GLY D 2 23 ? 200.361 -17.355 151.529 1.00 30.68 23 GLY D O 1
ATOM 6739 N N . TYR D 2 24 ? 200.460 -18.698 153.376 1.00 36.50 24 TYR D N 1
ATOM 6740 C CA . TYR D 2 24 ? 201.912 -18.831 153.389 1.00 35.27 24 TYR D CA 1
ATOM 6741 C C . TYR D 2 24 ? 202.401 -20.280 153.288 1.00 33.51 24 TYR D C 1
ATOM 6742 O O . TYR D 2 24 ? 201.829 -21.199 153.879 1.00 33.55 24 TYR D O 1
ATOM 6751 N N . HIS D 2 25 ? 203.457 -20.466 152.516 1.00 34.11 25 HIS D N 1
ATOM 6752 C CA . HIS D 2 25 ? 204.247 -21.691 152.582 1.00 31.90 25 HIS D CA 1
ATOM 6753 C C . HIS D 2 25 ? 205.610 -21.360 153.204 1.00 35.21 25 HIS D C 1
ATOM 6754 O O . HIS D 2 25 ? 206.241 -20.377 152.820 1.00 35.54 25 HIS D O 1
ATOM 6761 N N . HIS D 2 26 ? 206.065 -22.164 154.159 1.00 30.46 26 HIS D N 1
ATOM 6762 C CA . HIS D 2 26 ? 207.353 -21.920 154.810 1.00 35.15 26 HIS D CA 1
ATOM 6763 C C . HIS D 2 26 ? 208.177 -23.193 154.783 1.00 34.73 26 HIS D C 1
ATOM 6764 O O . HIS D 2 26 ? 207.621 -24.280 154.764 1.00 33.56 26 HIS D O 1
ATOM 6771 N N . GLU D 2 27 ? 209.495 -23.060 154.757 1.00 35.58 27 GLU D N 1
ATOM 6772 C CA . GLU D 2 27 ? 210.357 -24.201 155.058 1.00 36.49 27 GLU D CA 1
ATOM 6773 C C . GLU D 2 27 ? 211.455 -23.774 156.039 1.00 38.35 27 GLU D C 1
ATOM 6774 O O . GLU D 2 27 ? 212.133 -22.754 155.836 1.00 35.23 27 GLU D O 1
ATOM 6780 N N . ASN D 2 28 ? 211.588 -24.594 157.082 1.00 38.37 28 ASN D N 1
ATOM 6781 C CA . ASN D 2 28 ? 212.383 -24.379 158.305 1.00 42.39 28 ASN D CA 1
ATOM 6782 C C . ASN D 2 28 ? 213.362 -25.505 158.539 1.00 39.46 28 ASN D C 1
ATOM 6783 O O . ASN D 2 28 ? 213.148 -26.585 158.003 1.00 38.81 28 ASN D O 1
ATOM 6788 N N . SER D 2 29 ? 214.383 -25.304 159.381 1.00 36.54 29 SER D N 1
ATOM 6789 C CA . SER D 2 29 ? 215.099 -26.496 159.848 1.00 41.51 29 SER D CA 1
ATOM 6790 C C . SER D 2 29 ? 214.128 -27.321 160.753 1.00 40.38 29 SER D C 1
ATOM 6791 O O . SER D 2 29 ? 214.310 -28.512 160.937 1.00 45.38 29 SER D O 1
ATOM 6794 N N . GLN D 2 30 ? 213.056 -26.704 161.248 1.00 38.09 30 GLN D N 1
ATOM 6795 C CA . GLN D 2 30 ? 212.051 -27.430 162.027 1.00 41.24 30 GLN D CA 1
ATOM 6796 C C . GLN D 2 30 ? 210.900 -28.025 161.206 1.00 42.74 30 GLN D C 1
ATOM 6797 O O . GLN D 2 30 ? 209.990 -28.603 161.783 1.00 42.12 30 GLN D O 1
ATOM 6803 N N . GLY D 2 31 ? 210.909 -27.852 159.889 1.00 37.90 31 GLY D N 1
ATOM 6804 C CA . GLY D 2 31 ? 209.847 -28.402 159.069 1.00 36.50 31 GLY D CA 1
ATOM 6805 C C . GLY D 2 31 ? 209.285 -27.436 158.036 1.00 38.40 31 GLY D C 1
ATOM 6806 O O . GLY D 2 31 ? 209.832 -26.344 157.824 1.00 37.15 31 GLY D O 1
ATOM 6807 N N . SER D 2 32 ? 208.199 -27.846 157.386 1.00 33.57 32 SER D N 1
ATOM 6808 C CA . SER D 2 32 ? 207.552 -27.026 156.350 1.00 36.42 32 SER D CA 1
ATOM 6809 C C . SER D 2 32 ? 206.055 -27.235 156.297 1.00 31.59 32 SER D C 1
ATOM 6810 O O . SER D 2 32 ? 205.518 -28.188 156.865 1.00 34.38 32 SER D O 1
ATOM 6813 N N . GLY D 2 33 ? 205.364 -26.330 155.615 1.00 34.24 33 GLY D N 1
ATOM 6814 C CA . GLY D 2 33 ? 203.930 -26.483 155.456 1.00 33.92 33 GLY D CA 1
ATOM 6815 C C . GLY D 2 33 ? 203.200 -25.341 154.769 1.00 40.25 33 GLY D C 1
ATOM 6816 O O . GLY D 2 33 ? 203.802 -24.337 154.347 1.00 36.20 33 GLY D O 1
ATOM 6817 N N . TYR D 2 34 ? 201.891 -25.527 154.651 1.00 37.27 34 TYR D N 1
ATOM 6818 C CA . TYR D 2 34 ? 200.976 -24.563 154.033 1.00 40.38 34 TYR D CA 1
ATOM 6819 C C . TYR D 2 34 ? 199.949 -24.131 155.043 1.00 42.12 34 TYR D C 1
ATOM 6820 O O . TYR D 2 34 ? 199.192 -24.976 155.525 1.00 47.61 34 TYR D O 1
ATOM 6829 N N . ALA D 2 35 ? 199.949 -22.839 155.381 1.00 42.85 35 ALA D N 1
ATOM 6830 C CA . ALA D 2 35 ? 199.002 -22.244 156.332 1.00 45.95 35 ALA D CA 1
ATOM 6831 C C . ALA D 2 35 ? 198.293 -20.983 155.781 1.00 45.07 35 ALA D C 1
ATOM 6832 O O . ALA D 2 35 ? 198.938 -20.008 155.397 1.00 36.31 35 ALA D O 1
ATOM 6834 N N . ALA D 2 36 ? 196.964 -21.007 155.782 1.00 42.70 36 ALA D N 1
ATOM 6835 C CA . ALA D 2 36 ? 196.161 -19.882 155.315 1.00 43.88 36 ALA D CA 1
ATOM 6836 C C . ALA D 2 36 ? 196.360 -18.670 156.210 1.00 45.42 36 ALA D C 1
ATOM 6837 O O . ALA D 2 36 ? 196.611 -18.811 157.408 1.00 47.69 36 ALA D O 1
ATOM 6839 N N . ASP D 2 37 ? 196.254 -17.484 155.621 1.00 38.94 37 ASP D N 1
ATOM 6840 C CA . ASP D 2 37 ? 196.172 -16.256 156.384 1.00 39.66 37 ASP D CA 1
ATOM 6841 C C . ASP D 2 37 ? 194.700 -15.956 156.656 1.00 44.45 37 ASP D C 1
ATOM 6842 O O . ASP D 2 37 ? 193.946 -15.578 155.744 1.00 37.43 37 ASP D O 1
ATOM 6847 N N . ARG D 2 38 ? 194.298 -16.135 157.912 1.00 44.97 38 ARG D N 1
ATOM 6848 C CA . ARG D 2 38 ? 192.882 -16.232 158.271 1.00 47.35 38 ARG D CA 1
ATOM 6849 C C . ARG D 2 38 ? 192.159 -14.906 158.067 1.00 44.65 38 ARG D C 1
ATOM 6850 O O . ARG D 2 38 ? 191.011 -14.867 157.619 1.00 44.16 38 ARG D O 1
ATOM 6858 N N . GLU D 2 39 ? 192.845 -13.817 158.395 1.00 48.24 39 GLU D N 1
ATOM 6859 C CA . GLU D 2 39 ? 192.218 -12.519 158.356 1.00 45.27 39 GLU D CA 1
ATOM 6860 C C . GLU D 2 39 ? 191.834 -12.080 156.947 1.00 45.36 39 GLU D C 1
ATOM 6861 O O . GLU D 2 39 ? 190.695 -11.667 156.714 1.00 41.35 39 GLU D O 1
ATOM 6867 N N . SER D 2 40 ? 192.747 -12.230 155.998 1.00 39.98 40 SER D N 1
ATOM 6868 C CA . SER D 2 40 ? 192.438 -11.826 154.637 1.00 38.28 40 SER D CA 1
ATOM 6869 C C . SER D 2 40 ? 191.478 -12.822 153.992 1.00 36.85 40 SER D C 1
ATOM 6870 O O . SER D 2 40 ? 190.633 -12.457 153.167 1.00 35.48 40 SER D O 1
ATOM 6873 N N . THR D 2 41 ? 191.602 -14.088 154.369 1.00 36.86 41 THR D N 1
ATOM 6874 C CA . THR D 2 41 ? 190.686 -15.093 153.863 1.00 34.81 41 THR D CA 1
ATOM 6875 C C . THR D 2 41 ? 189.247 -14.819 154.321 1.00 35.42 41 THR D C 1
ATOM 6876 O O . THR D 2 41 ? 188.332 -14.823 153.513 1.00 36.14 41 THR D O 1
ATOM 6880 N N . GLN D 2 42 ? 189.066 -14.554 155.609 1.00 36.31 42 GLN D N 1
ATOM 6881 C CA . GLN D 2 42 ? 187.739 -14.330 156.160 1.00 38.48 42 GLN D CA 1
ATOM 6882 C C . GLN D 2 42 ? 187.117 -13.047 155.636 1.00 38.91 42 GLN D C 1
ATOM 6883 O O . GLN D 2 42 ? 185.922 -13.042 155.353 1.00 37.24 42 GLN D O 1
ATOM 6889 N N . LYS D 2 43 ? 187.912 -11.975 155.542 1.00 35.56 43 LYS D N 1
ATOM 6890 C CA . LYS D 2 43 ? 187.441 -10.695 155.001 1.00 39.74 43 LYS D CA 1
ATOM 6891 C C . LYS D 2 43 ? 186.924 -10.898 153.573 1.00 37.36 43 LYS D C 1
ATOM 6892 O O . LYS D 2 43 ? 185.878 -10.373 153.208 1.00 36.16 43 LYS D O 1
ATOM 6898 N N . ALA D 2 44 ? 187.657 -11.681 152.785 1.00 35.49 44 ALA D N 1
ATOM 6899 C CA . ALA D 2 44 ? 187.262 -11.999 151.419 1.00 31.28 44 ALA D CA 1
ATOM 6900 C C . ALA D 2 44 ? 185.958 -12.816 151.396 1.00 33.92 44 ALA D C 1
ATOM 6901 O O . ALA D 2 44 ? 185.031 -12.512 150.635 1.00 34.38 44 ALA D O 1
ATOM 6903 N N . ILE D 2 45 ? 185.867 -13.842 152.234 1.00 31.66 45 ILE D N 1
ATOM 6904 C CA . ILE D 2 45 ? 184.612 -14.603 152.321 1.00 33.40 45 ILE D CA 1
ATOM 6905 C C . ILE D 2 45 ? 183.391 -13.751 152.701 1.00 33.14 45 ILE D C 1
ATOM 6906 O O . ILE D 2 45 ? 182.329 -13.908 152.101 1.00 33.59 45 ILE D O 1
ATOM 6911 N N . ASP D 2 46 ? 183.539 -12.853 153.678 1.00 35.66 46 ASP D N 1
ATOM 6912 C CA . ASP D 2 46 ? 182.456 -11.923 154.059 1.00 34.24 46 ASP D CA 1
ATOM 6913 C C . ASP D 2 46 ? 182.066 -11.026 152.885 1.00 34.07 46 ASP D C 1
ATOM 6914 O O . ASP D 2 46 ? 180.886 -10.810 152.626 1.00 33.25 46 ASP D O 1
ATOM 6919 N N . GLY D 2 47 ? 183.062 -10.484 152.182 1.00 33.38 47 GLY D N 1
ATOM 6920 C CA . GLY D 2 47 ? 182.797 -9.609 151.049 1.00 28.79 47 GLY D CA 1
ATOM 6921 C C . GLY D 2 47 ? 182.086 -10.360 149.925 1.00 32.06 47 GLY D C 1
ATOM 6922 O O . GLY D 2 47 ? 181.097 -9.879 149.376 1.00 30.87 47 GLY D O 1
ATOM 6923 N N . ILE D 2 48 ? 182.596 -11.539 149.587 1.00 29.43 48 ILE D N 1
ATOM 6924 C CA . ILE D 2 48 ? 182.052 -12.300 148.464 1.00 32.10 48 ILE D CA 1
ATOM 6925 C C . ILE D 2 48 ? 180.676 -12.835 148.795 1.00 31.11 48 ILE D C 1
ATOM 6926 O O . ILE D 2 48 ? 179.802 -12.857 147.934 1.00 32.93 48 ILE D O 1
ATOM 6931 N N . THR D 2 49 ? 180.467 -13.242 150.044 1.00 32.22 49 THR D N 1
ATOM 6932 C CA . THR D 2 49 ? 179.117 -13.656 150.496 1.00 30.52 49 THR D CA 1
ATOM 6933 C C . THR D 2 49 ? 178.123 -12.502 150.425 1.00 33.28 49 THR D C 1
ATOM 6934 O O . THR D 2 49 ? 176.954 -12.668 150.006 1.00 33.59 49 THR D O 1
ATOM 6938 N N . ASN D 2 50 ? 178.585 -11.321 150.819 1.00 28.21 50 ASN D N 1
ATOM 6939 C CA . ASN D 2 50 ? 177.755 -10.151 150.755 1.00 30.03 50 ASN D CA 1
ATOM 6940 C C . ASN D 2 50 ? 177.388 -9.830 149.325 1.00 32.56 50 ASN D C 1
ATOM 6941 O O . ASN D 2 50 ? 176.240 -9.460 149.038 1.00 34.47 50 ASN D O 1
ATOM 6946 N N . LYS D 2 51 ? 178.355 -9.973 148.422 1.00 32.92 51 LYS D N 1
ATOM 6947 C CA . LYS D 2 51 ? 178.093 -9.692 147.013 1.00 32.15 51 LYS D CA 1
ATOM 6948 C C . LYS D 2 51 ? 177.014 -10.637 146.471 1.00 32.67 51 LYS D C 1
ATOM 6949 O O . LYS D 2 51 ? 176.064 -10.203 145.827 1.00 29.38 51 LYS D O 1
ATOM 6955 N N . VAL D 2 52 ? 177.203 -11.934 146.696 1.00 30.38 52 VAL D N 1
ATOM 6956 C CA . VAL D 2 52 ? 176.216 -12.921 146.300 1.00 33.29 52 VAL D CA 1
ATOM 6957 C C . VAL D 2 52 ? 174.835 -12.577 146.883 1.00 32.02 52 VAL D C 1
ATOM 6958 O O . VAL D 2 52 ? 173.837 -12.623 146.165 1.00 33.25 52 VAL D O 1
ATOM 6962 N N . ASN D 2 53 ? 174.766 -12.258 148.176 1.00 32.33 53 ASN D N 1
ATOM 6963 C CA . ASN D 2 53 ? 173.470 -11.967 148.804 1.00 34.57 53 ASN D CA 1
ATOM 6964 C C . ASN D 2 53 ? 172.850 -10.672 148.300 1.00 36.50 53 ASN D C 1
ATOM 6965 O O . ASN D 2 53 ? 171.626 -10.567 148.179 1.00 36.29 53 ASN D O 1
ATOM 6970 N N . SER D 2 54 ? 173.683 -9.688 147.987 1.00 33.38 54 SER D N 1
ATOM 6971 C CA . SER D 2 54 ? 173.162 -8.435 147.468 1.00 30.60 54 SER D CA 1
ATOM 6972 C C . SER D 2 54 ? 172.528 -8.657 146.110 1.00 31.70 54 SER D C 1
ATOM 6973 O O . SER D 2 54 ? 171.464 -8.099 145.801 1.00 34.12 54 SER D O 1
ATOM 6976 N N . ILE D 2 55 ? 173.188 -9.470 145.288 1.00 31.28 55 ILE D N 1
ATOM 6977 C CA . ILE D 2 55 ? 172.684 -9.739 143.943 1.00 31.42 55 ILE D CA 1
ATOM 6978 C C . ILE D 2 55 ? 171.375 -10.513 144.024 1.00 36.60 55 ILE D C 1
ATOM 6979 O O . ILE D 2 55 ? 170.382 -10.196 143.345 1.00 33.89 55 ILE D O 1
ATOM 6984 N N . ILE D 2 56 ? 171.370 -11.528 144.870 1.00 31.77 56 ILE D N 1
ATOM 6985 C CA . ILE D 2 56 ? 170.153 -12.283 145.093 1.00 34.97 56 ILE D CA 1
ATOM 6986 C C . ILE D 2 56 ? 169.043 -11.330 145.574 1.00 38.37 56 ILE D C 1
ATOM 6987 O O . ILE D 2 56 ? 167.914 -11.345 145.049 1.00 33.21 56 ILE D O 1
ATOM 6992 N N . ASN D 2 57 ? 169.379 -10.443 146.508 1.00 34.48 57 ASN D N 1
ATOM 6993 C CA . ASN D 2 57 ? 168.358 -9.524 147.020 1.00 36.13 57 ASN D CA 1
ATOM 6994 C C . ASN D 2 57 ? 167.801 -8.589 145.933 1.00 37.61 57 ASN D C 1
ATOM 6995 O O . ASN D 2 57 ? 166.584 -8.391 145.825 1.00 34.78 57 ASN D O 1
ATOM 7000 N N . LYS D 2 58 ? 168.703 -8.020 145.134 1.00 35.00 58 LYS D N 1
ATOM 7001 C CA . LYS D 2 58 ? 168.330 -7.100 144.058 1.00 35.32 58 LYS D CA 1
ATOM 7002 C C . LYS D 2 58 ? 167.512 -7.806 142.981 1.00 35.41 58 LYS D C 1
ATOM 7003 O O . LYS D 2 58 ? 166.739 -7.175 142.283 1.00 36.27 58 LYS D O 1
ATOM 7009 N N . MET D 2 59 ? 167.724 -9.101 142.817 1.00 35.12 59 MET D N 1
ATOM 7010 C CA . MET D 2 59 ? 167.041 -9.858 141.773 1.00 40.24 59 MET D CA 1
ATOM 7011 C C . MET D 2 59 ? 165.723 -10.475 142.257 1.00 37.57 59 MET D C 1
ATOM 7012 O O . MET D 2 59 ? 165.141 -11.313 141.581 1.00 39.72 59 MET D O 1
ATOM 7017 N N . ASN D 2 60 ? 165.271 -10.091 143.440 1.00 37.90 60 ASN D N 1
ATOM 7018 C CA . ASN D 2 60 ? 164.179 -10.814 144.062 1.00 42.03 60 ASN D CA 1
ATOM 7019 C C . ASN D 2 60 ? 162.789 -10.264 143.716 1.00 44.60 60 ASN D C 1
ATOM 7020 O O . ASN D 2 60 ? 161.840 -10.460 144.463 1.00 49.45 60 ASN D O 1
ATOM 7025 N N . THR D 2 61 ? 162.685 -9.518 142.624 1.00 41.39 61 THR D N 1
ATOM 7026 C CA . THR D 2 61 ? 161.383 -9.074 142.142 1.00 39.43 61 THR D CA 1
ATOM 7027 C C . THR D 2 61 ? 161.124 -9.898 140.861 1.00 42.71 61 THR D C 1
ATOM 7028 O O . THR D 2 61 ? 162.079 -10.359 140.229 1.00 39.71 61 THR D O 1
ATOM 7032 N N . GLN D 2 62 ? 159.868 -10.233 140.561 1.00 42.64 62 GLN D N 1
ATOM 7033 C CA . GLN D 2 62 ? 159.574 -10.948 139.315 1.00 42.09 62 GLN D CA 1
ATOM 7034 C C . GLN D 2 62 ? 158.593 -10.190 138.429 1.00 42.11 62 GLN D C 1
ATOM 7035 O O . GLN D 2 62 ? 157.597 -9.687 138.916 1.00 52.86 62 GLN D O 1
ATOM 7041 N N . PHE D 2 63 ? 158.884 -10.064 137.140 1.00 37.76 63 PHE D N 1
ATOM 7042 C CA . PHE D 2 63 ? 157.836 -9.678 136.201 1.00 38.84 63 PHE D CA 1
ATOM 7043 C C . PHE D 2 63 ? 156.908 -10.883 135.987 1.00 44.17 63 PHE D C 1
ATOM 7044 O O . PHE D 2 63 ? 157.363 -12.024 135.867 1.00 42.21 63 PHE D O 1
ATOM 7052 N N . GLU D 2 64 ? 155.606 -10.643 135.912 1.00 39.72 64 GLU D N 1
ATOM 7053 C CA . GLU D 2 64 ? 154.688 -11.764 135.771 1.00 44.62 64 GLU D CA 1
ATOM 7054 C C . GLU D 2 64 ? 153.858 -11.704 134.501 1.00 39.28 64 GLU D C 1
ATOM 7055 O O . GLU D 2 64 ? 153.034 -10.814 134.318 1.00 41.35 64 GLU D O 1
ATOM 7061 N N . ALA D 2 65 ? 154.104 -12.658 133.620 1.00 39.83 65 ALA D N 1
ATOM 7062 C CA . ALA D 2 65 ? 153.338 -12.788 132.408 1.00 35.98 65 ALA D CA 1
ATOM 7063 C C . ALA D 2 65 ? 151.945 -13.367 132.729 1.00 40.33 65 ALA D C 1
ATOM 7064 O O . ALA D 2 65 ? 151.749 -13.975 133.779 1.00 35.33 65 ALA D O 1
ATOM 7066 N N . VAL D 2 66 ? 150.968 -13.148 131.849 1.00 38.23 66 VAL D N 1
ATOM 7067 C CA . VAL D 2 66 ? 149.613 -13.626 132.138 1.00 38.17 66 VAL D CA 1
ATOM 7068 C C . VAL D 2 66 ? 148.979 -14.445 131.033 1.00 38.77 66 VAL D C 1
ATOM 7069 O O . VAL D 2 66 ? 149.292 -14.291 129.873 1.00 45.51 66 VAL D O 1
ATOM 7073 N N . ASP D 2 67 ? 147.985 -15.220 131.423 1.00 43.01 67 ASP D N 1
ATOM 7074 C CA . ASP D 2 67 ? 147.335 -16.182 130.563 1.00 46.32 67 ASP D CA 1
ATOM 7075 C C . ASP D 2 67 ? 146.156 -15.654 129.726 1.00 39.35 67 ASP D C 1
ATOM 7076 O O . ASP D 2 67 ? 145.414 -16.457 129.190 1.00 42.45 67 ASP D O 1
ATOM 7081 N N . HIS D 2 68 ? 145.983 -14.333 129.616 1.00 38.18 68 HIS D N 1
ATOM 7082 C CA . HIS D 2 68 ? 144.768 -13.776 129.018 1.00 32.49 68 HIS D CA 1
ATOM 7083 C C . HIS D 2 68 ? 144.600 -14.137 127.551 1.00 33.98 68 HIS D C 1
ATOM 7084 O O . HIS D 2 68 ? 145.567 -14.248 126.801 1.00 35.24 68 HIS D O 1
ATOM 7091 N N . GLU D 2 69 ? 143.352 -14.346 127.159 1.00 35.75 69 GLU D N 1
ATOM 7092 C CA . GLU D 2 69 ? 142.997 -14.621 125.781 1.00 34.67 69 GLU D CA 1
ATOM 7093 C C . GLU D 2 69 ? 142.580 -13.333 125.077 1.00 33.72 69 GLU D C 1
ATOM 7094 O O . GLU D 2 69 ? 142.081 -12.408 125.718 1.00 31.49 69 GLU D O 1
ATOM 7100 N N . PHE D 2 70 ? 142.779 -13.283 123.765 1.00 31.71 70 PHE D N 1
ATOM 7101 C CA . PHE D 2 70 ? 142.333 -12.136 122.975 1.00 31.05 70 PHE D CA 1
ATOM 7102 C C . PHE D 2 70 ? 141.526 -12.591 121.765 1.00 33.01 70 PHE D C 1
ATOM 7103 O O . PHE D 2 70 ? 141.842 -13.597 121.169 1.00 35.02 70 PHE D O 1
ATOM 7111 N N . SER D 2 71 ? 140.494 -11.845 121.391 1.00 31.28 71 SER D N 1
ATOM 7112 C CA . SER D 2 71 ? 139.623 -12.291 120.296 1.00 33.50 71 SER D CA 1
ATOM 7113 C C . SER D 2 71 ? 140.232 -11.951 118.943 1.00 34.81 71 SER D C 1
ATOM 7114 O O . SER D 2 71 ? 141.343 -11.400 118.877 1.00 32.82 71 SER D O 1
ATOM 7117 N N . ASN D 2 72 ? 139.508 -12.258 117.869 1.00 34.82 72 ASN D N 1
ATOM 7118 C CA . ASN D 2 72 ? 139.980 -11.947 116.513 1.00 38.11 72 ASN D CA 1
ATOM 7119 C C . ASN D 2 72 ? 139.827 -10.472 116.114 1.00 32.07 72 ASN D C 1
ATOM 7120 O O . ASN D 2 72 ? 140.193 -10.094 115.006 1.00 34.29 72 ASN D O 1
ATOM 7125 N N . LEU D 2 73 ? 139.262 -9.667 117.008 1.00 31.41 73 LEU D N 1
ATOM 7126 C CA . LEU D 2 73 ? 139.298 -8.208 116.868 1.00 32.88 73 LEU D CA 1
ATOM 7127 C C . LEU D 2 73 ? 140.249 -7.566 117.905 1.00 31.58 73 LEU D C 1
ATOM 7128 O O . LEU D 2 73 ? 140.163 -6.363 118.183 1.00 30.70 73 LEU D O 1
ATOM 7133 N N . GLU D 2 74 ? 141.130 -8.373 118.489 1.00 30.32 74 GLU D N 1
ATOM 7134 C CA . GLU D 2 74 ? 142.075 -7.869 119.498 1.00 28.40 74 GLU D CA 1
ATOM 7135 C C . GLU D 2 74 ? 143.536 -8.181 119.160 1.00 30.12 74 GLU D C 1
ATOM 7136 O O . GLU D 2 74 ? 144.377 -8.372 120.040 1.00 31.11 74 GLU D O 1
ATOM 7142 N N . ARG D 2 75 ? 143.843 -8.181 117.871 1.00 27.43 75 ARG D N 1
ATOM 7143 C CA . ARG D 2 75 ? 145.169 -8.471 117.416 1.00 29.43 75 ARG D CA 1
ATOM 7144 C C . ARG D 2 75 ? 146.161 -7.419 117.935 1.00 30.39 75 ARG D C 1
ATOM 7145 O O . ARG D 2 75 ? 147.238 -7.760 118.381 1.00 25.64 75 ARG D O 1
ATOM 7153 N N . ARG D 2 76 ? 145.767 -6.148 117.908 1.00 28.87 76 ARG D N 1
ATOM 7154 C CA . ARG D 2 76 ? 146.644 -5.071 118.345 1.00 28.06 76 ARG D CA 1
ATOM 7155 C C . ARG D 2 76 ? 146.968 -5.163 119.844 1.00 31.62 76 ARG D C 1
ATOM 7156 O O . ARG D 2 76 ? 148.147 -5.111 120.248 1.00 27.98 76 ARG D O 1
ATOM 7164 N N . ILE D 2 77 ? 145.952 -5.306 120.693 1.00 28.68 77 ILE D N 1
ATOM 7165 C CA . ILE D 2 77 ? 146.297 -5.367 122.104 1.00 30.32 77 ILE D CA 1
ATOM 7166 C C . ILE D 2 77 ? 146.949 -6.710 122.507 1.00 31.58 77 ILE D C 1
ATOM 7167 O O . ILE D 2 77 ? 147.774 -6.720 123.420 1.00 29.74 77 ILE D O 1
ATOM 7172 N N . GLY D 2 78 ? 146.600 -7.816 121.837 1.00 29.31 78 GLY D N 1
ATOM 7173 C CA . GLY D 2 78 ? 147.251 -9.108 122.080 1.00 29.91 78 GLY D CA 1
ATOM 7174 C C . GLY D 2 78 ? 148.742 -9.023 121.775 1.00 29.99 78 GLY D C 1
ATOM 7175 O O . GLY D 2 78 ? 149.584 -9.514 122.533 1.00 28.34 78 GLY D O 1
ATOM 7176 N N . ASN D 2 79 ? 149.067 -8.384 120.658 1.00 29.38 79 ASN D N 1
ATOM 7177 C CA . ASN D 2 79 ? 150.455 -8.192 120.274 1.00 32.21 79 ASN D CA 1
ATOM 7178 C C . ASN D 2 79 ? 151.176 -7.164 121.166 1.00 31.99 79 ASN D C 1
ATOM 7179 O O . ASN D 2 79 ? 152.381 -7.267 121.418 1.00 33.10 79 ASN D O 1
ATOM 7184 N N . LEU D 2 80 ? 150.422 -6.215 121.693 1.00 29.35 80 LEU D N 1
ATOM 7185 C CA . LEU D 2 80 ? 150.971 -5.267 122.635 1.00 29.66 80 LEU D CA 1
ATOM 7186 C C . LEU D 2 80 ? 151.423 -6.067 123.871 1.00 31.82 80 LEU D C 1
ATOM 7187 O O . LEU D 2 80 ? 152.572 -5.948 124.298 1.00 27.70 80 LEU D O 1
ATOM 7192 N N . ASN D 2 81 ? 150.522 -6.892 124.411 1.00 31.33 81 ASN D N 1
ATOM 7193 C CA . ASN D 2 81 ? 150.851 -7.716 125.570 1.00 31.18 81 ASN D CA 1
ATOM 7194 C C . ASN D 2 81 ? 152.063 -8.620 125.352 1.00 30.53 81 ASN D C 1
ATOM 7195 O O . ASN D 2 81 ? 152.902 -8.769 126.252 1.00 31.22 81 ASN D O 1
ATOM 7200 N N . LYS D 2 82 ? 152.169 -9.207 124.163 1.00 31.38 82 LYS D N 1
ATOM 7201 C CA . LYS D 2 82 ? 153.327 -10.066 123.828 1.00 33.28 82 LYS D CA 1
ATOM 7202 C C . LYS D 2 82 ? 154.638 -9.291 123.777 1.00 32.29 82 LYS D C 1
ATOM 7203 O O . LYS D 2 82 ? 155.664 -9.736 124.302 1.00 31.92 82 LYS D O 1
ATOM 7209 N N . ARG D 2 83 ? 154.613 -8.143 123.117 1.00 29.84 83 ARG D N 1
ATOM 7210 C CA . ARG D 2 83 ? 155.816 -7.312 122.989 1.00 31.74 83 ARG D CA 1
ATOM 7211 C C . ARG D 2 83 ? 156.260 -6.786 124.358 1.00 29.48 83 ARG D C 1
ATOM 7212 O O . ARG D 2 83 ? 157.463 -6.682 124.662 1.00 29.51 83 ARG D O 1
ATOM 7220 N N . MET D 2 84 ? 155.285 -6.464 125.195 1.00 28.98 84 MET D N 1
ATOM 7221 C CA . MET D 2 84 ? 155.570 -6.021 126.549 1.00 30.69 84 MET D CA 1
ATOM 7222 C C . MET D 2 84 ? 156.244 -7.125 127.383 1.00 33.43 84 MET D C 1
ATOM 7223 O O . MET D 2 84 ? 157.314 -6.913 127.976 1.00 28.39 84 MET D O 1
ATOM 7228 N N . GLU D 2 85 ? 155.611 -8.302 127.411 1.00 29.34 85 GLU D N 1
ATOM 7229 C CA . GLU D 2 85 ? 156.127 -9.412 128.184 1.00 31.56 85 GLU D CA 1
ATOM 7230 C C . GLU D 2 85 ? 157.513 -9.852 127.656 1.00 33.89 85 GLU D C 1
ATOM 7231 O O . GLU D 2 85 ? 158.433 -10.009 128.443 1.00 31.53 85 GLU D O 1
ATOM 7237 N N . ASP D 2 86 ? 157.672 -9.996 126.341 1.00 31.94 86 ASP D N 1
ATOM 7238 C CA . ASP D 2 86 ? 158.974 -10.298 125.766 1.00 29.53 86 ASP D CA 1
ATOM 7239 C C . ASP D 2 86 ? 160.007 -9.212 126.059 1.00 32.59 86 ASP D C 1
ATOM 7240 O O . ASP D 2 86 ? 161.189 -9.508 126.216 1.00 29.62 86 ASP D O 1
ATOM 7245 N N . GLY D 2 87 ? 159.538 -7.964 126.117 1.00 31.09 87 GLY D N 1
ATOM 7246 C CA . GLY D 2 87 ? 160.387 -6.815 126.378 1.00 28.90 87 GLY D CA 1
ATOM 7247 C C . GLY D 2 87 ? 161.012 -6.905 127.761 1.00 29.20 87 GLY D C 1
ATOM 7248 O O . GLY D 2 87 ? 162.218 -6.694 127.915 1.00 28.88 87 GLY D O 1
ATOM 7249 N N . PHE D 2 88 ? 160.204 -7.193 128.775 1.00 28.43 88 PHE D N 1
ATOM 7250 C CA . PHE D 2 88 ? 160.753 -7.301 130.123 1.00 28.58 88 PHE D CA 1
ATOM 7251 C C . PHE D 2 88 ? 161.630 -8.547 130.234 1.00 30.18 88 PHE D C 1
ATOM 7252 O O . PHE D 2 88 ? 162.680 -8.516 130.877 1.00 26.99 88 PHE D O 1
ATOM 7260 N N . LEU D 2 89 ? 161.222 -9.625 129.564 1.00 28.43 89 LEU D N 1
ATOM 7261 C CA . LEU D 2 89 ? 162.065 -10.823 129.529 1.00 29.04 89 LEU D CA 1
ATOM 7262 C C . LEU D 2 89 ? 163.461 -10.510 128.975 1.00 27.77 89 LEU D C 1
ATOM 7263 O O . LEU D 2 89 ? 164.478 -10.973 129.499 1.00 27.01 89 LEU D O 1
ATOM 7268 N N . ASP D 2 90 ? 163.524 -9.755 127.893 1.00 26.18 90 ASP D N 1
ATOM 7269 C CA . ASP D 2 90 ? 164.827 -9.452 127.305 1.00 29.66 90 ASP D CA 1
ATOM 7270 C C . ASP D 2 90 ? 165.703 -8.540 128.167 1.00 28.36 90 ASP D C 1
ATOM 7271 O O . ASP D 2 90 ? 166.941 -8.689 128.185 1.00 29.23 90 ASP D O 1
ATOM 7276 N N . VAL D 2 91 ? 165.061 -7.624 128.883 1.00 25.62 91 VAL D N 1
ATOM 7277 C CA . VAL D 2 91 ? 165.749 -6.690 129.772 1.00 26.34 91 VAL D CA 1
ATOM 7278 C C . VAL D 2 91 ? 166.309 -7.424 130.984 1.00 27.84 91 VAL D C 1
ATOM 7279 O O . VAL D 2 91 ? 167.450 -7.199 131.364 1.00 28.57 91 VAL D O 1
ATOM 7283 N N . TRP D 2 92 ? 165.526 -8.324 131.569 1.00 25.64 92 TRP D N 1
ATOM 7284 C CA . TRP D 2 92 ? 165.998 -9.068 132.746 1.00 27.93 92 TRP D CA 1
ATOM 7285 C C . TRP D 2 92 ? 167.055 -10.117 132.381 1.00 27.35 92 TRP D C 1
ATOM 7286 O O . TRP D 2 92 ? 167.988 -10.334 133.139 1.00 28.67 92 TRP D O 1
ATOM 7297 N N . THR D 2 93 ? 166.921 -10.749 131.219 1.00 28.03 93 THR D N 1
ATOM 7298 C CA . THR D 2 93 ? 167.903 -11.731 130.780 1.00 29.08 93 THR D CA 1
ATOM 7299 C C . THR D 2 93 ? 169.248 -11.018 130.561 1.00 29.01 93 THR D C 1
ATOM 7300 O O . THR D 2 93 ? 170.306 -11.498 130.972 1.00 26.43 93 THR D O 1
ATOM 7304 N N . TYR D 2 94 ? 169.165 -9.842 129.948 1.00 29.89 94 TYR D N 1
ATOM 7305 C CA . TYR D 2 94 ? 170.334 -8.999 129.753 1.00 25.94 94 TYR D CA 1
ATOM 7306 C C . TYR D 2 94 ? 170.930 -8.589 131.109 1.00 26.31 94 TYR D C 1
ATOM 7307 O O . TYR D 2 94 ? 172.138 -8.706 131.311 1.00 28.24 94 TYR D O 1
ATOM 7316 N N . ASN D 2 95 ? 170.106 -8.048 132.009 1.00 25.22 95 ASN D N 1
ATOM 7317 C CA . ASN D 2 95 ? 170.613 -7.625 133.299 1.00 25.38 95 ASN D CA 1
ATOM 7318 C C . ASN D 2 95 ? 171.388 -8.750 134.031 1.00 29.06 95 ASN D C 1
ATOM 7319 O O . ASN D 2 95 ? 172.487 -8.545 134.527 1.00 27.61 95 ASN D O 1
ATOM 7324 N N . ALA D 2 96 ? 170.819 -9.952 134.049 1.00 27.41 96 ALA D N 1
ATOM 7325 C CA . ALA D 2 96 ? 171.414 -11.073 134.764 1.00 27.61 96 ALA D CA 1
ATOM 7326 C C . ALA D 2 96 ? 172.697 -11.590 134.097 1.00 27.50 96 ALA D C 1
ATOM 7327 O O . ALA D 2 96 ? 173.727 -11.813 134.773 1.00 24.21 96 ALA D O 1
ATOM 7329 N N . GLU D 2 97 ? 172.648 -11.781 132.782 1.00 25.64 97 GLU D N 1
ATOM 7330 C CA . GLU D 2 97 ? 173.818 -12.281 132.060 1.00 25.75 97 GLU D CA 1
ATOM 7331 C C . GLU D 2 97 ? 175.004 -11.312 132.076 1.00 30.02 97 GLU D C 1
ATOM 7332 O O . GLU D 2 97 ? 176.147 -11.748 132.273 1.00 30.26 97 GLU D O 1
ATOM 7338 N N . LEU D 2 98 ? 174.746 -10.020 131.862 1.00 28.33 98 LEU D N 1
ATOM 7339 C CA . LEU D 2 98 ? 175.833 -9.030 131.896 1.00 26.02 98 LEU D CA 1
ATOM 7340 C C . LEU D 2 98 ? 176.421 -8.920 133.293 1.00 27.18 98 LEU D C 1
ATOM 7341 O O . LEU D 2 98 ? 177.652 -8.880 133.473 1.00 28.55 98 LEU D O 1
ATOM 7346 N N . LEU D 2 99 ? 175.541 -8.848 134.281 1.00 29.64 99 LEU D N 1
ATOM 7347 C CA . LEU D 2 99 ? 175.969 -8.724 135.658 1.00 27.09 99 LEU D CA 1
ATOM 7348 C C . LEU D 2 99 ? 176.891 -9.890 136.036 1.00 27.24 99 LEU D C 1
ATOM 7349 O O . LEU D 2 99 ? 177.898 -9.697 136.710 1.00 28.62 99 LEU D O 1
ATOM 7354 N N . VAL D 2 100 ? 176.541 -11.100 135.620 1.00 26.74 100 VAL D N 1
ATOM 7355 C CA . VAL D 2 100 ? 177.359 -12.249 135.983 1.00 28.19 100 VAL D CA 1
ATOM 7356 C C . VAL D 2 100 ? 178.763 -12.165 135.364 1.00 26.46 100 VAL D C 1
ATOM 7357 O O . VAL D 2 100 ? 179.754 -12.385 136.049 1.00 26.64 100 VAL D O 1
ATOM 7361 N N . LEU D 2 101 ? 178.845 -11.779 134.097 1.00 24.50 101 LEU D N 1
ATOM 7362 C CA . LEU D 2 101 ? 180.133 -11.664 133.418 1.00 26.79 101 LEU D CA 1
ATOM 7363 C C . LEU D 2 101 ? 181.023 -10.598 134.071 1.00 29.66 101 LEU D C 1
ATOM 7364 O O . LEU D 2 101 ? 182.264 -10.761 134.214 1.00 25.03 101 LEU D O 1
ATOM 7369 N N . LEU D 2 102 ? 180.386 -9.493 134.434 1.00 26.86 102 LEU D N 1
ATOM 7370 C CA . LEU D 2 102 ? 181.107 -8.372 135.019 1.00 26.44 102 LEU D CA 1
ATOM 7371 C C . LEU D 2 102 ? 181.552 -8.715 136.433 1.00 27.84 102 LEU D C 1
ATOM 7372 O O . LEU D 2 102 ? 182.694 -8.462 136.800 1.00 26.58 102 LEU D O 1
ATOM 7377 N N . GLU D 2 103 ? 180.669 -9.339 137.211 1.00 25.88 103 GLU D N 1
ATOM 7378 C CA . GLU D 2 103 ? 181.007 -9.581 138.588 1.00 27.06 103 GLU D CA 1
ATOM 7379 C C . GLU D 2 103 ? 182.068 -10.669 138.675 1.00 27.16 103 GLU D C 1
ATOM 7380 O O . GLU D 2 103 ? 182.911 -10.609 139.547 1.00 28.43 103 GLU D O 1
ATOM 7386 N N . ASN D 2 104 ? 182.047 -11.626 137.759 1.00 27.96 104 ASN D N 1
ATOM 7387 C CA . ASN D 2 104 ? 183.073 -12.666 137.772 1.00 28.94 104 ASN D CA 1
ATOM 7388 C C . ASN D 2 104 ? 184.458 -12.105 137.480 1.00 28.67 104 ASN D C 1
ATOM 7389 O O . ASN D 2 104 ? 185.452 -12.525 138.111 1.00 27.87 104 ASN D O 1
ATOM 7394 N N . GLU D 2 105 ? 184.533 -11.194 136.511 1.00 26.57 105 GLU D N 1
ATOM 7395 C CA . GLU D 2 105 ? 185.785 -10.489 136.221 1.00 26.47 105 GLU D CA 1
ATOM 7396 C C . GLU D 2 105 ? 186.316 -9.842 137.479 1.00 28.47 105 GLU D C 1
ATOM 7397 O O . GLU D 2 105 ? 187.486 -9.998 137.853 1.00 28.74 105 GLU D O 1
ATOM 7403 N N . ARG D 2 106 ? 185.443 -9.092 138.132 1.00 29.68 106 ARG D N 1
ATOM 7404 C CA . ARG D 2 106 ? 185.842 -8.294 139.275 1.00 29.63 106 ARG D CA 1
ATOM 7405 C C . ARG D 2 106 ? 186.120 -9.147 140.518 1.00 28.78 106 ARG D C 1
ATOM 7406 O O . ARG D 2 106 ? 186.961 -8.795 141.344 1.00 26.06 106 ARG D O 1
ATOM 7414 N N . THR D 2 107 ? 185.409 -10.265 140.652 1.00 29.74 107 THR D N 1
ATOM 7415 C CA . THR D 2 107 ? 185.662 -11.163 141.774 1.00 27.81 107 THR D CA 1
ATOM 7416 C C . THR D 2 107 ? 187.056 -11.774 141.635 1.00 29.36 107 THR D C 1
ATOM 7417 O O . THR D 2 107 ? 187.808 -11.843 142.620 1.00 28.76 107 THR D O 1
ATOM 7421 N N . LEU D 2 108 ? 187.424 -12.175 140.421 1.00 26.59 108 LEU D N 1
ATOM 7422 C CA . LEU D 2 108 ? 188.758 -12.771 140.230 1.00 28.44 108 LEU D CA 1
ATOM 7423 C C . LEU D 2 108 ? 189.855 -11.736 140.516 1.00 29.74 108 LEU D C 1
ATOM 7424 O O . LEU D 2 108 ? 190.899 -12.078 141.082 1.00 27.81 108 LEU D O 1
ATOM 7429 N N . ASP D 2 109 ? 189.600 -10.477 140.146 1.00 27.56 109 ASP D N 1
ATOM 7430 C CA . ASP D 2 109 ? 190.539 -9.381 140.399 1.00 29.47 109 ASP D CA 1
ATOM 7431 C C . ASP D 2 109 ? 190.749 -9.150 141.874 1.00 29.68 109 ASP D C 1
ATOM 7432 O O . ASP D 2 109 ? 191.875 -8.873 142.305 1.00 28.40 109 ASP D O 1
ATOM 7437 N N . LEU D 2 110 ? 189.655 -9.222 142.635 1.00 29.72 110 LEU D N 1
ATOM 7438 C CA . LEU D 2 110 ? 189.706 -9.050 144.089 1.00 27.54 110 LEU D CA 1
ATOM 7439 C C . LEU D 2 110 ? 190.583 -10.131 144.728 1.00 27.80 110 LEU D C 1
ATOM 7440 O O . LEU D 2 110 ? 191.368 -9.844 145.625 1.00 25.90 110 LEU D O 1
ATOM 7445 N N . HIS D 2 111 ? 190.436 -11.372 144.271 1.00 28.11 111 HIS D N 1
ATOM 7446 C CA . HIS D 2 111 ? 191.302 -12.452 144.760 1.00 29.38 111 HIS D CA 1
ATOM 7447 C C . HIS D 2 111 ? 192.749 -12.194 144.424 1.00 25.82 111 HIS D C 1
ATOM 7448 O O . HIS D 2 111 ? 193.633 -12.350 145.277 1.00 31.30 111 HIS D O 1
ATOM 7455 N N . ASP D 2 112 ? 192.978 -11.745 143.201 1.00 25.68 112 ASP D N 1
ATOM 7456 C CA . ASP D 2 112 ? 194.326 -11.415 142.723 1.00 29.24 112 ASP D CA 1
ATOM 7457 C C . ASP D 2 112 ? 194.951 -10.293 143.573 1.00 29.66 112 ASP D C 1
ATOM 7458 O O . ASP D 2 112 ? 196.092 -10.401 144.019 1.00 28.12 112 ASP D O 1
ATOM 7463 N N . ALA D 2 113 ? 194.170 -9.260 143.873 1.00 28.61 113 ALA D N 1
ATOM 7464 C CA . ALA D 2 113 ? 194.638 -8.129 144.710 1.00 27.80 113 ALA D CA 1
ATOM 7465 C C . ALA D 2 113 ? 194.995 -8.558 146.126 1.00 26.00 113 ALA D C 1
ATOM 7466 O O . ALA D 2 113 ? 196.042 -8.160 146.679 1.00 27.27 113 ALA D O 1
ATOM 7468 N N . ASN D 2 114 ? 194.151 -9.416 146.696 1.00 26.21 114 ASN D N 1
ATOM 7469 C CA . ASN D 2 114 ? 194.368 -9.882 148.062 1.00 29.21 114 ASN D CA 1
ATOM 7470 C C . ASN D 2 114 ? 195.658 -10.694 148.170 1.00 30.55 114 ASN D C 1
ATOM 7471 O O . ASN D 2 114 ? 196.399 -10.542 149.142 1.00 30.05 114 ASN D O 1
ATOM 7476 N N . VAL D 2 115 ? 195.941 -11.518 147.165 1.00 29.07 115 VAL D N 1
ATOM 7477 C CA . VAL D 2 115 ? 197.228 -12.226 147.098 1.00 27.17 115 VAL D CA 1
ATOM 7478 C C . VAL D 2 115 ? 198.406 -11.253 146.933 1.00 30.23 115 VAL D C 1
ATOM 7479 O O . VAL D 2 115 ? 199.420 -11.352 147.642 1.00 28.64 115 VAL D O 1
ATOM 7483 N N . LYS D 2 116 ? 198.289 -10.341 145.972 1.00 28.48 116 LYS D N 1
ATOM 7484 C CA . LYS D 2 116 ? 199.304 -9.296 145.745 1.00 29.87 116 LYS D CA 1
ATOM 7485 C C . LYS D 2 116 ? 199.627 -8.532 147.029 1.00 28.68 116 LYS D C 1
ATOM 7486 O O . LYS D 2 116 ? 200.789 -8.301 147.364 1.00 29.81 116 LYS D O 1
ATOM 7492 N N . ASN D 2 117 ? 198.591 -8.116 147.738 1.00 30.37 117 ASN D N 1
ATOM 7493 C CA . ASN D 2 117 ? 198.763 -7.355 148.962 1.00 31.76 117 ASN D CA 1
ATOM 7494 C C . ASN D 2 117 ? 199.451 -8.128 150.103 1.00 34.43 117 ASN D C 1
ATOM 7495 O O . ASN D 2 117 ? 200.255 -7.558 150.838 1.00 32.95 117 ASN D O 1
ATOM 7500 N N . LEU D 2 118 ? 199.160 -9.418 150.245 1.00 33.95 118 LEU D N 1
ATOM 7501 C CA . LEU D 2 118 ? 199.937 -10.211 151.207 1.00 36.34 118 LEU D CA 1
ATOM 7502 C C . LEU D 2 118 ? 201.391 -10.268 150.824 1.00 33.77 118 LEU D C 1
ATOM 7503 O O . LEU D 2 118 ? 202.255 -10.142 151.681 1.00 34.92 118 LEU D O 1
ATOM 7508 N N . TYR D 2 119 ? 201.662 -10.510 149.552 1.00 32.06 119 TYR D N 1
ATOM 7509 C CA . TYR D 2 119 ? 203.027 -10.576 149.093 1.00 32.76 119 TYR D CA 1
ATOM 7510 C C . TYR D 2 119 ? 203.778 -9.255 149.374 1.00 35.45 119 TYR D C 1
ATOM 7511 O O . TYR D 2 119 ? 204.931 -9.282 149.781 1.00 32.11 119 TYR D O 1
ATOM 7520 N N . GLU D 2 120 ? 203.129 -8.109 149.148 1.00 29.44 120 GLU D N 1
ATOM 7521 C CA . GLU D 2 120 ? 203.779 -6.832 149.401 1.00 33.92 120 GLU D CA 1
ATOM 7522 C C . GLU D 2 120 ? 204.054 -6.630 150.894 1.00 33.28 120 GLU D C 1
ATOM 7523 O O . GLU D 2 120 ? 205.102 -6.140 151.271 1.00 35.37 120 GLU D O 1
ATOM 7529 N N . LYS D 2 121 ? 203.126 -7.064 151.734 1.00 34.53 121 LYS D N 1
ATOM 7530 C CA . LYS D 2 121 ? 203.264 -6.963 153.183 1.00 35.19 121 LYS D CA 1
ATOM 7531 C C . LYS D 2 121 ? 204.524 -7.695 153.700 1.00 38.15 121 LYS D C 1
ATOM 7532 O O . LYS D 2 121 ? 205.249 -7.194 154.558 1.00 35.16 121 LYS D O 1
ATOM 7538 N N . VAL D 2 122 ? 204.815 -8.859 153.137 1.00 34.39 122 VAL D N 1
ATOM 7539 C CA . VAL D 2 122 ? 205.989 -9.607 153.575 1.00 30.32 122 VAL D CA 1
ATOM 7540 C C . VAL D 2 122 ? 207.251 -8.962 153.029 1.00 35.39 122 VAL D C 1
ATOM 7541 O O . VAL D 2 122 ? 208.196 -8.711 153.777 1.00 37.09 122 VAL D O 1
ATOM 7545 N N . LYS D 2 123 ? 207.263 -8.669 151.733 1.00 34.03 123 LYS D N 1
ATOM 7546 C CA . LYS D 2 123 ? 208.428 -8.044 151.101 1.00 38.72 123 LYS D CA 1
ATOM 7547 C C . LYS D 2 123 ? 208.923 -6.773 151.816 1.00 39.38 123 LYS D C 1
ATOM 7548 O O . LYS D 2 123 ? 210.132 -6.554 151.928 1.00 37.38 123 LYS D O 1
ATOM 7554 N N . SER D 2 124 ? 208.004 -5.948 152.317 1.00 37.02 124 SER D N 1
ATOM 7555 C CA . SER D 2 124 ? 208.433 -4.712 152.981 1.00 43.79 124 SER D CA 1
ATOM 7556 C C . SER D 2 124 ? 208.995 -4.981 154.386 1.00 43.46 124 SER D C 1
ATOM 7557 O O . SER D 2 124 ? 209.883 -4.266 154.851 1.00 43.87 124 SER D O 1
ATOM 7560 N N . GLN D 2 125 ? 208.488 -6.013 155.055 1.00 39.71 125 GLN D N 1
ATOM 7561 C CA . GLN D 2 125 ? 209.041 -6.427 156.338 1.00 41.19 125 GLN D CA 1
ATOM 7562 C C . GLN D 2 125 ? 210.466 -6.958 156.209 1.00 42.14 125 GLN D C 1
ATOM 7563 O O . GLN D 2 125 ? 211.353 -6.606 156.997 1.00 44.82 125 GLN D O 1
ATOM 7569 N N . LEU D 2 126 ? 210.697 -7.808 155.217 1.00 40.44 126 LEU D N 1
ATOM 7570 C CA . LEU D 2 126 ? 211.978 -8.512 155.135 1.00 40.99 126 LEU D CA 1
ATOM 7571 C C . LEU D 2 126 ? 213.119 -7.637 154.604 1.00 44.33 126 LEU D C 1
ATOM 7572 O O . LEU D 2 126 ? 214.266 -7.806 155.017 1.00 43.92 126 LEU D O 1
ATOM 7577 N N . ARG D 2 127 ? 212.807 -6.740 153.671 1.00 43.98 127 ARG D N 1
ATOM 7578 C CA . ARG D 2 127 ? 213.829 -5.897 153.054 1.00 48.78 127 ARG D CA 1
ATOM 7579 C C . ARG D 2 127 ? 214.968 -6.751 152.511 1.00 46.71 127 ARG D C 1
ATOM 7580 O O . ARG D 2 127 ? 214.726 -7.788 151.900 1.00 42.00 127 ARG D O 1
ATOM 7588 N N . ASP D 2 128 ? 216.208 -6.333 152.758 1.00 49.71 128 ASP D N 1
ATOM 7589 C CA . ASP D 2 128 ? 217.357 -7.088 152.254 1.00 47.96 128 ASP D CA 1
ATOM 7590 C C . ASP D 2 128 ? 217.818 -8.240 153.181 1.00 46.19 128 ASP D C 1
ATOM 7591 O O . ASP D 2 128 ? 218.843 -8.854 152.921 1.00 46.60 128 ASP D O 1
ATOM 7596 N N . ASN D 2 129 ? 217.076 -8.513 154.257 1.00 47.73 129 ASN D N 1
ATOM 7597 C CA . ASN D 2 129 ? 217.303 -9.714 155.099 1.00 43.79 129 ASN D CA 1
ATOM 7598 C C . ASN D 2 129 ? 216.854 -11.003 154.402 1.00 46.48 129 ASN D C 1
ATOM 7599 O O . ASN D 2 129 ? 217.034 -12.119 154.916 1.00 44.82 129 ASN D O 1
ATOM 7604 N N . ALA D 2 130 ? 216.213 -10.844 153.249 1.00 46.44 130 ALA D N 1
ATOM 7605 C CA . ALA D 2 130 ? 215.831 -11.987 152.447 1.00 45.80 130 ALA D CA 1
ATOM 7606 C C . ALA D 2 130 ? 216.099 -11.697 150.994 1.00 42.18 130 ALA D C 1
ATOM 7607 O O . ALA D 2 130 ? 216.126 -10.545 150.570 1.00 41.35 130 ALA D O 1
ATOM 7609 N N . ASN D 2 131 ? 216.289 -12.773 150.246 1.00 43.28 131 ASN D N 1
ATOM 7610 C CA . ASN D 2 131 ? 216.470 -12.730 148.815 1.00 43.02 131 ASN D CA 1
ATOM 7611 C C . ASN D 2 131 ? 215.163 -13.126 148.146 1.00 45.68 131 ASN D C 1
ATOM 7612 O O . ASN D 2 131 ? 214.562 -14.139 148.499 1.00 42.16 131 ASN D O 1
ATOM 7617 N N . ASP D 2 132 ? 214.710 -12.328 147.194 1.00 44.25 132 ASP D N 1
ATOM 7618 C CA . ASP D 2 132 ? 213.539 -12.697 146.431 1.00 49.80 132 ASP D CA 1
ATOM 7619 C C . ASP D 2 132 ? 213.966 -13.725 145.391 1.00 56.38 132 ASP D C 1
ATOM 7620 O O . ASP D 2 132 ? 214.732 -13.423 144.481 1.00 59.60 132 ASP D O 1
ATOM 7625 N N . LEU D 2 133 ? 213.505 -14.960 145.557 1.00 50.87 133 LEU D N 1
ATOM 7626 C CA . LEU D 2 133 ? 213.495 -15.886 144.452 1.00 46.85 133 LEU D CA 1
ATOM 7627 C C . LEU D 2 133 ? 212.267 -15.468 143.667 1.00 48.69 133 LEU D C 1
ATOM 7628 O O . LEU D 2 133 ? 211.609 -14.498 144.037 1.00 58.01 133 LEU D O 1
ATOM 7633 N N . GLY D 2 134 ? 211.966 -16.131 142.568 1.00 49.23 134 GLY D N 1
ATOM 7634 C CA . GLY D 2 134 ? 210.709 -15.846 141.892 1.00 49.78 134 GLY D CA 1
ATOM 7635 C C . GLY D 2 134 ? 209.532 -16.515 142.594 1.00 43.09 134 GLY D C 1
ATOM 7636 O O . GLY D 2 134 ? 209.660 -17.074 143.694 1.00 39.99 134 GLY D O 1
ATOM 7637 N N . ASN D 2 135 ? 208.375 -16.427 141.954 1.00 42.20 135 ASN D N 1
ATOM 7638 C CA . ASN D 2 135 ? 207.186 -17.149 142.351 1.00 41.03 135 ASN D CA 1
ATOM 7639 C C . ASN D 2 135 ? 206.653 -16.763 143.725 1.00 37.95 135 ASN D C 1
ATOM 7640 O O . ASN D 2 135 ? 205.984 -17.556 144.382 1.00 40.31 135 ASN D O 1
ATOM 7645 N N . GLY D 2 136 ? 206.917 -15.532 144.150 1.00 36.25 136 GLY D N 1
ATOM 7646 C CA . GLY D 2 136 ? 206.389 -15.058 145.417 1.00 36.08 136 GLY D CA 1
ATOM 7647 C C . GLY D 2 136 ? 207.076 -15.690 146.627 1.00 34.03 136 GLY D C 1
ATOM 7648 O O . GLY D 2 136 ? 206.509 -15.702 147.717 1.00 33.44 136 GLY D O 1
ATOM 7649 N N . CYS D 2 137 ? 208.278 -16.229 146.431 1.00 33.00 137 CYS D N 1
ATOM 7650 C CA . CYS D 2 137 ? 209.045 -16.848 147.519 1.00 36.50 137 CYS D CA 1
ATOM 7651 C C . CYS D 2 137 ? 210.226 -16.001 147.971 1.00 36.41 137 CYS D C 1
ATOM 7652 O O . CYS D 2 137 ? 210.915 -15.418 147.146 1.00 38.48 137 CYS D O 1
ATOM 7655 N N . PHE D 2 138 ? 210.477 -15.987 149.276 1.00 34.05 138 PHE D N 1
ATOM 7656 C CA . PHE D 2 138 ? 211.655 -15.312 149.827 1.00 36.33 138 PHE D CA 1
ATOM 7657 C C . PHE D 2 138 ? 212.604 -16.292 150.537 1.00 36.03 138 PHE D C 1
ATOM 7658 O O . PHE D 2 138 ? 212.157 -17.113 151.347 1.00 32.68 138 PHE D O 1
ATOM 7666 N N . GLU D 2 139 ? 213.900 -16.199 150.254 1.00 35.60 139 GLU D N 1
ATOM 7667 C CA . GLU D 2 139 ? 214.871 -16.994 151.011 1.00 35.91 139 GLU D CA 1
ATOM 7668 C C . GLU D 2 139 ? 215.584 -16.101 151.996 1.00 35.91 139 GLU D C 1
ATOM 7669 O O . GLU D 2 139 ? 216.253 -15.136 151.608 1.00 38.28 139 GLU D O 1
ATOM 7675 N N . PHE D 2 140 ? 215.397 -16.394 153.275 1.00 35.07 140 PHE D N 1
ATOM 7676 C CA . PHE D 2 140 ? 216.064 -15.648 154.334 1.00 41.02 140 PHE D CA 1
ATOM 7677 C C . PHE D 2 140 ? 217.593 -15.747 154.247 1.00 39.90 140 PHE D C 1
ATOM 7678 O O . PHE D 2 140 ? 218.122 -16.787 153.867 1.00 40.16 140 PHE D O 1
ATOM 7686 N N . TRP D 2 141 ? 218.282 -14.663 154.615 1.00 42.32 141 TRP D N 1
ATOM 7687 C CA . TRP D 2 141 ? 219.742 -14.626 154.702 1.00 43.64 141 TRP D CA 1
ATOM 7688 C C . TRP D 2 141 ? 220.197 -15.015 156.103 1.00 47.00 141 TRP D C 1
ATOM 7689 O O . TRP D 2 141 ? 221.378 -14.945 156.426 1.00 48.75 141 TRP D O 1
ATOM 7700 N N . HIS D 2 142 ? 219.238 -15.372 156.943 1.00 44.43 142 HIS D N 1
ATOM 7701 C CA . HIS D 2 142 ? 219.491 -15.704 158.331 1.00 43.25 142 HIS D CA 1
ATOM 7702 C C . HIS D 2 142 ? 218.658 -16.915 158.706 1.00 45.86 142 HIS D C 1
ATOM 7703 O O . HIS D 2 142 ? 217.821 -17.349 157.916 1.00 44.50 142 HIS D O 1
ATOM 7710 N N . LYS D 2 143 ? 218.915 -17.498 159.870 1.00 44.44 143 LYS D N 1
ATOM 7711 C CA . LYS D 2 143 ? 218.080 -18.611 160.326 1.00 46.89 143 LYS D CA 1
ATOM 7712 C C . LYS D 2 143 ? 216.732 -18.054 160.734 1.00 47.60 143 LYS D C 1
ATOM 7713 O O . LYS D 2 143 ? 216.654 -17.138 161.553 1.00 44.28 143 LYS D O 1
ATOM 7719 N N . CYS D 2 144 ? 215.665 -18.626 160.180 1.00 45.17 144 CYS D N 1
ATOM 7720 C CA . CYS D 2 144 ? 214.333 -18.156 160.499 1.00 43.52 144 CYS D CA 1
ATOM 7721 C C . CYS D 2 144 ? 213.511 -19.186 161.280 1.00 48.69 144 CYS D C 1
ATOM 7722 O O . CYS D 2 144 ? 213.033 -20.159 160.722 1.00 44.59 144 CYS D O 1
ATOM 7725 N N . ASP D 2 145 ? 213.196 -18.834 162.517 1.00 52.36 145 ASP D N 1
ATOM 7726 C CA . ASP D 2 145 ? 212.531 -19.681 163.503 1.00 50.53 145 ASP D CA 1
ATOM 7727 C C . ASP D 2 145 ? 211.068 -19.886 163.155 1.00 46.69 145 ASP D C 1
ATOM 7728 O O . ASP D 2 145 ? 210.537 -19.180 162.310 1.00 46.80 145 ASP D O 1
ATOM 7733 N N . ASN D 2 146 ? 210.425 -20.877 163.771 1.00 45.40 146 ASN D N 1
ATOM 7734 C CA . ASN D 2 146 ? 208.974 -20.987 163.660 1.00 48.65 146 ASN D CA 1
ATOM 7735 C C . ASN D 2 146 ? 208.375 -19.725 164.262 1.00 49.94 146 ASN D C 1
ATOM 7736 O O . ASN D 2 146 ? 207.433 -19.145 163.737 1.00 48.46 146 ASN D O 1
ATOM 7741 N N . GLU D 2 147 ? 208.981 -19.301 165.363 1.00 49.22 147 GLU D N 1
ATOM 7742 C CA . GLU D 2 147 ? 208.625 -18.080 166.059 1.00 52.82 147 GLU D CA 1
ATOM 7743 C C . GLU D 2 147 ? 208.894 -16.876 165.141 1.00 49.34 147 GLU D C 1
ATOM 7744 O O . GLU D 2 147 ? 208.104 -15.928 165.082 1.00 48.47 147 GLU D O 1
ATOM 7750 N N . CYS D 2 148 ? 210.018 -16.918 164.431 1.00 45.37 148 CYS D N 1
ATOM 7751 C CA . CYS D 2 148 ? 210.333 -15.900 163.433 1.00 46.46 148 CYS D CA 1
ATOM 7752 C C . CYS D 2 148 ? 209.338 -15.944 162.253 1.00 43.51 148 CYS D C 1
ATOM 7753 O O . CYS D 2 148 ? 208.861 -14.906 161.788 1.00 43.02 148 CYS D O 1
ATOM 7756 N N . MET D 2 149 ? 209.007 -17.146 161.786 1.00 46.18 149 MET D N 1
ATOM 7757 C CA . MET D 2 149 ? 208.015 -17.283 160.725 1.00 44.27 149 MET D CA 1
ATOM 7758 C C . MET D 2 149 ? 206.680 -16.671 161.150 1.00 43.25 149 MET D C 1
ATOM 7759 O O . MET D 2 149 ? 206.052 -15.975 160.361 1.00 43.91 149 MET D O 1
ATOM 7764 N N . GLU D 2 150 ? 206.262 -16.911 162.390 1.00 43.61 150 GLU D N 1
ATOM 7765 C CA . GLU D 2 150 ? 204.983 -16.392 162.847 1.00 47.22 150 GLU D CA 1
ATOM 7766 C C . GLU D 2 150 ? 205.034 -14.873 162.880 1.00 46.94 150 GLU D C 1
ATOM 7767 O O . GLU D 2 150 ? 204.052 -14.216 162.545 1.00 45.38 150 GLU D O 1
ATOM 7773 N N . SER D 2 151 ? 206.195 -14.314 163.220 1.00 49.74 151 SER D N 1
ATOM 7774 C CA . SER D 2 151 ? 206.329 -12.864 163.290 1.00 47.42 151 SER D CA 1
ATOM 7775 C C . SER D 2 151 ? 206.173 -12.255 161.898 1.00 46.39 151 SER D C 1
ATOM 7776 O O . SER D 2 151 ? 205.609 -11.165 161.758 1.00 44.68 151 SER D O 1
ATOM 7779 N N . VAL D 2 152 ? 206.662 -12.941 160.868 1.00 40.79 152 VAL D N 1
ATOM 7780 C CA . VAL D 2 152 ? 206.494 -12.412 159.520 1.00 39.36 152 VAL D CA 1
ATOM 7781 C C . VAL D 2 152 ? 205.020 -12.434 159.130 1.00 42.34 152 VAL D C 1
ATOM 7782 O O . VAL D 2 152 ? 204.518 -11.479 158.542 1.00 40.71 152 VAL D O 1
ATOM 7786 N N . LYS D 2 153 ? 204.335 -13.518 159.483 1.00 43.18 153 LYS D N 1
ATOM 7787 C CA . LYS D 2 153 ? 202.935 -13.682 159.136 1.00 42.12 153 LYS D CA 1
ATOM 7788 C C . LYS D 2 153 ? 202.048 -12.674 159.857 1.00 48.80 153 LYS D C 1
ATOM 7789 O O . LYS D 2 153 ? 201.120 -12.136 159.266 1.00 45.86 153 LYS D O 1
ATOM 7795 N N . ASN D 2 154 ? 202.328 -12.410 161.130 1.00 47.35 154 ASN D N 1
ATOM 7796 C CA . ASN D 2 154 ? 201.468 -11.498 161.866 1.00 46.46 154 ASN D CA 1
ATOM 7797 C C . ASN D 2 154 ? 201.932 -10.050 161.809 1.00 49.51 154 ASN D C 1
ATOM 7798 O O . ASN D 2 154 ? 201.330 -9.184 162.436 1.00 51.06 154 ASN D O 1
ATOM 7803 N N . GLY D 2 155 ? 202.988 -9.788 161.041 1.00 46.35 155 GLY D N 1
ATOM 7804 C CA . GLY D 2 155 ? 203.471 -8.434 160.820 1.00 44.29 155 GLY D CA 1
ATOM 7805 C C . GLY D 2 155 ? 204.355 -7.795 161.881 1.00 51.42 155 GLY D C 1
ATOM 7806 O O . GLY D 2 155 ? 204.508 -6.573 161.891 1.00 50.32 155 GLY D O 1
ATOM 7807 N N . THR D 2 156 ? 204.924 -8.604 162.777 1.00 51.44 156 THR D N 1
ATOM 7808 C CA . THR D 2 156 ? 205.827 -8.105 163.826 1.00 50.24 156 THR D CA 1
ATOM 7809 C C . THR D 2 156 ? 207.330 -8.418 163.607 1.00 52.75 156 THR D C 1
ATOM 7810 O O . THR D 2 156 ? 208.122 -8.370 164.556 1.00 50.09 156 THR D O 1
ATOM 7814 N N . TYR D 2 157 ? 207.713 -8.766 162.378 1.00 47.70 157 TYR D N 1
ATOM 7815 C CA . TYR D 2 157 ? 209.065 -9.251 162.095 1.00 44.67 157 TYR D CA 1
ATOM 7816 C C . TYR D 2 157 ? 210.105 -8.224 162.545 1.00 47.15 157 TYR D C 1
ATOM 7817 O O . TYR D 2 157 ? 209.959 -7.039 162.268 1.00 44.14 157 TYR D O 1
ATOM 7826 N N . ASP D 2 158 ? 211.150 -8.688 163.231 1.00 45.10 158 ASP D N 1
ATOM 7827 C CA . ASP D 2 158 ? 212.187 -7.801 163.760 1.00 42.76 158 ASP D CA 1
ATOM 7828 C C . ASP D 2 158 ? 213.350 -7.752 162.795 1.00 43.53 158 ASP D C 1
ATOM 7829 O O . ASP D 2 158 ? 214.272 -8.554 162.891 1.00 49.21 158 ASP D O 1
ATOM 7834 N N . TYR D 2 159 ? 213.359 -6.762 161.917 1.00 42.41 159 TYR D N 1
ATOM 7835 C CA . TYR D 2 159 ? 214.443 -6.623 160.961 1.00 45.97 159 TYR D CA 1
ATOM 7836 C C . TYR D 2 159 ? 215.789 -6.270 161.630 1.00 50.17 159 TYR D C 1
ATOM 7837 O O . TYR D 2 159 ? 216.817 -6.799 161.215 1.00 49.15 159 TYR D O 1
ATOM 7846 N N . PRO D 2 160 ? 215.798 -5.372 162.645 1.00 49.19 160 PRO D N 1
ATOM 7847 C CA . PRO D 2 160 ? 217.106 -5.129 163.279 1.00 51.89 160 PRO D CA 1
ATOM 7848 C C . PRO D 2 160 ? 217.722 -6.398 163.875 1.00 49.08 160 PRO D C 1
ATOM 7849 O O . PRO D 2 160 ? 218.922 -6.622 163.731 1.00 48.66 160 PRO D O 1
ATOM 7853 N N . LYS D 2 161 ? 216.897 -7.222 164.515 1.00 49.48 161 LYS D N 1
ATOM 7854 C CA . LYS D 2 161 ? 217.375 -8.423 165.194 1.00 46.80 161 LYS D CA 1
ATOM 7855 C C . LYS D 2 161 ? 218.221 -9.345 164.306 1.00 52.40 161 LYS D C 1
ATOM 7856 O O . LYS D 2 161 ? 219.170 -9.981 164.789 1.00 53.65 161 LYS D O 1
ATOM 7862 N N . TYR D 2 162 ? 217.969 -9.354 162.998 1.00 48.29 162 TYR D N 1
ATOM 7863 C CA . TYR D 2 162 ? 218.710 -10.273 162.129 1.00 46.70 162 TYR D CA 1
ATOM 7864 C C . TYR D 2 162 ? 219.569 -9.583 161.080 1.00 43.24 162 TYR D C 1
ATOM 7865 O O . TYR D 2 162 ? 220.153 -10.242 160.228 1.00 46.89 162 TYR D O 1
ATOM 7874 N N . GLN D 2 163 ? 219.633 -8.260 161.133 1.00 50.60 163 GLN D N 1
ATOM 7875 C CA . GLN D 2 163 ? 220.410 -7.474 160.172 1.00 53.05 163 GLN D CA 1
ATOM 7876 C C . GLN D 2 163 ? 221.889 -7.923 160.063 1.00 52.57 163 GLN D C 1
ATOM 7877 O O . GLN D 2 163 ? 222.419 -8.135 158.962 1.00 50.62 163 GLN D O 1
ATOM 7883 N N . LYS D 2 164 ? 222.559 -8.076 161.201 1.00 51.42 164 LYS D N 1
ATOM 7884 C CA . LYS D 2 164 ? 223.979 -8.395 161.166 1.00 50.18 164 LYS D CA 1
ATOM 7885 C C . LYS D 2 164 ? 224.225 -9.814 160.623 1.00 51.79 164 LYS D C 1
ATOM 7886 O O . LYS D 2 164 ? 225.082 -10.013 159.757 1.00 52.01 164 LYS D O 1
ATOM 7892 N N . GLU D 2 165 ? 223.470 -10.788 161.117 1.00 46.31 165 GLU D N 1
ATOM 7893 C CA . GLU D 2 165 ? 223.561 -12.145 160.594 1.00 51.04 165 GLU D CA 1
ATOM 7894 C C . GLU D 2 165 ? 223.360 -12.179 159.068 1.00 50.86 165 GLU D C 1
ATOM 7895 O O . GLU D 2 165 ? 224.133 -12.814 158.333 1.00 46.24 165 GLU D O 1
ATOM 7901 N N . SER D 2 166 ? 222.324 -11.477 158.604 1.00 50.04 166 SER D N 1
ATOM 7902 C CA . SER D 2 166 ? 221.981 -11.439 157.184 1.00 48.69 166 SER D CA 1
ATOM 7903 C C . SER D 2 166 ? 223.096 -10.852 156.334 1.00 53.65 166 SER D C 1
ATOM 7904 O O . SER D 2 166 ? 223.488 -11.458 155.331 1.00 53.39 166 SER D O 1
ATOM 7907 N N . LYS D 2 167 ? 223.600 -9.679 156.724 1.00 51.95 167 LYS D N 1
ATOM 7908 C CA . LYS D 2 167 ? 224.652 -9.011 155.954 1.00 53.85 167 LYS D CA 1
ATOM 7909 C C . LYS D 2 167 ? 225.888 -9.896 155.839 1.00 54.08 167 LYS D C 1
ATOM 7910 O O . LYS D 2 167 ? 226.450 -10.063 154.751 1.00 56.37 167 LYS D O 1
ATOM 7916 N N . LEU D 2 168 ? 226.258 -10.524 156.949 1.00 51.32 168 LEU D N 1
ATOM 7917 C CA . LEU D 2 168 ? 227.411 -11.416 156.964 1.00 55.58 168 LEU D CA 1
ATOM 7918 C C . LEU D 2 168 ? 227.206 -12.591 156.023 1.00 57.95 168 LEU D C 1
ATOM 7919 O O . LEU D 2 168 ? 228.132 -13.013 155.329 1.00 56.61 168 LEU D O 1
ATOM 7924 N N . ASN D 2 169 ? 225.979 -13.109 155.998 1.00 55.61 169 ASN D N 1
ATOM 7925 C CA . ASN D 2 169 ? 225.640 -14.193 155.089 1.00 56.74 169 ASN D CA 1
ATOM 7926 C C . ASN D 2 169 ? 225.533 -13.701 153.657 1.00 56.96 169 ASN D C 1
ATOM 7927 O O . ASN D 2 169 ? 226.084 -14.314 152.746 1.00 57.69 169 ASN D O 1
ATOM 7932 N N . ARG D 2 170 ? 224.811 -12.597 153.476 1.00 53.91 170 ARG D N 1
ATOM 7933 C CA . ARG D 2 170 ? 224.516 -12.047 152.154 1.00 56.23 170 ARG D CA 1
ATOM 7934 C C . ARG D 2 170 ? 225.744 -11.962 151.261 1.00 63.54 170 ARG D C 1
ATOM 7935 O O . ARG D 2 170 ? 225.729 -12.446 150.129 1.00 67.70 170 ARG D O 1
ATOM 7943 N N . GLN D 2 171 ? 226.822 -11.380 151.774 1.00 62.14 171 GLN D N 1
ATOM 7944 C CA . GLN D 2 171 ? 227.993 -11.190 150.940 1.00 67.09 171 GLN D CA 1
ATOM 7945 C C . GLN D 2 171 ? 229.192 -11.928 151.499 1.00 67.08 171 GLN D C 1
ATOM 7946 O O . GLN D 2 171 ? 230.316 -11.459 151.400 1.00 70.33 171 GLN D O 1
ATOM 7952 N N . GLY D 2 172 ? 228.925 -13.088 152.095 1.00 67.09 172 GLY D N 1
ATOM 7953 C CA . GLY D 2 172 ? 229.934 -14.114 152.294 1.00 67.67 172 GLY D CA 1
ATOM 7954 C C . GLY D 2 172 ? 229.943 -15.113 151.146 1.00 66.03 172 GLY D C 1
ATOM 7955 O O . GLY D 2 172 ? 230.842 -15.132 150.303 1.00 67.09 172 GLY D O 1
ATOM 7956 N N . PRO E 1 3 ? 214.036 7.931 166.298 1.00 63.91 1 PRO E N 1
ATOM 7957 C CA . PRO E 1 3 ? 214.801 9.178 166.434 1.00 62.41 1 PRO E CA 1
ATOM 7958 C C . PRO E 1 3 ? 214.870 9.994 165.140 1.00 57.11 1 PRO E C 1
ATOM 7959 O O . PRO E 1 3 ? 214.934 11.218 165.218 1.00 55.90 1 PRO E O 1
ATOM 7963 N N . GLY E 1 4 ? 214.868 9.342 163.977 1.00 55.82 2 GLY E N 1
ATOM 7964 C CA . GLY E 1 4 ? 214.977 10.076 162.726 1.00 49.00 2 GLY E CA 1
ATOM 7965 C C . GLY E 1 4 ? 213.701 10.826 162.373 1.00 43.56 2 GLY E C 1
ATOM 7966 O O . GLY E 1 4 ? 212.626 10.494 162.862 1.00 44.38 2 GLY E O 1
ATOM 7967 N N . ASP E 1 5 ? 213.842 11.877 161.574 1.00 36.22 3 ASP E N 1
ATOM 7968 C CA . ASP E 1 5 ? 212.717 12.594 161.011 1.00 35.99 3 ASP E CA 1
ATOM 7969 C C . ASP E 1 5 ? 211.871 11.623 160.166 1.00 39.48 3 ASP E C 1
ATOM 7970 O O . ASP E 1 5 ? 212.379 10.601 159.692 1.00 36.10 3 ASP E O 1
ATOM 7975 N N . LYS E 1 6 ? 210.587 11.932 159.996 1.00 35.66 4 LYS E N 1
ATOM 7976 C CA . LYS E 1 6 ? 209.674 11.029 159.290 1.00 37.54 4 LYS E CA 1
ATOM 7977 C C . LYS E 1 6 ? 208.761 11.799 158.350 1.00 38.16 4 LYS E C 1
ATOM 7978 O O . LYS E 1 6 ? 208.414 12.959 158.613 1.00 34.69 4 LYS E O 1
ATOM 7984 N N . ILE E 1 7 ? 208.387 11.175 157.234 1.00 36.22 5 ILE E N 1
ATOM 7985 C CA . ILE E 1 7 ? 207.246 11.669 156.446 1.00 31.19 5 ILE E CA 1
ATOM 7986 C C . ILE E 1 7 ? 206.387 10.435 156.166 1.00 35.99 5 ILE E C 1
ATOM 7987 O O . ILE E 1 7 ? 206.919 9.356 155.855 1.00 32.32 5 ILE E O 1
ATOM 7992 N N . CYS E 1 8 ? 205.076 10.600 156.354 1.00 31.61 6 CYS E N 1
ATOM 7993 C CA . CYS E 1 8 ? 204.093 9.520 156.274 1.00 34.19 6 CYS E CA 1
ATOM 7994 C C . CYS E 1 8 ? 203.070 9.879 155.215 1.00 33.69 6 CYS E C 1
ATOM 7995 O O . CYS E 1 8 ? 202.765 11.050 155.039 1.00 31.98 6 CYS E O 1
ATOM 7998 N N . ILE E 1 9 ? 202.572 8.875 154.496 1.00 33.88 7 ILE E N 1
ATOM 7999 C CA . ILE E 1 9 ? 201.506 9.073 153.522 1.00 30.48 7 ILE E CA 1
ATOM 8000 C C . ILE E 1 9 ? 200.212 8.571 154.132 1.00 31.12 7 ILE E C 1
ATOM 8001 O O . ILE E 1 9 ? 200.203 7.538 154.784 1.00 33.68 7 ILE E O 1
ATOM 8006 N N . GLY E 1 10 ? 199.127 9.313 153.937 1.00 31.06 8 GLY E N 1
ATOM 8007 C CA . GLY E 1 10 ? 197.903 9.054 154.663 1.00 31.92 8 GLY E CA 1
ATOM 8008 C C . GLY E 1 10 ? 196.675 9.638 153.980 1.00 31.26 8 GLY E C 1
ATOM 8009 O O . GLY E 1 10 ? 196.748 10.150 152.866 1.00 26.16 8 GLY E O 1
ATOM 8010 N N . TYR E 1 11 ? 195.543 9.523 154.659 1.00 30.35 9 TYR E N 1
ATOM 8011 C CA . TYR E 1 11 ? 194.269 9.930 154.094 1.00 34.32 9 TYR E CA 1
ATOM 8012 C C . TYR E 1 11 ? 193.354 10.557 155.129 1.00 32.40 9 TYR E C 1
ATOM 8013 O O . TYR E 1 11 ? 193.475 10.299 156.322 1.00 34.07 9 TYR E O 1
ATOM 8022 N N . HIS E 1 12 ? 192.440 11.380 154.639 1.00 32.22 10 HIS E N 1
ATOM 8023 C CA . HIS E 1 12 ? 191.457 12.086 155.459 1.00 35.54 10 HIS E CA 1
ATOM 8024 C C . HIS E 1 12 ? 190.576 11.199 156.332 1.00 35.04 10 HIS E C 1
ATOM 8025 O O . HIS E 1 12 ? 190.173 10.099 155.932 1.00 35.85 10 HIS E O 1
ATOM 8032 N N . ALA E 1 13 ? 190.292 11.693 157.533 1.00 33.74 11 ALA E N 1
ATOM 8033 C CA . ALA E 1 13 ? 189.234 11.157 158.375 1.00 36.34 11 ALA E CA 1
ATOM 8034 C C . ALA E 1 13 ? 188.480 12.347 158.967 1.00 37.23 11 ALA E C 1
ATOM 8035 O O . ALA E 1 13 ? 188.994 13.457 158.975 1.00 37.05 11 ALA E O 1
ATOM 8037 N N . ASN E 1 14 ? 187.253 12.129 159.424 1.00 38.55 12 ASN E N 1
ATOM 8038 C CA . ASN E 1 14 ? 186.441 13.189 160.037 1.00 36.13 12 ASN E CA 1
ATOM 8039 C C . ASN E 1 14 ? 185.364 12.622 160.979 1.00 36.98 12 ASN E C 1
ATOM 8040 O O . ASN E 1 14 ? 185.390 11.431 161.275 1.00 36.52 12 ASN E O 1
ATOM 8045 N N . ASN E 1 15 ? 184.475 13.476 161.495 1.00 36.16 13 ASN E N 1
ATOM 8046 C CA . ASN E 1 15 ? 183.478 13.039 162.480 1.00 42.48 13 ASN E CA 1
ATOM 8047 C C . ASN E 1 15 ? 182.217 12.388 161.857 1.00 44.37 13 ASN E C 1
ATOM 8048 O O . ASN E 1 15 ? 181.260 12.079 162.571 1.00 41.25 13 ASN E O 1
ATOM 8053 N N . SER E 1 16 ? 182.204 12.203 160.538 1.00 42.24 14 SER E N 1
ATOM 8054 C CA . SER E 1 16 ? 181.042 11.594 159.866 1.00 41.52 14 SER E CA 1
ATOM 8055 C C . SER E 1 16 ? 180.646 10.261 160.458 1.00 39.88 14 SER E C 1
ATOM 8056 O O . SER E 1 16 ? 181.496 9.427 160.749 1.00 38.48 14 SER E O 1
ATOM 8059 N N . THR E 1 17 ? 179.339 10.060 160.607 1.00 39.94 15 THR E N 1
ATOM 8060 C CA . THR E 1 17 ? 178.800 8.744 160.924 1.00 40.83 15 THR E CA 1
ATOM 8061 C C . THR E 1 17 ? 177.745 8.376 159.879 1.00 41.38 15 THR E C 1
ATOM 8062 O O . THR E 1 17 ? 176.848 7.578 160.134 1.00 46.39 15 THR E O 1
ATOM 8066 N N . THR E 1 18 ? 177.858 9.005 158.714 1.00 41.12 16 THR E N 1
ATOM 8067 C CA . THR E 1 18 ? 177.059 8.698 157.545 1.00 37.45 16 THR E CA 1
ATOM 8068 C C . THR E 1 18 ? 177.599 7.479 156.789 1.00 38.97 16 THR E C 1
ATOM 8069 O O . THR E 1 18 ? 178.782 7.436 156.415 1.00 35.43 16 THR E O 1
ATOM 8073 N N . GLN E 1 19 ? 176.724 6.504 156.550 1.00 34.34 17 GLN E N 1
ATOM 8074 C CA . GLN E 1 19 ? 177.131 5.245 155.955 1.00 34.72 17 GLN E CA 1
ATOM 8075 C C . GLN E 1 19 ? 176.552 4.973 154.580 1.00 39.20 17 GLN E C 1
ATOM 8076 O O . GLN E 1 19 ? 175.464 5.456 154.223 1.00 32.94 17 GLN E O 1
ATOM 8082 N N . VAL E 1 20 ? 177.275 4.162 153.817 1.00 34.06 18 VAL E N 1
ATOM 8083 C CA . VAL E 1 20 ? 176.764 3.680 152.544 1.00 34.03 18 VAL E CA 1
ATOM 8084 C C . VAL E 1 20 ? 176.888 2.163 152.518 1.00 34.70 18 VAL E C 1
ATOM 8085 O O . VAL E 1 20 ? 177.570 1.571 153.368 1.00 37.40 18 VAL E O 1
ATOM 8089 N N . ASP E 1 21 ? 176.250 1.538 151.532 1.00 31.03 19 ASP E N 1
ATOM 8090 C CA . ASP E 1 21 ? 176.447 0.110 151.282 1.00 34.02 19 ASP E CA 1
ATOM 8091 C C . ASP E 1 21 ? 177.202 -0.055 149.977 1.00 30.28 19 ASP E C 1
ATOM 8092 O O . ASP E 1 21 ? 177.046 0.748 149.076 1.00 32.56 19 ASP E O 1
ATOM 8097 N N . THR E 1 22 ? 177.975 -1.127 149.862 1.00 30.25 20 THR E N 1
ATOM 8098 C CA . THR E 1 22 ? 178.635 -1.491 148.614 1.00 29.03 20 THR E CA 1
ATOM 8099 C C . THR E 1 22 ? 178.270 -2.940 148.363 1.00 30.94 20 THR E C 1
ATOM 8100 O O . THR E 1 22 ? 177.710 -3.596 149.245 1.00 29.47 20 THR E O 1
ATOM 8104 N N . LEU E 1 23 ? 178.614 -3.464 147.191 1.00 31.67 21 LEU E N 1
ATOM 8105 C CA . LEU E 1 23 ? 178.430 -4.906 146.936 1.00 33.18 21 LEU E CA 1
ATOM 8106 C C . LEU E 1 23 ? 179.150 -5.797 147.946 1.00 32.42 21 LEU E C 1
ATOM 8107 O O . LEU E 1 23 ? 178.679 -6.876 148.285 1.00 32.87 21 LEU E O 1
ATOM 8112 N N . LEU E 1 24 ? 180.290 -5.335 148.436 1.00 30.48 22 LEU E N 1
ATOM 8113 C CA . LEU E 1 24 ? 181.149 -6.163 149.291 1.00 32.66 22 LEU E CA 1
ATOM 8114 C C . LEU E 1 24 ? 180.802 -6.027 150.767 1.00 33.05 22 LEU E C 1
ATOM 8115 O O . LEU E 1 24 ? 181.014 -6.942 151.559 1.00 34.17 22 LEU E O 1
ATOM 8120 N N . GLU E 1 25 ? 180.293 -4.864 151.140 1.00 30.84 23 GLU E N 1
ATOM 8121 C CA . GLU E 1 25 ? 180.133 -4.531 152.546 1.00 33.33 23 GLU E CA 1
ATOM 8122 C C . GLU E 1 25 ? 178.983 -3.575 152.798 1.00 36.66 23 GLU E C 1
ATOM 8123 O O . GLU E 1 25 ? 178.831 -2.567 152.093 1.00 36.09 23 GLU E O 1
ATOM 8129 N N . LYS E 1 26 ? 178.178 -3.887 153.810 1.00 35.31 24 LYS E N 1
ATOM 8130 C CA . LYS E 1 26 ? 177.110 -2.992 154.254 1.00 38.22 24 LYS E CA 1
ATOM 8131 C C . LYS E 1 26 ? 177.613 -2.070 155.371 1.00 35.61 24 LYS E C 1
ATOM 8132 O O . LYS E 1 26 ? 178.561 -2.395 156.075 1.00 35.83 24 LYS E O 1
ATOM 8138 N N . ASN E 1 27 ? 176.918 -0.951 155.545 1.00 36.52 25 ASN E N 1
ATOM 8139 C CA . ASN E 1 27 ? 177.139 -0.004 156.636 1.00 41.78 25 ASN E CA 1
ATOM 8140 C C . ASN E 1 27 ? 178.576 0.505 156.728 1.00 39.61 25 ASN E C 1
ATOM 8141 O O . ASN E 1 27 ? 179.162 0.493 157.800 1.00 42.43 25 ASN E O 1
ATOM 8146 N N . VAL E 1 28 ? 179.121 0.992 155.619 1.00 36.29 26 VAL E N 1
ATOM 8147 C CA . VAL E 1 28 ? 180.483 1.522 155.636 1.00 36.08 26 VAL E CA 1
ATOM 8148 C C . VAL E 1 28 ? 180.481 3.028 155.860 1.00 37.08 26 VAL E C 1
ATOM 8149 O O . VAL E 1 28 ? 179.988 3.788 155.026 1.00 32.96 26 VAL E O 1
ATOM 8153 N N . THR E 1 29 ? 181.022 3.464 156.993 1.00 35.18 27 THR E N 1
ATOM 8154 C CA . THR E 1 29 ? 181.110 4.896 157.253 1.00 35.62 27 THR E CA 1
ATOM 8155 C C . THR E 1 29 ? 182.122 5.530 156.309 1.00 32.14 27 THR E C 1
ATOM 8156 O O . THR E 1 29 ? 183.232 5.029 156.124 1.00 36.67 27 THR E O 1
ATOM 8160 N N . VAL E 1 30 ? 181.717 6.639 155.715 1.00 31.85 28 VAL E N 1
ATOM 8161 C CA . VAL E 1 30 ? 182.469 7.291 154.666 1.00 32.51 28 VAL E CA 1
ATOM 8162 C C . VAL E 1 30 ? 182.532 8.818 154.957 1.00 36.80 28 VAL E C 1
ATOM 8163 O O . VAL E 1 30 ? 181.604 9.396 155.544 1.00 34.09 28 VAL E O 1
ATOM 8167 N N . THR E 1 31 ? 183.644 9.462 154.587 1.00 35.30 29 THR E N 1
ATOM 8168 C CA . THR E 1 31 ? 183.886 10.850 154.960 1.00 34.13 29 THR E CA 1
ATOM 8169 C C . THR E 1 31 ? 182.954 11.854 154.279 1.00 40.34 29 THR E C 1
ATOM 8170 O O . THR E 1 31 ? 182.620 12.900 154.851 1.00 34.27 29 THR E O 1
ATOM 8174 N N . HIS E 1 32 ? 182.552 11.534 153.048 1.00 38.64 30 HIS E N 1
ATOM 8175 C CA . HIS E 1 32 ? 181.702 12.402 152.241 1.00 30.62 30 HIS E CA 1
ATOM 8176 C C . HIS E 1 32 ? 180.791 11.534 151.380 1.00 36.10 30 HIS E C 1
ATOM 8177 O O . HIS E 1 32 ? 181.218 10.504 150.841 1.00 30.45 30 HIS E O 1
ATOM 8184 N N . SER E 1 33 ? 179.546 11.962 151.226 1.00 29.96 31 SER E N 1
ATOM 8185 C CA . SER E 1 33 ? 178.611 11.198 150.414 1.00 30.50 31 SER E CA 1
ATOM 8186 C C . SER E 1 33 ? 177.477 12.118 149.940 1.00 34.43 31 SER E C 1
ATOM 8187 O O . SER E 1 33 ? 177.366 13.247 150.426 1.00 32.35 31 SER E O 1
ATOM 8190 N N . VAL E 1 34 ? 176.658 11.639 149.001 1.00 31.92 32 VAL E N 1
ATOM 8191 C CA . VAL E 1 34 ? 175.513 12.405 148.485 1.00 36.37 32 VAL E CA 1
ATOM 8192 C C . VAL E 1 34 ? 174.285 11.505 148.405 1.00 35.02 32 VAL E C 1
ATOM 8193 O O . VAL E 1 34 ? 174.348 10.414 147.825 1.00 30.41 32 VAL E O 1
ATOM 8197 N N . GLU E 1 35 ? 173.180 11.959 148.997 1.00 36.84 33 GLU E N 1
ATOM 8198 C CA . GLU E 1 35 ? 171.912 11.226 148.934 1.00 36.73 33 GLU E CA 1
ATOM 8199 C C . GLU E 1 35 ? 171.190 11.610 147.635 1.00 33.83 33 GLU E C 1
ATOM 8200 O O . GLU E 1 35 ? 170.866 12.779 147.417 1.00 35.54 33 GLU E O 1
ATOM 8206 N N . LEU E 1 36 ? 170.940 10.644 146.762 1.00 33.12 34 LEU E N 1
ATOM 8207 C CA . LEU E 1 36 ? 170.340 10.957 145.454 1.00 33.38 34 LEU E CA 1
ATOM 8208 C C . LEU E 1 36 ? 168.817 10.878 145.479 1.00 34.56 34 LEU E C 1
ATOM 8209 O O . LEU E 1 36 ? 168.162 11.252 144.502 1.00 33.09 34 LEU E O 1
ATOM 8214 N N . LEU E 1 37 ? 168.249 10.362 146.573 1.00 32.44 35 LEU E N 1
ATOM 8215 C CA . LEU E 1 37 ? 166.800 10.125 146.631 1.00 35.16 35 LEU E CA 1
ATOM 8216 C C . LEU E 1 37 ? 166.093 11.097 147.565 1.00 36.83 35 LEU E C 1
ATOM 8217 O O . LEU E 1 37 ? 166.585 11.376 148.669 1.00 37.77 35 LEU E O 1
ATOM 8222 N N . GLU E 1 38 ? 164.935 11.596 147.123 1.00 35.75 36 GLU E N 1
ATOM 8223 C CA . GLU E 1 38 ? 164.075 12.475 147.937 1.00 35.00 36 GLU E CA 1
ATOM 8224 C C . GLU E 1 38 ? 162.868 11.742 148.523 1.00 36.37 36 GLU E C 1
ATOM 8225 O O . GLU E 1 38 ? 162.099 11.127 147.785 1.00 33.94 36 GLU E O 1
ATOM 8231 N N . ASN E 1 39 ? 162.678 11.810 149.836 1.00 33.36 37 ASN E N 1
ATOM 8232 C CA . ASN E 1 39 ? 161.541 11.123 150.429 1.00 37.57 37 ASN E CA 1
ATOM 8233 C C . ASN E 1 39 ? 160.586 12.062 151.166 1.00 38.95 37 ASN E C 1
ATOM 8234 O O . ASN E 1 39 ? 159.711 11.597 151.888 1.00 39.12 37 ASN E O 1
ATOM 8239 N N . GLN E 1 40 ? 160.745 13.365 150.957 1.00 36.43 38 GLN E N 1
ATOM 8240 C CA . GLN E 1 40 ? 159.941 14.360 151.658 1.00 39.30 38 GLN E CA 1
ATOM 8241 C C . GLN E 1 40 ? 159.107 15.163 150.667 1.00 41.22 38 GLN E C 1
ATOM 8242 O O . GLN E 1 40 ? 159.484 15.322 149.504 1.00 40.27 38 GLN E O 1
ATOM 8248 N N . LYS E 1 41 ? 157.977 15.679 151.141 1.00 42.03 39 LYS E N 1
ATOM 8249 C CA . LYS E 1 41 ? 156.998 16.326 150.277 1.00 41.93 39 LYS E CA 1
ATOM 8250 C C . LYS E 1 41 ? 156.113 17.314 151.051 1.00 38.11 39 LYS E C 1
ATOM 8251 O O . LYS E 1 41 ? 155.912 17.173 152.246 1.00 40.35 39 LYS E O 1
ATOM 8257 N N . GLU E 1 42 ? 155.570 18.302 150.361 1.00 38.19 40 GLU E N 1
ATOM 8258 C CA . GLU E 1 42 ? 154.576 19.176 150.985 1.00 40.12 40 GLU E CA 1
ATOM 8259 C C . GLU E 1 42 ? 153.191 18.606 150.672 1.00 40.47 40 GLU E C 1
ATOM 8260 O O . GLU E 1 42 ? 152.848 18.447 149.511 1.00 38.78 40 GLU E O 1
ATOM 8266 N N . LYS E 1 43 ? 152.447 18.228 151.706 1.00 38.94 41 LYS E N 1
ATOM 8267 C CA . LYS E 1 43 ? 151.122 17.633 151.547 1.00 41.89 41 LYS E CA 1
ATOM 8268 C C . LYS E 1 43 ? 150.064 18.659 151.122 1.00 42.29 41 LYS E C 1
ATOM 8269 O O . LYS E 1 43 ? 149.163 18.982 151.893 1.00 43.29 41 LYS E O 1
ATOM 8275 N N . ARG E 1 44 ? 150.177 19.163 149.897 1.00 40.59 42 ARG E N 1
ATOM 8276 C CA . ARG E 1 44 ? 149.262 20.168 149.385 1.00 39.98 42 ARG E CA 1
ATOM 8277 C C . ARG E 1 44 ? 149.384 20.245 147.868 1.00 40.33 42 ARG E C 1
ATOM 8278 O O . ARG E 1 44 ? 150.293 19.657 147.284 1.00 37.82 42 ARG E O 1
ATOM 8286 N N . PHE E 1 45 ? 148.453 20.947 147.233 1.00 36.26 43 PHE E N 1
ATOM 8287 C CA . PHE E 1 45 ? 148.504 21.187 145.800 1.00 35.81 43 PHE E CA 1
ATOM 8288 C C . PHE E 1 45 ? 148.858 22.642 145.528 1.00 40.56 43 PHE E C 1
ATOM 8289 O O . PHE E 1 45 ? 148.282 23.561 146.127 1.00 42.22 43 PHE E O 1
ATOM 8297 N N . CYS E 1 46 ? 149.779 22.845 144.595 1.00 40.82 44 CYS E N 1
ATOM 8298 C CA . CYS E 1 46 ? 150.252 24.176 144.252 1.00 39.58 44 CYS E CA 1
ATOM 8299 C C . CYS E 1 46 ? 150.052 24.453 142.788 1.00 38.85 44 CYS E C 1
ATOM 8300 O O . CYS E 1 46 ? 149.683 23.580 142.012 1.00 34.71 44 CYS E O 1
ATOM 8303 N N . LYS E 1 47 ? 150.334 25.684 142.410 1.00 38.45 45 LYS E N 1
ATOM 8304 C CA . LYS E 1 47 ? 150.338 26.074 141.023 1.00 40.92 45 LYS E CA 1
ATOM 8305 C C . LYS E 1 47 ? 151.505 25.398 140.320 1.00 42.76 45 LYS E C 1
ATOM 8306 O O . LYS E 1 47 ? 152.544 25.160 140.929 1.00 41.60 45 LYS E O 1
ATOM 8312 N N . ILE E 1 48 ? 151.318 25.083 139.045 1.00 41.14 46 ILE E N 1
ATOM 8313 C CA . ILE E 1 48 ? 152.397 24.601 138.201 1.00 43.74 46 ILE E CA 1
ATOM 8314 C C . ILE E 1 48 ? 152.559 25.572 137.047 1.00 46.69 46 ILE E C 1
ATOM 8315 O O . ILE E 1 48 ? 151.576 25.888 136.360 1.00 51.75 46 ILE E O 1
ATOM 8320 N N . MET E 1 49 ? 153.781 26.047 136.830 1.00 52.28 47 MET E N 1
ATOM 8321 C CA . MET E 1 49 ? 154.050 27.022 135.775 1.00 54.31 47 MET E CA 1
ATOM 8322 C C . MET E 1 49 ? 153.190 28.268 135.972 1.00 50.85 47 MET E C 1
ATOM 8323 O O . MET E 1 49 ? 152.683 28.835 135.006 1.00 52.57 47 MET E O 1
ATOM 8328 N N . ASN E 1 50 ? 152.990 28.630 137.238 1.00 47.84 48 ASN E N 1
ATOM 8329 C CA . ASN E 1 50 ? 152.239 29.810 137.669 1.00 52.26 48 ASN E CA 1
ATOM 8330 C C . ASN E 1 50 ? 150.751 29.688 137.359 1.00 52.06 48 ASN E C 1
ATOM 8331 O O . ASN E 1 50 ? 150.030 30.687 137.349 1.00 53.46 48 ASN E O 1
ATOM 8336 N N . LYS E 1 51 ? 150.286 28.463 137.128 1.00 48.03 49 LYS E N 1
ATOM 8337 C CA . LYS E 1 51 ? 148.883 28.241 136.788 1.00 44.89 49 LYS E CA 1
ATOM 8338 C C . LYS E 1 51 ? 148.176 27.330 137.785 1.00 42.33 49 LYS E C 1
ATOM 8339 O O . LYS E 1 51 ? 148.645 26.240 138.106 1.00 40.24 49 LYS E O 1
ATOM 8345 N N . ALA E 1 52 ? 147.043 27.816 138.285 1.00 37.79 50 ALA E N 1
ATOM 8346 C CA . ALA E 1 52 ? 146.291 27.131 139.317 1.00 38.10 50 ALA E CA 1
ATOM 8347 C C . ALA E 1 52 ? 145.647 25.862 138.776 1.00 37.31 50 ALA E C 1
ATOM 8348 O O . ALA E 1 52 ? 145.361 25.775 137.579 1.00 36.78 50 ALA E O 1
ATOM 8350 N N . PRO E 1 53 ? 145.423 24.872 139.650 1.00 34.37 51 PRO E N 1
ATOM 8351 C CA . PRO E 1 53 ? 144.668 23.692 139.209 1.00 35.63 51 PRO E CA 1
ATOM 8352 C C . PRO E 1 53 ? 143.153 23.946 139.305 1.00 38.56 51 PRO E C 1
ATOM 8353 O O . PRO E 1 53 ? 142.734 24.953 139.880 1.00 39.00 51 PRO E O 1
ATOM 8357 N N . LEU E 1 54 ? 142.343 23.054 138.743 1.00 34.43 52 LEU E N 1
ATOM 8358 C CA . LEU E 1 54 ? 140.888 23.178 138.852 1.00 32.42 52 LEU E CA 1
ATOM 8359 C C . LEU E 1 54 ? 140.410 22.330 140.009 1.00 33.32 52 LEU E C 1
ATOM 8360 O O . LEU E 1 54 ? 140.635 21.104 140.021 1.00 32.82 52 LEU E O 1
ATOM 8365 N N . ASP E 1 55 ? 139.776 22.972 140.990 1.00 29.62 53 ASP E N 1
ATOM 8366 C CA . ASP E 1 55 ? 139.216 22.241 142.118 1.00 33.51 53 ASP E CA 1
ATOM 8367 C C . ASP E 1 55 ? 137.765 21.923 141.757 1.00 34.77 53 ASP E C 1
ATOM 8368 O O . ASP E 1 55 ? 136.944 22.825 141.600 1.00 32.31 53 ASP E O 1
ATOM 8373 N N . LEU E 1 56 ? 137.452 20.642 141.596 1.00 34.19 54 LEU E N 1
ATOM 8374 C CA . LEU E 1 56 ? 136.091 20.260 141.214 1.00 34.54 54 LEU E CA 1
ATOM 8375 C C . LEU E 1 56 ? 135.152 20.245 142.433 1.00 37.13 54 LEU E C 1
ATOM 8376 O O . LEU E 1 56 ? 133.928 20.096 142.279 1.00 35.00 54 LEU E O 1
ATOM 8381 N N . LYS E 1 57 ? 135.740 20.333 143.628 1.00 34.53 55 LYS E N 1
ATOM 8382 C CA . LYS E 1 57 ? 134.993 20.480 144.885 1.00 35.98 55 LYS E CA 1
ATOM 8383 C C . LYS E 1 57 ? 134.001 19.344 145.110 1.00 36.66 55 LYS E C 1
ATOM 8384 O O . LYS E 1 57 ? 134.409 18.200 145.318 1.00 35.99 55 LYS E O 1
ATOM 8390 N N . ASP E 1 58 ? 132.711 19.666 145.162 1.00 33.29 56 ASP E N 1
ATOM 8391 C CA . ASP E 1 58 ? 131.680 18.647 145.417 1.00 33.74 56 ASP E CA 1
ATOM 8392 C C . ASP E 1 58 ? 131.185 17.971 144.138 1.00 38.73 56 ASP E C 1
ATOM 8393 O O . ASP E 1 58 ? 130.192 17.240 144.161 1.00 41.00 56 ASP E O 1
ATOM 8398 N N . CYS E 1 59 ? 131.823 18.266 143.011 1.00 36.25 57 CYS E N 1
ATOM 8399 C CA . CYS E 1 59 ? 131.415 17.718 141.720 1.00 36.17 57 CYS E CA 1
ATOM 8400 C C . CYS E 1 59 ? 132.417 16.700 141.188 1.00 36.37 57 CYS E C 1
ATOM 8401 O O . CYS E 1 59 ? 133.613 16.875 141.371 1.00 32.22 57 CYS E O 1
ATOM 8404 N N . THR E 1 60 ? 131.916 15.640 140.549 1.00 33.66 58 THR E N 1
ATOM 8405 C CA . THR E 1 60 ? 132.756 14.706 139.815 1.00 35.17 58 THR E CA 1
ATOM 8406 C C . THR E 1 60 ? 133.021 15.338 138.464 1.00 35.02 58 THR E C 1
ATOM 8407 O O . THR E 1 60 ? 132.395 16.349 138.142 1.00 33.38 58 THR E O 1
ATOM 8411 N N . ILE E 1 61 ? 133.896 14.745 137.652 1.00 30.95 59 ILE E N 1
ATOM 8412 C CA . ILE E 1 61 ? 134.099 15.266 136.296 1.00 30.97 59 ILE E CA 1
ATOM 8413 C C . ILE E 1 61 ? 132.808 15.271 135.464 1.00 32.52 59 ILE E C 1
ATOM 8414 O O . ILE E 1 61 ? 132.533 16.211 134.715 1.00 30.45 59 ILE E O 1
ATOM 8419 N N . GLU E 1 62 ? 132.030 14.205 135.593 1.00 32.85 60 GLU E N 1
ATOM 8420 C CA . GLU E 1 62 ? 130.731 14.109 134.932 1.00 32.87 60 GLU E CA 1
ATOM 8421 C C . GLU E 1 62 ? 129.803 15.255 135.344 1.00 32.32 60 GLU E C 1
ATOM 8422 O O . GLU E 1 62 ? 129.149 15.818 134.489 1.00 32.20 60 GLU E O 1
ATOM 8428 N N . GLY E 1 63 ? 129.686 15.523 136.646 1.00 29.86 61 GLY E N 1
ATOM 8429 C CA . GLY E 1 63 ? 128.812 16.574 137.130 1.00 31.67 61 GLY E CA 1
ATOM 8430 C C . GLY E 1 63 ? 129.183 17.927 136.541 1.00 34.56 61 GLY E C 1
ATOM 8431 O O . GLY E 1 63 ? 128.320 18.686 136.084 1.00 32.68 61 GLY E O 1
ATOM 8432 N N . TRP E 1 64 ? 130.487 18.193 136.525 1.00 32.69 62 TRP E N 1
ATOM 8433 C CA . TRP E 1 64 ? 131.058 19.386 135.922 1.00 31.79 62 TRP E CA 1
ATOM 8434 C C . TRP E 1 64 ? 130.710 19.548 134.445 1.00 32.47 62 TRP E C 1
ATOM 8435 O O . TRP E 1 64 ? 130.058 20.531 134.085 1.00 29.93 62 TRP E O 1
ATOM 8446 N N . ILE E 1 65 ? 131.148 18.644 133.563 1.00 29.62 63 ILE E N 1
ATOM 8447 C CA . ILE E 1 65 ? 131.010 18.979 132.143 1.00 33.33 63 ILE E CA 1
ATOM 8448 C C . ILE E 1 65 ? 129.631 18.709 131.531 1.00 30.65 63 ILE E C 1
ATOM 8449 O O . ILE E 1 65 ? 129.388 19.164 130.422 1.00 32.19 63 ILE E O 1
ATOM 8454 N N . LEU E 1 66 ? 128.765 17.964 132.221 1.00 30.83 64 LEU E N 1
ATOM 8455 C CA . LEU E 1 66 ? 127.372 17.807 131.783 1.00 32.36 64 LEU E CA 1
ATOM 8456 C C . LEU E 1 66 ? 126.567 19.023 132.228 1.00 32.96 64 LEU E C 1
ATOM 8457 O O . LEU E 1 66 ? 125.562 19.386 131.614 1.00 33.92 64 LEU E O 1
ATOM 8462 N N . GLY E 1 67 ? 127.009 19.626 133.323 1.00 33.89 65 GLY E N 1
ATOM 8463 C CA . GLY E 1 67 ? 126.377 20.837 133.820 1.00 35.15 65 GLY E CA 1
ATOM 8464 C C . GLY E 1 67 ? 125.303 20.527 134.853 1.00 35.49 65 GLY E C 1
ATOM 8465 O O . GLY E 1 67 ? 124.222 21.128 134.840 1.00 34.99 65 GLY E O 1
ATOM 8466 N N . ASN E 1 68 ? 125.576 19.546 135.704 1.00 34.18 66 ASN E N 1
ATOM 8467 C CA . ASN E 1 68 ? 124.736 19.273 136.864 1.00 37.01 66 ASN E CA 1
ATOM 8468 C C . ASN E 1 68 ? 124.403 20.598 137.550 1.00 35.61 66 ASN E C 1
ATOM 8469 O O . ASN E 1 68 ? 125.304 21.383 137.819 1.00 33.53 66 ASN E O 1
ATOM 8474 N N . PRO E 1 69 ? 123.105 20.858 137.797 1.00 38.76 67 PRO E N 1
ATOM 8475 C CA . PRO E 1 69 ? 122.631 22.124 138.390 1.00 40.76 67 PRO E CA 1
ATOM 8476 C C . PRO E 1 69 ? 123.350 22.498 139.684 1.00 41.40 67 PRO E C 1
ATOM 8477 O O . PRO E 1 69 ? 123.424 23.683 139.987 1.00 44.90 67 PRO E O 1
ATOM 8481 N N . LYS E 1 70 ? 123.865 21.525 140.443 1.00 38.75 68 LYS E N 1
ATOM 8482 C CA . LYS E 1 70 ? 124.574 21.861 141.695 1.00 37.12 68 LYS E CA 1
ATOM 8483 C C . LYS E 1 70 ? 126.059 22.166 141.483 1.00 41.56 68 LYS E C 1
ATOM 8484 O O . LYS E 1 70 ? 126.792 22.417 142.438 1.00 40.64 68 LYS E O 1
ATOM 8490 N N . CYS E 1 71 ? 126.508 22.093 140.237 1.00 39.44 69 CYS E N 1
ATOM 8491 C CA . CYS E 1 71 ? 127.894 22.356 139.902 1.00 36.42 69 CYS E CA 1
ATOM 8492 C C . CYS E 1 71 ? 128.061 23.742 139.267 1.00 37.49 69 CYS E C 1
ATOM 8493 O O . CYS E 1 71 ? 129.046 24.011 138.582 1.00 37.20 69 CYS E O 1
ATOM 8496 N N . ASP E 1 72 ? 127.083 24.612 139.489 1.00 39.96 70 ASP E N 1
ATOM 8497 C CA . ASP E 1 72 ? 127.029 25.908 138.815 1.00 40.06 70 ASP E CA 1
ATOM 8498 C C . ASP E 1 72 ? 128.261 26.774 139.126 1.00 39.58 70 ASP E C 1
ATOM 8499 O O . ASP E 1 72 ? 128.688 27.575 138.302 1.00 37.72 70 ASP E O 1
ATOM 8504 N N . LEU E 1 73 ? 128.824 26.631 140.312 1.00 39.30 71 LEU E N 1
ATOM 8505 C CA . LEU E 1 73 ? 130.011 27.423 140.657 1.00 44.33 71 LEU E CA 1
ATOM 8506 C C . LEU E 1 73 ? 131.146 27.134 139.669 1.00 42.71 71 LEU E C 1
ATOM 8507 O O . LEU E 1 73 ? 131.912 28.014 139.336 1.00 42.52 71 LEU E O 1
ATOM 8512 N N . LEU E 1 74 ? 131.256 25.884 139.234 1.00 44.20 72 LEU E N 1
ATOM 8513 C CA . LEU E 1 74 ? 132.174 25.475 138.163 1.00 42.35 72 LEU E CA 1
ATOM 8514 C C . LEU E 1 74 ? 131.804 26.066 136.799 1.00 38.55 72 LEU E C 1
ATOM 8515 O O . LEU E 1 74 ? 132.648 26.163 135.922 1.00 38.25 72 LEU E O 1
ATOM 8520 N N . LEU E 1 75 ? 130.515 26.340 136.575 1.00 39.81 73 LEU E N 1
ATOM 8521 C CA . LEU E 1 75 ? 130.015 26.591 135.213 1.00 38.47 73 LEU E CA 1
ATOM 8522 C C . LEU E 1 75 ? 130.650 27.780 134.468 1.00 41.22 73 LEU E C 1
ATOM 8523 O O . LEU E 1 75 ? 130.853 28.850 135.035 1.00 41.51 73 LEU E O 1
ATOM 8528 N N . GLY E 1 76 ? 130.987 27.576 133.197 1.00 38.85 74 GLY E N 1
ATOM 8529 C CA . GLY E 1 76 ? 131.368 28.671 132.313 1.00 40.40 74 GLY E CA 1
ATOM 8530 C C . GLY E 1 76 ? 132.671 28.624 131.500 1.00 51.22 74 GLY E C 1
ATOM 8531 O O . GLY E 1 76 ? 132.666 28.173 130.379 1.00 58.04 74 GLY E O 1
ATOM 8532 N N . ASP E 1 77 ? 133.818 28.956 132.067 1.00 44.91 75 ASP E N 1
ATOM 8533 C CA . ASP E 1 77 ? 135.086 28.886 131.323 1.00 42.19 75 ASP E CA 1
ATOM 8534 C C . ASP E 1 77 ? 136.090 28.431 132.331 1.00 41.74 75 ASP E C 1
ATOM 8535 O O . ASP E 1 77 ? 135.997 28.822 133.489 1.00 41.32 75 ASP E O 1
ATOM 8540 N N . GLN E 1 78 ? 137.069 27.637 131.910 1.00 40.70 76 GLN E N 1
ATOM 8541 C CA . GLN E 1 78 ? 138.078 27.185 132.851 1.00 34.72 76 GLN E CA 1
ATOM 8542 C C . GLN E 1 78 ? 139.408 26.997 132.145 1.00 37.53 76 GLN E C 1
ATOM 8543 O O . GLN E 1 78 ? 139.457 26.603 130.983 1.00 40.91 76 GLN E O 1
ATOM 8549 N N . SER E 1 79 ? 140.486 27.295 132.857 1.00 40.03 77 SER E N 1
ATOM 8550 C CA . SER E 1 79 ? 141.842 27.010 132.397 1.00 37.81 77 SER E CA 1
ATOM 8551 C C . SER E 1 79 ? 142.558 26.380 133.581 1.00 38.46 77 SER E C 1
ATOM 8552 O O . SER E 1 79 ? 142.350 26.805 134.712 1.00 39.28 77 SER E O 1
ATOM 8555 N N . TRP E 1 80 ? 143.366 25.346 133.345 1.00 34.39 78 TRP E N 1
ATOM 8556 C CA . TRP E 1 80 ? 143.939 24.599 134.456 1.00 33.44 78 TRP E CA 1
ATOM 8557 C C . TRP E 1 80 ? 145.278 23.971 134.113 1.00 35.28 78 TRP E C 1
ATOM 8558 O O . TRP E 1 80 ? 145.562 23.669 132.954 1.00 36.42 78 TRP E O 1
ATOM 8569 N N . SER E 1 81 ? 146.097 23.795 135.146 1.00 33.65 79 SER E N 1
ATOM 8570 C CA . SER E 1 81 ? 147.387 23.153 134.994 1.00 37.76 79 SER E CA 1
ATOM 8571 C C . SER E 1 81 ? 147.255 21.657 135.268 1.00 36.77 79 SER E C 1
ATOM 8572 O O . SER E 1 81 ? 148.090 20.872 134.836 1.00 38.41 79 SER E O 1
ATOM 8575 N N . TYR E 1 82 ? 146.203 21.294 136.002 1.00 37.59 80 TYR E N 1
ATOM 8576 C CA . TYR E 1 82 ? 145.813 19.911 136.275 1.00 35.02 80 TYR E CA 1
ATOM 8577 C C . TYR E 1 82 ? 144.485 19.947 137.026 1.00 35.59 80 TYR E C 1
ATOM 8578 O O . TYR E 1 82 ? 144.070 20.999 137.520 1.00 32.68 80 TYR E O 1
ATOM 8587 N N . ILE E 1 83 ? 143.805 18.810 137.089 1.00 32.12 81 ILE E N 1
ATOM 8588 C CA . ILE E 1 83 ? 142.500 18.732 137.749 1.00 30.87 81 ILE E CA 1
ATOM 8589 C C . ILE E 1 83 ? 142.571 17.992 139.069 1.00 31.98 81 ILE E C 1
ATOM 8590 O O . ILE E 1 83 ? 143.193 16.940 139.162 1.00 33.59 81 ILE E O 1
ATOM 8595 N N . VAL E 1 84 ? 141.911 18.536 140.083 1.00 30.70 82 VAL E N 1
ATOM 8596 C CA . VAL E 1 84 ? 141.713 17.835 141.338 1.00 29.97 82 VAL E CA 1
ATOM 8597 C C . VAL E 1 84 ? 140.233 17.439 141.521 1.00 33.32 82 VAL E C 1
ATOM 8598 O O . VAL E 1 84 ? 139.350 18.309 141.662 1.00 32.95 82 VAL E O 1
ATOM 8602 N N . GLU E 1 85 ? 139.960 16.130 141.452 1.00 34.04 83 GLU E N 1
ATOM 8603 C CA . GLU E 1 85 ? 138.633 15.584 141.768 1.00 36.24 83 GLU E CA 1
ATOM 8604 C C . GLU E 1 85 ? 138.663 15.015 143.178 1.00 38.59 83 GLU E C 1
ATOM 8605 O O . GLU E 1 85 ? 139.524 14.202 143.509 1.00 37.43 83 GLU E O 1
ATOM 8611 N N . ARG E 1 86 ? 137.726 15.460 144.010 1.00 37.20 84 ARG E N 1
ATOM 8612 C CA . ARG E 1 86 ? 137.626 15.008 145.391 1.00 37.82 84 ARG E CA 1
ATOM 8613 C C . ARG E 1 86 ? 136.908 13.664 145.471 1.00 40.90 84 ARG E C 1
ATOM 8614 O O . ARG E 1 86 ? 135.890 13.461 144.813 1.00 40.01 84 ARG E O 1
ATOM 8622 N N . PRO E 1 87 ? 137.453 12.733 146.270 1.00 45.19 85 PRO E N 1
ATOM 8623 C CA . PRO E 1 87 ? 136.965 11.349 146.245 1.00 48.83 85 PRO E CA 1
ATOM 8624 C C . PRO E 1 87 ? 135.490 11.224 146.623 1.00 51.49 85 PRO E C 1
ATOM 8625 O O . PRO E 1 87 ? 134.773 10.466 145.975 1.00 49.11 85 PRO E O 1
ATOM 8629 N N . ASN E 1 88 ? 135.047 11.984 147.617 1.00 48.68 86 ASN E N 1
ATOM 8630 C CA . ASN E 1 88 ? 133.662 11.897 148.079 1.00 57.20 86 ASN E CA 1
ATOM 8631 C C . ASN E 1 88 ? 132.688 12.859 147.376 1.00 52.76 86 ASN E C 1
ATOM 8632 O O . ASN E 1 88 ? 131.543 13.001 147.818 1.00 52.93 86 ASN E O 1
ATOM 8637 N N . ALA E 1 89 ? 133.141 13.535 146.322 1.00 48.17 87 ALA E N 1
ATOM 8638 C CA . ALA E 1 89 ? 132.281 14.466 145.575 1.00 43.15 87 ALA E CA 1
ATOM 8639 C C . ALA E 1 89 ? 130.946 13.812 145.236 1.00 42.78 87 ALA E C 1
ATOM 8640 O O . ALA E 1 89 ? 130.898 12.689 144.743 1.00 44.76 87 ALA E O 1
ATOM 8642 N N . GLN E 1 90 ? 129.857 14.527 145.472 1.00 44.82 88 GLN E N 1
ATOM 8643 C CA . GLN E 1 90 ? 128.556 13.895 145.366 1.00 44.42 88 GLN E CA 1
ATOM 8644 C C . GLN E 1 90 ? 127.773 14.288 144.125 1.00 40.65 88 GLN E C 1
ATOM 8645 O O . GLN E 1 90 ? 126.884 13.571 143.721 1.00 42.68 88 GLN E O 1
ATOM 8651 N N . ASN E 1 91 ? 128.121 15.396 143.491 1.00 39.30 89 ASN E N 1
ATOM 8652 C CA . ASN E 1 91 ? 127.356 15.832 142.337 1.00 39.65 89 ASN E CA 1
ATOM 8653 C C . ASN E 1 91 ? 127.904 15.334 140.990 1.00 41.00 89 ASN E C 1
ATOM 8654 O O . ASN E 1 91 ? 128.894 15.862 140.472 1.00 39.67 89 ASN E O 1
ATOM 8659 N N . GLY E 1 92 ? 127.267 14.296 140.437 1.00 37.67 90 GLY E N 1
ATOM 8660 C CA . GLY E 1 92 ? 127.664 13.757 139.148 1.00 32.17 90 GLY E CA 1
ATOM 8661 C C . GLY E 1 92 ? 126.478 13.643 138.198 1.00 38.92 90 GLY E C 1
ATOM 8662 O O . GLY E 1 92 ? 125.765 14.627 137.898 1.00 35.60 90 GLY E O 1
ATOM 8663 N N . ILE E 1 93 ? 126.256 12.421 137.731 1.00 35.97 91 ILE E N 1
ATOM 8664 C CA . ILE E 1 93 ? 125.085 12.123 136.924 1.00 35.80 91 ILE E CA 1
ATOM 8665 C C . ILE E 1 93 ? 123.883 12.021 137.858 1.00 38.13 91 ILE E C 1
ATOM 8666 O O . ILE E 1 93 ? 123.800 11.102 138.670 1.00 36.21 91 ILE E O 1
ATOM 8671 N N . CYS E 1 94 ? 122.994 13.009 137.769 1.00 34.42 92 CYS E N 1
ATOM 8672 C CA . CYS E 1 94 ? 121.883 13.149 138.712 1.00 38.86 92 CYS E CA 1
ATOM 8673 C C . CYS E 1 94 ? 120.659 12.347 138.234 1.00 36.00 92 CYS E C 1
ATOM 8674 O O . CYS E 1 94 ? 120.007 11.695 139.047 1.00 35.09 92 CYS E O 1
ATOM 8677 N N . TYR E 1 95 ? 120.349 12.409 136.936 1.00 33.50 93 TYR E N 1
ATOM 8678 C CA . TYR E 1 95 ? 119.343 11.525 136.340 1.00 32.38 93 TYR E CA 1
ATOM 8679 C C . TYR E 1 95 ? 120.019 10.202 135.917 1.00 36.30 93 TYR E C 1
ATOM 8680 O O . TYR E 1 95 ? 120.932 10.230 135.097 1.00 33.96 93 TYR E O 1
ATOM 8689 N N . PRO E 1 96 ? 119.577 9.052 136.496 1.00 31.46 94 PRO E N 1
ATOM 8690 C CA . PRO E 1 96 ? 120.307 7.784 136.339 1.00 35.12 94 PRO E CA 1
ATOM 8691 C C . PRO E 1 96 ? 120.498 7.373 134.895 1.00 33.83 94 PRO E C 1
ATOM 8692 O O . PRO E 1 96 ? 119.634 7.582 134.034 1.00 34.18 94 PRO E O 1
ATOM 8696 N N . GLY E 1 97 ? 121.638 6.756 134.634 1.00 33.71 95 GLY E N 1
ATOM 8697 C CA . GLY E 1 97 ? 121.972 6.394 133.276 1.00 35.32 95 GLY E CA 1
ATOM 8698 C C . GLY E 1 97 ? 123.470 6.267 133.146 1.00 36.28 95 GLY E C 1
ATOM 8699 O O . GLY E 1 97 ? 124.201 6.544 134.085 1.00 34.59 95 GLY E O 1
ATOM 8700 N N . VAL E 1 98 ? 123.907 5.802 131.985 1.00 35.35 96 VAL E N 1
ATOM 8701 C CA . VAL E 1 98 ? 125.310 5.555 131.721 1.00 34.87 96 VAL E CA 1
ATOM 8702 C C . VAL E 1 98 ? 125.873 6.629 130.814 1.00 32.28 96 VAL E C 1
ATOM 8703 O O . VAL E 1 98 ? 125.279 6.966 129.787 1.00 31.91 96 VAL E O 1
ATOM 8707 N N . LEU E 1 99 ? 127.009 7.198 131.209 1.00 33.01 97 LEU E N 1
ATOM 8708 C CA . LEU E 1 99 ? 127.733 8.038 130.277 1.00 32.29 97 LEU E CA 1
ATOM 8709 C C . LEU E 1 99 ? 128.686 7.145 129.480 1.00 33.60 97 LEU E C 1
ATOM 8710 O O . LEU E 1 99 ? 129.752 6.743 129.949 1.00 33.40 97 LEU E O 1
ATOM 8715 N N . ASN E 1 100 ? 128.283 6.862 128.252 1.00 32.23 98 ASN E N 1
ATOM 8716 C CA . ASN E 1 100 ? 129.033 6.006 127.360 1.00 34.75 98 ASN E CA 1
ATOM 8717 C C . ASN E 1 100 ? 130.463 6.491 127.028 1.00 30.67 98 ASN E C 1
ATOM 8718 O O . ASN E 1 100 ? 130.717 7.6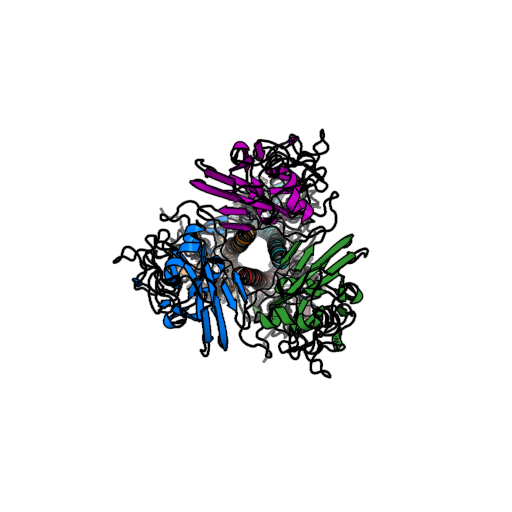75 126.866 1.00 28.61 98 ASN E O 1
ATOM 8723 N N . GLU E 1 101 ? 131.377 5.532 126.942 1.00 27.96 99 GLU E N 1
ATOM 8724 C CA . GLU E 1 101 ? 132.805 5.772 126.759 1.00 30.19 99 GLU E CA 1
ATOM 8725 C C . GLU E 1 101 ? 133.337 6.776 127.776 1.00 28.75 99 GLU E C 1
ATOM 8726 O O . GLU E 1 101 ? 134.062 7.705 127.436 1.00 29.47 99 GLU E O 1
ATOM 8732 N N . LEU E 1 102 ? 132.994 6.544 129.033 1.00 28.24 100 LEU E N 1
ATOM 8733 C CA . LEU E 1 102 ? 133.356 7.431 130.127 1.00 28.37 100 LEU E CA 1
ATOM 8734 C C . LEU E 1 102 ? 134.849 7.544 130.365 1.00 32.28 100 LEU E C 1
ATOM 8735 O O . LEU E 1 102 ? 135.356 8.624 130.616 1.00 29.27 100 LEU E O 1
ATOM 8740 N N . GLU E 1 103 ? 135.545 6.410 130.336 1.00 30.55 101 GLU E N 1
ATOM 8741 C CA . GLU E 1 103 ? 136.953 6.379 130.679 1.00 27.60 101 GLU E CA 1
ATOM 8742 C C . GLU E 1 103 ? 137.733 7.142 129.628 1.00 30.83 101 GLU E C 1
ATOM 8743 O O . GLU E 1 103 ? 138.728 7.857 129.896 1.00 27.22 101 GLU E O 1
ATOM 8749 N N . GLU E 1 104 ? 137.264 6.985 128.407 1.00 26.08 102 GLU E N 1
ATOM 8750 C CA . GLU E 1 104 ? 137.906 7.623 127.290 1.00 28.40 102 GLU E CA 1
ATOM 8751 C C . GLU E 1 104 ? 137.616 9.148 127.276 1.00 31.73 102 GLU E C 1
ATOM 8752 O O . GLU E 1 104 ? 138.485 9.967 126.901 1.00 28.55 102 GLU E O 1
ATOM 8758 N N . LEU E 1 105 ? 136.421 9.529 127.750 1.00 29.19 103 LEU E N 1
ATOM 8759 C CA . LEU E 1 105 ? 136.101 10.947 127.997 1.00 27.37 103 LEU E CA 1
ATOM 8760 C C . LEU E 1 105 ? 137.027 11.565 129.054 1.00 27.22 103 LEU E C 1
ATOM 8761 O O . LEU E 1 105 ? 137.554 12.658 128.857 1.00 31.18 103 LEU E O 1
ATOM 8766 N N . LYS E 1 106 ? 137.179 10.875 130.182 1.00 27.61 104 LYS E N 1
ATOM 8767 C CA . LYS E 1 106 ? 138.039 11.308 131.286 1.00 32.00 104 LYS E CA 1
ATOM 8768 C C . LYS E 1 106 ? 139.473 11.510 130.728 1.00 33.38 104 LYS E C 1
ATOM 8769 O O . LYS E 1 106 ? 140.127 12.507 131.005 1.00 30.86 104 LYS E O 1
ATOM 8775 N N . ALA E 1 107 ? 139.929 10.598 129.875 1.00 34.29 105 ALA E N 1
ATOM 8776 C CA . ALA E 1 107 ? 141.252 10.726 129.259 1.00 32.82 105 ALA E CA 1
ATOM 8777 C C . ALA E 1 107 ? 141.406 11.951 128.348 1.00 33.45 105 ALA E C 1
ATOM 8778 O O . ALA E 1 107 ? 142.435 12.647 128.388 1.00 34.88 105 ALA E O 1
ATOM 8780 N N . PHE E 1 108 ? 140.389 12.217 127.536 1.00 30.82 106 PHE E N 1
ATOM 8781 C CA . PHE E 1 108 ? 140.396 13.368 126.642 1.00 32.96 106 PHE E CA 1
ATOM 8782 C C . PHE E 1 108 ? 140.393 14.680 127.436 1.00 35.35 106 PHE E C 1
ATOM 8783 O O . PHE E 1 108 ? 141.202 15.563 127.160 1.00 35.23 106 PHE E O 1
ATOM 8791 N N . ILE E 1 109 ? 139.538 14.767 128.453 1.00 32.45 107 ILE E N 1
ATOM 8792 C CA . ILE E 1 109 ? 139.456 15.954 129.285 1.00 34.36 107 ILE E CA 1
ATOM 8793 C C . ILE E 1 109 ? 140.799 16.182 129.984 1.00 35.93 107 ILE E C 1
ATOM 8794 O O . ILE E 1 109 ? 141.283 17.304 130.008 1.00 35.06 107 ILE E O 1
ATOM 8799 N N . GLY E 1 110 ? 141.431 15.097 130.437 1.00 31.81 108 GLY E N 1
ATOM 8800 C CA . GLY E 1 110 ? 142.706 15.164 131.132 1.00 35.68 108 GLY E CA 1
ATOM 8801 C C . GLY E 1 110 ? 143.799 15.776 130.269 1.00 36.17 108 GLY E C 1
ATOM 8802 O O . GLY E 1 110 ? 144.745 16.368 130.788 1.00 40.87 108 GLY E O 1
ATOM 8803 N N . SER E 1 111 ? 143.730 15.490 128.972 1.00 34.46 109 SER E N 1
ATOM 8804 C CA . SER E 1 111 ? 144.624 16.020 127.937 1.00 35.75 109 SER E CA 1
ATOM 8805 C C . SER E 1 111 ? 144.499 17.537 127.708 1.00 36.90 109 SER E C 1
ATOM 8806 O O . SER E 1 111 ? 145.308 18.115 126.997 1.00 41.42 109 SER E O 1
ATOM 8809 N N . GLY E 1 112 ? 143.366 18.118 128.081 1.00 37.88 110 GLY E N 1
ATOM 8810 C CA . GLY E 1 112 ? 143.120 19.537 127.927 1.00 37.48 110 GLY E CA 1
ATOM 8811 C C . GLY E 1 112 ? 143.815 20.495 128.885 1.00 38.90 110 GLY E C 1
ATOM 8812 O O . GLY E 1 112 ? 144.262 20.087 129.951 1.00 33.97 110 GLY E O 1
ATOM 8813 N N . GLU E 1 113 ? 143.921 21.763 128.492 1.00 35.90 111 GLU E N 1
ATOM 8814 C CA . GLU E 1 113 ? 144.331 22.829 129.415 1.00 35.83 111 GLU E CA 1
ATOM 8815 C C . GLU E 1 113 ? 143.261 23.915 129.635 1.00 36.50 111 GLU E C 1
ATOM 8816 O O . GLU E 1 113 ? 143.383 24.727 130.547 1.00 33.82 111 GLU E O 1
ATOM 8822 N N . ARG E 1 114 ? 142.227 23.935 128.795 1.00 36.38 112 ARG E N 1
ATOM 8823 C CA . ARG E 1 114 ? 141.201 24.976 128.871 1.00 35.95 112 ARG E CA 1
ATOM 8824 C C . ARG E 1 114 ? 139.969 24.623 128.033 1.00 39.02 112 ARG E C 1
ATOM 8825 O O . ARG E 1 114 ? 140.063 23.989 126.969 1.00 38.50 112 ARG E O 1
ATOM 8833 N N . VAL E 1 115 ? 138.810 25.016 128.546 1.00 37.66 113 VAL E N 1
ATOM 8834 C CA . VAL E 1 115 ? 137.579 24.982 127.768 1.00 39.00 113 VAL E CA 1
ATOM 8835 C C . VAL E 1 115 ? 136.847 26.319 127.845 1.00 38.51 113 VAL E C 1
ATOM 8836 O O . VAL E 1 115 ? 136.863 27.008 128.870 1.00 37.95 113 VAL E O 1
ATOM 8840 N N . GLU E 1 116 ? 136.212 26.665 126.731 1.00 38.19 114 GLU E N 1
ATOM 8841 C CA . GLU E 1 116 ? 135.328 27.818 126.636 1.00 37.38 114 GLU E CA 1
ATOM 8842 C C . GLU E 1 116 ? 133.901 27.345 126.337 1.00 36.49 114 GLU E C 1
ATOM 8843 O O . GLU E 1 116 ? 133.638 26.750 125.297 1.00 33.26 114 GLU E O 1
ATOM 8849 N N . ARG E 1 117 ? 132.996 27.600 127.273 1.00 37.78 115 ARG E N 1
ATOM 8850 C CA . ARG E 1 117 ? 131.602 27.198 127.144 1.00 33.44 115 ARG E CA 1
ATOM 8851 C C . ARG E 1 117 ? 130.876 28.159 126.243 1.00 38.89 115 ARG E C 1
ATOM 8852 O O . ARG E 1 117 ? 131.102 29.363 126.321 1.00 36.58 115 ARG E O 1
ATOM 8860 N N . PHE E 1 118 ? 130.008 27.630 125.386 1.00 37.33 116 PHE E N 1
ATOM 8861 C CA . PHE E 1 118 ? 129.209 28.478 124.492 1.00 37.43 116 PHE E CA 1
ATOM 8862 C C . PHE E 1 118 ? 127.949 27.741 124.102 1.00 38.46 116 PHE E C 1
ATOM 8863 O O . PHE E 1 118 ? 127.926 26.501 124.136 1.00 34.67 116 PHE E O 1
ATOM 8871 N N . GLU E 1 119 ? 126.928 28.490 123.683 1.00 37.03 117 GLU E N 1
ATOM 8872 C CA . GLU E 1 119 ? 125.673 27.907 123.189 1.00 36.90 117 GLU E CA 1
ATOM 8873 C C . GLU E 1 119 ? 125.846 27.342 121.783 1.00 39.39 117 GLU E C 1
ATOM 8874 O O . GLU E 1 119 ? 126.053 28.093 120.830 1.00 41.16 117 GLU E O 1
ATOM 8880 N N . MET E 1 120 ? 125.812 26.018 121.652 1.00 38.56 118 MET E N 1
ATOM 8881 C CA . MET E 1 120 ? 125.959 25.370 120.345 1.00 40.84 118 MET E CA 1
ATOM 8882 C C . MET E 1 120 ? 124.619 25.290 119.587 1.00 36.69 118 MET E C 1
ATOM 8883 O O . MET E 1 120 ? 124.570 25.427 118.374 1.00 39.35 118 MET E O 1
ATOM 8888 N N . PHE E 1 121 ? 123.548 24.990 120.307 1.00 38.27 119 PHE E N 1
ATOM 8889 C CA . PHE E 1 121 ? 122.213 24.904 119.719 1.00 36.81 119 PHE E CA 1
ATOM 8890 C C . PHE E 1 121 ? 121.228 25.698 120.570 1.00 42.37 119 PHE E C 1
ATOM 8891 O O . PHE E 1 121 ? 120.805 25.220 121.629 1.00 40.84 119 PHE E O 1
ATOM 8899 N N . PRO E 1 122 ? 120.889 26.930 120.153 1.00 41.48 120 PRO E N 1
ATOM 8900 C CA . PRO E 1 122 ? 119.859 27.656 120.917 1.00 42.93 120 PRO E CA 1
ATOM 8901 C C . PRO E 1 122 ? 118.541 26.874 120.904 1.00 39.72 120 PRO E C 1
ATOM 8902 O O . PRO E 1 122 ? 118.315 26.101 119.969 1.00 39.17 120 PRO E O 1
ATOM 8906 N N . LYS E 1 123 ? 117.715 27.028 121.930 1.00 33.94 121 LYS E N 1
ATOM 8907 C CA . LYS E 1 123 ? 116.513 26.223 122.021 1.00 43.02 121 LYS E CA 1
ATOM 8908 C C . LYS E 1 123 ? 115.578 26.404 120.807 1.00 42.66 121 LYS E C 1
ATOM 8909 O O . LYS E 1 123 ? 114.859 25.479 120.445 1.00 39.86 121 LYS E O 1
ATOM 8915 N N . SER E 1 124 ? 115.663 27.567 120.158 1.00 40.37 122 SER E N 1
ATOM 8916 C CA . SER E 1 124 ? 114.893 27.894 118.963 1.00 42.77 122 SER E CA 1
ATOM 8917 C C . SER E 1 124 ? 115.231 26.999 117.777 1.00 41.60 122 SER E C 1
ATOM 8918 O O . SER E 1 124 ? 114.579 27.057 116.742 1.00 45.08 122 SER E O 1
ATOM 8921 N N . THR E 1 125 ? 116.280 26.199 117.916 1.00 43.33 123 THR E N 1
ATOM 8922 C CA . THR E 1 125 ? 116.712 25.288 116.861 1.00 40.67 123 THR E CA 1
ATOM 8923 C C . THR E 1 125 ? 115.616 24.290 116.512 1.00 39.37 123 THR E C 1
ATOM 8924 O O . THR E 1 125 ? 115.416 23.953 115.343 1.00 39.39 123 THR E O 1
ATOM 8928 N N . TRP E 1 126 ? 114.914 23.819 117.537 1.00 38.09 124 TRP E N 1
ATOM 8929 C CA . TRP E 1 126 ? 113.977 22.714 117.368 1.00 41.90 124 TRP E CA 1
ATOM 8930 C C . TRP E 1 126 ? 112.547 23.213 117.282 1.00 42.16 124 TRP E C 1
ATOM 8931 O O . TRP E 1 126 ? 111.993 23.696 118.271 1.00 41.59 124 TRP E O 1
ATOM 8942 N N . ALA E 1 127 ? 111.929 23.007 116.123 1.00 45.46 125 ALA E N 1
ATOM 8943 C CA . ALA E 1 127 ? 110.629 23.613 115.870 1.00 39.52 125 ALA E CA 1
ATOM 8944 C C . ALA E 1 127 ? 109.506 22.669 116.243 1.00 46.62 125 ALA E C 1
ATOM 8945 O O . ALA E 1 127 ? 109.613 21.463 116.035 1.00 44.61 125 ALA E O 1
ATOM 8947 N N . GLY E 1 128 ? 108.429 23.217 116.802 1.00 46.12 126 GLY E N 1
ATOM 8948 C CA . GLY E 1 128 ? 107.240 22.425 117.036 1.00 45.09 126 GLY E CA 1
ATOM 8949 C C . GLY E 1 128 ? 107.215 21.726 118.376 1.00 48.47 126 GLY E C 1
ATOM 8950 O O . GLY E 1 128 ? 106.246 21.034 118.694 1.00 49.63 126 GLY E O 1
ATOM 8951 N N . VAL E 1 129 ? 108.301 21.859 119.136 1.00 48.03 127 VAL E N 1
ATOM 8952 C CA . VAL E 1 129 ? 108.446 21.157 120.412 1.00 44.54 127 VAL E CA 1
ATOM 8953 C C . VAL E 1 129 ? 108.572 22.095 121.601 1.00 44.12 127 VAL E C 1
ATOM 8954 O O . VAL E 1 129 ? 108.817 23.286 121.441 1.00 44.97 127 VAL E O 1
ATOM 8958 N N . ASP E 1 130 ? 108.354 21.549 122.792 1.00 43.64 128 ASP E N 1
ATOM 8959 C CA . ASP E 1 130 ? 108.529 22.291 124.025 1.00 42.93 128 ASP E CA 1
ATOM 8960 C C . ASP E 1 130 ? 109.963 22.112 124.562 1.00 42.23 128 ASP E C 1
ATOM 8961 O O . ASP E 1 130 ? 110.453 20.986 124.745 1.00 38.58 128 ASP E O 1
ATOM 8966 N N . THR E 1 131 ? 110.611 23.236 124.833 1.00 37.81 129 THR E N 1
ATOM 8967 C CA . THR E 1 131 ? 111.974 23.282 125.369 1.00 42.31 129 THR E CA 1
ATOM 8968 C C . THR E 1 131 ? 111.990 23.781 126.821 1.00 44.38 129 THR E C 1
ATOM 8969 O O . THR E 1 131 ? 113.038 23.768 127.468 1.00 47.32 129 THR E O 1
ATOM 8973 N N . SER E 1 132 ? 110.866 24.307 127.302 1.00 45.56 130 SER E N 1
ATOM 8974 C CA . SER E 1 132 ? 110.811 24.895 128.647 1.00 44.99 130 SER E CA 1
ATOM 8975 C C . SER E 1 132 ? 110.399 23.942 129.771 1.00 47.65 130 SER E C 1
ATOM 8976 O O . SER E 1 132 ? 110.384 24.336 130.939 1.00 46.71 130 SER E O 1
ATOM 8979 N N . ARG E 1 133 ? 110.122 22.684 129.443 1.00 41.34 131 ARG E N 1
ATOM 8980 C CA . ARG E 1 133 ? 109.536 21.760 130.417 1.00 46.57 131 ARG E CA 1
ATOM 8981 C C . ARG E 1 133 ? 110.467 20.609 130.856 1.00 45.74 131 ARG E C 1
ATOM 8982 O O . ARG E 1 133 ? 110.089 19.783 131.703 1.00 43.20 131 ARG E O 1
ATOM 8990 N N . GLY E 1 134 ? 111.673 20.563 130.293 1.00 43.15 132 GLY E N 1
ATOM 8991 C CA . GLY E 1 134 ? 112.557 19.416 130.484 1.00 38.51 132 GLY E CA 1
ATOM 8992 C C . GLY E 1 134 ? 113.308 19.356 131.804 1.00 35.21 132 GLY E C 1
ATOM 8993 O O . GLY E 1 134 ? 114.543 19.321 131.799 1.00 38.90 132 GLY E O 1
ATOM 8994 N N . VAL E 1 135 ? 112.581 19.322 132.921 1.00 34.13 133 VAL E N 1
ATOM 8995 C CA . VAL E 1 135 ? 113.183 19.280 134.255 1.00 33.63 133 VAL E CA 1
ATOM 8996 C C . VAL E 1 135 ? 112.726 18.051 135.024 1.00 38.28 133 VAL E C 1
ATOM 8997 O O . VAL E 1 135 ? 111.787 17.374 134.614 1.00 35.42 133 VAL E O 1
ATOM 9001 N N . THR E 1 136 ? 113.402 17.756 136.133 1.00 37.16 134 THR E N 1
ATOM 9002 C CA . THR E 1 136 ? 113.148 16.535 136.910 1.00 39.02 134 THR E CA 1
ATOM 9003 C C . THR E 1 136 ? 113.545 16.742 138.347 1.00 36.48 134 THR E C 1
ATOM 9004 O O . THR E 1 136 ? 114.498 17.464 138.624 1.00 36.00 134 THR E O 1
ATOM 9008 N N . ASN E 1 137 ? 112.821 16.097 139.256 1.00 36.79 135 ASN E N 1
ATOM 9009 C CA . ASN E 1 137 ? 113.174 16.111 140.668 1.00 35.82 135 ASN E CA 1
ATOM 9010 C C . ASN E 1 137 ? 114.417 15.283 140.990 1.00 36.71 135 ASN E C 1
ATOM 9011 O O . ASN E 1 137 ? 114.857 15.263 142.128 1.00 35.31 135 ASN E O 1
ATOM 9016 N N . ALA E 1 138 ? 114.963 14.590 139.994 1.00 34.84 136 ALA E N 1
ATOM 9017 C CA . ALA E 1 138 ? 116.221 13.878 140.167 1.00 37.79 136 ALA E CA 1
ATOM 9018 C C . ALA E 1 138 ? 117.407 14.845 140.041 1.00 38.25 136 ALA E C 1
ATOM 9019 O O . ALA E 1 138 ? 118.520 14.525 140.476 1.00 35.31 136 ALA E O 1
ATOM 9021 N N . CYS E 1 139 ? 117.168 16.002 139.417 1.00 34.00 137 CYS E N 1
ATOM 9022 C CA . CYS E 1 139 ? 118.234 16.982 139.175 1.00 37.12 137 CYS E CA 1
ATOM 9023 C C . CYS E 1 139 ? 117.906 18.359 139.754 1.00 34.80 137 CYS E C 1
ATOM 9024 O O . CYS E 1 139 ? 117.725 19.298 139.015 1.00 36.68 137 CYS E O 1
ATOM 9027 N N . PRO E 1 140 ? 117.871 18.483 141.081 1.00 35.21 138 PRO E N 1
ATOM 9028 C CA . PRO E 1 140 ? 117.582 19.794 141.667 1.00 35.76 138 PRO E CA 1
ATOM 9029 C C . PRO E 1 140 ? 118.798 20.714 141.601 1.00 36.34 138 PRO E C 1
ATOM 9030 O O . PRO E 1 140 ? 119.910 20.224 141.550 1.00 34.19 138 PRO E O 1
ATOM 9034 N N . SER E 1 141 ? 118.584 22.023 141.566 1.00 35.62 139 SER E N 1
ATOM 9035 C CA . SER E 1 141 ? 119.659 22.965 141.835 1.00 34.33 139 SER E CA 1
ATOM 9036 C C . SER E 1 141 ? 119.604 23.241 143.318 1.00 39.58 139 SER E C 1
ATOM 9037 O O . SER E 1 141 ? 118.831 22.599 144.027 1.00 40.76 139 SER E O 1
ATOM 9040 N N . TYR E 1 142 ? 120.419 24.165 143.815 1.00 38.61 140 TYR E N 1
ATOM 9041 C CA . TYR E 1 142 ? 120.343 24.495 145.239 1.00 40.13 140 TYR E CA 1
ATOM 9042 C C . TYR E 1 142 ? 119.108 25.374 145.539 1.00 40.15 140 TYR E C 1
ATOM 9043 O O . TYR E 1 142 ? 118.713 25.502 146.691 1.00 41.51 140 TYR E O 1
ATOM 9052 N N . THR E 1 143 ? 118.483 25.922 144.502 1.00 39.48 141 THR E N 1
ATOM 9053 C CA . THR E 1 143 ? 117.305 26.800 144.668 1.00 45.37 141 THR E CA 1
ATOM 9054 C C . THR E 1 143 ? 115.955 26.260 144.144 1.00 47.65 141 THR E C 1
ATOM 9055 O O . THR E 1 143 ? 114.891 26.818 144.467 1.00 46.06 141 THR E O 1
ATOM 9059 N N . ILE E 1 144 ? 115.989 25.257 143.273 1.00 41.65 142 ILE E N 1
ATOM 9060 C CA . ILE E 1 144 ? 114.742 24.657 142.796 1.00 44.77 142 ILE E CA 1
ATOM 9061 C C . ILE E 1 144 ? 114.815 23.143 142.849 1.00 45.09 142 ILE E C 1
ATOM 9062 O O . ILE E 1 144 ? 115.860 22.543 142.560 1.00 38.62 142 ILE E O 1
ATOM 9067 N N . ASP E 1 145 ? 113.691 22.536 143.237 1.00 46.49 143 ASP E N 1
ATOM 9068 C CA . ASP E 1 145 ? 113.597 21.089 143.390 1.00 46.67 143 ASP E CA 1
ATOM 9069 C C . ASP E 1 145 ? 113.750 20.360 142.057 1.00 41.55 143 ASP E C 1
ATOM 9070 O O . ASP E 1 145 ? 114.329 19.277 142.005 1.00 43.58 143 ASP E O 1
ATOM 9075 N N . SER E 1 146 ? 113.182 20.917 140.995 1.00 37.99 144 SER E N 1
ATOM 9076 C CA . SER E 1 146 ? 113.264 20.299 139.674 1.00 41.76 144 SER E CA 1
ATOM 9077 C C . SER E 1 146 ? 113.987 21.144 138.657 1.00 40.06 144 SER E C 1
ATOM 9078 O O . SER E 1 146 ? 113.594 22.263 138.385 1.00 42.50 144 SER E O 1
ATOM 9081 N N . SER E 1 147 ? 115.012 20.567 138.055 1.00 38.44 145 SER E N 1
ATOM 9082 C CA . SER E 1 147 ? 115.887 21.275 137.133 1.00 39.78 145 SER E CA 1
ATOM 9083 C C . SER E 1 147 ? 116.499 20.220 136.223 1.00 38.66 145 SER E C 1
ATOM 9084 O O . SER E 1 147 ? 116.001 19.093 136.171 1.00 35.55 145 SER E O 1
ATOM 9087 N N . PHE E 1 148 ? 117.502 20.617 135.445 1.00 35.00 146 PHE E N 1
ATOM 9088 C CA . PHE E 1 148 ? 118.168 19.721 134.519 1.00 37.07 146 PHE E CA 1
ATOM 9089 C C . PHE E 1 148 ? 119.579 20.218 134.255 1.00 36.30 146 PHE E C 1
ATOM 9090 O O . PHE E 1 148 ? 119.894 21.346 134.610 1.00 35.51 146 PHE E O 1
ATOM 9098 N N . TYR E 1 149 ? 120.380 19.406 133.561 1.00 30.55 147 TYR E N 1
ATOM 9099 C CA . TYR E 1 149 ? 121.758 19.764 133.211 1.00 35.11 147 TYR E CA 1
ATOM 9100 C C . TYR E 1 149 ? 121.780 21.062 132.417 1.00 36.44 147 TYR E C 1
ATOM 9101 O O . TYR E 1 149 ? 120.894 21.312 131.593 1.00 35.78 147 TYR E O 1
ATOM 9110 N N . ARG E 1 150 ? 122.756 21.915 132.712 1.00 32.69 148 ARG E N 1
ATOM 9111 C CA . ARG E 1 150 ? 122.865 23.194 132.022 1.00 31.98 148 ARG E CA 1
ATOM 9112 C C . ARG E 1 150 ? 123.252 23.034 130.560 1.00 35.26 148 ARG E C 1
ATOM 9113 O O . ARG E 1 150 ? 123.029 23.946 129.756 1.00 32.72 148 ARG E O 1
ATOM 9121 N N . ASN E 1 151 ? 123.878 21.907 130.217 1.00 31.11 149 ASN E N 1
ATOM 9122 C CA . ASN E 1 151 ? 124.424 21.765 128.875 1.00 32.14 149 ASN E CA 1
ATOM 9123 C C . ASN E 1 151 ? 123.524 20.958 127.949 1.00 31.63 149 ASN E C 1
ATOM 9124 O O . ASN E 1 151 ? 123.851 20.744 126.782 1.00 32.84 149 ASN E O 1
ATOM 9129 N N . LEU E 1 152 ? 122.365 20.565 128.462 1.00 30.66 150 LEU E N 1
ATOM 9130 C CA . LEU E 1 152 ? 121.456 19.722 127.715 1.00 30.76 150 LEU E CA 1
ATOM 9131 C C . LEU E 1 152 ? 120.037 20.288 127.767 1.00 31.60 150 LEU E C 1
ATOM 9132 O O . LEU E 1 152 ? 119.687 20.988 128.705 1.00 31.66 150 LEU E O 1
ATOM 9137 N N . VAL E 1 153 ? 119.226 19.968 126.763 1.00 30.93 151 VAL E N 1
ATOM 9138 C CA . VAL E 1 153 ? 117.804 20.287 126.820 1.00 32.22 151 VAL E CA 1
ATOM 9139 C C . VAL E 1 153 ? 116.977 19.006 126.650 1.00 29.31 151 VAL E C 1
ATOM 9140 O O . VAL E 1 153 ? 117.098 18.283 125.669 1.00 29.73 151 VAL E O 1
ATOM 9144 N N . TRP E 1 154 ? 116.205 18.702 127.673 1.00 32.71 152 TRP E N 1
ATOM 9145 C CA . TRP E 1 154 ? 115.226 17.618 127.629 1.00 34.53 152 TRP E CA 1
ATOM 9146 C C . TRP E 1 154 ? 113.967 18.077 126.889 1.00 33.94 152 TRP E C 1
ATOM 9147 O O . TRP E 1 154 ? 113.065 18.643 127.484 1.00 35.65 152 TRP E O 1
ATOM 9158 N N . ILE E 1 155 ? 113.936 17.831 125.587 1.00 31.91 153 ILE E N 1
ATOM 9159 C CA . ILE E 1 155 ? 112.845 18.246 124.716 1.00 35.20 153 ILE E CA 1
ATOM 9160 C C . ILE E 1 155 ? 111.619 17.353 124.883 1.00 38.48 153 ILE E C 1
ATOM 9161 O O . ILE E 1 155 ? 111.720 16.116 124.905 1.00 34.15 153 ILE E O 1
ATOM 9166 N N . VAL E 1 156 ? 110.475 18.000 125.085 1.00 36.17 154 VAL E N 1
ATOM 9167 C CA . VAL E 1 156 ? 109.219 17.305 125.315 1.00 41.56 154 VAL E CA 1
ATOM 9168 C C . VAL E 1 156 ? 108.131 17.767 124.331 1.00 43.20 154 VAL E C 1
ATOM 9169 O O . VAL E 1 156 ? 108.258 18.816 123.698 1.00 39.24 154 VAL E O 1
ATOM 9173 N N . LYS E 1 157 ? 107.066 16.974 124.224 1.00 45.00 155 LYS E N 1
ATOM 9174 C CA . LYS E 1 157 ? 105.931 17.269 123.359 1.00 48.83 155 LYS E CA 1
ATOM 9175 C C . LYS E 1 157 ? 105.266 18.585 123.715 1.00 45.76 155 LYS E C 1
ATOM 9176 O O . LYS E 1 157 ? 105.069 18.884 124.887 1.00 46.72 155 LYS E O 1
ATOM 9182 N N . THR E 1 158 ? 104.875 19.339 122.697 1.00 48.84 156 THR E N 1
ATOM 9183 C CA . THR E 1 158 ? 104.018 20.501 122.886 1.00 56.37 156 THR E CA 1
ATOM 9184 C C . THR E 1 158 ? 102.654 20.032 123.430 1.00 61.72 156 THR E C 1
ATOM 9185 O O . THR E 1 158 ? 102.252 18.886 123.198 1.00 56.64 156 THR E O 1
ATOM 9189 N N . ASP E 1 159 ? 101.864 20.917 124.010 1.00 67.46 157 ASP E N 1
ATOM 9190 C CA . ASP E 1 159 ? 100.589 20.471 124.555 1.00 68.91 157 ASP E CA 1
ATOM 9191 C C . ASP E 1 159 ? 99.794 19.720 123.492 1.00 71.79 157 ASP E C 1
ATOM 9192 O O . ASP E 1 159 ? 99.112 18.752 123.810 1.00 73.43 157 ASP E O 1
ATOM 9197 N N . SER E 1 160 ? 99.873 20.142 122.240 1.00 69.80 158 SER E N 1
ATOM 9198 C CA . SER E 1 160 ? 99.149 19.438 121.187 1.00 74.76 158 SER E CA 1
ATOM 9199 C C . SER E 1 160 ? 99.978 19.202 119.922 1.00 74.31 158 SER E C 1
ATOM 9200 O O . SER E 1 160 ? 101.016 19.824 119.727 1.00 73.13 158 SER E O 1
ATOM 9203 N N . ALA E 1 161 ? 99.502 18.288 119.080 1.00 77.13 159 ALA E N 1
ATOM 9204 C CA . ALA E 1 161 ? 100.119 17.969 117.788 1.00 73.42 159 ALA E CA 1
ATOM 9205 C C . ALA E 1 161 ? 101.194 16.893 117.707 1.00 70.66 159 ALA E C 1
ATOM 9206 O O . ALA E 1 161 ? 101.711 16.629 116.624 1.00 73.93 159 ALA E O 1
ATOM 9208 N N . THR E 1 162 ? 101.539 16.267 118.815 1.00 62.25 160 THR E N 1
ATOM 9209 C CA . THR E 1 162 ? 102.554 15.224 118.771 1.00 61.36 160 THR E CA 1
ATOM 9210 C C . THR E 1 162 ? 103.940 15.831 118.630 1.00 57.76 160 THR E C 1
ATOM 9211 O O . THR E 1 162 ? 104.101 17.042 118.676 1.00 57.13 160 THR E O 1
ATOM 9215 N N . TYR E 1 163 ? 104.930 14.972 118.439 1.00 52.82 161 TYR E N 1
ATOM 9216 C CA . TYR E 1 163 ? 106.315 15.382 118.318 1.00 43.54 161 TYR E CA 1
ATOM 9217 C C . TYR E 1 163 ? 106.727 15.299 116.860 1.00 43.48 161 TYR E C 1
ATOM 9218 O O . TYR E 1 163 ? 106.756 14.219 116.289 1.00 46.02 161 TYR E O 1
ATOM 9227 N N . PRO E 1 164 ? 107.065 16.435 116.259 1.00 44.28 162 PRO E N 1
ATOM 9228 C CA . PRO E 1 164 ? 107.458 16.443 114.843 1.00 41.88 162 PRO E CA 1
ATOM 9229 C C . PRO E 1 164 ? 108.904 16.035 114.637 1.00 42.00 162 PRO E C 1
ATOM 9230 O O . PRO E 1 164 ? 109.640 15.932 115.612 1.00 44.36 162 PRO E O 1
ATOM 9234 N N . VAL E 1 165 ? 109.309 15.792 113.395 1.00 43.62 163 VAL E N 1
ATOM 9235 C CA . VAL E 1 165 ? 110.724 15.652 113.122 1.00 43.09 163 VAL E CA 1
ATOM 9236 C C . VAL E 1 165 ? 111.387 17.001 113.454 1.00 46.32 163 VAL E C 1
ATOM 9237 O O . VAL E 1 165 ? 110.996 18.040 112.924 1.00 39.22 163 VAL E O 1
ATOM 9241 N N . ILE E 1 166 ? 112.393 16.982 114.328 1.00 43.07 164 ILE E N 1
ATOM 9242 C CA . ILE E 1 166 ? 113.158 18.190 114.633 1.00 41.61 164 ILE E CA 1
ATOM 9243 C C . ILE E 1 166 ? 114.589 18.049 114.106 1.00 42.16 164 ILE E C 1
ATOM 9244 O O . ILE E 1 166 ? 115.134 16.940 114.022 1.00 39.64 164 ILE E O 1
ATOM 9249 N N . LYS E 1 167 ? 115.198 19.177 113.765 1.00 38.71 165 LYS E N 1
ATOM 9250 C CA . LYS E 1 167 ? 116.473 19.170 113.059 1.00 41.64 165 LYS E CA 1
ATOM 9251 C C . LYS E 1 167 ? 117.337 20.340 113.494 1.00 42.18 165 LYS E C 1
ATOM 9252 O O . LYS E 1 167 ? 116.836 21.424 113.773 1.00 40.15 165 LYS E O 1
ATOM 9258 N N . GLY E 1 168 ? 118.644 20.114 113.551 1.00 42.65 166 GLY E N 1
ATOM 9259 C CA . GLY E 1 168 ? 119.558 21.177 113.902 1.00 42.62 166 GLY E CA 1
ATOM 9260 C C . GLY E 1 168 ? 120.910 20.924 113.288 1.00 42.28 166 GLY E C 1
ATOM 9261 O O . GLY E 1 168 ? 121.295 19.771 113.058 1.00 40.87 166 GLY E O 1
ATOM 9262 N N . THR E 1 169 ? 121.637 21.994 112.979 1.00 39.80 167 THR E N 1
ATOM 9263 C CA . THR E 1 169 ? 122.986 21.793 112.490 1.00 40.74 167 THR E CA 1
ATOM 9264 C C . THR E 1 169 ? 123.914 22.796 113.141 1.00 44.86 167 THR E C 1
ATOM 9265 O O . THR E 1 169 ? 123.496 23.831 113.655 1.00 41.23 167 THR E O 1
ATOM 9269 N N . TYR E 1 170 ? 125.195 22.497 113.039 1.00 42.27 168 TYR E N 1
ATOM 9270 C CA . TYR E 1 170 ? 126.214 23.334 113.597 1.00 43.82 168 TYR E CA 1
ATOM 9271 C C . TYR E 1 170 ? 127.478 23.037 112.810 1.00 45.24 168 TYR E C 1
ATOM 9272 O O . TYR E 1 170 ? 127.946 21.904 112.745 1.00 40.97 168 TYR E O 1
ATOM 9281 N N . ASN E 1 171 ? 128.000 24.101 112.206 1.00 45.63 169 ASN E N 1
ATOM 9282 C CA . ASN E 1 171 ? 129.188 24.067 111.381 1.00 44.70 169 ASN E CA 1
ATOM 9283 C C . ASN E 1 171 ? 130.328 24.674 112.197 1.00 45.39 169 ASN E C 1
ATOM 9284 O O . ASN E 1 171 ? 130.270 25.843 112.548 1.00 45.01 169 ASN E O 1
ATOM 9289 N N . ASN E 1 172 ? 131.389 23.910 112.463 1.00 45.31 170 ASN E N 1
ATOM 9290 C CA . ASN E 1 172 ? 132.472 24.418 113.319 1.00 43.83 170 ASN E CA 1
ATOM 9291 C C . ASN E 1 172 ? 133.432 25.205 112.456 1.00 45.82 170 ASN E C 1
ATOM 9292 O O . ASN E 1 172 ? 134.229 24.621 111.729 1.00 45.13 170 ASN E O 1
ATOM 9297 N N . THR E 1 173 ? 133.346 26.533 112.561 1.00 50.93 171 THR E N 1
ATOM 9298 C CA . THR E 1 173 ? 134.176 27.467 111.794 1.00 49.89 171 THR E CA 1
ATOM 9299 C C . THR E 1 173 ? 135.429 27.876 112.557 1.00 48.59 171 THR E C 1
ATOM 9300 O O . THR E 1 173 ? 136.353 28.446 111.997 1.00 45.21 171 THR E O 1
ATOM 9304 N N . GLY E 1 174 ? 135.487 27.470 113.814 1.00 50.53 172 GLY E N 1
ATOM 9305 C CA . GLY E 1 174 ? 136.536 27.863 114.731 1.00 44.91 172 GLY E CA 1
ATOM 9306 C C . GLY E 1 174 ? 137.847 27.166 114.464 1.00 45.00 172 GLY E C 1
ATOM 9307 O O . GLY E 1 174 ? 137.949 26.319 113.579 1.00 46.61 172 GLY E O 1
ATOM 9308 N N . THR E 1 175 ? 138.875 27.646 115.146 1.00 45.03 173 THR E N 1
ATOM 9309 C CA . THR E 1 175 ? 140.172 26.988 115.288 1.00 46.43 173 THR E CA 1
ATOM 9310 C C . THR E 1 175 ? 140.141 25.684 116.091 1.00 42.73 173 THR E C 1
ATOM 9311 O O . THR E 1 175 ? 140.934 24.772 115.840 1.00 43.78 173 THR E O 1
ATOM 9315 N N . GLN E 1 176 ? 139.283 25.650 117.106 1.00 39.48 174 GLN E N 1
ATOM 9316 C CA . GLN E 1 176 ? 139.310 24.635 118.151 1.00 42.42 174 GLN E CA 1
ATOM 9317 C C . GLN E 1 176 ? 138.294 23.499 118.048 1.00 42.40 174 GLN E C 1
ATOM 9318 O O . GLN E 1 176 ? 137.185 23.699 117.551 1.00 38.46 174 GLN E O 1
ATOM 9324 N N . PRO E 1 177 ? 138.685 22.289 118.507 1.00 41.38 175 PRO E N 1
ATOM 9325 C CA . PRO E 1 177 ? 137.714 21.191 118.508 1.00 37.56 175 PRO E CA 1
ATOM 9326 C C . PRO E 1 177 ? 136.604 21.513 119.493 1.00 39.83 175 PRO E C 1
ATOM 9327 O O . PRO E 1 177 ? 136.861 22.220 120.468 1.00 36.41 175 PRO E O 1
ATOM 9331 N N . ILE E 1 178 ? 135.403 20.974 119.266 1.00 36.93 176 ILE E N 1
ATOM 9332 C CA . ILE E 1 178 ? 134.314 21.200 120.202 1.00 38.23 176 ILE E CA 1
ATOM 9333 C C . ILE E 1 178 ? 133.902 19.896 120.891 1.00 37.90 176 ILE E C 1
ATOM 9334 O O . ILE E 1 178 ? 133.596 18.897 120.242 1.00 35.52 176 ILE E O 1
ATOM 9339 N N . LEU E 1 179 ? 133.911 19.927 122.215 1.00 36.72 177 LEU E N 1
ATOM 9340 C CA . LEU E 1 179 ? 133.440 18.811 123.015 1.00 36.10 177 LEU E CA 1
ATOM 9341 C C . LEU E 1 179 ? 131.971 19.062 123.342 1.00 33.82 177 LEU E C 1
ATOM 9342 O O . LEU E 1 179 ? 131.637 20.096 123.927 1.00 32.96 177 LEU E O 1
ATOM 9347 N N . TYR E 1 180 ? 131.097 18.131 122.965 1.00 30.04 178 TYR E N 1
ATOM 9348 C CA . TYR E 1 180 ? 129.658 18.303 123.205 1.00 32.20 178 TYR E CA 1
ATOM 9349 C C . TYR E 1 180 ? 129.034 17.005 123.642 1.00 34.59 178 TYR E C 1
ATOM 9350 O O . TYR E 1 180 ? 129.642 15.915 123.528 1.00 32.93 178 TYR E O 1
ATOM 9359 N N . PHE E 1 181 ? 127.816 17.123 124.148 1.00 34.92 179 PHE E N 1
ATOM 9360 C CA . PHE E 1 181 ? 127.114 16.017 124.792 1.00 29.50 179 PHE E CA 1
ATOM 9361 C C . PHE E 1 181 ? 125.659 15.913 124.322 1.00 33.18 179 PHE E C 1
ATOM 9362 O O . PHE E 1 181 ? 125.063 16.914 123.917 1.00 32.27 179 PHE E O 1
ATOM 9370 N N . TRP E 1 182 ? 125.092 14.706 124.346 1.00 30.66 180 TRP E N 1
ATOM 9371 C CA . TRP E 1 182 ? 123.647 14.543 124.100 1.00 30.54 180 TRP E CA 1
ATOM 9372 C C . TRP E 1 182 ? 123.178 13.275 124.770 1.00 34.85 180 TRP E C 1
ATOM 9373 O O . TRP E 1 182 ? 123.973 12.560 125.397 1.00 30.20 180 TRP E O 1
ATOM 9384 N N . GLY E 1 183 ? 121.883 12.997 124.638 1.00 30.44 181 GLY E N 1
ATOM 9385 C CA . GLY E 1 183 ? 121.287 11.870 125.317 1.00 31.73 181 GLY E CA 1
ATOM 9386 C C . GLY E 1 183 ? 120.094 11.304 124.579 1.00 33.11 181 GLY E C 1
ATOM 9387 O O . GLY E 1 183 ? 119.588 11.896 123.628 1.00 30.31 181 GLY E O 1
ATOM 9388 N N . VAL E 1 184 ? 119.705 10.112 125.008 1.00 35.39 182 VAL E N 1
ATOM 9389 C CA . VAL E 1 184 ? 118.500 9.425 124.559 1.00 32.34 182 VAL E CA 1
ATOM 9390 C C . VAL E 1 184 ? 117.791 8.997 125.835 1.00 34.17 182 VAL E C 1
ATOM 9391 O O . VAL E 1 184 ? 118.376 8.302 126.687 1.00 33.21 182 VAL E O 1
ATOM 9395 N N . HIS E 1 185 ? 116.559 9.454 125.988 1.00 31.67 183 HIS E N 1
ATOM 9396 C CA . HIS E 1 185 ? 115.710 9.084 127.118 1.00 33.88 183 HIS E CA 1
ATOM 9397 C C . HIS E 1 185 ? 115.037 7.716 126.949 1.00 29.62 183 HIS E C 1
ATOM 9398 O O . HIS E 1 185 ? 114.532 7.419 125.870 1.00 29.01 183 HIS E O 1
ATOM 9405 N N . HIS E 1 186 ? 115.052 6.899 127.999 1.00 31.29 184 HIS E N 1
ATOM 9406 C CA . HIS E 1 186 ? 114.461 5.555 127.958 1.00 30.42 184 HIS E CA 1
ATOM 9407 C C . HIS E 1 186 ? 113.425 5.438 129.036 1.00 32.05 184 HIS E C 1
ATOM 9408 O O . HIS E 1 186 ? 113.766 5.111 130.166 1.00 30.53 184 HIS E O 1
ATOM 9415 N N . PRO E 1 187 ? 112.143 5.683 128.692 1.00 33.79 185 PRO E N 1
ATOM 9416 C CA . PRO E 1 187 ? 111.064 5.674 129.685 1.00 33.25 185 PRO E CA 1
ATOM 9417 C C . PRO E 1 187 ? 110.872 4.288 130.316 1.00 36.20 185 PRO E C 1
ATOM 9418 O O . PRO E 1 187 ? 111.135 3.252 129.690 1.00 33.34 185 PRO E O 1
ATOM 9422 N N . LEU E 1 188 ? 110.435 4.290 131.567 1.00 35.40 186 LEU E N 1
ATOM 9423 C CA . LEU E 1 188 ? 110.090 3.060 132.273 1.00 42.36 186 LEU E CA 1
ATOM 9424 C C . LEU E 1 188 ? 108.881 2.366 131.609 1.00 42.68 186 LEU E C 1
ATOM 9425 O O . LEU E 1 188 ? 108.835 1.136 131.567 1.00 45.29 186 LEU E O 1
ATOM 9430 N N . ASP E 1 189 ? 107.945 3.174 131.096 1.00 42.60 187 ASP E N 1
ATOM 9431 C CA . ASP E 1 189 ? 106.597 2.797 130.587 1.00 43.06 187 ASP E CA 1
ATOM 9432 C C . ASP E 1 189 ? 106.313 3.245 129.172 1.00 44.24 187 ASP E C 1
ATOM 9433 O O . ASP E 1 189 ? 106.833 4.273 128.738 1.00 42.74 187 ASP E O 1
ATOM 9438 N N . THR E 1 190 ? 105.404 2.555 128.491 1.00 42.28 188 THR E N 1
ATOM 9439 C CA . THR E 1 190 ? 104.828 3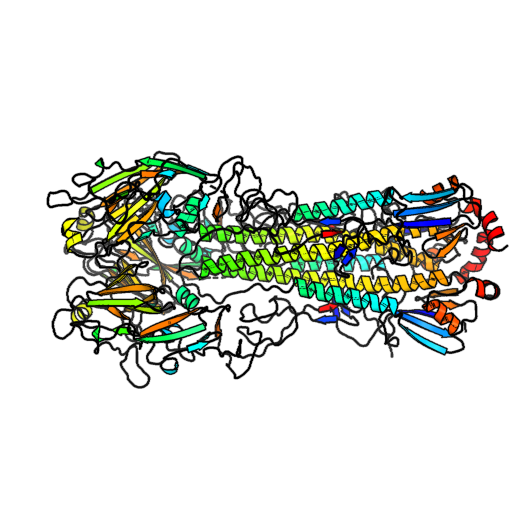.088 127.256 1.00 43.13 188 THR E CA 1
ATOM 9440 C C . THR E 1 190 ? 103.955 4.316 127.590 1.00 41.81 188 THR E C 1
ATOM 9441 O O . THR E 1 190 ? 103.647 5.127 126.724 1.00 43.06 188 THR E O 1
ATOM 9445 N N . THR E 1 191 ? 103.503 4.416 128.835 1.00 40.42 189 THR E N 1
ATOM 9446 C CA . THR E 1 191 ? 102.686 5.553 129.257 1.00 40.41 189 THR E CA 1
ATOM 9447 C C . THR E 1 191 ? 103.493 6.858 129.277 1.00 42.45 189 THR E C 1
ATOM 9448 O O . THR E 1 191 ? 103.056 7.892 128.749 1.00 41.36 189 THR E O 1
ATOM 9452 N N . VAL E 1 192 ? 104.665 6.803 129.911 1.00 39.37 190 VAL E N 1
ATOM 9453 C CA . VAL E 1 192 ? 105.590 7.928 129.924 1.00 38.34 190 VAL E CA 1
ATOM 9454 C C . VAL E 1 192 ? 106.006 8.240 128.505 1.00 37.87 190 VAL E C 1
ATOM 9455 O O . VAL E 1 192 ? 106.037 9.399 128.119 1.00 40.88 190 VAL E O 1
ATOM 9459 N N . GLN E 1 193 ? 106.314 7.204 127.729 1.00 38.86 191 GLN E N 1
ATOM 9460 C CA . GLN E 1 193 ? 106.681 7.393 126.333 1.00 39.86 191 GLN E CA 1
ATOM 9461 C C . GLN E 1 193 ? 105.614 8.197 125.595 1.00 41.94 191 GLN E C 1
ATOM 9462 O O . GLN E 1 193 ? 105.938 9.197 124.941 1.00 37.84 191 GLN E O 1
ATOM 9468 N N . ASP E 1 194 ? 104.352 7.780 125.740 1.00 38.61 192 ASP E N 1
ATOM 9469 C CA . ASP E 1 194 ? 103.230 8.438 125.054 1.00 44.09 192 ASP E CA 1
ATOM 9470 C C . ASP E 1 194 ? 102.997 9.864 125.553 1.00 42.22 192 ASP E C 1
ATOM 9471 O O . ASP E 1 194 ? 102.743 10.767 124.771 1.00 43.98 192 ASP E O 1
ATOM 9476 N N . ASN E 1 195 ? 103.096 10.093 126.850 1.00 41.05 193 ASN E N 1
ATOM 9477 C CA . ASN E 1 195 ? 102.818 11.433 127.329 1.00 43.74 193 ASN E CA 1
ATOM 9478 C C . ASN E 1 195 ? 103.907 12.440 126.939 1.00 44.78 193 ASN E C 1
ATOM 9479 O O . ASN E 1 195 ? 103.615 13.594 126.642 1.00 40.45 193 ASN E O 1
ATOM 9484 N N . LEU E 1 196 ? 105.168 12.014 126.977 1.00 43.68 194 LEU E N 1
ATOM 9485 C CA . LEU E 1 196 ? 106.283 12.928 126.688 1.00 41.36 194 LEU E CA 1
ATOM 9486 C C . LEU E 1 196 ? 106.535 13.128 125.199 1.00 40.42 194 LEU E C 1
ATOM 9487 O O . LEU E 1 196 ? 106.846 14.231 124.734 1.00 41.63 194 LEU E O 1
ATOM 9492 N N . TYR E 1 197 ? 106.413 12.045 124.455 1.00 39.34 195 TYR E N 1
ATOM 9493 C CA . TYR E 1 197 ? 106.727 12.033 123.039 1.00 40.38 195 TYR E CA 1
ATOM 9494 C C . TYR E 1 197 ? 105.473 11.557 122.364 1.00 42.83 195 TYR E C 1
ATOM 9495 O O . TYR E 1 197 ? 104.465 11.352 123.033 1.00 50.58 195 TYR E O 1
ATOM 9504 N N . GLY E 1 198 ? 105.468 11.384 121.058 1.00 41.03 196 GLY E N 1
ATOM 9505 C CA . GLY E 1 198 ? 104.222 10.885 120.487 1.00 47.08 196 GLY E CA 1
ATOM 9506 C C . GLY E 1 198 ? 103.960 9.400 120.715 1.00 49.22 196 GLY E C 1
ATOM 9507 O O . GLY E 1 198 ? 104.573 8.728 121.565 1.00 47.23 196 GLY E O 1
ATOM 9508 N N . SER E 1 199 ? 103.024 8.874 119.940 1.00 46.11 197 SER E N 1
ATOM 9509 C CA . SER E 1 199 ? 103.016 7.455 119.679 1.00 45.88 197 SER E CA 1
ATOM 9510 C C . SER E 1 199 ? 103.879 7.341 118.452 1.00 42.97 197 SER E C 1
ATOM 9511 O O . SER E 1 199 ? 104.196 8.354 117.833 1.00 48.06 197 SER E O 1
ATOM 9514 N N . GLY E 1 200 ? 104.235 6.125 118.079 1.00 44.05 198 GLY E N 1
ATOM 9515 C CA . GLY E 1 200 ? 105.039 5.900 116.896 1.00 46.48 198 GLY E CA 1
ATOM 9516 C C . GLY E 1 200 ? 106.487 5.609 117.235 1.00 46.90 198 GLY E C 1
ATOM 9517 O O . GLY E 1 200 ? 106.964 5.929 118.321 1.00 45.15 198 GLY E O 1
ATOM 9518 N N . ASP E 1 201 ? 107.171 4.970 116.298 1.00 46.55 199 ASP E N 1
ATOM 9519 C CA . ASP E 1 201 ? 108.560 4.600 116.462 1.00 44.10 199 ASP E CA 1
ATOM 9520 C C . ASP E 1 201 ? 109.481 5.820 116.404 1.00 45.71 199 ASP E C 1
ATOM 9521 O O . ASP E 1 201 ? 109.562 6.501 115.379 1.00 39.77 199 ASP E O 1
ATOM 9526 N N . LYS E 1 202 ? 110.164 6.068 117.524 1.00 45.05 200 LYS E N 1
ATOM 9527 C CA . LYS E 1 202 ? 111.060 7.213 117.691 1.00 39.59 200 LYS E CA 1
ATOM 9528 C C . LYS E 1 202 ? 112.522 6.852 117.456 1.00 43.41 200 LYS E C 1
ATOM 9529 O O . LYS E 1 202 ? 112.942 5.714 117.685 1.00 39.39 200 LYS E O 1
ATOM 9535 N N . TYR E 1 203 ? 113.299 7.847 117.032 1.00 42.06 201 TYR E N 1
ATOM 9536 C CA . TYR E 1 203 ? 114.726 7.685 116.803 1.00 37.89 201 TYR E CA 1
ATOM 9537 C C . TYR E 1 203 ? 115.471 8.986 117.129 1.00 39.78 201 TYR E C 1
ATOM 9538 O O . TYR E 1 203 ? 114.886 10.074 117.167 1.00 40.91 201 TYR E O 1
ATOM 9547 N N . VAL E 1 204 ? 116.761 8.855 117.395 1.00 36.83 202 VAL E N 1
ATOM 9548 C CA . VAL E 1 204 ? 117.645 9.998 117.500 1.00 37.44 202 VAL E CA 1
ATOM 9549 C C . VAL E 1 204 ? 118.842 9.713 116.600 1.00 43.66 202 VAL E C 1
ATOM 9550 O O . VAL E 1 204 ? 119.575 8.718 116.795 1.00 38.03 202 VAL E O 1
ATOM 9554 N N . ARG E 1 205 ? 119.027 10.568 115.601 1.00 41.44 203 ARG E N 1
ATOM 9555 C CA . ARG E 1 205 ? 120.087 10.370 114.623 1.00 42.14 203 ARG E CA 1
ATOM 9556 C C . ARG E 1 205 ? 121.040 11.560 114.523 1.00 43.95 203 ARG E C 1
ATOM 9557 O O . ARG E 1 205 ? 120.620 12.715 114.522 1.00 43.12 203 ARG E O 1
ATOM 9565 N N . MET E 1 206 ? 122.336 11.263 114.495 1.00 41.66 204 MET E N 1
ATOM 9566 C CA . MET E 1 206 ? 123.340 12.315 114.386 1.00 42.57 204 MET E CA 1
ATOM 9567 C C . MET E 1 206 ? 124.471 11.906 113.479 1.00 41.50 204 MET E C 1
ATOM 9568 O O . MET E 1 206 ? 124.741 10.719 113.306 1.00 42.00 204 MET E O 1
ATOM 9573 N N . GLY E 1 207 ? 125.116 12.898 112.875 1.00 42.88 205 GLY E N 1
ATOM 9574 C CA . GLY E 1 207 ? 126.167 12.627 111.911 1.00 41.35 205 GLY E CA 1
ATOM 9575 C C . GLY E 1 207 ? 127.018 13.841 111.599 1.00 42.62 205 GLY E C 1
ATOM 9576 O O . GLY E 1 207 ? 126.551 14.989 111.608 1.00 39.11 205 GLY E O 1
ATOM 9577 N N . THR E 1 208 ? 128.286 13.567 111.331 1.00 42.08 206 THR E N 1
ATOM 9578 C CA . THR E 1 208 ? 129.227 14.553 110.864 1.00 42.11 206 THR E CA 1
ATOM 9579 C C . THR E 1 208 ? 129.871 13.974 109.614 1.00 41.45 206 THR E C 1
ATOM 9580 O O . THR E 1 208 ? 129.414 12.951 109.099 1.00 43.27 206 THR E O 1
ATOM 9584 N N . GLU E 1 209 ? 130.945 14.606 109.145 1.00 43.35 207 GLU E N 1
ATOM 9585 C CA . GLU E 1 209 ? 131.733 14.073 108.035 1.00 41.98 207 GLU E CA 1
ATOM 9586 C C . GLU E 1 209 ? 132.411 12.753 108.394 1.00 43.53 207 GLU E C 1
ATOM 9587 O O . GLU E 1 209 ? 132.812 12.007 107.507 1.00 45.81 207 GLU E O 1
ATOM 9593 N N . SER E 1 210 ? 132.584 12.472 109.684 1.00 42.17 208 SER E N 1
ATOM 9594 C CA . SER E 1 210 ? 133.317 11.261 110.072 1.00 43.14 208 SER E CA 1
ATOM 9595 C C . SER E 1 210 ? 132.670 10.415 111.172 1.00 45.10 208 SER E C 1
ATOM 9596 O O . SER E 1 210 ? 133.244 9.413 111.597 1.00 48.14 208 SER E O 1
ATOM 9599 N N . MET E 1 211 ? 131.488 10.809 111.631 1.00 42.16 209 MET E N 1
ATOM 9600 C CA . MET E 1 211 ? 130.807 10.103 112.712 1.00 43.94 209 MET E CA 1
ATOM 9601 C C . MET E 1 211 ? 129.331 9.870 112.358 1.00 45.08 209 MET E C 1
ATOM 9602 O O . MET E 1 211 ? 128.685 10.738 111.762 1.00 44.14 209 MET E O 1
ATOM 9607 N N . ASN E 1 212 ? 128.820 8.696 112.725 1.00 45.53 210 ASN E N 1
ATOM 9608 C CA . ASN E 1 212 ? 127.408 8.331 112.602 1.00 42.91 210 ASN E CA 1
ATOM 9609 C C . ASN E 1 212 ? 126.854 7.844 113.929 1.00 43.47 210 ASN E C 1
ATOM 9610 O O . ASN E 1 212 ? 127.472 7.017 114.586 1.00 41.72 210 ASN E O 1
ATOM 9615 N N . PHE E 1 213 ? 125.684 8.341 114.314 1.00 40.68 211 PHE E N 1
ATOM 9616 C CA . PHE E 1 213 ? 125.003 7.880 115.512 1.00 37.69 211 PHE E CA 1
ATOM 9617 C C . PHE E 1 213 ? 123.540 7.580 115.193 1.00 43.63 211 PHE E C 1
ATOM 9618 O O . PHE E 1 213 ? 122.897 8.317 114.436 1.00 41.26 211 PHE E O 1
ATOM 9626 N N . ALA E 1 214 ? 123.019 6.506 115.778 1.00 40.08 212 ALA E N 1
ATOM 9627 C CA . ALA E 1 214 ? 121.601 6.168 115.642 1.00 42.71 212 ALA E CA 1
ATOM 9628 C C . ALA E 1 214 ? 121.166 5.356 116.853 1.00 42.80 212 ALA E C 1
ATOM 9629 O O . ALA E 1 214 ? 121.843 4.397 117.246 1.00 40.25 212 ALA E O 1
ATOM 9631 N N . LYS E 1 215 ? 120.060 5.767 117.458 1.00 37.94 213 LYS E N 1
ATOM 9632 C CA . LYS E 1 215 ? 119.533 5.098 118.636 1.00 38.56 213 LYS E CA 1
ATOM 9633 C C . LYS E 1 215 ? 118.029 5.306 118.721 1.00 41.59 213 LYS E C 1
ATOM 9634 O O . LYS E 1 215 ? 117.522 6.391 118.393 1.00 39.95 213 LYS E O 1
ATOM 9640 N N . SER E 1 216 ? 117.311 4.279 119.170 1.00 38.18 214 SER E N 1
ATOM 9641 C CA . SER E 1 216 ? 115.888 4.429 119.444 1.00 39.64 214 SER E CA 1
ATOM 9642 C C . SER E 1 216 ? 115.654 3.992 120.889 1.00 39.44 214 SER E C 1
ATOM 9643 O O . SER E 1 216 ? 116.519 3.365 121.495 1.00 39.33 214 SER E O 1
ATOM 9646 N N . PRO E 1 217 ? 114.528 4.400 121.483 1.00 38.08 215 PRO E N 1
ATOM 9647 C CA . PRO E 1 217 ? 114.351 4.119 122.913 1.00 38.33 215 PRO E CA 1
ATOM 9648 C C . PRO E 1 217 ? 114.088 2.640 123.246 1.00 38.23 215 PRO E C 1
ATOM 9649 O O . PRO E 1 217 ? 113.566 1.861 122.435 1.00 34.82 215 PRO E O 1
ATOM 9653 N N . GLU E 1 218 ? 114.478 2.293 124.468 1.00 36.88 216 GLU E N 1
ATOM 9654 C CA . GLU E 1 218 ? 114.434 0.942 125.008 1.00 39.89 216 GLU E CA 1
ATOM 9655 C C . GLU E 1 218 ? 113.636 0.986 126.306 1.00 40.26 216 GLU E C 1
ATOM 9656 O O . GLU E 1 218 ? 114.182 1.196 127.394 1.00 38.30 216 GLU E O 1
ATOM 9662 N N . ILE E 1 219 ? 112.331 0.802 126.178 1.00 35.38 217 ILE E N 1
ATOM 9663 C CA . ILE E 1 219 ? 111.434 1.010 127.288 1.00 37.06 217 ILE E CA 1
ATOM 9664 C C . ILE E 1 219 ? 111.363 -0.176 128.233 1.00 40.76 217 ILE E C 1
ATOM 9665 O O . ILE E 1 219 ? 110.989 -1.275 127.840 1.00 40.45 217 ILE E O 1
ATOM 9670 N N . ALA E 1 220 ? 111.741 0.050 129.481 1.00 40.87 218 ALA E N 1
ATOM 9671 C CA . ALA E 1 220 ? 111.629 -0.956 130.528 1.00 40.83 218 ALA E CA 1
ATOM 9672 C C . ALA E 1 220 ? 111.801 -0.266 131.866 1.00 39.97 218 ALA E C 1
ATOM 9673 O O . ALA E 1 220 ? 112.454 0.771 131.945 1.00 40.96 218 ALA E O 1
ATOM 9675 N N . ALA E 1 221 ? 111.245 -0.842 132.922 1.00 40.71 219 ALA E N 1
ATOM 9676 C CA . ALA E 1 221 ? 111.478 -0.316 134.263 1.00 42.00 219 ALA E CA 1
ATOM 9677 C C . ALA E 1 221 ? 112.778 -0.858 134.840 1.00 43.33 219 ALA E C 1
ATOM 9678 O O . ALA E 1 221 ? 112.924 -2.064 135.065 1.00 40.15 219 ALA E O 1
ATOM 9680 N N . ARG E 1 222 ? 113.727 0.046 135.057 1.00 38.69 220 ARG E N 1
ATOM 9681 C CA . ARG E 1 222 ? 114.983 -0.273 135.717 1.00 35.43 220 ARG E CA 1
ATOM 9682 C C . ARG E 1 222 ? 114.805 -0.048 137.215 1.00 39.11 220 ARG E C 1
ATOM 9683 O O . ARG E 1 222 ? 113.827 0.592 137.618 1.00 38.68 220 ARG E O 1
ATOM 9691 N N . PRO E 1 223 ? 115.697 -0.618 138.051 1.00 36.85 221 PRO E N 1
ATOM 9692 C CA . PRO E 1 223 ? 115.588 -0.336 139.486 1.00 35.76 221 PRO E CA 1
ATOM 9693 C C . PRO E 1 223 ? 115.624 1.172 139.748 1.00 41.12 221 PRO E C 1
ATOM 9694 O O . PRO E 1 223 ? 116.295 1.907 139.015 1.00 39.23 221 PRO E O 1
ATOM 9698 N N . ALA E 1 224 ? 114.930 1.627 140.782 1.00 40.67 222 ALA E N 1
ATOM 9699 C CA . ALA E 1 224 ? 114.779 3.062 141.021 1.00 38.63 222 ALA E CA 1
ATOM 9700 C C . ALA E 1 224 ? 116.080 3.697 141.513 1.00 39.35 222 ALA E C 1
ATOM 9701 O O . ALA E 1 224 ? 116.654 3.254 142.496 1.00 38.42 222 ALA E O 1
ATOM 9703 N N . VAL E 1 225 ? 116.564 4.710 140.804 1.00 40.47 223 VAL E N 1
ATOM 9704 C CA . VAL E 1 225 ? 117.720 5.487 141.281 1.00 40.14 223 VAL E CA 1
ATOM 9705 C C . VAL E 1 225 ? 117.316 6.957 141.301 1.00 39.13 223 VAL E C 1
ATOM 9706 O O . VAL E 1 225 ? 116.861 7.473 140.279 1.00 38.12 223 VAL E O 1
ATOM 9710 N N . ASN E 1 226 ? 117.472 7.621 142.445 1.00 42.17 224 ASN E N 1
ATOM 9711 C CA . ASN E 1 226 ? 116.950 8.979 142.614 1.00 41.47 224 ASN E CA 1
ATOM 9712 C C . ASN E 1 226 ? 115.467 9.039 142.209 1.00 43.07 224 ASN E C 1
ATOM 9713 O O . ASN E 1 226 ? 115.037 9.941 141.478 1.00 42.68 224 ASN E O 1
ATOM 9718 N N . ASP E 1 227 ? 114.723 8.030 142.667 1.00 46.01 225 ASP E N 1
ATOM 9719 C CA . ASP E 1 227 ? 113.307 7.813 142.367 1.00 44.77 225 ASP E CA 1
ATOM 9720 C C . ASP E 1 227 ? 112.980 7.645 140.882 1.00 41.86 225 ASP E C 1
ATOM 9721 O O . ASP E 1 227 ? 111.821 7.698 140.503 1.00 41.27 225 ASP E O 1
ATOM 9726 N N . GLN E 1 228 ? 113.986 7.424 140.048 1.00 35.80 226 GLN E N 1
ATOM 9727 C CA . GLN E 1 228 ? 113.760 7.217 138.633 1.00 35.79 226 GLN E CA 1
ATOM 9728 C C . GLN E 1 228 ? 113.966 5.751 138.216 1.00 40.04 226 GLN E C 1
ATOM 9729 O O . GLN E 1 228 ? 115.044 5.154 138.447 1.00 38.00 226 GLN E O 1
ATOM 9735 N N . ARG E 1 229 ? 112.942 5.187 137.581 1.00 35.14 227 ARG E N 1
ATOM 9736 C CA . ARG E 1 229 ? 113.048 3.847 137.028 1.00 37.04 227 ARG E CA 1
ATOM 9737 C C . ARG E 1 229 ? 113.299 3.947 135.525 1.00 35.80 227 ARG E C 1
ATOM 9738 O O . ARG E 1 229 ? 113.602 2.948 134.867 1.00 32.26 227 ARG E O 1
ATOM 9746 N N . SER E 1 230 ? 113.157 5.159 134.983 1.00 33.32 228 SER E N 1
ATOM 9747 C CA . SER E 1 230 ? 113.599 5.426 133.620 1.00 33.88 228 SER E CA 1
ATOM 9748 C C . SER E 1 230 ? 115.108 5.667 133.612 1.00 32.58 228 SER E C 1
ATOM 9749 O O . SER E 1 230 ? 115.718 5.778 134.665 1.00 33.56 228 SER E O 1
ATOM 9752 N N . ARG E 1 231 ? 115.694 5.759 132.422 1.00 33.48 229 ARG E N 1
ATOM 9753 C CA . ARG E 1 231 ? 117.123 6.040 132.286 1.00 32.76 229 ARG E CA 1
ATOM 9754 C C . ARG E 1 231 ? 117.424 6.984 131.121 1.00 31.23 229 ARG E C 1
ATOM 9755 O O . ARG E 1 231 ? 116.652 7.076 130.167 1.00 33.06 229 ARG E O 1
ATOM 9763 N N . ILE E 1 232 ? 118.549 7.689 131.203 1.00 32.08 230 ILE E N 1
ATOM 9764 C CA . ILE E 1 232 ? 119.108 8.370 130.041 1.00 30.56 230 ILE E CA 1
ATOM 9765 C C . ILE E 1 232 ? 120.425 7.715 129.647 1.00 33.80 230 ILE E C 1
ATOM 9766 O O . ILE E 1 232 ? 121.295 7.488 130.494 1.00 35.08 230 ILE E O 1
ATOM 9771 N N . ASP E 1 233 ? 120.565 7.393 128.368 1.00 34.85 231 ASP E N 1
ATOM 9772 C CA . ASP E 1 233 ? 121.874 7.077 127.817 1.00 34.69 231 ASP E CA 1
ATOM 9773 C C . ASP E 1 233 ? 122.504 8.391 127.419 1.00 32.20 231 ASP E C 1
ATOM 9774 O O . ASP E 1 233 ? 121.965 9.085 126.556 1.00 33.32 231 ASP E O 1
ATOM 9779 N N . TYR E 1 234 ? 123.612 8.745 128.056 1.00 33.15 232 TYR E N 1
ATOM 9780 C CA . TYR E 1 234 ? 124.347 9.953 127.692 1.00 31.71 232 TYR E CA 1
ATOM 9781 C C . TYR E 1 234 ? 125.485 9.646 126.702 1.00 34.30 232 TYR E C 1
ATOM 9782 O O . TYR E 1 234 ? 126.131 8.574 126.769 1.00 32.28 232 TYR E O 1
ATOM 9791 N N . TYR E 1 235 ? 125.781 10.615 125.837 1.00 32.99 233 TYR E N 1
ATOM 9792 C CA . TYR E 1 235 ? 126.850 10.460 124.851 1.00 33.26 233 TYR E CA 1
ATOM 9793 C C . TYR E 1 235 ? 127.726 11.712 124.746 1.00 33.30 233 TYR E C 1
ATOM 9794 O O . TYR E 1 235 ? 127.300 12.826 125.071 1.00 28.75 233 TYR E O 1
ATOM 9803 N N . TRP E 1 236 ? 128.972 11.524 124.311 1.00 30.30 234 TRP E N 1
ATOM 9804 C CA . TRP E 1 236 ? 129.846 12.672 124.071 1.00 30.30 234 TRP E CA 1
ATOM 9805 C C . TRP E 1 236 ? 130.557 12.457 122.761 1.00 31.02 234 TRP E C 1
ATOM 9806 O O . TRP E 1 236 ? 130.709 11.334 122.308 1.00 29.39 234 TRP E O 1
ATOM 9817 N N . SER E 1 237 ? 130.948 13.540 122.118 1.00 28.82 235 SER E N 1
ATOM 9818 C CA . SER E 1 237 ? 131.808 13.441 120.950 1.00 33.24 235 SER E CA 1
ATOM 9819 C C . SER E 1 237 ? 132.637 14.718 120.805 1.00 34.09 235 SER E C 1
ATOM 9820 O O . SER E 1 237 ? 132.509 15.664 121.603 1.00 31.43 235 SER E O 1
ATOM 9823 N N . VAL E 1 238 ? 133.471 14.748 119.773 1.00 32.68 236 VAL E N 1
ATOM 9824 C CA . VAL E 1 238 ? 134.303 15.915 119.511 1.00 36.16 236 VAL E CA 1
ATOM 9825 C C . VAL E 1 238 ? 134.181 16.335 118.048 1.00 37.59 236 VAL E C 1
ATOM 9826 O O . VAL E 1 238 ? 134.549 15.588 117.135 1.00 35.34 236 VAL E O 1
ATOM 9830 N N . LEU E 1 239 ? 133.650 17.541 117.842 1.00 33.89 237 LEU E N 1
ATOM 9831 C CA . LEU E 1 239 ? 133.454 18.079 116.509 1.00 34.78 237 LEU E CA 1
ATOM 9832 C C . LEU E 1 239 ? 134.737 18.789 116.076 1.00 35.00 237 LEU E C 1
ATOM 9833 O O . LEU E 1 239 ? 135.089 19.824 116.631 1.00 39.02 237 LEU E O 1
ATOM 9838 N N . ARG E 1 240 ? 135.464 18.211 115.127 1.00 37.05 238 ARG E N 1
ATOM 9839 C CA . ARG E 1 240 ? 136.758 18.767 114.710 1.00 41.91 238 ARG E CA 1
ATOM 9840 C C . ARG E 1 240 ? 136.615 20.120 114.033 1.00 42.48 238 ARG E C 1
ATOM 9841 O O . ARG E 1 240 ? 135.545 20.439 113.532 1.00 42.51 238 ARG E O 1
ATOM 9849 N N . PRO E 1 241 ? 137.690 20.929 114.027 1.00 44.51 239 PRO E N 1
ATOM 9850 C CA . PRO E 1 241 ? 137.606 22.189 113.287 1.00 44.54 239 PRO E CA 1
ATOM 9851 C C . PRO E 1 241 ? 137.195 21.941 111.849 1.00 41.74 239 PRO E C 1
ATOM 9852 O O . PRO E 1 241 ? 137.748 21.042 111.221 1.00 42.19 239 PRO E O 1
ATOM 9856 N N . GLY E 1 242 ? 136.228 22.701 111.346 1.00 41.92 240 GLY E N 1
ATOM 9857 C CA . GLY E 1 242 ? 135.779 22.520 109.981 1.00 42.41 240 GLY E CA 1
ATOM 9858 C C . GLY E 1 242 ? 134.694 21.474 109.771 1.00 45.69 240 GLY E C 1
ATOM 9859 O O . GLY E 1 242 ? 134.191 21.345 108.659 1.00 48.70 240 GLY E O 1
ATOM 9860 N N . GLU E 1 243 ? 134.335 20.718 110.809 1.00 45.27 241 GLU E N 1
ATOM 9861 C CA . GLU E 1 243 ? 133.283 19.689 110.679 1.00 40.73 241 GLU E CA 1
ATOM 9862 C C . GLU E 1 243 ? 131.906 20.255 111.011 1.00 40.94 241 GLU E C 1
ATOM 9863 O O . GLU E 1 243 ? 131.788 21.159 111.835 1.00 45.01 241 GLU E O 1
ATOM 9869 N N . THR E 1 244 ? 130.877 19.766 110.319 1.00 43.70 242 THR E N 1
ATOM 9870 C CA . THR E 1 244 ? 129.487 20.119 110.618 1.00 42.90 242 THR E CA 1
ATOM 9871 C C . THR E 1 244 ? 128.767 18.958 111.332 1.00 43.75 242 THR E C 1
ATOM 9872 O O . THR E 1 244 ? 128.989 17.791 111.005 1.00 38.75 242 THR E O 1
ATOM 9876 N N . LEU E 1 245 ? 127.931 19.282 112.319 1.00 40.74 243 LEU E N 1
ATOM 9877 C CA . LEU E 1 245 ? 127.088 18.280 112.974 1.00 42.10 243 LEU E CA 1
ATOM 9878 C C . LEU E 1 245 ? 125.607 18.422 112.559 1.00 40.65 243 LEU E C 1
ATOM 9879 O O . LEU E 1 245 ? 125.035 19.504 112.685 1.00 40.24 243 LEU E O 1
ATOM 9884 N N . ASN E 1 246 ? 124.988 17.348 112.055 1.00 42.73 244 ASN E N 1
ATOM 9885 C CA . ASN E 1 246 ? 123.536 17.344 111.798 1.00 39.13 244 ASN E CA 1
ATOM 9886 C C . ASN E 1 246 ? 122.790 16.547 112.872 1.00 40.56 244 ASN E C 1
ATOM 9887 O O . ASN E 1 246 ? 123.161 15.405 113.176 1.00 39.19 244 ASN E O 1
ATOM 9892 N N . VAL E 1 247 ? 121.717 17.121 113.407 1.00 36.79 245 VAL E N 1
ATOM 9893 C CA . VAL E 1 247 ? 120.899 16.439 114.407 1.00 38.05 245 VAL E CA 1
ATOM 9894 C C . VAL E 1 247 ? 119.476 16.205 113.873 1.00 38.11 245 VAL E C 1
ATOM 9895 O O . VAL E 1 247 ? 118.843 17.109 113.342 1.00 40.39 245 VAL E O 1
ATOM 9899 N N . GLU E 1 248 ? 118.986 14.977 113.985 1.00 41.14 246 GLU E N 1
ATOM 9900 C CA . GLU E 1 248 ? 117.607 14.690 113.621 1.00 37.56 246 GLU E CA 1
ATOM 9901 C C . GLU E 1 248 ? 116.961 13.729 114.597 1.00 41.22 246 GLU E C 1
ATOM 9902 O O . GLU E 1 248 ? 117.485 12.631 114.841 1.00 39.97 246 GLU E O 1
ATOM 9908 N N . SER E 1 249 ? 115.828 14.134 115.158 1.00 39.90 247 SER E N 1
ATOM 9909 C CA . SER E 1 249 ? 115.093 13.265 116.060 1.00 37.75 247 SER E CA 1
ATOM 9910 C C . SER E 1 249 ? 113.565 13.329 115.909 1.00 44.91 247 SER E C 1
ATOM 9911 O O . SER E 1 249 ? 112.982 14.397 115.695 1.00 40.59 247 SER E O 1
ATOM 9914 N N . ASN E 1 250 ? 112.967 12.143 115.993 1.00 41.26 248 ASN E N 1
ATOM 9915 C CA . ASN E 1 250 ? 111.547 11.850 116.229 1.00 46.45 248 ASN E CA 1
ATOM 9916 C C . ASN E 1 250 ? 110.968 12.177 117.605 1.00 43.96 248 ASN E C 1
ATOM 9917 O O . ASN E 1 250 ? 109.757 12.377 117.741 1.00 42.37 248 ASN E O 1
ATOM 9922 N N . GLY E 1 251 ? 111.794 11.962 118.624 1.00 39.21 249 GLY E N 1
ATOM 9923 C CA . GLY E 1 251 ? 111.457 12.173 120.021 1.00 35.22 249 GLY E CA 1
ATOM 9924 C C . GLY E 1 251 ? 112.538 11.485 120.849 1.00 36.39 249 GLY E C 1
ATOM 9925 O O . GLY E 1 251 ? 113.408 10.842 120.266 1.00 38.87 249 GLY E O 1
ATOM 9926 N N . ASN E 1 252 ? 112.442 11.552 122.177 1.00 33.17 250 ASN E N 1
ATOM 9927 C CA . ASN E 1 252 ? 113.424 10.944 123.101 1.00 35.33 250 ASN E CA 1
ATOM 9928 C C . ASN E 1 252 ? 114.829 11.549 123.025 1.00 36.23 250 ASN E C 1
ATOM 9929 O O . ASN E 1 252 ? 115.764 11.063 123.668 1.00 36.95 250 ASN E O 1
ATOM 9934 N N . LEU E 1 253 ? 114.986 12.624 122.265 1.00 37.52 251 LEU E N 1
ATOM 9935 C CA . LEU E 1 253 ? 116.281 13.310 122.233 1.00 35.56 251 LEU E CA 1
ATOM 9936 C C . LEU E 1 253 ? 116.503 14.220 123.434 1.00 34.21 251 LEU E C 1
ATOM 9937 O O . LEU E 1 253 ? 115.701 15.108 123.744 1.00 32.15 251 LEU E O 1
ATOM 9942 N N . ILE E 1 254 ? 117.616 13.996 124.116 1.00 35.32 252 ILE E N 1
ATOM 9943 C CA . ILE E 1 254 ? 118.117 14.981 125.048 1.00 31.21 252 ILE E CA 1
ATOM 9944 C C . ILE E 1 254 ? 119.171 15.766 124.265 1.00 35.11 252 ILE E C 1
ATOM 9945 O O . ILE E 1 254 ? 120.246 15.241 123.934 1.00 33.89 252 ILE E O 1
ATOM 9950 N N . ALA E 1 255 ? 118.834 17.007 123.924 1.00 32.05 253 ALA E N 1
ATOM 9951 C CA . ALA E 1 255 ? 119.583 17.780 122.947 1.00 32.17 253 ALA E CA 1
ATOM 9952 C C . ALA E 1 255 ? 120.855 18.410 123.506 1.00 32.99 253 ALA E C 1
ATOM 9953 O O . ALA E 1 255 ? 120.875 18.874 124.642 1.00 34.63 253 ALA E O 1
ATOM 9955 N N . PRO E 1 256 ? 121.909 18.474 122.683 1.00 31.41 254 PRO E N 1
ATOM 9956 C CA . PRO E 1 256 ? 123.056 19.309 123.047 1.00 32.07 254 PRO E CA 1
ATOM 9957 C C . PRO E 1 256 ? 122.539 20.737 123.162 1.00 35.89 254 PRO E C 1
ATOM 9958 O O . PRO E 1 256 ? 121.670 21.110 122.370 1.00 36.67 254 PRO E O 1
ATOM 9962 N N . TRP E 1 257 ? 122.971 21.490 124.159 1.00 34.96 255 TRP E N 1
ATOM 9963 C CA . TRP E 1 257 ? 122.545 22.886 124.279 1.00 32.64 255 TRP E CA 1
ATOM 9964 C C . TRP E 1 257 ? 123.812 23.750 124.302 1.00 36.12 255 TRP E C 1
ATOM 9965 O O . TRP E 1 257 ? 124.104 24.448 123.333 1.00 34.83 255 TRP E O 1
ATOM 9976 N N . TYR E 1 258 ? 124.579 23.645 125.390 1.00 32.83 256 TYR E N 1
ATOM 9977 C CA . TYR E 1 258 ? 125.894 24.267 125.456 1.00 33.79 256 TYR E CA 1
ATOM 9978 C C . TYR E 1 258 ? 126.977 23.217 125.236 1.00 36.04 256 TYR E C 1
ATOM 9979 O O . TYR E 1 258 ? 126.806 22.057 125.613 1.00 32.19 256 TYR E O 1
ATOM 9988 N N . ALA E 1 259 ? 128.104 23.639 124.665 1.00 33.20 257 ALA E N 1
ATOM 9989 C CA . ALA E 1 259 ? 129.267 22.763 124.492 1.00 32.08 257 ALA E CA 1
ATOM 9990 C C . ALA E 1 259 ? 130.557 23.536 124.800 1.00 35.83 257 ALA E C 1
ATOM 9991 O O . ALA E 1 259 ? 130.500 24.672 125.271 1.00 31.44 257 ALA E O 1
ATOM 9993 N N . TYR E 1 260 ? 131.713 22.914 124.547 1.00 34.47 258 TYR E N 1
ATOM 9994 C CA . TYR E 1 260 ? 132.996 23.540 124.883 1.00 32.20 258 TYR E CA 1
ATOM 9995 C C . TYR E 1 260 ? 133.989 23.617 123.736 1.00 34.52 258 TYR E C 1
ATOM 9996 O O . TYR E 1 260 ? 134.276 22.613 123.090 1.00 34.53 258 TYR E O 1
ATOM 10005 N N . LYS E 1 261 ? 134.527 24.814 123.495 1.00 36.50 259 LYS E N 1
ATOM 10006 C CA . LYS E 1 261 ? 135.733 24.938 122.696 1.00 35.53 259 LYS E CA 1
ATOM 10007 C C . LYS E 1 261 ? 136.829 24.378 123.584 1.00 37.58 259 LYS E C 1
ATOM 10008 O O . LYS E 1 261 ? 136.958 24.756 124.744 1.00 36.48 259 LYS E O 1
ATOM 10014 N N . PHE E 1 262 ? 137.606 23.458 123.044 1.00 35.79 260 PHE E N 1
ATOM 10015 C CA . PHE E 1 262 ? 138.548 22.711 123.861 1.00 39.85 260 PHE E CA 1
ATOM 10016 C C . PHE E 1 262 ? 139.975 22.942 123.377 1.00 40.74 260 PHE E C 1
ATOM 10017 O O . PHE E 1 262 ? 140.264 22.768 122.190 1.00 40.37 260 PHE E O 1
ATOM 10025 N N . VAL E 1 263 ? 140.868 23.357 124.272 1.00 41.09 261 VAL E N 1
ATOM 10026 C CA . VAL E 1 263 ? 142.272 23.454 123.872 1.00 41.22 261 VAL E CA 1
ATOM 10027 C C . VAL E 1 263 ? 143.140 22.447 124.606 1.00 42.63 261 VAL E C 1
ATOM 10028 O O . VAL E 1 263 ? 143.086 22.308 125.827 1.00 40.08 261 VAL E O 1
ATOM 10032 N N . SER E 1 264 ? 143.931 21.737 123.809 1.00 44.95 262 SER E N 1
ATOM 10033 C CA . SER E 1 264 ? 144.918 20.786 124.293 1.00 45.59 262 SER E CA 1
ATOM 10034 C C . SER E 1 264 ? 146.249 21.472 124.589 1.00 47.36 262 SER E C 1
ATOM 10035 O O . SER E 1 264 ? 147.045 20.981 125.402 1.00 53.24 262 SER E O 1
ATOM 10038 N N . LYS E 1 267 ? 150.901 18.548 126.159 1.00 77.45 265 LYS E N 1
ATOM 10039 C CA . LYS E 1 267 ? 151.921 18.264 127.163 1.00 66.83 265 LYS E CA 1
ATOM 10040 C C . LYS E 1 267 ? 151.525 17.030 127.965 1.00 67.41 265 LYS E C 1
ATOM 10041 O O . LYS E 1 267 ? 150.981 16.066 127.424 1.00 67.54 265 LYS E O 1
ATOM 10047 N N . LYS E 1 268 ? 151.796 17.084 129.266 1.00 65.25 266 LYS E N 1
ATOM 10048 C CA . LYS E 1 268 ? 151.365 16.062 130.213 1.00 60.35 266 LYS E CA 1
ATOM 10049 C C . LYS E 1 268 ? 150.198 16.592 131.037 1.00 59.40 266 LYS E C 1
ATOM 10050 O O . LYS E 1 268 ? 150.302 17.654 131.647 1.00 56.68 266 LYS E O 1
ATOM 10056 N N . GLY E 1 269 ? 149.098 15.851 131.071 1.00 58.93 267 GLY E N 1
ATOM 10057 C CA . GLY E 1 269 ? 147.937 16.275 131.825 1.00 49.30 267 GLY E CA 1
ATOM 10058 C C . GLY E 1 269 ? 147.739 15.383 133.032 1.00 52.15 267 GLY E C 1
ATOM 10059 O O . GLY E 1 269 ? 148.228 14.251 133.080 1.00 54.97 267 GLY E O 1
ATOM 10060 N N . ALA E 1 270 ? 147.005 15.884 134.012 1.00 40.51 268 ALA E N 1
ATOM 10061 C CA . ALA E 1 270 ? 146.830 15.172 135.261 1.00 38.98 268 ALA E CA 1
ATOM 10062 C C . ALA E 1 270 ? 145.441 15.448 135.830 1.00 40.53 268 ALA E C 1
ATOM 10063 O O . ALA E 1 270 ? 145.020 16.612 135.928 1.00 38.16 268 ALA E O 1
ATOM 10065 N N . VAL E 1 271 ? 144.719 14.370 136.116 1.00 34.89 269 VAL E N 1
ATOM 10066 C CA . VAL E 1 271 ? 143.542 14.403 136.958 1.00 38.01 269 VAL E CA 1
ATOM 10067 C C . VAL E 1 271 ? 143.900 13.704 138.250 1.00 38.55 269 VAL E C 1
ATOM 10068 O O . VAL E 1 271 ? 144.033 12.486 138.267 1.00 41.63 269 VAL E O 1
ATOM 10072 N N . PHE E 1 272 ? 144.123 14.464 139.315 1.00 34.84 270 PHE E N 1
ATOM 10073 C CA . PHE E 1 272 ? 144.465 13.885 140.616 1.00 36.67 270 PHE E CA 1
ATOM 10074 C C . PHE E 1 272 ? 143.212 13.661 141.439 1.00 38.63 270 PHE E C 1
ATOM 10075 O O . PHE E 1 272 ? 142.442 14.601 141.640 1.00 37.88 270 PHE E O 1
ATOM 10083 N N . LYS E 1 273 ? 142.976 12.428 141.887 1.00 36.63 271 LYS E N 1
ATOM 10084 C CA . LYS E 1 273 ? 141.893 12.145 142.824 1.00 37.69 271 LYS E CA 1
ATOM 10085 C C . LYS E 1 273 ? 142.444 12.212 144.238 1.00 38.09 271 LYS E C 1
ATOM 10086 O O . LYS E 1 273 ? 143.122 11.306 144.689 1.00 41.36 271 LYS E O 1
ATOM 10092 N N . SER E 1 274 ? 142.152 13.294 144.939 1.00 38.18 272 SER E N 1
ATOM 10093 C CA . SER E 1 274 ? 142.795 13.535 146.220 1.00 40.55 272 SER E CA 1
ATOM 10094 C C . SER E 1 274 ? 141.980 14.494 147.081 1.00 41.62 272 SER E C 1
ATOM 10095 O O . SER E 1 274 ? 141.151 15.236 146.567 1.00 39.29 272 SER E O 1
ATOM 10098 N N . ASP E 1 275 ? 142.240 14.482 148.382 1.00 43.52 273 ASP E N 1
ATOM 10099 C CA . ASP E 1 275 ? 141.544 15.354 149.323 1.00 46.00 273 ASP E CA 1
ATOM 10100 C C . ASP E 1 275 ? 142.462 16.450 149.837 1.00 48.40 273 ASP E C 1
ATOM 10101 O O . ASP E 1 275 ? 142.068 17.254 150.689 1.00 47.78 273 ASP E O 1
ATOM 10106 N N . LEU E 1 276 ? 143.694 16.470 149.331 1.00 47.34 274 LEU E N 1
ATOM 10107 C CA . LEU E 1 276 ? 144.696 17.450 149.764 1.00 42.59 274 LEU E CA 1
ATOM 10108 C C . LEU E 1 276 ? 144.240 18.875 149.478 1.00 42.75 274 LEU E C 1
ATOM 10109 O O . LEU E 1 276 ? 143.563 19.110 148.486 1.00 41.06 274 LEU E O 1
ATOM 10114 N N . PRO E 1 277 ? 144.621 19.834 150.346 1.00 44.69 275 PRO E N 1
ATOM 10115 C CA . PRO E 1 277 ? 144.231 21.232 150.135 1.00 45.79 275 PRO E CA 1
ATOM 10116 C C . PRO E 1 277 ? 144.990 21.878 148.985 1.00 44.68 275 PRO E C 1
ATOM 10117 O O . PRO E 1 277 ? 146.154 21.554 148.764 1.00 43.85 275 PRO E O 1
ATOM 10121 N N . ILE E 1 278 ? 144.334 22.796 148.284 1.00 42.51 276 ILE E N 1
ATOM 10122 C CA . ILE E 1 278 ? 144.982 23.637 147.292 1.00 43.37 276 ILE E CA 1
ATOM 10123 C C . ILE E 1 278 ? 145.354 24.956 147.949 1.00 48.24 276 ILE E C 1
ATOM 10124 O O . ILE E 1 278 ? 144.486 25.643 148.507 1.00 45.26 276 ILE E O 1
ATOM 10129 N N . GLU E 1 279 ? 146.639 25.299 147.920 1.00 45.50 277 GLU E N 1
ATOM 10130 C CA . GLU E 1 279 ? 147.105 26.479 148.627 1.00 43.06 277 GLU E CA 1
ATOM 10131 C C . GLU E 1 279 ? 147.754 27.467 147.673 1.00 48.79 277 GLU E C 1
ATOM 10132 O O . GLU E 1 279 ? 148.120 27.115 146.545 1.00 46.61 277 GLU E O 1
ATOM 10138 N N . ASN E 1 280 ? 147.858 28.718 148.113 1.00 48.27 278 ASN E N 1
ATOM 10139 C CA . ASN E 1 280 ? 148.328 29.782 147.241 1.00 49.99 278 ASN E CA 1
ATOM 10140 C C . ASN E 1 280 ? 149.839 29.768 147.209 1.00 55.24 278 ASN E C 1
ATOM 10141 O O . ASN E 1 280 ? 150.499 30.688 147.684 1.00 56.11 278 ASN E O 1
ATOM 10146 N N . CYS E 1 281 ? 150.381 28.712 146.627 1.00 53.88 279 CYS E N 1
ATOM 10147 C CA . CYS E 1 281 ? 151.813 28.502 146.626 1.00 50.98 279 CYS E CA 1
ATOM 10148 C C . CYS E 1 281 ? 152.144 28.082 145.224 1.00 50.45 279 CYS E C 1
ATOM 10149 O O . CYS E 1 281 ? 151.254 27.936 144.378 1.00 47.35 279 CYS E O 1
ATOM 10152 N N . ASP E 1 282 ? 153.399 27.784 144.969 1.00 46.90 280 ASP E N 1
ATOM 10153 C CA . ASP E 1 282 ? 153.745 27.664 143.586 1.00 43.99 280 ASP E CA 1
ATOM 10154 C C . ASP E 1 282 ? 154.879 26.641 143.537 1.00 42.26 280 ASP E C 1
ATOM 10155 O O . ASP E 1 282 ? 155.604 26.497 144.512 1.00 42.14 280 ASP E O 1
ATOM 10160 N N . ALA E 1 283 ? 154.931 25.810 142.506 1.00 38.06 281 ALA E N 1
ATOM 10161 C CA . ALA E 1 283 ? 155.744 24.593 142.577 1.00 41.13 281 ALA E CA 1
ATOM 10162 C C . ALA E 1 283 ? 156.232 24.263 141.189 1.00 37.35 281 ALA E C 1
ATOM 10163 O O . ALA E 1 283 ? 155.748 24.809 140.197 1.00 41.22 281 ALA E O 1
ATOM 10165 N N . THR E 1 284 ? 157.256 23.428 141.130 1.00 38.86 282 THR E N 1
ATOM 10166 C CA . THR E 1 284 ? 157.803 22.946 139.879 1.00 36.89 282 THR E CA 1
ATOM 10167 C C . THR E 1 284 ? 157.377 21.493 139.615 1.00 39.44 282 THR E C 1
ATOM 10168 O O . THR E 1 284 ? 157.322 21.052 138.469 1.00 40.69 282 THR E O 1
ATOM 10172 N N . CYS E 1 285 ? 157.115 20.757 140.691 1.00 38.60 283 CYS E N 1
ATOM 10173 C CA . CYS E 1 285 ? 156.870 19.315 140.630 1.00 40.23 283 CYS E CA 1
ATOM 10174 C C . CYS E 1 285 ? 155.760 18.970 141.569 1.00 36.91 283 CYS E C 1
ATOM 10175 O O . CYS E 1 285 ? 155.918 19.069 142.790 1.00 40.52 283 CYS E O 1
ATOM 10178 N N . GLN E 1 286 ? 154.621 18.612 140.999 1.00 38.35 284 GLN E N 1
ATOM 10179 C CA . GLN E 1 286 ? 153.446 18.271 141.783 1.00 38.98 284 GLN E CA 1
ATOM 10180 C C . GLN E 1 286 ? 153.113 16.790 141.650 1.00 34.34 284 GLN E C 1
ATOM 10181 O O . GLN E 1 286 ? 152.864 16.296 140.567 1.00 33.71 284 GLN E O 1
ATOM 10187 N N . THR E 1 287 ? 153.067 16.127 142.781 1.00 31.22 285 THR E N 1
ATOM 10188 C CA . THR E 1 287 ? 152.727 14.724 142.895 1.00 36.08 285 THR E CA 1
ATOM 10189 C C . THR E 1 287 ? 151.282 14.584 143.393 1.00 35.19 285 THR E C 1
ATOM 10190 O O . THR E 1 287 ? 150.757 15.524 143.984 1.00 34.82 285 THR E O 1
ATOM 10194 N N . ILE E 1 288 ? 150.626 13.447 143.128 1.00 34.32 286 ILE E N 1
ATOM 10195 C CA . ILE E 1 288 ? 149.267 13.220 143.616 1.00 35.55 286 ILE E CA 1
ATOM 10196 C C . ILE E 1 288 ? 149.179 13.282 145.147 1.00 35.12 286 ILE E C 1
ATOM 10197 O O . ILE E 1 288 ? 148.105 13.556 145.703 1.00 33.16 286 ILE E O 1
ATOM 10202 N N . THR E 1 289 ? 150.301 13.022 145.820 1.00 32.83 287 THR E N 1
ATOM 10203 C CA . THR E 1 289 ? 150.378 13.078 147.285 1.00 34.77 287 THR E CA 1
ATOM 10204 C C . THR E 1 289 ? 151.164 14.311 147.801 1.00 35.07 287 THR E C 1
ATOM 10205 O O . THR E 1 289 ? 151.370 14.465 149.001 1.00 37.64 287 THR E O 1
ATOM 10209 N N . GLY E 1 290 ? 151.559 15.210 146.909 1.00 34.14 288 GLY E N 1
ATOM 10210 C CA . GLY E 1 290 ? 152.186 16.438 147.357 1.00 33.71 288 GLY E CA 1
ATOM 10211 C C . GLY E 1 290 ? 153.288 17.042 146.504 1.00 37.71 288 GLY E C 1
ATOM 10212 O O . GLY E 1 290 ? 153.682 16.493 145.478 1.00 36.66 288 GLY E O 1
ATOM 10213 N N . VAL E 1 291 ? 153.761 18.219 146.905 1.00 36.04 289 VAL E N 1
ATOM 10214 C CA . VAL E 1 291 ? 154.825 18.922 146.182 1.00 36.19 289 VAL E CA 1
ATOM 10215 C C . VAL E 1 291 ? 156.195 18.373 146.549 1.00 37.79 289 VAL E C 1
ATOM 10216 O O . VAL E 1 291 ? 156.477 18.149 147.723 1.00 36.50 289 VAL E O 1
ATOM 10220 N N . LEU E 1 292 ? 157.029 18.152 145.539 1.00 38.35 290 LEU E N 1
ATOM 10221 C CA . LEU E 1 292 ? 158.453 17.915 145.757 1.00 36.95 290 LEU E CA 1
ATOM 10222 C C . LEU E 1 292 ? 159.166 19.204 145.416 1.00 40.64 290 LEU E C 1
ATOM 10223 O O . LEU E 1 292 ? 158.991 19.754 144.324 1.00 39.40 290 LEU E O 1
ATOM 10228 N N . ARG E 1 293 ? 159.924 19.716 146.377 1.00 41.02 291 ARG E N 1
ATOM 10229 C CA . ARG E 1 293 ? 160.782 20.865 146.153 1.00 43.05 291 ARG E CA 1
ATOM 10230 C C . ARG E 1 293 ? 162.186 20.398 146.434 1.00 41.73 291 ARG E C 1
ATOM 10231 O O . ARG E 1 293 ? 162.588 20.338 147.588 1.00 40.72 291 ARG E O 1
ATOM 10239 N N . THR E 1 294 ? 162.915 20.025 145.384 1.00 42.65 292 THR E N 1
ATOM 10240 C CA . THR E 1 294 ? 164.125 19.240 145.559 1.00 37.52 292 THR E CA 1
ATOM 10241 C C . THR E 1 294 ? 165.005 19.298 144.317 1.00 39.64 292 THR E C 1
ATOM 10242 O O . THR E 1 294 ? 164.525 19.541 143.219 1.00 37.67 292 THR E O 1
ATOM 10246 N N . ASN E 1 295 ? 166.299 19.059 144.496 1.00 38.16 293 ASN E N 1
ATOM 10247 C CA . ASN E 1 295 ? 167.203 18.913 143.362 1.00 41.47 293 ASN E CA 1
ATOM 10248 C C . ASN E 1 295 ? 167.653 17.468 143.214 1.00 38.87 293 ASN E C 1
ATOM 10249 O O . ASN E 1 295 ? 168.507 17.141 142.393 1.00 39.45 293 ASN E O 1
ATOM 10254 N N . LYS E 1 296 ? 167.052 16.590 143.994 1.00 34.96 294 LYS E N 1
ATOM 10255 C CA . LYS E 1 296 ? 167.477 15.201 143.956 1.00 40.22 294 LYS E CA 1
ATOM 10256 C C . LYS E 1 296 ? 167.004 14.489 142.670 1.00 39.22 294 LYS E C 1
ATOM 10257 O O . LYS E 1 296 ? 166.070 14.947 142.009 1.00 37.29 294 LYS E O 1
ATOM 10263 N N . THR E 1 297 ? 167.716 13.423 142.302 1.00 34.06 295 THR E N 1
ATOM 10264 C CA . THR E 1 297 ? 167.534 12.654 141.060 1.00 33.14 295 THR E CA 1
ATOM 10265 C C . THR E 1 297 ? 166.388 11.644 141.154 1.00 30.67 295 THR E C 1
ATOM 10266 O O . THR E 1 297 ? 165.689 11.388 140.180 1.00 32.66 295 THR E O 1
ATOM 10270 N N . PHE E 1 298 ? 166.234 11.059 142.333 1.00 31.37 296 PHE E N 1
ATOM 10271 C CA . PHE E 1 298 ? 165.200 10.068 142.584 1.00 31.84 296 PHE E CA 1
ATOM 10272 C C . PHE E 1 298 ? 164.250 10.529 143.676 1.00 34.48 296 PHE E C 1
ATOM 10273 O O . PHE E 1 298 ? 164.575 11.425 144.467 1.00 33.44 296 PHE E O 1
ATOM 10281 N N . GLN E 1 299 ? 163.046 9.966 143.662 1.00 32.49 297 GLN E N 1
ATOM 10282 C CA . GLN E 1 299 ? 162.082 10.183 144.726 1.00 34.26 297 GLN E CA 1
ATOM 10283 C C . GLN E 1 299 ? 161.246 8.927 145.000 1.00 34.91 297 GLN E C 1
ATOM 10284 O O . GLN E 1 299 ? 160.979 8.143 144.095 1.00 35.48 297 GLN E O 1
ATOM 10290 N N . ASN E 1 300 ? 160.894 8.694 146.257 1.00 32.84 298 ASN E N 1
ATOM 10291 C CA . ASN E 1 300 ? 160.059 7.559 146.597 1.00 33.75 298 ASN E CA 1
ATOM 10292 C C . ASN E 1 300 ? 158.649 7.992 146.990 1.00 33.48 298 ASN E C 1
ATOM 10293 O O . ASN E 1 300 ? 157.990 7.317 147.764 1.00 31.15 298 ASN E O 1
ATOM 10298 N N . VAL E 1 301 ? 158.230 9.162 146.520 1.00 35.58 299 VAL E N 1
ATOM 10299 C CA . VAL E 1 301 ? 156.951 9.725 146.947 1.00 33.92 299 VAL E CA 1
ATOM 10300 C C . VAL E 1 301 ? 155.760 9.170 146.152 1.00 35.45 299 VAL E C 1
ATOM 10301 O O . VAL E 1 301 ? 154.847 8.590 146.741 1.00 33.56 299 VAL E O 1
ATOM 10305 N N . SER E 1 302 ? 155.773 9.331 144.827 1.00 33.67 300 SER E N 1
ATOM 10306 C CA . SER E 1 302 ? 154.705 8.794 143.980 1.00 33.61 300 SER E CA 1
ATOM 10307 C C . SER E 1 302 ? 155.093 8.738 142.504 1.00 33.11 300 SER E C 1
ATOM 10308 O O . SER E 1 302 ? 155.768 9.636 142.002 1.00 32.85 300 SER E O 1
ATOM 10311 N N . PRO E 1 303 ? 154.610 7.704 141.790 1.00 31.44 301 PRO E N 1
ATOM 10312 C CA . PRO E 1 303 ? 154.763 7.582 140.332 1.00 36.20 301 PRO E CA 1
ATOM 10313 C C . PRO E 1 303 ? 153.821 8.517 139.538 1.00 33.93 301 PRO E C 1
ATOM 10314 O O . PRO E 1 303 ? 153.969 8.651 138.327 1.00 34.14 301 PRO E O 1
ATOM 10318 N N . LEU E 1 304 ? 152.909 9.192 140.229 1.00 32.78 302 LEU E N 1
ATOM 10319 C CA . LEU E 1 304 ? 151.894 10.005 139.562 1.00 36.42 302 LEU E CA 1
ATOM 10320 C C . LEU E 1 304 ? 152.144 11.490 139.796 1.00 33.91 302 LEU E C 1
ATOM 10321 O O . LEU E 1 304 ? 151.997 11.960 140.921 1.00 30.19 302 LEU E O 1
ATOM 10326 N N . TRP E 1 305 ? 152.514 12.217 138.746 1.00 32.01 303 TRP E N 1
ATOM 10327 C CA . TRP E 1 305 ? 152.910 13.607 138.915 1.00 33.63 303 TRP E CA 1
ATOM 10328 C C . TRP E 1 305 ? 152.774 14.394 137.638 1.00 39.00 303 TRP E C 1
ATOM 10329 O O . TRP E 1 305 ? 152.675 13.825 136.552 1.00 39.31 303 TRP E O 1
ATOM 10340 N N . ILE E 1 306 ? 152.782 15.714 137.793 1.00 37.22 304 ILE E N 1
ATOM 10341 C CA . ILE E 1 306 ? 152.882 16.649 136.684 1.00 38.58 304 ILE E CA 1
ATOM 10342 C C . ILE E 1 306 ? 154.031 17.630 137.004 1.00 40.29 304 ILE E C 1
ATOM 10343 O O . ILE E 1 306 ? 154.372 17.828 138.177 1.00 34.76 304 ILE E O 1
ATOM 10348 N N . GLY E 1 307 ? 154.648 18.189 135.966 1.00 44.49 305 GLY E N 1
ATOM 10349 C CA . GLY E 1 307 ? 155.816 19.047 136.111 1.00 43.79 305 GLY E CA 1
ATOM 10350 C C . GLY E 1 307 ? 157.114 18.285 135.856 1.00 48.44 305 GLY E C 1
ATOM 10351 O O . GLY E 1 307 ? 157.087 17.204 135.273 1.00 47.78 305 GLY E O 1
ATOM 10352 N N . GLU E 1 308 ? 158.245 18.853 136.276 1.00 45.67 306 GLU E N 1
ATOM 10353 C CA . GLU E 1 308 ? 159.539 18.182 136.175 1.00 49.06 306 GLU E CA 1
ATOM 10354 C C . GLU E 1 308 ? 159.902 17.551 137.513 1.00 47.74 306 GLU E C 1
ATOM 10355 O O . GLU E 1 308 ? 160.329 18.238 138.436 1.00 46.85 306 GLU E O 1
ATOM 10361 N N . CYS E 1 309 ? 159.742 16.235 137.611 1.00 42.22 307 CYS E N 1
ATOM 10362 C CA . CYS E 1 309 ? 159.883 15.549 138.877 1.00 37.86 307 CYS E CA 1
ATOM 10363 C C . CYS E 1 309 ? 161.041 14.560 138.783 1.00 37.80 307 CYS E C 1
ATOM 10364 O O . CYS E 1 309 ? 161.372 14.116 137.689 1.00 39.07 307 CYS E O 1
ATOM 10367 N N . PRO E 1 310 ? 161.643 14.200 139.924 1.00 34.86 308 PRO E N 1
ATOM 10368 C CA . PRO E 1 310 ? 162.702 13.183 139.890 1.00 36.70 308 PRO E CA 1
ATOM 10369 C C . PRO E 1 310 ? 162.068 11.823 139.596 1.00 35.98 308 PRO E C 1
ATOM 10370 O O . PRO E 1 310 ? 160.842 11.681 139.748 1.00 36.33 308 PRO E O 1
ATOM 10374 N N . LYS E 1 311 ? 162.866 10.861 139.146 1.00 36.90 309 LYS E N 1
ATOM 10375 C CA . LYS E 1 311 ? 162.380 9.504 138.865 1.00 33.22 309 LYS E CA 1
ATOM 10376 C C . LYS E 1 311 ? 161.919 8.726 140.077 1.00 34.04 309 LYS E C 1
ATOM 10377 O O . LYS E 1 311 ? 162.592 8.683 141.111 1.00 30.92 309 LYS E O 1
ATOM 10383 N N . TYR E 1 312 ? 160.760 8.089 139.938 1.00 32.74 310 TYR E N 1
ATOM 10384 C CA . TYR E 1 312 ? 160.176 7.326 141.014 1.00 31.38 310 TYR E CA 1
ATOM 10385 C C . TYR E 1 312 ? 160.860 5.953 141.089 1.00 33.15 310 TYR E C 1
ATOM 10386 O O . TYR E 1 312 ? 161.017 5.287 140.069 1.00 31.72 310 TYR E O 1
ATOM 10395 N N . VAL E 1 313 ? 161.259 5.557 142.300 1.00 30.51 311 VAL E N 1
ATOM 10396 C CA . VAL E 1 313 ? 161.822 4.232 142.594 1.00 29.93 311 VAL E CA 1
ATOM 10397 C C . VAL E 1 313 ? 161.296 3.839 143.970 1.00 33.33 311 VAL E C 1
ATOM 10398 O O . VAL E 1 313 ? 160.847 4.698 144.733 1.00 32.10 311 VAL E O 1
ATOM 10402 N N . LYS E 1 314 ? 161.320 2.545 144.280 1.00 31.78 312 LYS E N 1
ATOM 10403 C CA . LYS E 1 314 ? 160.795 2.057 145.546 1.00 30.75 312 LYS E CA 1
ATOM 10404 C C . LYS E 1 314 ? 161.833 2.131 146.673 1.00 35.30 312 LYS E C 1
ATOM 10405 O O . LYS E 1 314 ? 161.543 1.788 147.812 1.00 37.57 312 LYS E O 1
ATOM 10411 N N . SER E 1 315 ? 163.028 2.608 146.344 1.00 34.54 313 SER E N 1
ATOM 10412 C CA . SER E 1 315 ? 164.144 2.649 147.278 1.00 32.81 313 SER E CA 1
ATOM 10413 C C . SER E 1 315 ? 163.869 3.583 148.466 1.00 34.07 313 SER E C 1
ATOM 10414 O O . SER E 1 315 ? 163.147 4.559 148.333 1.00 36.30 313 SER E O 1
ATOM 10417 N N . GLU E 1 316 ? 164.450 3.292 149.624 1.00 33.99 314 GLU E N 1
ATOM 10418 C CA . GLU E 1 316 ? 164.322 4.170 150.789 1.00 36.97 314 GLU E CA 1
ATOM 10419 C C . GLU E 1 316 ? 165.450 5.211 150.852 1.00 38.59 314 GLU E C 1
ATOM 10420 O O . GLU E 1 316 ? 165.268 6.330 151.359 1.00 36.90 314 GLU E O 1
ATOM 10426 N N . SER E 1 317 ? 166.611 4.817 150.340 1.00 37.00 315 SER E N 1
ATOM 10427 C CA . SER E 1 317 ? 167.803 5.667 150.271 1.00 35.02 315 SER E CA 1
ATOM 10428 C C . SER E 1 317 ? 168.699 5.240 149.108 1.00 33.17 315 SER E C 1
ATOM 10429 O O . SER E 1 317 ? 168.867 4.057 148.860 1.00 35.57 315 SER E O 1
ATOM 10432 N N . LEU E 1 318 ? 169.263 6.204 148.391 1.00 34.39 316 LEU E N 1
ATOM 10433 C CA . LEU E 1 318 ? 170.240 5.928 147.338 1.00 32.51 316 LEU E CA 1
ATOM 10434 C C . LEU E 1 318 ? 171.498 6.783 147.577 1.00 34.24 316 LEU E C 1
ATOM 10435 O O . LEU E 1 318 ? 171.726 7.770 146.890 1.00 32.74 316 LEU E O 1
ATOM 10440 N N . ARG E 1 319 ? 172.316 6.407 148.545 1.00 33.39 317 ARG E N 1
ATOM 10441 C CA . ARG E 1 319 ? 173.422 7.282 148.904 1.00 32.94 317 ARG E CA 1
ATOM 10442 C C . ARG E 1 319 ? 174.720 6.816 148.254 1.00 30.95 317 ARG E C 1
ATOM 10443 O O . ARG E 1 319 ? 175.125 5.669 148.413 1.00 28.84 317 ARG E O 1
ATOM 10451 N N . LEU E 1 320 ? 175.325 7.731 147.499 1.00 32.09 318 LEU E N 1
ATOM 10452 C CA . LEU E 1 320 ? 176.561 7.496 146.769 1.00 32.00 318 LEU E CA 1
ATOM 10453 C C . LEU E 1 320 ? 177.728 7.983 147.593 1.00 33.02 318 LEU E C 1
ATOM 10454 O O . LEU E 1 320 ? 177.736 9.143 148.032 1.00 27.36 318 LEU E O 1
ATOM 10459 N N . ALA E 1 321 ? 178.718 7.121 147.791 1.00 27.60 319 ALA E N 1
ATOM 10460 C CA . ALA E 1 321 ? 179.958 7.559 148.421 1.00 30.32 319 ALA E CA 1
ATOM 10461 C C . ALA E 1 321 ? 180.651 8.522 147.474 1.00 31.43 319 ALA E C 1
ATOM 10462 O O . ALA E 1 321 ? 180.678 8.290 146.263 1.00 29.15 319 ALA E O 1
ATOM 10464 N N . THR E 1 322 ? 181.175 9.628 148.000 1.00 29.60 320 THR E N 1
ATOM 10465 C CA . THR E 1 322 ? 182.033 10.483 147.194 1.00 29.38 320 THR E CA 1
ATOM 10466 C C . THR E 1 322 ? 183.447 10.538 147.834 1.00 32.67 320 THR E C 1
ATOM 10467 O O . THR E 1 322 ? 184.469 10.494 147.129 1.00 28.87 320 THR E O 1
ATOM 10471 N N . GLY E 1 323 ? 183.467 10.567 149.168 1.00 32.35 321 GLY E N 1
ATOM 10472 C CA . GLY E 1 323 ? 184.670 10.511 149.982 1.00 29.91 321 GLY E CA 1
ATOM 10473 C C . GLY E 1 323 ? 185.169 9.090 150.216 1.00 34.19 321 GLY E C 1
ATOM 10474 O O . GLY E 1 323 ? 184.752 8.129 149.569 1.00 31.29 321 GLY E O 1
ATOM 10475 N N . LEU E 1 324 ? 186.167 8.957 151.063 1.00 33.29 322 LEU E N 1
ATOM 10476 C CA . LEU E 1 324 ? 186.704 7.628 151.355 1.00 31.52 322 LEU E CA 1
ATOM 10477 C C . LEU E 1 324 ? 186.190 6.969 152.639 1.00 32.02 322 LEU E C 1
ATOM 10478 O O . LEU E 1 324 ? 185.450 7.555 153.425 1.00 32.18 322 LEU E O 1
ATOM 10483 N N . ARG E 1 325 ? 186.577 5.719 152.826 1.00 31.86 323 ARG E N 1
ATOM 10484 C CA . ARG E 1 325 ? 186.250 5.005 154.043 1.00 33.95 323 ARG E CA 1
ATOM 10485 C C . ARG E 1 325 ? 186.738 5.791 155.281 1.00 36.92 323 ARG E C 1
ATOM 10486 O O . ARG E 1 325 ? 187.922 6.136 155.380 1.00 31.44 323 ARG E O 1
ATOM 10494 N N . ASN E 1 326 ? 185.827 6.081 156.213 1.00 36.34 324 ASN E N 1
ATOM 10495 C CA . ASN E 1 326 ? 186.161 6.967 157.332 1.00 39.34 324 ASN E CA 1
ATOM 10496 C C . ASN E 1 326 ? 186.783 6.161 158.472 1.00 39.28 324 ASN E C 1
ATOM 10497 O O . ASN E 1 326 ? 186.136 5.303 159.058 1.00 38.30 324 ASN E O 1
ATOM 10502 N N . VAL E 1 327 ? 188.065 6.393 158.749 1.00 42.59 325 VAL E N 1
ATOM 10503 C CA . VAL E 1 327 ? 188.738 5.626 159.808 1.00 41.24 325 VAL E CA 1
ATOM 10504 C C . VAL E 1 327 ? 189.461 6.544 160.798 1.00 42.47 325 VAL E C 1
ATOM 10505 O O . VAL E 1 327 ? 190.699 6.550 160.870 1.00 40.76 325 VAL E O 1
ATOM 10509 N N . PRO E 1 328 ? 188.682 7.290 161.601 1.00 42.85 326 PRO E N 1
ATOM 10510 C CA . PRO E 1 328 ? 189.221 8.240 162.577 1.00 47.90 326 PRO E CA 1
ATOM 10511 C C . PRO E 1 328 ? 189.859 7.529 163.763 1.00 53.01 326 PRO E C 1
ATOM 10512 O O . PRO E 1 328 ? 189.517 6.378 164.038 1.00 49.11 326 PRO E O 1
ATOM 10516 N N . GLN E 1 329 ? 190.763 8.208 164.462 1.00 49.91 327 GLN E N 1
ATOM 10517 C CA . GLN E 1 329 ? 191.304 7.666 165.707 1.00 57.81 327 GLN E CA 1
ATOM 10518 C C . GLN E 1 329 ? 190.576 8.194 166.938 1.00 66.24 327 GLN E C 1
ATOM 10519 O O . GLN E 1 329 ? 191.165 8.266 168.020 1.00 75.92 327 GLN E O 1
ATOM 10525 N N . GLY F 2 1 ? 191.650 -3.141 151.625 1.00 8.55 1 GLY F N 1
ATOM 10526 C CA . GLY F 2 1 ? 190.693 -2.551 150.706 1.00 35.59 1 GLY F CA 1
ATOM 10527 C C . GLY F 2 1 ? 191.467 -3.128 149.556 1.00 30.37 1 GLY F C 1
ATOM 10528 O O . GLY F 2 1 ? 192.466 -3.684 149.893 1.00 35.41 1 GLY F O 1
ATOM 10529 N N . ILE F 2 2 ? 191.041 -3.051 148.289 1.00 31.69 2 ILE F N 1
ATOM 10530 C CA . ILE F 2 2 ? 191.726 -3.745 147.166 1.00 33.85 2 ILE F CA 1
ATOM 10531 C C . ILE F 2 2 ? 193.192 -3.380 146.831 1.00 36.41 2 ILE F C 1
ATOM 10532 O O . ILE F 2 2 ? 193.973 -4.240 146.392 1.00 33.73 2 ILE F O 1
ATOM 10537 N N . PHE F 2 3 ? 193.535 -2.102 146.948 1.00 32.40 3 PHE F N 1
ATOM 10538 C CA . PHE F 2 3 ? 194.898 -1.646 146.771 1.00 31.62 3 PHE F CA 1
ATOM 10539 C C . PHE F 2 3 ? 195.675 -1.726 148.072 1.00 32.44 3 PHE F C 1
ATOM 10540 O O . PHE F 2 3 ? 196.871 -1.485 148.077 1.00 32.98 3 PHE F O 1
ATOM 10548 N N . GLY F 2 4 ? 194.981 -2.058 149.162 1.00 31.01 4 GLY F N 1
ATOM 10549 C CA . GLY F 2 4 ? 195.636 -2.469 150.390 1.00 34.71 4 GLY F CA 1
ATOM 10550 C C . GLY F 2 4 ? 196.177 -1.379 151.295 1.00 34.49 4 GLY F C 1
ATOM 10551 O O . GLY F 2 4 ? 196.758 -1.694 152.340 1.00 32.08 4 GLY F O 1
ATOM 10552 N N . ALA F 2 5 ? 195.989 -0.114 150.906 1.00 34.00 5 ALA F N 1
ATOM 10553 C CA . ALA F 2 5 ? 196.467 1.001 151.716 1.00 30.15 5 ALA F CA 1
ATOM 10554 C C . ALA F 2 5 ? 195.469 1.475 152.752 1.00 31.81 5 ALA F C 1
ATOM 10555 O O . ALA F 2 5 ? 195.761 1.412 153.943 1.00 31.86 5 ALA F O 1
ATOM 10557 N N . ILE F 2 6 ? 194.254 1.832 152.317 1.00 31.27 6 ILE F N 1
ATOM 10558 C CA . ILE F 2 6 ? 193.245 2.357 153.218 1.00 31.14 6 ILE F CA 1
ATOM 10559 C C . ILE F 2 6 ? 192.718 1.214 154.080 1.00 36.09 6 ILE F C 1
ATOM 10560 O O . ILE F 2 6 ? 192.410 0.129 153.561 1.00 30.72 6 ILE F O 1
ATOM 10565 N N . ALA F 2 7 ? 192.641 1.452 155.393 1.00 35.36 7 ALA F N 1
ATOM 10566 C CA . ALA F 2 7 ? 192.292 0.413 156.364 1.00 39.73 7 ALA F CA 1
ATOM 10567 C C . ALA F 2 7 ? 193.121 -0.855 156.138 1.00 36.13 7 ALA F C 1
ATOM 10568 O O . ALA F 2 7 ? 192.642 -1.972 156.327 1.00 40.84 7 ALA F O 1
ATOM 10570 N N . GLY F 2 8 ? 194.370 -0.660 155.749 1.00 33.65 8 GLY F N 1
ATOM 10571 C CA . GLY F 2 8 ? 195.217 -1.740 155.298 1.00 31.43 8 GLY F CA 1
ATOM 10572 C C . GLY F 2 8 ? 196.566 -1.500 155.930 1.00 35.92 8 GLY F C 1
ATOM 10573 O O . GLY F 2 8 ? 196.653 -1.408 157.159 1.00 32.95 8 GLY F O 1
ATOM 10574 N N . PHE F 2 9 ? 197.616 -1.376 155.119 1.00 33.00 9 PHE F N 1
ATOM 10575 C CA . PHE F 2 9 ? 198.932 -1.211 155.714 1.00 35.20 9 PHE F CA 1
ATOM 10576 C C . PHE F 2 9 ? 199.024 0.207 156.298 1.00 36.87 9 PHE F C 1
ATOM 10577 O O . PHE F 2 9 ? 199.848 0.453 157.170 1.00 38.71 9 PHE F O 1
ATOM 10585 N N . ILE F 2 10 ? 198.161 1.122 155.853 1.00 33.33 10 ILE F N 1
ATOM 10586 C CA . ILE F 2 10 ? 197.974 2.402 156.558 1.00 32.92 10 ILE F CA 1
ATOM 10587 C C . ILE F 2 10 ? 196.680 2.258 157.346 1.00 35.29 10 ILE F C 1
ATOM 10588 O O . ILE F 2 10 ? 195.574 2.354 156.802 1.00 36.61 10 ILE F O 1
ATOM 10593 N N . GLU F 2 11 ? 196.824 1.987 158.635 1.00 35.71 11 GLU F N 1
ATOM 10594 C CA . GLU F 2 11 ? 195.750 1.391 159.423 1.00 39.27 11 GLU F CA 1
ATOM 10595 C C . GLU F 2 11 ? 194.585 2.334 159.697 1.00 37.88 11 GLU F C 1
ATOM 10596 O O . GLU F 2 11 ? 193.420 1.909 159.803 1.00 40.19 11 GLU F O 1
ATOM 10602 N N . GLY F 2 12 ? 194.878 3.620 159.755 1.00 33.66 12 GLY F N 1
ATOM 10603 C CA . GLY F 2 12 ? 193.855 4.579 160.105 1.00 35.52 12 GLY F CA 1
ATOM 10604 C C . GLY F 2 12 ? 193.968 5.825 159.274 1.00 36.57 12 GLY F C 1
ATOM 10605 O O . GLY F 2 12 ? 194.962 6.035 158.582 1.00 32.97 12 GLY F O 1
ATOM 10606 N N . GLY F 2 13 ? 192.933 6.650 159.320 1.00 32.67 13 GLY F N 1
ATOM 10607 C CA . GLY F 2 13 ? 192.994 7.930 158.644 1.00 33.61 13 GLY F CA 1
ATOM 10608 C C . GLY F 2 13 ? 193.449 9.014 159.604 1.00 36.93 13 GLY F C 1
ATOM 10609 O O . GLY F 2 13 ? 193.734 8.743 160.776 1.00 36.17 13 GLY F O 1
ATOM 10610 N N . TRP F 2 14 ? 193.468 10.249 159.112 1.00 35.91 14 TRP F N 1
ATOM 10611 C CA . TRP F 2 14 ? 193.977 11.383 159.876 1.00 35.23 14 TRP F CA 1
ATOM 10612 C C . TRP F 2 14 ? 192.909 12.463 160.031 1.00 29.56 14 TRP F C 1
ATOM 10613 O O . TRP F 2 14 ? 192.688 13.242 159.120 1.00 34.10 14 TRP F O 1
ATOM 10624 N N . THR F 2 15 ? 192.269 12.539 161.190 1.00 33.98 15 THR F N 1
ATOM 10625 C CA . THR F 2 15 ? 191.328 13.645 161.449 1.00 38.26 15 THR F CA 1
ATOM 10626 C C . THR F 2 15 ? 191.994 15.011 161.397 1.00 40.04 15 THR F C 1
ATOM 10627 O O . THR F 2 15 ? 191.325 16.049 161.241 1.00 36.86 15 THR F O 1
ATOM 10631 N N . GLY F 2 16 ? 193.321 14.994 161.499 1.00 35.92 16 GLY F N 1
ATOM 10632 C CA . GLY F 2 16 ? 194.112 16.207 161.519 1.00 38.88 16 GLY F CA 1
ATOM 10633 C C . GLY F 2 16 ? 194.354 16.796 160.150 1.00 39.36 16 GLY F C 1
ATOM 10634 O O . GLY F 2 16 ? 194.684 17.976 160.051 1.00 42.92 16 GLY F O 1
ATOM 10635 N N . MET F 2 17 ? 194.230 15.985 159.097 1.00 34.59 17 MET F N 1
ATOM 10636 C CA . MET F 2 17 ? 194.427 16.483 157.730 1.00 36.76 17 MET F CA 1
ATOM 10637 C C . MET F 2 17 ? 193.085 16.923 157.144 1.00 41.19 17 MET F C 1
ATOM 10638 O O . MET F 2 17 ? 192.312 16.109 156.618 1.00 38.36 17 MET F O 1
ATOM 10643 N N . ILE F 2 18 ? 192.824 18.223 157.251 1.00 40.41 18 ILE F N 1
ATOM 10644 C CA . ILE F 2 18 ? 191.496 18.801 157.029 1.00 38.94 18 ILE F CA 1
ATOM 10645 C C . ILE F 2 18 ? 191.248 19.252 155.596 1.00 39.77 18 ILE F C 1
ATOM 10646 O O . ILE F 2 18 ? 190.114 19.339 155.143 1.00 39.52 18 ILE F O 1
ATOM 10651 N N . ASP F 2 19 ? 192.318 19.582 154.894 1.00 42.99 19 ASP F N 1
ATOM 10652 C CA . ASP F 2 19 ? 192.191 20.279 153.624 1.00 43.91 19 ASP F CA 1
ATOM 10653 C C . ASP F 2 19 ? 192.364 19.412 152.392 1.00 43.58 19 ASP F C 1
ATOM 10654 O O . ASP F 2 19 ? 192.550 19.932 151.298 1.00 37.08 19 ASP F O 1
ATOM 10659 N N . GLY F 2 20 ? 192.310 18.097 152.574 1.00 37.82 20 GLY F N 1
ATOM 10660 C CA . GLY F 2 20 ? 192.460 17.187 151.461 1.00 34.82 20 GLY F CA 1
ATOM 10661 C C . GLY F 2 20 ? 192.000 15.789 151.791 1.00 35.79 20 GLY F C 1
ATOM 10662 O O . GLY F 2 20 ? 191.720 15.467 152.950 1.00 36.53 20 GLY F O 1
ATOM 10663 N N . TRP F 2 21 ? 191.916 14.960 150.755 1.00 32.70 21 TRP F N 1
ATOM 10664 C CA . TRP F 2 21 ? 191.579 13.546 150.906 1.00 33.12 21 TRP F CA 1
ATOM 10665 C C . TRP F 2 21 ? 192.820 12.714 151.202 1.00 31.13 21 TRP F C 1
ATOM 10666 O O . TRP F 2 21 ? 192.795 11.837 152.073 1.00 32.72 21 TRP F O 1
ATOM 10677 N N . TYR F 2 22 ? 193.888 12.998 150.449 1.00 29.47 22 TYR F N 1
ATOM 10678 C CA . TYR F 2 22 ? 195.174 12.310 150.566 1.00 31.90 22 TYR F CA 1
ATOM 10679 C C . TYR F 2 22 ? 196.265 13.333 150.862 1.00 31.66 22 TYR F C 1
ATOM 10680 O O . TYR F 2 22 ? 196.132 14.510 150.484 1.00 29.99 22 TYR F O 1
ATOM 10689 N N . GLY F 2 23 ? 197.342 12.893 151.509 1.00 27.78 23 GLY F N 1
ATOM 10690 C CA . GLY F 2 23 ? 198.427 13.810 151.832 1.00 31.72 23 GLY F CA 1
ATOM 10691 C C . GLY F 2 23 ? 199.503 13.267 152.754 1.00 34.15 23 GLY F C 1
ATOM 10692 O O . GLY F 2 23 ? 199.745 12.063 152.811 1.00 32.51 23 GLY F O 1
ATOM 10693 N N . TYR F 2 24 ? 200.146 14.170 153.493 1.00 31.96 24 TYR F N 1
ATOM 10694 C CA . TYR F 2 24 ? 201.342 13.819 154.261 1.00 33.74 24 TYR F CA 1
ATOM 10695 C C . TYR F 2 24 ? 201.365 14.272 155.712 1.00 35.48 24 TYR F C 1
ATOM 10696 O O . TYR F 2 24 ? 200.971 15.401 156.027 1.00 34.37 24 TYR F O 1
ATOM 10705 N N . HIS F 2 25 ? 201.906 13.409 156.569 1.00 33.44 25 HIS F N 1
ATOM 10706 C CA . HIS F 2 25 ? 202.240 13.746 157.949 1.00 33.41 25 HIS F CA 1
ATOM 10707 C C . HIS F 2 25 ? 203.759 13.681 158.101 1.00 39.63 25 HIS F C 1
ATOM 10708 O O . HIS F 2 25 ? 204.382 12.649 157.801 1.00 35.87 25 HIS F O 1
ATOM 10715 N N . HIS F 2 26 ? 204.355 14.769 158.570 1.00 33.77 26 HIS F N 1
ATOM 10716 C CA . HIS F 2 26 ? 205.799 14.768 158.768 1.00 36.47 26 HIS F CA 1
ATOM 10717 C C . HIS F 2 26 ? 206.092 15.000 160.217 1.00 35.68 26 HIS F C 1
ATOM 10718 O O . HIS F 2 26 ? 205.250 15.510 160.944 1.00 33.56 26 HIS F O 1
ATOM 10725 N N . GLU F 2 27 ? 207.270 14.568 160.650 1.00 37.98 27 GLU F N 1
ATOM 10726 C CA . GLU F 2 27 ? 207.808 14.980 161.927 1.00 35.93 27 GLU F CA 1
ATOM 10727 C C . GLU F 2 27 ? 209.305 15.272 161.764 1.00 37.97 27 GLU F C 1
ATOM 10728 O O . GLU F 2 27 ? 210.052 14.496 161.154 1.00 37.13 27 GLU F O 1
ATOM 10734 N N . ASN F 2 28 ? 209.744 16.371 162.341 1.00 35.65 28 ASN F N 1
ATOM 10735 C CA . ASN F 2 28 ? 211.174 16.718 162.368 1.00 35.40 28 ASN F CA 1
ATOM 10736 C C . ASN F 2 28 ? 211.434 17.651 163.544 1.00 39.31 28 ASN F C 1
ATOM 10737 O O . ASN F 2 28 ? 210.511 17.951 164.294 1.00 36.07 28 ASN F O 1
ATOM 10742 N N . SER F 2 29 ? 212.697 18.060 163.732 1.00 37.58 29 SER F N 1
ATOM 10743 C CA . SER F 2 29 ? 213.085 18.890 164.876 1.00 39.36 29 SER F CA 1
ATOM 10744 C C . SER F 2 29 ? 212.285 20.202 165.003 1.00 39.81 29 SER F C 1
ATOM 10745 O O . SER F 2 29 ? 212.151 20.740 166.103 1.00 42.27 29 SER F O 1
ATOM 10748 N N . GLN F 2 30 ? 211.759 20.712 163.887 1.00 39.14 30 GLN F N 1
ATOM 10749 C CA . GLN F 2 30 ? 211.001 21.962 163.892 1.00 38.96 30 GLN F CA 1
ATOM 10750 C C . GLN F 2 30 ? 209.518 21.779 164.224 1.00 36.29 30 GLN F C 1
ATOM 10751 O O . GLN F 2 30 ? 208.833 22.750 164.517 1.00 33.90 30 GLN F O 1
ATOM 10757 N N . GLY F 2 31 ? 209.038 20.543 164.182 1.00 36.36 31 GLY F N 1
ATOM 10758 C CA . GLY F 2 31 ? 207.656 20.254 164.513 1.00 35.28 31 GLY F CA 1
ATOM 10759 C C . GLY F 2 31 ? 207.062 19.051 163.780 1.00 39.78 31 GLY F C 1
ATOM 10760 O O . GLY F 2 31 ? 207.792 18.184 163.282 1.00 36.26 31 GLY F O 1
ATOM 10761 N N . SER F 2 32 ? 205.734 18.979 163.762 1.00 30.49 32 SER F N 1
ATOM 10762 C CA . SER F 2 32 ? 205.032 17.920 163.052 1.00 34.38 32 SER F CA 1
ATOM 10763 C C . SER F 2 32 ? 203.743 18.487 162.493 1.00 37.63 32 SER F C 1
ATOM 10764 O O . SER F 2 32 ? 203.237 19.520 162.972 1.00 38.74 32 SER F O 1
ATOM 10767 N N . GLY F 2 33 ? 203.193 17.838 161.479 1.00 35.95 33 GLY F N 1
ATOM 10768 C CA . GLY F 2 33 ? 201.944 18.341 160.932 1.00 40.23 33 GLY F CA 1
ATOM 10769 C C . GLY F 2 33 ? 201.452 17.606 159.707 1.00 39.01 33 GLY F C 1
ATOM 10770 O O . GLY F 2 33 ? 202.029 16.583 159.308 1.00 36.49 33 GLY F O 1
ATOM 10771 N N . TYR F 2 34 ? 200.399 18.159 159.116 1.00 36.59 34 TYR F N 1
ATOM 10772 C CA . TYR F 2 34 ? 199.673 17.547 158.005 1.00 38.48 34 TYR F CA 1
ATOM 10773 C C . TYR F 2 34 ? 199.601 18.481 156.819 1.00 37.58 34 TYR F C 1
ATOM 10774 O O . TYR F 2 34 ? 199.518 19.711 156.974 1.00 35.01 34 TYR F O 1
ATOM 10783 N N . ALA F 2 35 ? 199.641 17.897 155.635 1.00 36.02 35 ALA F N 1
ATOM 10784 C CA . ALA F 2 35 ? 199.498 18.646 154.392 1.00 35.81 35 ALA F CA 1
ATOM 10785 C C . ALA F 2 35 ? 198.856 17.771 153.305 1.00 38.01 35 ALA F C 1
ATOM 10786 O O . ALA F 2 35 ? 199.375 16.706 152.975 1.00 35.60 35 ALA F O 1
ATOM 10788 N N . ALA F 2 36 ? 197.762 18.255 152.732 1.00 35.63 36 ALA F N 1
ATOM 10789 C CA . ALA F 2 36 ? 197.085 17.572 151.637 1.00 37.03 36 ALA F CA 1
ATOM 10790 C C . ALA F 2 36 ? 197.952 17.612 150.398 1.00 38.82 36 ALA F C 1
ATOM 10791 O O . ALA F 2 36 ? 198.659 18.605 150.161 1.00 36.67 36 ALA F O 1
ATOM 10793 N N . ASP F 2 37 ? 197.893 16.543 149.607 1.00 34.41 37 ASP F N 1
ATOM 10794 C CA . ASP F 2 37 ? 198.456 16.569 148.268 1.00 35.54 37 ASP F CA 1
ATOM 10795 C C . ASP F 2 37 ? 197.350 17.130 147.369 1.00 38.85 37 ASP F C 1
ATOM 10796 O O . ASP F 2 37 ? 196.358 16.454 147.077 1.00 31.66 37 ASP F O 1
ATOM 10801 N N . ARG F 2 38 ? 197.530 18.393 146.986 1.00 38.91 38 ARG F N 1
ATOM 10802 C CA . ARG F 2 38 ? 196.532 19.188 146.283 1.00 38.99 38 ARG F CA 1
ATOM 10803 C C . ARG F 2 38 ? 196.202 18.596 144.921 1.00 39.40 38 ARG F C 1
ATOM 10804 O O . ARG F 2 38 ? 195.031 18.545 144.539 1.00 40.61 38 ARG F O 1
ATOM 10812 N N . GLU F 2 39 ? 197.218 18.122 144.206 1.00 38.48 39 GLU F N 1
ATOM 10813 C CA . GLU F 2 39 ? 197.003 17.648 142.841 1.00 40.31 39 GLU F CA 1
ATOM 10814 C C . GLU F 2 39 ? 196.203 16.335 142.788 1.00 39.10 39 GLU F C 1
ATOM 10815 O O . GLU F 2 39 ? 195.226 16.242 142.041 1.00 36.31 39 GLU F O 1
ATOM 10821 N N . SER F 2 40 ? 196.590 15.331 143.570 1.00 34.91 40 SER F N 1
ATOM 10822 C CA . SER F 2 40 ? 195.827 14.086 143.520 1.00 38.56 40 SER F CA 1
ATOM 10823 C C . SER F 2 40 ? 194.424 14.290 144.124 1.00 33.72 40 SER F C 1
ATOM 10824 O O . SER F 2 40 ? 193.463 13.727 143.632 1.00 32.05 40 SER F O 1
ATOM 10827 N N . THR F 2 41 ? 194.318 15.104 145.175 1.00 34.54 41 THR F N 1
ATOM 10828 C CA . THR F 2 41 ? 193.026 15.378 145.793 1.00 32.06 41 THR F CA 1
ATOM 10829 C C . THR F 2 41 ? 192.085 16.049 144.785 1.00 34.97 41 THR F C 1
ATOM 10830 O O . THR F 2 41 ? 190.929 15.641 144.639 1.00 32.30 41 THR F O 1
ATOM 10834 N N . GLN F 2 42 ? 192.592 17.039 144.059 1.00 33.70 42 GLN F N 1
ATOM 10835 C CA . GLN F 2 42 ? 191.766 17.722 143.075 1.00 35.44 42 GLN F CA 1
ATOM 10836 C C . GLN F 2 42 ? 191.422 16.816 141.895 1.00 33.65 42 GLN F C 1
ATOM 10837 O O . GLN F 2 42 ? 190.297 16.861 141.392 1.00 34.12 42 GLN F O 1
ATOM 10843 N N . LYS F 2 43 ? 192.395 16.034 141.432 1.00 32.93 43 LYS F N 1
ATOM 10844 C CA . LYS F 2 43 ? 192.150 15.092 140.349 1.00 35.18 43 LYS F CA 1
ATOM 10845 C C . LYS F 2 43 ? 191.069 14.069 140.749 1.00 30.99 43 LYS F C 1
ATOM 10846 O O . LYS F 2 43 ? 190.221 13.747 139.932 1.00 28.93 43 LYS F O 1
ATOM 10852 N N . ALA F 2 44 ? 191.080 13.614 142.007 1.00 29.69 44 ALA F N 1
ATOM 10853 C CA . ALA F 2 44 ? 190.019 12.729 142.537 1.00 30.53 44 ALA F CA 1
ATOM 10854 C C . ALA F 2 44 ? 188.639 13.419 142.579 1.00 32.54 44 ALA F C 1
ATOM 10855 O O . ALA F 2 44 ? 187.611 12.837 142.164 1.00 30.60 44 ALA F O 1
ATOM 10857 N N . ILE F 2 45 ? 188.602 14.615 143.168 1.00 29.98 45 ILE F N 1
ATOM 10858 C CA . ILE F 2 45 ? 187.373 15.420 143.215 1.00 28.53 45 ILE F CA 1
ATOM 10859 C C . ILE F 2 45 ? 186.791 15.579 141.820 1.00 30.42 45 ILE F C 1
ATOM 10860 O O . ILE F 2 45 ? 185.575 15.454 141.624 1.00 33.64 45 ILE F O 1
ATOM 10865 N N . ASP F 2 46 ? 187.656 15.821 140.842 1.00 30.25 46 ASP F N 1
ATOM 10866 C CA . ASP F 2 46 ? 187.212 16.007 139.462 1.00 33.97 46 ASP F CA 1
ATOM 10867 C C . ASP F 2 46 ? 186.590 14.723 138.888 1.00 33.79 46 ASP F C 1
ATOM 10868 O O . ASP F 2 46 ? 185.508 14.766 138.283 1.00 28.98 46 ASP F O 1
ATOM 10873 N N . GLY F 2 47 ? 187.253 13.582 139.117 1.00 29.56 47 GLY F N 1
ATOM 10874 C CA . GLY F 2 47 ? 186.750 12.304 138.646 1.00 25.81 47 GLY F CA 1
ATOM 10875 C C . GLY F 2 47 ? 185.466 11.930 139.375 1.00 29.77 47 GLY F C 1
ATOM 10876 O O . GLY F 2 47 ? 184.485 11.526 138.747 1.00 29.33 47 GLY F O 1
ATOM 10877 N N . ILE F 2 48 ? 185.464 12.051 140.699 1.00 28.43 48 ILE F N 1
ATOM 10878 C CA . ILE F 2 48 ? 184.269 11.718 141.473 1.00 31.19 48 ILE F CA 1
ATOM 10879 C C . ILE F 2 48 ? 183.096 12.626 141.063 1.00 31.36 48 ILE F C 1
ATOM 10880 O O . ILE F 2 48 ? 181.983 12.147 140.859 1.00 29.99 48 ILE F O 1
ATOM 10885 N N . THR F 2 49 ? 183.355 13.918 140.875 1.00 29.85 49 THR F N 1
ATOM 10886 C CA . THR F 2 49 ? 182.296 14.815 140.434 1.00 30.23 49 THR F CA 1
ATOM 10887 C C . THR F 2 49 ? 181.740 14.411 139.074 1.00 31.94 49 THR F C 1
ATOM 10888 O O . THR F 2 49 ? 180.528 14.394 138.870 1.00 30.84 49 THR F O 1
ATOM 10892 N N . ASN F 2 50 ? 182.629 14.106 138.140 1.00 30.70 50 ASN F N 1
ATOM 10893 C CA . ASN F 2 50 ? 182.187 13.645 136.845 1.00 33.04 50 ASN F CA 1
ATOM 10894 C C . ASN F 2 50 ? 181.323 12.375 136.916 1.00 31.14 50 ASN F C 1
ATOM 10895 O O . ASN F 2 50 ? 180.359 12.261 136.186 1.00 29.44 50 ASN F O 1
ATOM 10900 N N . LYS F 2 51 ? 181.675 11.449 137.808 1.00 30.40 51 LYS F N 1
ATOM 10901 C CA . LYS F 2 51 ? 180.947 10.196 137.970 1.00 29.46 51 LYS F CA 1
ATOM 10902 C C . LYS F 2 51 ? 179.552 10.463 138.485 1.00 31.73 51 LYS F C 1
ATOM 10903 O O . LYS F 2 51 ? 178.576 9.964 137.934 1.00 31.12 51 LYS F O 1
ATOM 10909 N N . VAL F 2 52 ? 179.477 11.213 139.576 1.00 31.35 52 VAL F N 1
ATOM 10910 C CA . VAL F 2 52 ? 178.197 11.646 140.134 1.00 32.90 52 VAL F CA 1
ATOM 10911 C C . VAL F 2 52 ? 177.353 12.324 139.056 1.00 32.88 52 VAL F C 1
ATOM 10912 O O . VAL F 2 52 ? 176.167 12.018 138.908 1.00 35.03 52 VAL F O 1
ATOM 10916 N N . ASN F 2 53 ? 177.951 13.230 138.284 1.00 32.65 53 ASN F N 1
ATOM 10917 C CA . ASN F 2 53 ? 177.179 13.961 137.289 1.00 31.37 53 ASN F CA 1
ATOM 10918 C C . ASN F 2 53 ? 176.749 13.103 136.097 1.00 33.64 53 ASN F C 1
ATOM 10919 O O . ASN F 2 53 ? 175.680 13.331 135.518 1.00 33.35 53 ASN F O 1
ATOM 10924 N N . SER F 2 54 ? 177.576 12.127 135.736 1.00 31.06 54 SER F N 1
ATOM 10925 C CA . SER F 2 54 ? 177.234 11.148 134.700 1.00 33.49 54 SER F CA 1
ATOM 10926 C C . SER F 2 54 ? 176.053 10.314 135.141 1.00 29.32 54 SER F C 1
ATOM 10927 O O . SER F 2 54 ? 175.155 10.045 134.344 1.00 34.29 54 SER F O 1
ATOM 10930 N N . ILE F 2 55 ? 176.065 9.880 136.398 1.00 26.91 55 ILE F N 1
ATOM 10931 C CA . ILE F 2 55 ? 174.991 9.031 136.913 1.00 30.62 55 ILE F CA 1
ATOM 10932 C C . ILE F 2 55 ? 173.675 9.807 136.927 1.00 33.76 55 ILE F C 1
ATOM 10933 O O . ILE F 2 55 ? 172.634 9.290 136.507 1.00 33.93 55 ILE F O 1
ATOM 10938 N N . ILE F 2 56 ? 173.722 11.052 137.387 1.00 31.00 56 ILE F N 1
ATOM 10939 C CA . ILE F 2 56 ? 172.522 11.891 137.402 1.00 32.99 56 ILE F CA 1
ATOM 10940 C C . ILE F 2 56 ? 171.996 12.108 135.970 1.00 35.49 56 ILE F C 1
ATOM 10941 O O . ILE F 2 56 ? 170.795 11.936 135.693 1.00 37.96 56 ILE F O 1
ATOM 10946 N N . ASN F 2 57 ? 172.905 12.420 135.051 1.00 35.53 57 ASN F N 1
ATOM 10947 C CA . ASN F 2 57 ? 172.531 12.659 133.660 1.00 37.82 57 ASN F CA 1
ATOM 10948 C C . ASN F 2 57 ? 171.899 11.435 132.990 1.00 34.78 57 ASN F C 1
ATOM 10949 O O . ASN F 2 57 ? 170.890 11.570 132.338 1.00 33.76 57 ASN F O 1
ATOM 10954 N N . LYS F 2 58 ? 172.496 10.255 133.152 1.00 31.55 58 LYS F N 1
ATOM 10955 C CA . LYS F 2 58 ? 171.924 9.014 132.611 1.00 33.53 58 LYS F CA 1
ATOM 10956 C C . LYS F 2 58 ? 170.581 8.647 133.253 1.00 33.29 58 LYS F C 1
ATOM 10957 O O . LYS F 2 58 ? 169.738 8.011 132.629 1.00 35.33 58 LYS F O 1
ATOM 10963 N N . MET F 2 59 ? 170.367 9.098 134.479 1.00 32.76 59 MET F N 1
ATOM 10964 C CA . MET F 2 59 ? 169.131 8.827 135.224 1.00 36.38 59 MET F CA 1
ATOM 10965 C C . MET F 2 59 ? 168.040 9.893 134.989 1.00 38.60 59 MET F C 1
ATOM 10966 O O . MET F 2 59 ? 167.006 9.909 135.674 1.00 39.33 59 MET F O 1
ATOM 10971 N N . ASN F 2 60 ? 168.310 10.819 134.072 1.00 37.01 60 ASN F N 1
ATOM 10972 C CA . ASN F 2 60 ? 167.447 11.964 133.812 1.00 42.11 60 ASN F CA 1
ATOM 10973 C C . ASN F 2 60 ? 166.031 11.673 133.271 1.00 46.98 60 ASN F C 1
ATOM 10974 O O . ASN F 2 60 ? 165.109 12.433 133.529 1.00 51.43 60 ASN F O 1
ATOM 10979 N N . THR F 2 61 ? 165.877 10.637 132.462 1.00 40.11 61 THR F N 1
ATOM 10980 C CA . THR F 2 61 ? 164.567 10.296 131.931 1.00 45.84 61 THR F CA 1
ATOM 10981 C C . THR F 2 61 ? 163.621 9.746 133.009 1.00 47.73 61 THR F C 1
ATOM 10982 O O . THR F 2 61 ? 164.065 9.264 134.054 1.00 44.86 61 THR F O 1
ATOM 10986 N N . GLN F 2 62 ? 162.319 9.882 132.795 1.00 40.70 62 GLN F N 1
ATOM 10987 C CA . GLN F 2 62 ? 161.362 9.333 133.738 1.00 39.83 62 GLN F CA 1
ATOM 10988 C C . GLN F 2 62 ? 160.342 8.463 132.995 1.00 42.45 62 GLN F C 1
ATOM 10989 O O . GLN F 2 62 ? 159.933 8.780 131.878 1.00 46.60 62 GLN F O 1
ATOM 10995 N N . PHE F 2 63 ? 159.970 7.341 133.588 1.00 38.91 63 PHE F N 1
ATOM 10996 C CA . PHE F 2 63 ? 158.816 6.623 133.101 1.00 39.48 63 PHE F CA 1
ATOM 10997 C C . PHE F 2 63 ? 157.580 7.242 133.740 1.00 38.38 63 PHE F C 1
ATOM 10998 O O . PHE F 2 63 ? 157.545 7.465 134.953 1.00 41.08 63 PHE F O 1
ATOM 11006 N N . GLU F 2 64 ? 156.550 7.496 132.953 1.00 37.90 64 GLU F N 1
ATOM 11007 C CA . GLU F 2 64 ? 155.376 8.146 133.539 1.00 43.05 64 GLU F CA 1
ATOM 11008 C C . GLU F 2 64 ? 154.180 7.209 133.661 1.00 34.03 64 GLU F C 1
ATOM 11009 O O . GLU F 2 64 ? 153.693 6.687 132.670 1.00 36.74 64 GLU F O 1
ATOM 11015 N N . ALA F 2 65 ? 153.749 6.982 134.898 1.00 34.29 65 ALA F N 1
ATOM 11016 C CA . ALA F 2 65 ? 152.494 6.294 135.189 1.00 34.31 65 ALA F CA 1
ATOM 11017 C C . ALA F 2 65 ? 151.346 7.255 134.929 1.00 38.50 65 ALA F C 1
ATOM 11018 O O . ALA F 2 65 ? 151.540 8.475 135.054 1.00 35.81 65 ALA F O 1
ATOM 11020 N N . VAL F 2 66 ? 150.166 6.736 134.565 1.00 34.39 66 VAL F N 1
ATOM 11021 C CA . VAL F 2 66 ? 149.073 7.648 134.188 1.00 37.10 66 VAL F CA 1
ATOM 11022 C C . VAL F 2 66 ? 147.745 7.668 134.973 1.00 41.61 66 VAL F C 1
ATOM 11023 O O . VAL F 2 66 ? 147.035 8.676 134.942 1.00 51.10 66 VAL F O 1
ATOM 11027 N N . ASP F 2 67 ? 147.375 6.591 135.637 1.00 41.29 67 ASP F N 1
ATOM 11028 C CA . ASP F 2 67 ? 146.035 6.520 136.266 1.00 50.13 67 ASP F CA 1
ATOM 11029 C C . ASP F 2 67 ? 144.847 6.893 135.349 1.00 44.96 67 ASP F C 1
ATOM 11030 O O . ASP F 2 67 ? 143.981 7.692 135.708 1.00 42.12 67 ASP F O 1
ATOM 11035 N N . HIS F 2 68 ? 144.812 6.307 134.162 1.00 46.00 68 HIS F N 1
ATOM 11036 C CA . HIS F 2 68 ? 143.585 6.304 133.380 1.00 42.51 68 HIS F CA 1
ATOM 11037 C C . HIS F 2 68 ? 142.633 5.399 134.115 1.00 38.41 68 HIS F C 1
ATOM 11038 O O . HIS F 2 68 ? 143.078 4.592 134.928 1.00 36.09 68 HIS F O 1
ATOM 11045 N N . GLU F 2 69 ? 141.337 5.530 133.849 1.00 33.67 69 GLU F N 1
ATOM 11046 C CA . GLU F 2 69 ? 140.351 4.640 134.455 1.00 34.61 69 GLU F CA 1
ATOM 11047 C C . GLU F 2 69 ? 140.049 3.490 133.485 1.00 32.32 69 GLU F C 1
ATOM 11048 O O . GLU F 2 69 ? 140.248 3.627 132.275 1.00 30.11 69 GLU F O 1
ATOM 11054 N N . PHE F 2 70 ? 139.565 2.366 134.006 1.00 32.30 70 PHE F N 1
ATOM 11055 C CA . PHE F 2 70 ? 139.191 1.235 133.137 1.00 27.67 70 PHE F CA 1
ATOM 11056 C C . PHE F 2 70 ? 137.863 0.687 133.604 1.00 32.11 70 PHE F C 1
ATOM 11057 O O . PHE F 2 70 ? 137.613 0.606 134.808 1.00 32.85 70 PHE F O 1
ATOM 11065 N N . SER F 2 71 ? 137.021 0.296 132.649 1.00 28.91 71 SER F N 1
ATOM 11066 C CA . SER F 2 71 ? 135.649 -0.109 132.950 1.00 35.55 71 SER F CA 1
ATOM 11067 C C . SER F 2 71 ? 135.631 -1.546 133.460 1.00 33.39 71 SER F C 1
ATOM 11068 O O . SER F 2 71 ? 136.671 -2.194 133.541 1.00 31.48 71 SER F O 1
ATOM 11071 N N . ASN F 2 72 ? 134.445 -2.041 133.799 1.00 37.90 72 ASN F N 1
ATOM 11072 C CA . ASN F 2 72 ? 134.320 -3.428 134.258 1.00 36.71 72 ASN F CA 1
ATOM 11073 C C . ASN F 2 72 ? 134.341 -4.462 133.116 1.00 35.94 72 ASN F C 1
ATOM 11074 O O . ASN F 2 72 ? 134.187 -5.675 133.353 1.00 36.37 72 ASN F O 1
ATOM 11079 N N . LEU F 2 73 ? 134.523 -3.981 131.887 1.00 32.58 73 LEU F N 1
ATOM 11080 C CA . LEU F 2 73 ? 134.886 -4.827 130.736 1.00 31.43 73 LEU F CA 1
ATOM 11081 C C . LEU F 2 73 ? 136.328 -4.593 130.246 1.00 29.01 73 LEU F C 1
ATOM 11082 O O . LEU F 2 73 ? 136.666 -4.897 129.096 1.00 29.52 73 LEU F O 1
ATOM 11087 N N . GLU F 2 74 ? 137.165 -4.024 131.104 1.00 28.34 74 GLU F N 1
ATOM 11088 C CA . GLU F 2 74 ? 138.545 -3.709 130.717 1.00 28.64 74 GLU F CA 1
ATOM 11089 C C . GLU F 2 74 ? 139.545 -4.216 131.765 1.00 29.35 74 GLU F C 1
ATOM 11090 O O . GLU F 2 74 ? 140.548 -3.582 132.033 1.00 28.43 74 GLU F O 1
ATOM 11096 N N . ARG F 2 75 ? 139.216 -5.348 132.376 1.00 30.65 75 ARG F N 1
ATOM 11097 C CA . ARG F 2 75 ? 140.077 -5.981 133.354 1.00 29.48 75 ARG F CA 1
ATOM 11098 C C . ARG F 2 75 ? 141.425 -6.321 132.720 1.00 30.79 75 ARG F C 1
ATOM 11099 O O . ARG F 2 75 ? 142.457 -6.055 133.308 1.00 28.15 75 ARG F O 1
ATOM 11107 N N . ARG F 2 76 ? 141.409 -6.878 131.514 1.00 28.36 76 ARG F N 1
ATOM 11108 C CA . ARG F 2 76 ? 142.647 -7.272 130.850 1.00 28.41 76 ARG F CA 1
ATOM 11109 C C . ARG F 2 76 ? 143.565 -6.064 130.544 1.00 31.33 76 ARG F C 1
ATOM 11110 O O . ARG F 2 76 ? 144.746 -6.086 130.865 1.00 26.59 76 ARG F O 1
ATOM 11118 N N . ILE F 2 77 ? 143.042 -5.017 129.914 1.00 30.02 77 ILE F N 1
ATOM 11119 C CA . ILE F 2 77 ? 143.925 -3.892 129.611 1.00 30.45 77 ILE F CA 1
ATOM 11120 C C . ILE F 2 77 ? 144.279 -3.122 130.876 1.00 31.11 77 ILE F C 1
ATOM 11121 O O . ILE F 2 77 ? 145.394 -2.582 130.984 1.00 33.98 77 ILE F O 1
ATOM 11126 N N . GLY F 2 78 ? 143.353 -3.083 131.840 1.00 31.64 78 GLY F N 1
ATOM 11127 C CA . GLY F 2 78 ? 143.620 -2.475 133.130 1.00 29.48 78 GLY F CA 1
ATOM 11128 C C . GLY F 2 78 ? 144.819 -3.149 133.784 1.00 32.57 78 GLY F C 1
ATOM 11129 O O . GLY F 2 78 ? 145.780 -2.483 134.170 1.00 29.37 78 GLY F O 1
ATOM 11130 N N . ASN F 2 79 ? 144.766 -4.479 133.873 1.00 30.08 79 ASN F N 1
ATOM 11131 C CA . ASN F 2 79 ? 145.859 -5.287 134.426 1.00 30.26 79 ASN F CA 1
ATOM 11132 C C . ASN F 2 79 ? 147.160 -5.162 133.600 1.00 30.26 79 ASN F C 1
ATOM 11133 O O . ASN F 2 79 ? 148.272 -5.171 134.152 1.00 30.86 79 ASN F O 1
ATOM 11138 N N . LEU F 2 80 ? 147.021 -5.055 132.283 1.00 26.91 80 LEU F N 1
ATOM 11139 C CA . LEU F 2 80 ? 148.163 -4.882 131.391 1.00 29.11 80 LEU F CA 1
ATOM 11140 C C . LEU F 2 80 ? 148.939 -3.595 131.757 1.00 31.70 80 LEU F C 1
ATOM 11141 O O . LEU F 2 80 ? 150.172 -3.583 131.859 1.00 26.92 80 LEU F O 1
ATOM 11146 N N . ASN F 2 81 ? 148.193 -2.517 131.955 1.00 30.46 81 ASN F N 1
ATOM 11147 C CA . ASN F 2 81 ? 148.791 -1.238 132.313 1.00 32.28 81 ASN F CA 1
ATOM 11148 C C . ASN F 2 81 ? 149.516 -1.292 133.656 1.00 28.82 81 ASN F C 1
ATOM 11149 O O . ASN F 2 81 ? 150.600 -0.741 133.809 1.00 28.24 81 ASN F O 1
ATOM 11154 N N . LYS F 2 82 ? 148.882 -1.951 134.619 1.00 27.43 82 LYS F N 1
ATOM 11155 C CA . LYS F 2 82 ? 149.420 -2.137 135.950 1.00 31.89 82 LYS F CA 1
ATOM 11156 C C . LYS F 2 82 ? 150.762 -2.893 135.873 1.00 33.23 82 LYS F C 1
ATOM 11157 O O . LYS F 2 82 ? 151.798 -2.407 136.348 1.00 31.76 82 LYS F O 1
ATOM 11163 N N . ARG F 2 83 ? 150.733 -4.068 135.249 1.00 29.41 83 ARG F N 1
ATOM 11164 C CA . ARG F 2 83 ? 151.916 -4.894 135.087 1.00 29.70 83 ARG F CA 1
ATOM 11165 C C . ARG F 2 83 ? 152.983 -4.139 134.307 1.00 31.77 83 ARG F C 1
ATOM 11166 O O . ARG F 2 83 ? 154.140 -4.239 134.632 1.00 31.73 83 ARG F O 1
ATOM 11174 N N . MET F 2 84 ? 152.582 -3.368 133.302 1.00 28.54 84 MET F N 1
ATOM 11175 C CA . MET F 2 84 ? 153.529 -2.552 132.553 1.00 32.88 84 MET F CA 1
ATOM 11176 C C . MET F 2 84 ? 154.237 -1.517 133.466 1.00 32.46 84 MET F C 1
ATOM 11177 O O . MET F 2 84 ? 155.466 -1.423 133.475 1.00 31.36 84 MET F O 1
ATOM 11182 N N . GLU F 2 85 ? 153.455 -0.738 134.214 1.00 32.30 85 GLU F N 1
ATOM 11183 C CA . GLU F 2 85 ? 154.004 0.301 135.067 1.00 29.53 85 GLU F CA 1
ATOM 11184 C C . GLU F 2 85 ? 154.788 -0.290 136.245 1.00 32.70 85 GLU F C 1
ATOM 11185 O O . GLU F 2 85 ? 155.853 0.212 136.592 1.00 30.79 85 GLU F O 1
ATOM 11191 N N . ASP F 2 86 ? 154.305 -1.385 136.819 1.00 32.22 86 ASP F N 1
ATOM 11192 C CA . ASP F 2 86 ? 155.073 -2.052 137.859 1.00 35.07 86 ASP F CA 1
ATOM 11193 C C . ASP F 2 86 ? 156.349 -2.674 137.316 1.00 33.12 86 ASP F C 1
ATOM 11194 O O . ASP F 2 86 ? 157.348 -2.757 138.033 1.00 30.17 86 ASP F O 1
ATOM 11199 N N . GLY F 2 87 ? 156.320 -3.102 136.055 1.00 32.32 87 GLY F N 1
ATOM 11200 C CA . GLY F 2 87 ? 157.502 -3.698 135.438 1.00 30.53 87 GLY F CA 1
ATOM 11201 C C . GLY F 2 87 ? 158.609 -2.678 135.269 1.00 30.40 87 GLY F C 1
ATOM 11202 O O . GLY F 2 87 ? 159.789 -2.942 135.566 1.00 28.21 87 GLY F O 1
ATOM 11203 N N . PHE F 2 88 ? 158.254 -1.483 134.792 1.00 29.46 88 PHE F N 1
ATOM 11204 C CA . PHE F 2 88 ? 159.294 -0.441 134.635 1.00 27.69 88 PHE F CA 1
ATOM 11205 C C . PHE F 2 88 ? 159.787 0.090 135.967 1.00 26.96 88 PHE F C 1
ATOM 11206 O O . PHE F 2 88 ? 160.992 0.344 136.135 1.00 28.43 88 PHE F O 1
ATOM 11214 N N . LEU F 2 89 ? 158.872 0.231 136.917 1.00 28.11 89 LEU F N 1
ATOM 11215 C CA . LEU F 2 89 ? 159.251 0.560 138.288 1.00 30.36 89 LEU F CA 1
ATOM 11216 C C . LEU F 2 89 ? 160.302 -0.424 138.846 1.00 29.91 89 LEU F C 1
ATOM 11217 O O . LEU F 2 89 ? 161.309 -0.012 139.428 1.00 27.84 89 LEU F O 1
ATOM 11222 N N . ASP F 2 90 ? 160.065 -1.721 138.670 1.00 30.18 90 ASP F N 1
ATOM 11223 C CA . ASP F 2 90 ? 160.997 -2.709 139.168 1.00 31.37 90 ASP F CA 1
ATOM 11224 C C . ASP F 2 90 ? 162.351 -2.642 138.451 1.00 31.28 90 ASP F C 1
ATOM 11225 O O . ASP F 2 90 ? 163.383 -2.837 139.088 1.00 29.57 90 ASP F O 1
ATOM 11230 N N . VAL F 2 91 ? 162.349 -2.403 137.140 1.00 29.79 91 VAL F N 1
ATOM 11231 C CA . VAL F 2 91 ? 163.601 -2.283 136.387 1.00 27.04 91 VAL F CA 1
ATOM 11232 C C . VAL F 2 91 ? 164.432 -1.059 136.823 1.00 29.03 91 VAL F C 1
ATOM 11233 O O . VAL F 2 91 ? 165.633 -1.178 137.016 1.00 28.27 91 VAL F O 1
ATOM 11237 N N . TRP F 2 92 ? 163.798 0.097 137.027 1.00 26.93 92 TRP F N 1
ATOM 11238 C CA . TRP F 2 92 ? 164.554 1.286 137.417 1.00 26.98 92 TRP F CA 1
ATOM 11239 C C . TRP F 2 92 ? 165.009 1.191 138.879 1.00 27.41 92 TRP F C 1
ATOM 11240 O O . TRP F 2 92 ? 166.083 1.682 139.231 1.00 28.32 92 TRP F O 1
ATOM 11251 N N . THR F 2 93 ? 164.203 0.557 139.728 1.00 26.64 93 THR F N 1
ATOM 11252 C CA . THR F 2 93 ? 164.557 0.415 141.130 1.00 28.57 93 THR F CA 1
ATOM 11253 C C . THR F 2 93 ? 165.780 -0.482 141.238 1.00 31.89 93 THR F C 1
ATOM 11254 O O . THR F 2 93 ? 166.756 -0.167 141.934 1.00 28.20 93 THR F O 1
ATOM 11258 N N . TYR F 2 94 ? 165.750 -1.554 140.459 1.00 29.80 94 TYR F N 1
ATOM 11259 C CA . TYR F 2 94 ? 166.908 -2.407 140.322 1.00 28.18 94 TYR F CA 1
ATOM 11260 C C . TYR F 2 94 ? 168.090 -1.631 139.750 1.00 28.05 94 TYR F C 1
ATOM 11261 O O . TYR F 2 94 ? 169.168 -1.689 140.316 1.00 29.25 94 TYR F O 1
ATOM 11270 N N . ASN F 2 95 ? 167.920 -0.950 138.614 1.00 25.78 95 ASN F N 1
ATOM 11271 C CA . ASN F 2 95 ? 169.071 -0.243 138.018 1.00 28.65 95 ASN F CA 1
ATOM 11272 C C . ASN F 2 95 ? 169.739 0.703 139.015 1.00 29.86 95 ASN F C 1
ATOM 11273 O O . ASN F 2 95 ? 170.953 0.688 139.180 1.00 30.85 95 ASN F O 1
ATOM 11278 N N . ALA F 2 96 ? 168.924 1.514 139.683 1.00 26.19 96 ALA F N 1
ATOM 11279 C CA . ALA F 2 96 ? 169.437 2.510 140.606 1.00 29.75 96 ALA F CA 1
ATOM 11280 C C . ALA F 2 96 ? 170.137 1.858 141.815 1.00 29.29 96 ALA F C 1
ATOM 11281 O O . ALA F 2 96 ? 171.227 2.273 142.178 1.00 24.91 96 ALA F O 1
ATOM 11283 N N . GLU F 2 97 ? 169.508 0.868 142.441 1.00 27.21 97 GLU F N 1
ATOM 11284 C CA . GLU F 2 97 ? 170.082 0.276 143.641 1.00 30.17 97 GLU F CA 1
ATOM 11285 C C . GLU F 2 97 ? 171.361 -0.534 143.358 1.00 31.19 97 GLU F C 1
ATOM 11286 O O . GLU F 2 97 ? 172.306 -0.503 144.151 1.00 28.88 97 GLU F O 1
ATOM 11292 N N . LEU F 2 98 ? 171.389 -1.269 142.248 1.00 30.23 98 LEU F N 1
ATOM 11293 C CA . LEU F 2 98 ? 172.605 -2.019 141.914 1.00 28.77 98 LEU F CA 1
ATOM 11294 C C . LEU F 2 98 ? 173.735 -1.065 141.543 1.00 31.27 98 LEU F C 1
ATOM 11295 O O . LEU F 2 98 ? 174.891 -1.269 141.960 1.00 32.19 98 LEU F O 1
ATOM 11300 N N . LEU F 2 99 ? 173.418 -0.039 140.757 1.00 27.07 99 LEU F N 1
ATOM 11301 C CA . LEU F 2 99 ? 174.438 0.915 140.341 1.00 28.53 99 LEU F CA 1
ATOM 11302 C C . LEU F 2 99 ? 175.087 1.593 141.559 1.00 31.53 99 LEU F C 1
ATOM 11303 O O . LEU F 2 99 ? 176.310 1.766 141.610 1.00 32.01 99 LEU F O 1
ATOM 11308 N N . VAL F 2 100 ? 174.283 1.956 142.554 1.00 29.49 100 VAL F N 1
ATOM 11309 C CA . VAL F 2 100 ? 174.838 2.578 143.760 1.00 29.41 100 VAL F CA 1
ATOM 11310 C C . VAL F 2 100 ? 175.762 1.623 144.538 1.00 29.59 100 VAL F C 1
ATOM 11311 O O . VAL F 2 100 ? 176.841 2.035 144.971 1.00 28.09 100 VAL F O 1
ATOM 11315 N N . LEU F 2 101 ? 175.368 0.357 144.683 1.00 27.83 101 LEU F N 1
ATOM 11316 C CA . LEU F 2 101 ? 176.214 -0.619 145.363 1.00 29.39 101 LEU F CA 1
ATOM 11317 C C . LEU F 2 101 ? 177.514 -0.855 144.631 1.00 28.57 101 LEU F C 1
ATOM 11318 O O . LEU F 2 101 ? 178.566 -0.950 145.257 1.00 28.22 101 LEU F O 1
ATOM 11323 N N . LEU F 2 102 ? 177.431 -0.983 143.315 1.00 28.14 102 LEU F N 1
ATOM 11324 C CA . LEU F 2 102 ? 178.610 -1.200 142.482 1.00 27.55 102 LEU F CA 1
ATOM 11325 C C . LEU F 2 102 ? 179.542 -0.008 142.515 1.00 30.87 102 LEU F C 1
ATOM 11326 O O . LEU F 2 102 ? 180.768 -0.150 142.638 1.00 28.74 102 LEU F O 1
ATOM 11331 N N . GLU F 2 103 ? 178.956 1.182 142.384 1.00 31.18 103 GLU F N 1
ATOM 11332 C CA . GLU F 2 103 ? 179.770 2.375 142.244 1.00 28.65 103 GLU F CA 1
ATOM 11333 C C . GLU F 2 103 ? 180.390 2.755 143.569 1.00 28.54 103 GLU F C 1
ATOM 11334 O O . GLU F 2 103 ? 181.509 3.268 143.589 1.00 32.52 103 GLU F O 1
ATOM 11340 N N . ASN F 2 104 ? 179.687 2.506 144.668 1.00 25.21 104 ASN F N 1
ATOM 11341 C CA . ASN F 2 104 ? 180.280 2.720 145.973 1.00 29.64 104 ASN F CA 1
ATOM 11342 C C . ASN F 2 104 ? 181.519 1.825 146.185 1.00 28.43 104 ASN F C 1
ATOM 11343 O O . ASN F 2 104 ? 182.549 2.333 146.584 1.00 26.81 104 ASN F O 1
ATOM 11348 N N . GLU F 2 105 ? 181.440 0.550 145.803 1.00 27.54 105 GLU F N 1
ATOM 11349 C CA . GLU F 2 105 ? 182.597 -0.345 145.866 1.00 26.38 105 GLU F CA 1
ATOM 11350 C C . GLU F 2 105 ? 183.772 0.181 145.071 1.00 29.64 105 GLU F C 1
ATOM 11351 O O . GLU F 2 105 ? 184.907 0.192 145.558 1.00 28.85 105 GLU F O 1
ATOM 11357 N N . ARG F 2 106 ? 183.517 0.639 143.856 1.00 25.89 106 ARG F N 1
ATOM 11358 C CA . ARG F 2 106 ? 184.606 1.114 143.008 1.00 28.59 106 ARG F CA 1
ATOM 11359 C C . ARG F 2 106 ? 185.190 2.466 143.490 1.00 30.06 106 ARG F C 1
ATOM 11360 O O . ARG F 2 106 ? 186.385 2.707 143.346 1.00 26.50 106 ARG F O 1
ATOM 11368 N N . THR F 2 107 ? 184.343 3.357 144.006 1.00 28.24 107 THR F N 1
ATOM 11369 C CA . THR F 2 107 ? 184.836 4.633 144.514 1.00 30.15 107 THR F CA 1
ATOM 11370 C C . THR F 2 107 ? 185.745 4.452 145.722 1.00 28.99 107 THR F C 1
ATOM 11371 O O . THR F 2 107 ? 186.789 5.082 145.799 1.00 26.73 107 THR F O 1
ATOM 11375 N N . LEU F 2 108 ? 185.405 3.529 146.608 1.00 30.35 108 LEU F N 1
ATOM 11376 C CA . LEU F 2 108 ? 186.282 3.262 147.723 1.00 27.41 108 LEU F CA 1
ATOM 11377 C C . LEU F 2 108 ? 187.618 2.731 147.207 1.00 30.99 108 LEU F C 1
ATOM 11378 O O . LEU F 2 108 ? 188.662 3.114 147.703 1.00 28.49 108 LEU F O 1
ATOM 11383 N N . ASP F 2 109 ? 187.588 1.887 146.175 1.00 29.09 109 ASP F N 1
ATOM 11384 C CA . ASP F 2 109 ? 188.843 1.350 145.627 1.00 32.74 109 ASP F CA 1
ATOM 11385 C C . ASP F 2 109 ? 189.692 2.435 144.959 1.00 29.87 109 ASP F C 1
ATOM 11386 O O . ASP F 2 109 ? 190.920 2.366 144.934 1.00 26.07 109 ASP F O 1
ATOM 11391 N N . LEU F 2 110 ? 189.016 3.391 144.348 1.00 26.07 110 LEU F N 1
ATOM 11392 C CA . LEU F 2 110 ? 189.695 4.508 143.689 1.00 27.93 110 LEU F CA 1
ATOM 11393 C C . LEU F 2 110 ? 190.524 5.314 144.702 1.00 28.98 110 LEU F C 1
ATOM 11394 O O . LEU F 2 110 ? 191.696 5.639 144.465 1.00 27.71 110 LEU F O 1
ATOM 11399 N N . HIS F 2 111 ? 189.877 5.691 145.801 1.00 28.55 111 HIS F N 1
ATOM 11400 C CA . HIS F 2 111 ? 190.567 6.379 146.887 1.00 25.84 111 HIS F CA 1
ATOM 11401 C C . HIS F 2 111 ? 191.761 5.547 147.356 1.00 27.05 111 HIS F C 1
ATOM 11402 O O . HIS F 2 111 ? 192.852 6.075 147.491 1.00 26.77 111 HIS F O 1
ATOM 11409 N N . ASP F 2 112 ? 191.546 4.245 147.539 1.00 28.64 112 ASP F N 1
ATOM 11410 C CA . ASP F 2 112 ? 192.597 3.322 147.981 1.00 30.07 112 ASP F CA 1
ATOM 11411 C C . ASP F 2 112 ? 193.772 3.327 146.989 1.00 30.87 112 ASP F C 1
ATOM 11412 O O . ASP F 2 112 ? 194.927 3.423 147.394 1.00 28.00 112 ASP F O 1
ATOM 11417 N N . ALA F 2 113 ? 193.487 3.261 145.691 1.00 31.10 113 ALA F N 1
ATOM 11418 C CA . ALA F 2 113 ? 194.563 3.337 144.694 1.00 29.66 113 ALA F CA 1
ATOM 11419 C C . ALA F 2 113 ? 195.355 4.663 144.740 1.00 29.43 113 ALA F C 1
ATOM 11420 O O . ALA F 2 113 ? 196.568 4.683 144.527 1.00 28.99 113 ALA F O 1
ATOM 11422 N N . ASN F 2 114 ? 194.652 5.763 144.999 1.00 28.17 114 ASN F N 1
ATOM 11423 C CA . ASN F 2 114 ? 195.251 7.093 144.964 1.00 28.77 114 ASN F CA 1
ATOM 11424 C C . ASN F 2 114 ? 196.210 7.238 146.132 1.00 29.05 114 ASN F C 1
ATOM 11425 O O . ASN F 2 114 ? 197.276 7.841 146.006 1.00 29.82 114 ASN F O 1
ATOM 11430 N N . VAL F 2 115 ? 195.823 6.692 147.278 1.00 29.39 115 VAL F N 1
ATOM 11431 C CA . VAL F 2 115 ? 196.698 6.721 148.449 1.00 26.40 115 VAL F CA 1
ATOM 11432 C C . VAL F 2 115 ? 197.937 5.877 148.207 1.00 31.65 115 VAL F C 1
ATOM 11433 O O . VAL F 2 115 ? 199.058 6.310 148.479 1.00 30.73 115 VAL F O 1
ATOM 11437 N N . LYS F 2 116 ? 197.729 4.665 147.693 1.00 30.30 116 LYS F N 1
ATOM 11438 C CA . LYS F 2 116 ? 198.814 3.771 147.336 1.00 27.03 116 LYS F CA 1
ATOM 11439 C C . LYS F 2 116 ? 199.769 4.391 146.302 1.00 29.36 116 LYS F C 1
ATOM 11440 O O . LYS F 2 116 ? 200.974 4.232 146.399 1.00 29.76 116 LYS F O 1
ATOM 11446 N N . ASN F 2 117 ? 199.226 5.044 145.281 1.00 30.21 117 ASN F N 1
ATOM 11447 C CA . ASN F 2 117 ? 200.056 5.649 144.249 1.00 32.34 117 ASN F CA 1
ATOM 11448 C C . ASN F 2 117 ? 200.879 6.824 144.834 1.00 32.49 117 ASN F C 1
ATOM 11449 O O . ASN F 2 117 ? 202.005 7.067 144.419 1.00 29.50 117 ASN F O 1
ATOM 11454 N N . LEU F 2 118 ? 200.330 7.502 145.829 1.00 30.52 118 LEU F N 1
ATOM 11455 C CA . LEU F 2 118 ? 201.051 8.592 146.491 1.00 32.74 118 LEU F CA 1
ATOM 11456 C C . LEU F 2 118 ? 202.213 8.040 147.340 1.00 33.12 118 LEU F C 1
ATOM 11457 O O . LEU F 2 118 ? 203.335 8.552 147.333 1.00 33.88 118 LEU F O 1
ATOM 11462 N N . TYR F 2 119 ? 201.938 6.948 148.029 1.00 32.46 119 TYR F N 1
ATOM 11463 C CA . TYR F 2 119 ? 202.937 6.259 148.815 1.00 30.37 119 TYR F CA 1
ATOM 11464 C C . TYR F 2 119 ? 204.102 5.801 147.930 1.00 35.67 119 TYR F C 1
ATOM 11465 O O . TYR F 2 119 ? 205.272 5.942 148.301 1.00 36.26 119 TYR F O 1
ATOM 11474 N N . GLU F 2 120 ? 203.797 5.240 146.771 1.00 30.98 120 GLU F N 1
ATOM 11475 C CA . GLU F 2 120 ? 204.847 4.777 145.867 1.00 34.48 120 GLU F CA 1
ATOM 11476 C C . GLU F 2 120 ? 205.627 5.931 145.222 1.00 35.14 120 GLU F C 1
ATOM 11477 O O . GLU F 2 120 ? 206.816 5.794 144.910 1.00 36.00 120 GLU F O 1
ATOM 11483 N N . LYS F 2 121 ? 204.960 7.069 145.057 1.00 34.90 121 LYS F N 1
ATOM 11484 C CA . LYS F 2 121 ? 205.571 8.285 144.549 1.00 36.75 121 LYS F CA 1
ATOM 11485 C C . LYS F 2 121 ? 206.709 8.757 145.478 1.00 41.45 121 LYS F C 1
ATOM 11486 O O . LYS F 2 121 ? 207.823 9.040 145.028 1.00 41.37 121 LYS F O 1
ATOM 11492 N N . VAL F 2 122 ? 206.415 8.843 146.769 1.00 35.53 122 VAL F N 1
ATOM 11493 C CA . VAL F 2 122 ? 207.418 9.198 147.762 1.00 36.74 122 VAL F CA 1
ATOM 11494 C C . VAL F 2 122 ? 208.518 8.153 147.876 1.00 38.16 122 VAL F C 1
ATOM 11495 O O . VAL F 2 122 ? 209.697 8.478 147.818 1.00 37.37 122 VAL F O 1
ATOM 11499 N N . LYS F 2 123 ? 208.120 6.900 148.030 1.00 35.74 123 LYS F N 1
ATOM 11500 C CA . LYS F 2 123 ? 209.054 5.786 148.118 1.00 39.31 123 LYS F CA 1
ATOM 11501 C C . LYS F 2 123 ? 210.138 5.836 147.035 1.00 42.11 123 LYS F C 1
ATOM 11502 O O . LYS F 2 123 ? 211.330 5.669 147.322 1.00 42.40 123 LYS F O 1
ATOM 11508 N N . SER F 2 124 ? 209.734 6.091 145.795 1.00 38.48 124 SER F N 1
ATOM 11509 C CA . SER F 2 124 ? 210.689 6.065 144.697 1.00 40.41 124 SER F CA 1
ATOM 11510 C C . SER F 2 124 ? 211.598 7.308 144.684 1.00 41.76 124 SER F C 1
ATOM 11511 O O . SER F 2 124 ? 212.701 7.263 144.141 1.00 43.27 124 SER F O 1
ATOM 11514 N N . GLN F 2 125 ? 211.152 8.410 145.284 1.00 40.25 125 GLN F N 1
ATOM 11515 C CA . GLN F 2 125 ? 212.035 9.567 145.470 1.00 42.35 125 GLN F CA 1
ATOM 11516 C C . GLN F 2 125 ? 213.117 9.270 146.491 1.00 43.00 125 GLN F C 1
ATOM 11517 O O . GLN F 2 125 ? 214.289 9.566 146.264 1.00 43.16 125 GLN F O 1
ATOM 11523 N N . LEU F 2 126 ? 212.713 8.701 147.623 1.00 40.11 126 LEU F N 1
ATOM 11524 C CA . LEU F 2 126 ? 213.594 8.603 148.787 1.00 42.87 126 LEU F CA 1
ATOM 11525 C C . LEU F 2 126 ? 214.689 7.560 148.624 1.00 46.18 126 LEU F C 1
ATOM 11526 O O . LEU F 2 126 ? 215.791 7.717 149.164 1.00 47.48 126 LEU F O 1
ATOM 11531 N N . ARG F 2 127 ? 214.369 6.481 147.917 1.00 43.30 127 ARG F N 1
ATOM 11532 C CA . ARG F 2 127 ? 215.303 5.375 147.722 1.00 43.80 127 ARG F CA 1
ATOM 11533 C C . ARG F 2 127 ? 215.790 4.872 149.065 1.00 46.52 127 ARG F C 1
ATOM 11534 O O . ARG F 2 127 ? 214.969 4.602 149.950 1.00 43.54 127 ARG F O 1
ATOM 11542 N N . ASP F 2 128 ? 217.109 4.761 149.235 1.00 46.58 128 ASP F N 1
ATOM 11543 C CA . ASP F 2 128 ? 217.655 4.263 150.498 1.00 45.20 128 ASP F CA 1
ATOM 11544 C C . ASP F 2 128 ? 218.095 5.352 151.479 1.00 42.58 128 ASP F C 1
ATOM 11545 O O . ASP F 2 128 ? 218.620 5.023 152.539 1.00 46.14 128 ASP F O 1
ATOM 11550 N N . ASN F 2 129 ? 217.842 6.620 151.143 1.00 41.68 129 ASN F N 1
ATOM 11551 C CA . ASN F 2 129 ? 217.990 7.746 152.075 1.00 44.00 129 ASN F CA 1
ATOM 11552 C C . ASN F 2 129 ? 216.941 7.732 153.181 1.00 44.41 129 ASN F C 1
ATOM 11553 O O . ASN F 2 129 ? 216.944 8.611 154.047 1.00 41.25 129 ASN F O 1
ATOM 11558 N N . ALA F 2 130 ? 216.062 6.729 153.146 1.00 39.37 130 ALA F N 1
ATOM 11559 C CA . ALA F 2 130 ? 215.065 6.531 154.177 1.00 39.34 130 ALA F CA 1
ATOM 11560 C C . ALA F 2 130 ? 214.672 5.072 154.306 1.00 39.23 130 ALA F C 1
ATOM 11561 O O . ALA F 2 130 ? 214.800 4.288 153.379 1.00 43.04 130 ALA F O 1
ATOM 11563 N N . ASN F 2 131 ? 214.187 4.721 155.482 1.00 37.65 131 ASN F N 1
ATOM 11564 C CA . ASN F 2 131 ? 213.665 3.404 155.765 1.00 40.91 131 ASN F CA 1
ATOM 11565 C C . ASN F 2 131 ? 212.131 3.366 155.634 1.00 41.07 131 ASN F C 1
ATOM 11566 O O . ASN F 2 131 ? 211.434 4.155 156.269 1.00 38.19 131 ASN F O 1
ATOM 11571 N N . ASP F 2 132 ? 211.621 2.430 154.835 1.00 38.26 132 ASP F N 1
ATOM 11572 C CA . ASP F 2 132 ? 210.175 2.240 154.676 1.00 36.90 132 ASP F CA 1
ATOM 11573 C C . ASP F 2 132 ? 209.728 1.364 155.827 1.00 38.43 132 ASP F C 1
ATOM 11574 O O . ASP F 2 132 ? 210.047 0.189 155.895 1.00 41.34 132 ASP F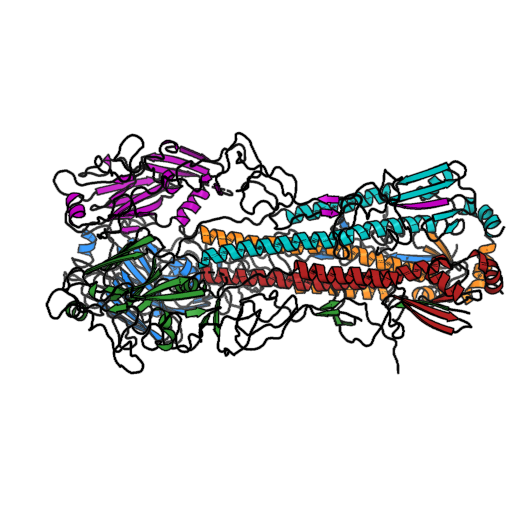 O 1
ATOM 11579 N N . LEU F 2 133 ? 209.000 1.957 156.758 1.00 34.94 133 LEU F N 1
ATOM 11580 C CA . LEU F 2 133 ? 208.410 1.200 157.846 1.00 36.47 133 LEU F CA 1
ATOM 11581 C C . LEU F 2 133 ? 207.128 0.522 157.285 1.00 43.89 133 LEU F C 1
ATOM 11582 O O . LEU F 2 133 ? 206.730 0.765 156.149 1.00 46.52 133 LEU F O 1
ATOM 11587 N N . GLY F 2 134 ? 206.501 -0.367 158.025 1.00 44.52 134 GLY F N 1
ATOM 11588 C CA . GLY F 2 134 ? 205.363 -1.095 157.450 1.00 49.00 134 GLY F CA 1
ATOM 11589 C C . GLY F 2 134 ? 204.165 -0.268 157.001 1.00 44.81 134 GLY F C 1
ATOM 11590 O O . GLY F 2 134 ? 203.346 -0.685 156.181 1.00 40.38 134 GLY F O 1
ATOM 11591 N N . ASN F 2 135 ? 204.041 0.883 157.652 1.00 42.34 135 ASN F N 1
ATOM 11592 C CA . ASN F 2 135 ? 202.819 1.622 157.788 1.00 35.67 135 ASN F CA 1
ATOM 11593 C C . ASN F 2 135 ? 202.577 2.859 156.900 1.00 35.34 135 ASN F C 1
ATOM 11594 O O . ASN F 2 135 ? 201.758 3.689 157.250 1.00 37.05 135 ASN F O 1
ATOM 11599 N N . GLY F 2 136 ? 203.312 3.008 155.804 1.00 33.90 136 GLY F N 1
ATOM 11600 C CA . GLY F 2 136 ? 203.199 4.177 154.946 1.00 29.66 136 GLY F CA 1
ATOM 11601 C C . GLY F 2 136 ? 204.106 5.314 155.433 1.00 35.72 136 GLY F C 1
ATOM 11602 O O . GLY F 2 136 ? 204.077 6.417 154.895 1.00 31.12 136 GLY F O 1
ATOM 11603 N N . CYS F 2 137 ? 204.941 5.022 156.437 1.00 37.05 137 CYS F N 1
ATOM 11604 C CA . CYS F 2 137 ? 205.852 6.016 156.996 1.00 33.79 137 CYS F CA 1
ATOM 11605 C C . CYS F 2 137 ? 207.290 5.721 156.592 1.00 37.14 137 CYS F C 1
ATOM 11606 O O . CYS F 2 137 ? 207.680 4.558 156.466 1.00 38.16 137 CYS F O 1
ATOM 11609 N N . PHE F 2 138 ? 208.061 6.778 156.353 1.00 35.76 138 PHE F N 1
ATOM 11610 C CA . PHE F 2 138 ? 209.471 6.663 156.009 1.00 35.31 138 PHE F CA 1
ATOM 11611 C C . PHE F 2 138 ? 210.311 7.398 157.054 1.00 39.07 138 PHE F C 1
ATOM 11612 O O . PHE F 2 138 ? 210.099 8.589 157.298 1.00 37.37 138 PHE F O 1
ATOM 11620 N N . GLU F 2 139 ? 211.246 6.691 157.679 1.00 36.29 139 GLU F N 1
ATOM 11621 C CA . GLU F 2 139 ? 212.161 7.309 158.629 1.00 40.07 139 GLU F CA 1
ATOM 11622 C C . GLU F 2 139 ? 213.461 7.658 157.899 1.00 38.97 139 GLU F C 1
ATOM 11623 O O . GLU F 2 139 ? 214.143 6.763 157.412 1.00 40.37 139 GLU F O 1
ATOM 11629 N N . PHE F 2 140 ? 213.783 8.947 157.803 1.00 33.22 140 PHE F N 1
ATOM 11630 C CA . PHE F 2 140 ? 214.966 9.420 157.079 1.00 38.85 140 PHE F CA 1
ATOM 11631 C C . PHE F 2 140 ? 216.290 8.987 157.732 1.00 41.07 140 PHE F C 1
ATOM 11632 O O . PHE F 2 140 ? 216.398 8.930 158.951 1.00 38.93 140 PHE F O 1
ATOM 11640 N N . TRP F 2 141 ? 217.288 8.693 156.905 1.00 41.61 141 TRP F N 1
ATOM 11641 C CA . TRP F 2 141 ? 218.631 8.380 157.392 1.00 44.86 141 TRP F CA 1
ATOM 11642 C C . TRP F 2 141 ? 219.452 9.652 157.472 1.00 45.54 141 TRP F C 1
ATOM 11643 O O . TRP F 2 141 ? 220.651 9.599 157.716 1.00 49.55 141 TRP F O 1
ATOM 11654 N N . HIS F 2 142 ? 218.810 10.783 157.226 1.00 42.56 142 HIS F N 1
ATOM 11655 C CA . HIS F 2 142 ? 219.449 12.087 157.350 1.00 42.79 142 HIS F CA 1
ATOM 11656 C C . HIS F 2 142 ? 218.521 13.072 158.039 1.00 42.01 142 HIS F C 1
ATOM 11657 O O . HIS F 2 142 ? 217.398 12.716 158.426 1.00 41.18 142 HIS F O 1
ATOM 11664 N N . LYS F 2 143 ? 218.983 14.310 158.192 1.00 42.10 143 LYS F N 1
ATOM 11665 C CA . LYS F 2 143 ? 218.146 15.337 158.802 1.00 40.74 143 LYS F CA 1
ATOM 11666 C C . LYS F 2 143 ? 217.293 16.006 157.742 1.00 41.59 143 LYS F C 1
ATOM 11667 O O . LYS F 2 143 ? 217.806 16.541 156.760 1.00 39.31 143 LYS F O 1
ATOM 11673 N N . CYS F 2 144 ? 215.976 15.942 157.928 1.00 42.77 144 CYS F N 1
ATOM 11674 C CA . CYS F 2 144 ? 215.056 16.514 156.954 1.00 41.15 144 CYS F CA 1
ATOM 11675 C C . CYS F 2 144 ? 214.321 17.738 157.491 1.00 42.32 144 CYS F C 1
ATOM 11676 O O . CYS F 2 144 ? 213.336 17.620 158.235 1.00 39.73 144 CYS F O 1
ATOM 11679 N N . ASP F 2 145 ? 214.754 18.875 156.948 1.00 40.82 145 ASP F N 1
ATOM 11680 C CA . ASP F 2 145 ? 214.334 20.244 157.208 1.00 45.21 145 ASP F CA 1
ATOM 11681 C C . ASP F 2 145 ? 212.934 20.489 156.645 1.00 43.40 145 ASP F C 1
ATOM 11682 O O . ASP F 2 145 ? 212.455 19.691 155.849 1.00 41.36 145 ASP F O 1
ATOM 11687 N N . ASN F 2 146 ? 212.288 21.590 157.034 1.00 43.00 146 ASN F N 1
ATOM 11688 C CA . ASN F 2 146 ? 210.968 21.907 156.499 1.00 45.99 146 ASN F CA 1
ATOM 11689 C C . ASN F 2 146 ? 211.057 22.071 154.986 1.00 46.85 146 ASN F C 1
ATOM 11690 O O . ASN F 2 146 ? 210.177 21.612 154.262 1.00 45.50 146 ASN F O 1
ATOM 11695 N N . GLU F 2 147 ? 212.136 22.703 154.514 1.00 47.36 147 GLU F N 1
ATOM 11696 C CA . GLU F 2 147 ? 212.428 22.769 153.077 1.00 51.01 147 GLU F CA 1
ATOM 11697 C C . GLU F 2 147 ? 212.539 21.378 152.484 1.00 43.40 147 GLU F C 1
ATOM 11698 O O . GLU F 2 147 ? 212.034 21.107 151.399 1.00 46.55 147 GLU F O 1
ATOM 11704 N N . CYS F 2 148 ? 213.247 20.516 153.194 1.00 39.89 148 CYS F N 1
ATOM 11705 C CA . CYS F 2 148 ? 213.461 19.162 152.740 1.00 42.26 148 CYS F CA 1
ATOM 11706 C C . CYS F 2 148 ? 212.133 18.392 152.628 1.00 41.50 148 CYS F C 1
ATOM 11707 O O . CYS F 2 148 ? 211.954 17.632 151.679 1.00 40.47 148 CYS F O 1
ATOM 11710 N N . MET F 2 149 ? 211.236 18.574 153.601 1.00 40.70 149 MET F N 1
ATOM 11711 C CA . MET F 2 149 ? 209.915 17.926 153.593 1.00 40.94 149 MET F CA 1
ATOM 11712 C C . MET F 2 149 ? 209.081 18.464 152.433 1.00 43.09 149 MET F C 1
ATOM 11713 O O . MET F 2 149 ? 208.366 17.715 151.768 1.00 40.09 149 MET F O 1
ATOM 11718 N N . GLU F 2 150 ? 209.163 19.775 152.212 1.00 44.26 150 GLU F N 1
ATOM 11719 C CA . GLU F 2 150 ? 208.460 20.411 151.103 1.00 45.87 150 GLU F CA 1
ATOM 11720 C C . GLU F 2 150 ? 208.912 19.830 149.773 1.00 45.88 150 GLU F C 1
ATOM 11721 O O . GLU F 2 150 ? 208.099 19.583 148.897 1.00 43.01 150 GLU F O 1
ATOM 11727 N N . SER F 2 151 ? 210.219 19.625 149.621 1.00 45.41 151 SER F N 1
ATOM 11728 C CA . SER F 2 151 ? 210.751 19.080 148.379 1.00 42.21 151 SER F CA 1
ATOM 11729 C C . SER F 2 151 ? 210.184 17.671 148.118 1.00 42.51 151 SER F C 1
ATOM 11730 O O . SER F 2 151 ? 209.847 17.323 146.980 1.00 41.35 151 SER F O 1
ATOM 11733 N N . VAL F 2 152 ? 210.069 16.874 149.175 1.00 38.17 152 VAL F N 1
ATOM 11734 C CA . VAL F 2 152 ? 209.425 15.572 149.074 1.00 39.02 152 VAL F CA 1
ATOM 11735 C C . VAL F 2 152 ? 207.961 15.699 148.602 1.00 41.08 152 VAL F C 1
ATOM 11736 O O . VAL F 2 152 ? 207.546 15.061 147.630 1.00 39.04 152 VAL F O 1
ATOM 11740 N N . LYS F 2 153 ? 207.205 16.567 149.264 1.00 38.52 153 LYS F N 1
ATOM 11741 C CA . LYS F 2 153 ? 205.796 16.763 148.925 1.00 43.32 153 LYS F CA 1
ATOM 11742 C C . LYS F 2 153 ? 205.656 17.305 147.516 1.00 43.75 153 LYS F C 1
ATOM 11743 O O . LYS F 2 153 ? 204.661 17.051 146.851 1.00 43.24 153 LYS F O 1
ATOM 11749 N N . ASN F 2 154 ? 206.691 18.018 147.074 1.00 45.32 154 ASN F N 1
ATOM 11750 C CA . ASN F 2 154 ? 206.760 18.675 145.769 1.00 43.49 154 ASN F CA 1
ATOM 11751 C C . ASN F 2 154 ? 207.143 17.809 144.590 1.00 42.69 154 ASN F C 1
ATOM 11752 O O . ASN F 2 154 ? 206.977 18.216 143.446 1.00 44.71 154 ASN F O 1
ATOM 11757 N N . GLY F 2 155 ? 207.745 16.663 144.870 1.00 42.18 155 GLY F N 1
ATOM 11758 C CA . GLY F 2 155 ? 208.329 15.827 143.837 1.00 43.91 155 GLY F CA 1
ATOM 11759 C C . GLY F 2 155 ? 209.723 16.322 143.436 1.00 48.22 155 GLY F C 1
ATOM 11760 O O . GLY F 2 155 ? 210.316 15.822 142.481 1.00 51.28 155 GLY F O 1
ATOM 11761 N N . THR F 2 156 ? 210.271 17.288 144.169 1.00 43.05 156 THR F N 1
ATOM 11762 C CA . THR F 2 156 ? 211.605 17.784 143.843 1.00 46.58 156 THR F CA 1
ATOM 11763 C C . THR F 2 156 ? 212.688 17.393 144.855 1.00 48.23 156 THR F C 1
ATOM 11764 O O . THR F 2 156 ? 213.688 18.106 145.001 1.00 48.97 156 THR F O 1
ATOM 11768 N N . TYR F 2 157 ? 212.496 16.286 145.565 1.00 41.54 157 TYR F N 1
ATOM 11769 C CA . TYR F 2 157 ? 213.512 15.826 146.530 1.00 45.12 157 TYR F CA 1
ATOM 11770 C C . TYR F 2 157 ? 214.853 15.490 145.883 1.00 47.09 157 TYR F C 1
ATOM 11771 O O . TYR F 2 157 ? 214.905 14.861 144.829 1.00 44.72 157 TYR F O 1
ATOM 11780 N N . ASP F 2 158 ? 215.942 15.905 146.531 1.00 48.84 158 ASP F N 1
ATOM 11781 C CA . ASP F 2 158 ? 217.274 15.751 145.973 1.00 46.54 158 ASP F CA 1
ATOM 11782 C C . ASP F 2 158 ? 218.003 14.589 146.645 1.00 47.88 158 ASP F C 1
ATOM 11783 O O . ASP F 2 158 ? 218.640 14.784 147.676 1.00 51.05 158 ASP F O 1
ATOM 11788 N N . TYR F 2 159 ? 217.960 13.403 146.043 1.00 43.15 159 TYR F N 1
ATOM 11789 C CA . TYR F 2 159 ? 218.620 12.226 146.606 1.00 50.61 159 TYR F CA 1
ATOM 11790 C C . TYR F 2 159 ? 220.152 12.347 146.677 1.00 53.64 159 TYR F C 1
ATOM 11791 O O . TYR F 2 159 ? 220.738 11.994 147.710 1.00 51.87 159 TYR F O 1
ATOM 11800 N N . PRO F 2 160 ? 220.812 12.795 145.580 1.00 53.77 160 PRO F N 1
ATOM 11801 C CA . PRO F 2 160 ? 222.274 12.883 145.716 1.00 54.40 160 PRO F CA 1
ATOM 11802 C C . PRO F 2 160 ? 222.709 13.827 146.835 1.00 53.36 160 PRO F C 1
ATOM 11803 O O . PRO F 2 160 ? 223.666 13.502 147.537 1.00 56.06 160 PRO F O 1
ATOM 11807 N N . LYS F 2 161 ? 221.968 14.918 147.028 1.00 52.52 161 LYS F N 1
ATOM 11808 C CA . LYS F 2 161 ? 222.245 15.923 148.057 1.00 51.43 161 LYS F CA 1
ATOM 11809 C C . LYS F 2 161 ? 222.390 15.328 149.448 1.00 55.16 161 LYS F C 1
ATOM 11810 O O . LYS F 2 161 ? 223.151 15.844 150.269 1.00 54.59 161 LYS F O 1
ATOM 11816 N N . TYR F 2 162 ? 221.652 14.258 149.725 1.00 50.43 162 TYR F N 1
ATOM 11817 C CA . TYR F 2 162 ? 221.701 13.651 151.051 1.00 50.82 162 TYR F CA 1
ATOM 11818 C C . TYR F 2 162 ? 222.252 12.231 151.070 1.00 47.18 162 TYR F C 1
ATOM 11819 O O . TYR F 2 162 ? 222.232 11.575 152.110 1.00 48.15 162 TYR F O 1
ATOM 11828 N N . GLN F 2 163 ? 222.757 11.750 149.941 1.00 49.91 163 GLN F N 1
ATOM 11829 C CA . GLN F 2 163 ? 223.134 10.336 149.863 1.00 50.53 163 GLN F CA 1
ATOM 11830 C C . GLN F 2 163 ? 224.261 9.963 150.835 1.00 51.62 163 GLN F C 1
ATOM 11831 O O . GLN F 2 163 ? 224.157 8.952 151.532 1.00 53.18 163 GLN F O 1
ATOM 11837 N N . LYS F 2 164 ? 225.313 10.780 150.916 1.00 56.64 164 LYS F N 1
ATOM 11838 C CA . LYS F 2 164 ? 226.460 10.435 151.770 1.00 55.86 164 LYS F CA 1
ATOM 11839 C C . LYS F 2 164 ? 226.110 10.499 153.257 1.00 52.76 164 LYS F C 1
ATOM 11840 O O . LYS F 2 164 ? 226.491 9.617 154.026 1.00 51.66 164 LYS F O 1
ATOM 11846 N N . GLU F 2 165 ? 225.348 11.518 153.648 1.00 52.53 165 GLU F N 1
ATOM 11847 C CA . GLU F 2 165 ? 224.903 11.656 155.029 1.00 52.41 165 GLU F CA 1
ATOM 11848 C C . GLU F 2 165 ? 224.073 10.437 155.427 1.00 54.26 165 GLU F C 1
ATOM 11849 O O . GLU F 2 165 ? 224.188 9.933 156.550 1.00 52.82 165 GLU F O 1
ATOM 11855 N N . SER F 2 166 ? 223.245 9.956 154.498 1.00 50.54 166 SER F N 1
ATOM 11856 C CA . SER F 2 166 ? 222.372 8.814 154.763 1.00 47.66 166 SER F CA 1
ATOM 11857 C C . SER F 2 166 ? 223.159 7.521 154.914 1.00 51.40 166 SER F C 1
ATOM 11858 O O . SER F 2 166 ? 222.859 6.707 155.794 1.00 51.35 166 SER F O 1
ATOM 11861 N N . LYS F 2 167 ? 224.165 7.333 154.057 1.00 53.52 167 LYS F N 1
ATOM 11862 C CA . LYS F 2 167 ? 224.982 6.123 154.109 1.00 55.85 167 LYS F CA 1
ATOM 11863 C C . LYS F 2 167 ? 225.689 5.987 155.458 1.00 57.63 167 LYS F C 1
ATOM 11864 O O . LYS F 2 167 ? 225.700 4.903 156.069 1.00 58.25 167 LYS F O 1
ATOM 11870 N N . LEU F 2 168 ? 226.254 7.105 155.915 1.00 55.47 168 LEU F N 1
ATOM 11871 C CA . LEU F 2 168 ? 226.953 7.170 157.196 1.00 57.10 168 LEU F CA 1
ATOM 11872 C C . LEU F 2 168 ? 226.127 6.551 158.307 1.00 62.54 168 LEU F C 1
ATOM 11873 O O . LEU F 2 168 ? 226.627 5.724 159.064 1.00 63.40 168 LEU F O 1
ATOM 11878 N N . ASN F 2 169 ? 224.863 6.965 158.402 1.00 59.49 169 ASN F N 1
ATOM 11879 C CA . ASN F 2 169 ? 223.976 6.508 159.467 1.00 54.67 169 ASN F CA 1
ATOM 11880 C C . ASN F 2 169 ? 223.285 5.199 159.125 1.00 57.67 169 ASN F C 1
ATOM 11881 O O . ASN F 2 169 ? 222.952 4.417 160.012 1.00 59.92 169 ASN F O 1
ATOM 11886 N N . ARG F 2 170 ? 223.071 4.960 157.833 1.00 56.18 170 ARG F N 1
ATOM 11887 C CA . ARG F 2 170 ? 222.461 3.715 157.375 1.00 59.02 170 ARG F CA 1
ATOM 11888 C C . ARG F 2 170 ? 223.365 2.531 157.730 1.00 65.73 170 ARG F C 1
ATOM 11889 O O . ARG F 2 170 ? 222.908 1.384 157.780 1.00 63.62 170 ARG F O 1
ATOM 11897 N N . GLN F 2 171 ? 224.638 2.824 158.003 1.00 62.80 171 GLN F N 1
ATOM 11898 C CA . GLN F 2 171 ? 225.598 1.810 158.419 1.00 66.19 171 GLN F CA 1
ATOM 11899 C C . GLN F 2 171 ? 226.255 2.183 159.753 1.00 68.90 171 GLN F C 1
ATOM 11900 O O . GLN F 2 171 ? 226.918 1.357 160.382 1.00 70.45 171 GLN F O 1
ATOM 11906 N N . GLY F 2 172 ? 226.092 3.438 160.170 1.00 66.03 172 GLY F N 1
ATOM 11907 C CA . GLY F 2 172 ? 226.652 3.904 161.430 1.00 64.59 172 GLY F CA 1
ATOM 11908 C C . GLY F 2 172 ? 225.929 3.344 162.640 1.00 67.25 172 GLY F C 1
ATOM 11909 O O . GLY F 2 172 ? 225.907 2.132 162.855 1.00 69.16 172 GLY F O 1
#

InterPro domains:
  IPR000149 Haemagglutinin, influenzavirus A [PR00330] (8-31)
  IPR000149 Haemagglutinin, influenzavirus A [PR00330] (54-72)
  IPR000149 Haemagglutinin, influenzavirus A [PR00330] (94-109)
  IPR000149 Haemagglutinin, influenzavirus A [PR00330] (179-197)
  IPR000149 Haemagglutinin, influenzavirus A [PR00330] (217-234)
  IPR000149 Haemagglutinin, influenzavirus A [PR00330] (236-256)
  IPR000149 Haemagglutinin, influenzavirus A [P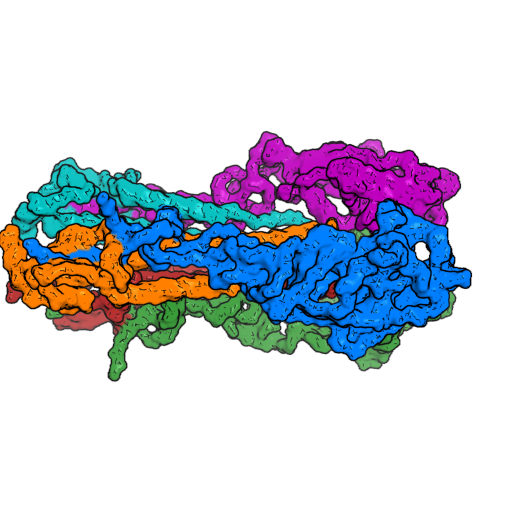R00330] (297-313)
  IPR000149 Haemagglutinin, influenzavirus A [PR00330] (317-331)
  IPR001364 Haemagglutinin, influenzavirus A/B [PF00509] (7-331)
  IPR001364 Haemagglutinin, influenzavirus A/B [PR00329] (8-31)
  IPR001364 Haemagglutinin, influenzavirus A/B [PR00329] (297-313)
  IPR001364 Haemagglutinin, influenzavirus A/B [PR00329] (317-331)
  IPR008980 Viral capsid/haemagglutinin protein [SSF49818] (5-333)
  IPR013828 Haemagglutinin, HA1 chain, alpha/beta domain superfamily [G3DSA:3.90.209.20] (46-279)